Protein AF-0000000084496328 (afdb_homodimer)

Organism: NCBI:txid1637975

pLDDT: mean 93.25, std 5.57, range [57.59, 98.69]

Radius of gyration: 30.98 Å; Cα contacts (8 Å, |Δi|>4): 1393; chains: 2; bounding box: 79×91×70 Å

Sequence (896 aa):
MTENQITLHIIKTLKENKKKEFELILDELQPYDIAHIYENLPEKHQTRFLLFMNIDLIADLLEELNKDRQLEVLNKLGIEKTGKVLDLMDNDDLAVLLDDLSPEKIASLLSGMKKSESDIVQDIMKYPPETAGRLMTNRFVWIRDYYTVIEAVGKLKSFAEFAETINYLYVIDQDRKLVGVVSYRDLLIAEPDEPIRNVMYERVIAVTVTTDQEEVARLVEKYDFLAIPVVSDENVLMGIATVDDIIDVVIQEANEDIEKLSASGKSIDFETKAFVAAYRRLPWLILLLFIGIVSGSIISGYEDTLQKVVALAFFMPMISGMTGNTGTQSLAVVVRGLVSNDINKNVIFRLIMREFLVSLIIGIVCGVLISLIAFFWQGSAILGAVVGISLFLTLIIGTLAGTIIPIILYRLKIDPAVASGPLITTLNDIFSLVTYFGIATMFINHLMMTENQITLHIIKTLKENKKKEFELILDELQPYDIAHIYENLPEKHQTRFLLFMNIDLIADLLEELNKDRQLEVLNKLGIEKTGKVLDLMDNDDLAVLLDDLSPEKIASLLSGMKKSESDIVQDIMKYPPETAGRLMTNRFVWIRDYYTVIEAVGKLKSFAEFAETINYLYVIDQDRKLVGVVSYRDLLIAEPDEPIRNVMYERVIAVTVTTDQEEVARLVEKYDFLAIPVVSDENVLMGIATVDDIIDVVIQEANEDIEKLSASGKSIDFETKAFVAAYRRLPWLILLLFIGIVSGSIISGYEDTLQKVVALAFFMPMISGMTGNTGTQSLAVVVRGLVSNDINKNVIFRLIMREFLVSLIIGIVCGVLISLIAFFWQGSAILGAVVGISLFLTLIIGTLAGTIIPIILYRLKIDPAVASGPLITTLNDIFSLVTYFGIATMFINHLM

Solvent-accessible surface area (backbone atoms only — not comparable to full-atom values): 45336 Å² total; per-residue (Å²): 130,54,72,68,53,49,48,51,50,48,50,49,28,60,74,67,67,34,53,70,62,45,50,58,55,53,72,62,47,53,49,49,54,52,30,54,47,54,71,69,42,56,74,85,51,42,61,56,54,56,68,65,46,53,56,70,56,49,22,46,27,43,72,57,42,56,63,72,56,33,53,52,52,41,64,70,58,35,64,71,54,34,8,58,23,58,58,64,33,57,48,27,59,49,41,58,61,51,54,94,53,54,71,66,58,46,48,58,56,46,68,50,28,54,66,73,56,39,50,52,34,53,56,32,61,70,36,58,85,66,12,37,34,32,56,23,30,73,61,66,51,73,46,52,47,81,34,28,37,48,54,49,51,51,51,47,53,74,39,43,87,61,35,76,83,61,64,54,37,37,22,27,52,96,78,44,27,62,54,26,38,34,43,54,66,57,54,71,64,46,57,54,81,39,44,33,63,78,68,37,43,59,76,65,74,67,42,39,42,77,36,43,38,68,60,52,38,48,50,33,61,62,66,55,42,66,53,39,44,25,19,46,98,82,39,28,65,64,30,33,36,45,40,62,57,34,51,51,48,53,51,50,52,46,51,49,42,49,29,30,30,32,53,39,35,80,88,61,52,83,81,54,51,35,68,60,45,33,61,46,26,42,64,50,51,53,53,50,49,55,52,23,46,52,40,18,53,52,46,58,74,43,42,69,56,42,71,69,41,58,70,62,64,27,48,46,63,31,44,25,48,50,14,14,38,43,11,29,24,33,28,47,42,44,50,57,38,61,74,74,44,90,82,48,74,65,57,51,52,52,42,54,50,34,48,51,51,20,21,51,53,48,13,50,54,53,12,51,52,47,16,52,50,38,21,72,72,70,71,31,66,57,54,5,49,46,54,11,53,31,37,23,53,27,28,37,50,15,26,46,50,19,43,48,51,31,50,54,32,44,75,70,76,36,70,31,38,69,52,18,36,51,53,48,26,51,53,24,34,40,53,28,48,54,48,37,52,52,50,42,56,76,44,42,84,68,65,100,132,53,72,67,55,48,48,51,52,47,50,49,27,61,74,67,67,35,53,70,60,44,50,58,56,53,70,62,47,52,48,48,56,51,30,52,46,53,73,69,43,57,74,84,50,41,61,57,55,57,69,65,45,53,58,69,56,48,21,45,28,42,72,57,44,56,66,71,56,34,54,52,50,42,62,70,57,34,65,72,55,33,6,57,21,58,59,66,32,56,47,29,58,49,40,57,62,50,54,95,52,52,70,66,59,46,51,58,57,44,67,49,27,54,64,74,55,38,49,52,33,51,56,32,61,70,37,58,84,65,13,36,33,32,56,23,30,73,59,66,53,72,44,51,48,82,35,27,36,48,56,48,52,51,51,49,54,74,40,43,88,60,36,75,83,62,64,54,38,36,23,28,52,96,80,44,27,62,55,26,38,35,44,55,67,58,55,72,64,46,56,54,81,40,44,34,65,80,67,38,44,60,76,66,74,67,43,40,42,76,35,43,38,68,59,52,38,48,50,34,62,62,66,55,42,68,53,38,45,25,18,45,97,84,41,29,63,66,30,33,34,46,39,61,58,34,51,51,48,54,52,50,52,46,51,48,42,50,29,31,31,31,52,38,35,80,89,61,54,83,80,55,52,35,68,59,46,32,61,46,27,41,63,51,51,53,52,51,49,56,53,23,46,52,39,17,53,53,45,57,73,42,43,69,57,41,71,71,41,59,70,61,64,27,48,47,62,31,44,25,47,51,14,15,38,44,11,28,23,33,29,48,42,44,48,55,37,60,74,75,45,88,83,48,73,66,57,53,50,50,42,54,52,36,49,50,50,20,21,51,54,49,14,50,55,52,13,52,52,46,17,53,50,38,21,71,73,71,70,32,65,58,56,6,47,45,54,10,52,30,38,24,52,28,28,39,51,16,25,47,48,19,44,47,52,32,50,53,32,43,76,69,74,37,71,31,37,69,53,19,35,51,54,48,24,50,53,24,33,41,54,28,48,54,48,38,51,52,51,44,57,75,45,43,85,70,64,98

Nearest PDB structures (foldseek):
  2oux-assembly1_B  TM=9.592E-01  e=4.606E-19  Enterococcus faecalis V583
  8gpv-assembly1_A-2  TM=9.197E-01  e=4.821E-17  Clostridiales bacterium
  8gps-assembly1_A-2  TM=9.468E-01  e=2.272E-16  Chryseobacterium hispalense
  5x9g-assembly1_A  TM=9.059E-01  e=1.119E-16  Thermus thermophilus HB8
  6uof-assembly1_A  TM=8.636E-01  e=1.031E-06  Streptococcus pneumoniae R6

Foldseek 3Di:
DDLVVLLVVLVVCLVVVPLVVNVVSVVVDQLLSLLVSLVPDPPVSNLSNLVSDDLLSVLSNLLNDDLVVNVVSLVSCDQQSLQSNLLNHFLLSSLVSCPPDDPVVLCSSLVNHDPVSSVLSVQLNPADPQFCSSQFTAQAAEDEQQDFLLRSVVSCVVSCSRNPQDQKYFYAYPVQATQWIAGPVLSVVDDRRHGNNVRTHGPADAAERNHGLLVVLVVCVVVVDQKHFYAHPVRHTDGIHGVVSSVVVVVVVVVQLQCLQAQQFPDDDPPDDPVVSCVRNVVVVVVLVVLLVVLVVLVVVLVVLCVLPVVLVVCLCVLLVLLLVLLSVLLVVQLVDVSVDDDDPVVLVVSLVVLLVVLQVVLQVVLQVQLVVCCVVVVANLLSNLSSVLSSVLSNVSSNLSRVQLVVCVVVVHRSSNCHSSVSSSVSSNVSSCSSSVSSVVCSVRSD/DDLVVLLVVLVVCLVVVPLVVNVVSVVVDQLLSLLVSLVPDPPVSNLSNLVSDDLLSVLSNLLNDDLVVNVVSLVSCDQQSLQSNLLNHFLLSSLVSCPPDDPVVLCSSLVNHDPVSSVLSVQLNPADPQFCSSQFTAQAAEDEQQDFLQRSVVSCVVSCSRNPQDQKYFYAYPVQATQWIAGPVLSVVDDRRHGNNVRTHGPADAAERNHGLLVVLVVCVVVVDQKHFYAHPVRHTDGIHGVVSSVVVVVVVVVQLQCLQAQQFPDDDPPDDPVVSCVRNVVVVVVLVVLLVLLVVLVVVLVVLCVLPVVLVVCLCVLLVLLLVLLSVLLVVQLVDVSVDDDDPVVLVVSLVVLLVVLQVVLQVVLQVQLVVCCVVVVANLLSNLSSVLSSVLSNVSSNLSRVQLVVCVVVVHRSSNCHSSVSSSVSSNVSSCSSSVSSVVCSVRSD

Secondary structure (DSSP, 8-state):
--HHHHHHHHHHHHHTT-HHHHHHHHTTS-HHHHHHHHHHS-HHHHHHHHHHS-HHHHHHHHHHS-HHHHHHHHHHH-HHHHHHHHHHS-HHHHHHHHTT--HHHHHHHHHTS-HHHHHHHHHHHTSPTTBHHHH-BS---EEETT-BHHHHHHHHHHTTTT-TT-SEEEEE-TT-BEEEEEEHHHHHHS-TTSBGGGTSB-S---EETTSBHHHHHHHHHHHT-SEEEEE-TT-BEEEEEEHHHHHHHHHHHHHHHHHHHTT--SS--TTS-HHHHHHHHHHHHHHHHHHHHHHHHHHHHTHHHHHH-GGGGGGHHHHHHHHHHHHHHHHHHHHHHHHHS---HHHHHHHHHHHHHHHHHHHHHHHHHHHHHHHHHH--HHHHHHHHHHHHHHHHHHHHHHHHHHHHHHHTTS-GGGGTHHHHHHHHHHHHHHHHHHHHHHTHHHH-/--HHHHHHHHHHHHHTT-HHHHHHHHHTS-HHHHHHHHHHS-HHHHHHHHHHS-HHHHHHHHHHS-HHHHHHHHHHH-HHHHHHHHHHS-HHHHHHHHTT--HHHHHHHHHTS-HHHHHHHHHHHTSPTTBHHHH-BS---EEETT-BHHHHHHHHHHTTTT-TT-SEEEEE-TT-BEEEEEEHHHHHHS-TTSBGGGTSB-S---EETTSBHHHHHHHHHHHT-SEEEEE-TT-BEEEEEEHHHHHHHHHHHHHHHHHHHTT--SS--TTS-HHHHHHHHHHHHHHHHHHHHHHHHHHHHTHHHHHH-GGGGGGHHHHHHHHHHHHHHHHHHHHHHHHHS---HHHHHHHHHHHHHHHHHHHHHHHHHHHHHHHHHHS-HHHHHHHHHHHHHHHHHHHHHHHHHHHHHHHTTS-GGGGTHHHHHHHHHHHHHHHHHHHHHHTHHHH-

Structure (mmCIF, N/CA/C/O backbone):
data_AF-0000000084496328-model_v1
#
loop_
_entity.id
_entity.type
_entity.pdbx_description
1 polymer 'Magnesium transporter MgtE'
#
loop_
_atom_site.group_PDB
_atom_site.id
_atom_site.type_symbol
_atom_site.label_atom_id
_atom_site.label_alt_id
_atom_site.label_comp_id
_atom_site.label_asym_id
_atom_site.label_entity_id
_atom_site.label_seq_id
_atom_site.pdbx_PDB_ins_code
_atom_site.Cartn_x
_atom_site.Cartn_y
_atom_site.Cartn_z
_atom_site.occupancy
_atom_site.B_iso_or_equiv
_atom_site.auth_seq_id
_atom_site.auth_comp_id
_atom_site.auth_asym_id
_atom_site.auth_atom_id
_atom_site.pdbx_PDB_model_num
ATOM 1 N N . MET A 1 1 ? -22.578 9.016 22.297 1 68.12 1 MET A N 1
ATOM 2 C CA . MET A 1 1 ? -23.578 8.219 21.578 1 68.12 1 MET A CA 1
ATOM 3 C C . MET A 1 1 ? -22.922 7.359 20.5 1 68.12 1 MET A C 1
ATOM 5 O O . MET A 1 1 ? -22 7.805 19.828 1 68.12 1 MET A O 1
ATOM 9 N N . THR A 1 2 ? -23.328 6.09 20.359 1 78.5 2 THR A N 1
ATOM 10 C CA . THR A 1 2 ? -22.859 5.172 19.344 1 78.5 2 THR A CA 1
ATOM 11 C C . THR A 1 2 ? -23.391 5.578 17.969 1 78.5 2 THR A C 1
ATOM 13 O O . THR A 1 2 ? -24.297 6.395 17.859 1 78.5 2 THR A O 1
ATOM 16 N N . GLU A 1 3 ? -22.766 5.145 17.016 1 80.38 3 GLU A N 1
ATOM 17 C CA . GLU A 1 3 ? -23.172 5.434 15.641 1 80.38 3 GLU A CA 1
ATOM 18 C C . GLU A 1 3 ? -24.641 5.051 15.414 1 80.38 3 GLU A C 1
ATOM 20 O O . GLU A 1 3 ? -25.375 5.777 14.758 1 80.38 3 GLU A O 1
ATOM 25 N N . ASN A 1 4 ? -24.984 3.926 15.984 1 82.88 4 ASN A N 1
ATOM 26 C CA . ASN A 1 4 ? -26.359 3.457 15.828 1 82.88 4 ASN A CA 1
ATOM 27 C C . ASN A 1 4 ? -27.359 4.383 16.531 1 82.88 4 ASN A C 1
ATOM 29 O O . ASN A 1 4 ? -28.438 4.652 16 1 82.88 4 ASN A O 1
ATOM 33 N N . GLN A 1 5 ? -27 4.84 17.641 1 88.5 5 GLN A N 1
ATOM 34 C CA . GLN A 1 5 ? -27.859 5.758 18.391 1 88.5 5 GLN A CA 1
ATOM 35 C C . GLN A 1 5 ? -28.016 7.082 17.656 1 88.5 5 GLN A C 1
ATOM 37 O O . GLN A 1 5 ? -29.109 7.645 17.609 1 88.5 5 GLN A O 1
ATOM 42 N N . ILE A 1 6 ? -26.984 7.5 17.078 1 90.62 6 ILE A N 1
ATOM 43 C CA . ILE A 1 6 ? -27.016 8.75 16.328 1 90.62 6 ILE A CA 1
ATOM 44 C C . ILE A 1 6 ? -27.922 8.602 15.109 1 90.62 6 ILE A C 1
ATOM 46 O O . ILE A 1 6 ? -28.719 9.492 14.812 1 90.62 6 ILE A O 1
ATOM 50 N N . THR A 1 7 ? -27.781 7.492 14.484 1 91.25 7 THR A N 1
ATOM 51 C CA . THR A 1 7 ? -28.609 7.23 13.305 1 91.25 7 THR A CA 1
ATOM 52 C C . THR A 1 7 ? -30.094 7.223 13.664 1 91.25 7 THR A C 1
ATOM 54 O O . THR A 1 7 ? -30.922 7.789 12.945 1 91.25 7 THR A O 1
ATOM 57 N N . LEU A 1 8 ? -30.375 6.594 14.766 1 91.88 8 LEU A N 1
ATOM 58 C CA . LEU A 1 8 ? -31.766 6.535 15.227 1 91.88 8 LEU A CA 1
ATOM 59 C C . LEU A 1 8 ? -32.281 7.926 15.578 1 91.88 8 LEU A C 1
ATOM 61 O O . LEU A 1 8 ? -33.438 8.25 15.297 1 91.88 8 LEU A O 1
ATOM 65 N N . HIS A 1 9 ? -31.438 8.656 16.219 1 93.88 9 HIS A N 1
ATOM 66 C CA . HIS A 1 9 ? -31.812 10.023 16.562 1 93.88 9 HIS A CA 1
ATOM 67 C C . HIS A 1 9 ? -32.031 10.859 15.312 1 93.88 9 HIS A C 1
ATOM 69 O O . HIS A 1 9 ? -32.969 11.672 15.266 1 93.88 9 HIS A O 1
ATOM 75 N N . ILE A 1 10 ? -31.25 10.641 14.344 1 94.94 10 ILE A N 1
ATOM 76 C CA . ILE A 1 10 ? -31.391 11.359 13.078 1 94.94 10 ILE A CA 1
ATOM 77 C C . ILE A 1 10 ? -32.719 10.984 12.414 1 94.94 10 ILE A C 1
ATOM 79 O O . ILE A 1 10 ? -33.438 11.859 11.945 1 94.94 10 ILE A O 1
ATOM 83 N N . ILE A 1 11 ? -33.031 9.734 12.414 1 94.56 11 ILE A N 1
ATOM 84 C CA . ILE A 1 11 ? -34.281 9.266 11.82 1 94.56 11 ILE A CA 1
ATOM 85 C C . ILE A 1 11 ? -35.469 9.906 12.531 1 94.56 11 ILE A C 1
ATOM 87 O O . ILE A 1 11 ? -36.438 10.32 11.891 1 94.56 11 ILE A O 1
ATOM 91 N N . LYS A 1 12 ? -35.312 9.953 13.789 1 95.19 12 LYS A N 1
ATOM 92 C CA . LYS A 1 12 ? -36.375 10.57 14.594 1 95.19 12 LYS A CA 1
ATOM 93 C C . LYS A 1 12 ? -36.562 12.039 14.227 1 95.19 12 LYS A C 1
ATOM 95 O O . LYS A 1 12 ? -37.688 12.508 14.062 1 95.19 12 LYS A O 1
ATOM 100 N N . THR A 1 13 ? -35.469 12.797 14.148 1 96.12 13 THR A N 1
ATOM 101 C CA . THR A 1 13 ? -35.562 14.219 13.82 1 96.12 13 THR A CA 1
ATOM 102 C C . THR A 1 13 ? -36.125 14.414 12.422 1 96.12 13 THR A C 1
ATOM 104 O O . THR A 1 13 ? -36.844 15.391 12.18 1 96.12 13 THR A O 1
ATOM 107 N N . LEU A 1 14 ? -35.875 13.5 11.484 1 95.56 14 LEU A N 1
ATOM 108 C CA . LEU A 1 14 ? -36.406 13.57 10.125 1 95.56 14 LEU A CA 1
ATOM 109 C C . LEU A 1 14 ? -37.906 13.312 10.117 1 95.56 14 LEU A C 1
ATOM 111 O O . LEU A 1 14 ? -38.656 14.039 9.461 1 95.56 14 LEU A O 1
ATOM 115 N N . LYS A 1 15 ? -38.312 12.336 10.867 1 94.81 15 LYS A N 1
ATOM 116 C CA . LYS A 1 15 ? -39.719 11.969 10.922 1 94.81 15 LYS A CA 1
ATOM 117 C C . LYS A 1 15 ? -40.531 13.078 11.562 1 94.81 15 LYS A C 1
ATOM 119 O O . LYS A 1 15 ? -41.688 13.336 11.141 1 94.81 15 LYS A O 1
ATOM 124 N N . GLU A 1 16 ? -39.969 13.68 12.453 1 96.06 16 GLU A N 1
ATOM 125 C CA . GLU A 1 16 ? -40.688 14.703 13.203 1 96.06 16 GLU A CA 1
ATOM 126 C C . GLU A 1 16 ? -40.469 16.094 12.617 1 96.06 16 GLU A C 1
ATOM 128 O O . GLU A 1 16 ? -40.906 17.094 13.164 1 96.06 16 GLU A O 1
ATOM 133 N N . ASN A 1 17 ? -39.719 16.234 11.562 1 94.44 17 ASN A N 1
ATOM 134 C CA . ASN A 1 17 ? -39.438 17.469 10.844 1 94.44 17 ASN A CA 1
ATOM 135 C C . ASN A 1 17 ? -38.781 18.5 11.758 1 94.44 17 ASN A C 1
ATOM 137 O O . ASN A 1 17 ? -39.156 19.672 11.742 1 94.44 17 ASN A O 1
ATOM 141 N N . LYS A 1 18 ? -37.906 18.031 12.578 1 95.75 18 LYS A N 1
ATOM 142 C CA . LYS A 1 18 ? -37.156 18.891 13.477 1 95.75 18 LYS A CA 1
ATOM 143 C C . LYS A 1 18 ? -35.812 19.297 12.867 1 95.75 18 LYS A C 1
ATOM 145 O O . LYS A 1 18 ? -34.75 18.812 13.297 1 95.75 18 LYS A O 1
ATOM 150 N N . LYS A 1 19 ? -35.75 20.219 12.094 1 94.88 19 LYS A N 1
ATOM 151 C CA . LYS A 1 19 ? -34.594 20.625 11.312 1 94.88 19 LYS A CA 1
ATOM 152 C C . LYS A 1 19 ? -33.5 21.188 12.211 1 94.88 19 LYS A C 1
ATOM 154 O O . LYS A 1 19 ? -32.312 20.891 12 1 94.88 19 LYS A O 1
ATOM 159 N N . LYS A 1 20 ? -33.875 21.969 13.203 1 95.06 20 LYS A N 1
ATOM 160 C CA . LYS A 1 20 ? -32.906 22.578 14.078 1 95.06 20 LYS A CA 1
ATOM 161 C C . LYS A 1 20 ? -32.125 21.516 14.875 1 95.06 20 LYS A C 1
ATOM 163 O O . LYS A 1 20 ? -30.906 21.609 15.023 1 95.06 20 LYS A O 1
ATOM 168 N N . GLU A 1 21 ? -32.906 20.609 15.32 1 94.88 21 GLU A N 1
ATOM 169 C CA . GLU A 1 21 ? -32.281 19.516 16.062 1 94.88 21 GLU A CA 1
ATOM 170 C C . GLU A 1 21 ? -31.359 18.688 15.164 1 94.88 21 GLU A C 1
ATOM 172 O O . GLU A 1 21 ? -30.281 18.266 15.578 1 94.88 21 GLU A O 1
ATOM 177 N N . PHE A 1 22 ? -31.875 18.469 13.961 1 95.44 22 PHE A N 1
ATOM 178 C CA . PHE A 1 22 ? -31.109 17.75 12.945 1 95.44 22 PHE A CA 1
ATOM 179 C C . PHE A 1 22 ? -29.766 18.438 12.711 1 95.44 22 PHE A C 1
ATOM 181 O O . PHE A 1 22 ? -28.719 17.781 12.727 1 95.44 22 PHE A O 1
ATOM 188 N N . GLU A 1 23 ? -29.703 19.656 12.633 1 93.56 23 GLU A N 1
ATOM 189 C CA . GLU A 1 23 ? -28.5 20.438 12.359 1 93.56 23 GLU A CA 1
ATOM 190 C C . GLU A 1 23 ? -27.547 20.406 13.539 1 93.56 23 GLU A C 1
ATOM 192 O O . GLU A 1 23 ? -26.328 20.359 13.359 1 93.56 23 GLU A O 1
ATOM 197 N N . LEU A 1 24 ? -28.094 20.422 14.688 1 91.19 24 LEU A N 1
ATOM 198 C CA . LEU A 1 24 ? -27.266 20.375 15.891 1 91.19 24 LEU A CA 1
ATOM 199 C C . LEU A 1 24 ? -26.516 19.047 15.992 1 91.19 24 LEU A C 1
ATOM 201 O O . LEU A 1 24 ? -25.359 19.031 16.422 1 91.19 24 LEU A O 1
ATOM 205 N N . ILE A 1 25 ? -27.172 18 15.586 1 91.81 25 ILE A N 1
ATOM 206 C CA . ILE A 1 25 ? -26.531 16.672 15.602 1 91.81 25 ILE A CA 1
ATOM 207 C C . ILE A 1 25 ? -25.406 16.641 14.578 1 91.81 25 ILE A C 1
ATOM 209 O O . ILE A 1 25 ? -24.297 16.172 14.875 1 91.81 25 ILE A O 1
ATOM 213 N N . LEU A 1 26 ? -25.641 17.125 13.406 1 93.25 26 LEU A N 1
ATOM 214 C CA . LEU A 1 26 ? -24.672 17.062 12.312 1 93.25 26 LEU A CA 1
ATOM 215 C C . LEU A 1 26 ? -23.453 17.922 12.625 1 93.25 26 LEU A C 1
ATOM 217 O O . LEU A 1 26 ? -22.344 17.609 12.188 1 93.25 26 LEU A O 1
ATOM 221 N N . ASP A 1 27 ? -23.656 18.969 13.406 1 88.12 27 ASP A N 1
ATOM 222 C CA . ASP A 1 27 ? -22.562 19.891 13.758 1 88.12 27 ASP A CA 1
ATOM 223 C C . ASP A 1 27 ? -21.5 19.188 14.586 1 88.12 27 ASP A C 1
ATOM 225 O O . ASP A 1 27 ? -20.344 19.609 14.602 1 88.12 27 ASP A O 1
ATOM 229 N N . GLU A 1 28 ? -21.891 18.125 15.125 1 87.62 28 GLU A N 1
ATOM 230 C CA . GLU A 1 28 ? -20.969 17.391 15.992 1 87.62 28 GLU A CA 1
ATOM 231 C C . GLU A 1 28 ? -20.297 16.25 15.242 1 87.62 28 GLU A C 1
ATOM 233 O O . GLU A 1 28 ? -19.391 15.609 15.766 1 87.62 28 GLU A O 1
ATOM 238 N N . LEU A 1 29 ? -20.703 16.031 14.016 1 91.5 29 LEU A N 1
ATOM 239 C CA . LEU A 1 29 ? -20.219 14.875 13.281 1 91.5 29 LEU A CA 1
ATOM 240 C C . LEU A 1 29 ? -19.203 15.289 12.227 1 91.5 29 LEU A C 1
ATOM 242 O O . LEU A 1 29 ? -19.234 16.422 11.734 1 91.5 29 LEU A O 1
ATOM 246 N N . GLN A 1 30 ? -18.234 14.398 12.031 1 91.38 30 GLN A N 1
ATOM 247 C CA . GLN A 1 30 ? -17.312 14.578 10.914 1 91.38 30 GLN A CA 1
ATOM 248 C C . GLN A 1 30 ? -17.969 14.234 9.586 1 91.38 30 GLN A C 1
ATOM 250 O O . GLN A 1 30 ? -18.922 13.445 9.539 1 91.38 30 GLN A O 1
ATOM 255 N N . PRO A 1 31 ? -17.469 14.828 8.531 1 92.44 31 PRO A N 1
ATOM 256 C CA . PRO A 1 31 ? -18.031 14.555 7.211 1 92.44 31 PRO A CA 1
ATOM 257 C C . PRO A 1 31 ? -18.141 13.062 6.906 1 92.44 31 PRO A C 1
ATOM 259 O O . PRO A 1 31 ? -19.125 12.609 6.328 1 92.44 31 PRO A O 1
ATOM 262 N N . TYR A 1 32 ? -17.203 12.328 7.289 1 93 32 TYR A N 1
ATOM 263 C CA . TYR A 1 32 ? -17.219 10.883 7.07 1 93 32 TYR A CA 1
ATOM 264 C C . TYR A 1 32 ? -18.422 10.242 7.75 1 93 32 TYR A C 1
ATOM 266 O O . TYR A 1 32 ? -19.078 9.383 7.168 1 93 32 TYR A O 1
ATOM 274 N N . ASP A 1 33 ? -18.672 10.641 8.977 1 93.38 33 ASP A N 1
ATOM 275 C CA . ASP A 1 33 ? -19.797 10.086 9.734 1 93.38 33 ASP A CA 1
ATOM 276 C C . ASP A 1 33 ? -21.125 10.414 9.07 1 93.38 33 ASP A C 1
ATOM 278 O O . ASP A 1 33 ? -22.031 9.57 9.016 1 93.38 33 ASP A O 1
ATOM 282 N N . ILE A 1 34 ? -21.203 11.617 8.641 1 94.94 34 ILE A N 1
ATOM 283 C CA . ILE A 1 34 ? -22.422 12.078 7.992 1 94.94 34 ILE A CA 1
ATOM 284 C C . ILE A 1 34 ? -22.688 11.234 6.746 1 94.94 34 ILE A C 1
ATOM 286 O O . ILE A 1 34 ? -23.812 10.781 6.527 1 94.94 34 ILE A O 1
ATOM 290 N N . ALA A 1 35 ? -21.672 11.055 5.949 1 94.94 35 ALA A N 1
ATOM 291 C CA . ALA A 1 35 ? -21.797 10.258 4.734 1 94.94 35 ALA A CA 1
ATOM 292 C C . ALA A 1 35 ? -22.203 8.82 5.066 1 94.94 35 ALA A C 1
ATOM 294 O O . ALA A 1 35 ? -23.031 8.227 4.379 1 94.94 35 ALA A O 1
ATOM 295 N N . HIS A 1 36 ? -21.594 8.297 6.09 1 91.56 36 HIS A N 1
ATOM 296 C CA . HIS A 1 36 ? -21.875 6.926 6.504 1 91.56 36 HIS A CA 1
ATOM 297 C C . HIS A 1 36 ? -23.328 6.781 6.965 1 91.56 36 HIS A C 1
ATOM 299 O O . HIS A 1 36 ? -23.984 5.785 6.664 1 91.56 36 HIS A O 1
ATOM 305 N N . ILE A 1 37 ? -23.781 7.738 7.699 1 93.56 37 ILE A N 1
ATOM 306 C CA . ILE A 1 37 ? -25.172 7.75 8.156 1 93.56 37 ILE A CA 1
ATOM 307 C C . ILE A 1 37 ? -26.109 7.82 6.949 1 93.56 37 ILE A C 1
ATOM 309 O O . ILE A 1 37 ? -27.062 7.043 6.848 1 93.56 37 ILE A O 1
ATOM 313 N N . TYR A 1 38 ? -25.875 8.711 6.02 1 95.31 38 TYR A N 1
ATOM 314 C CA . TYR A 1 38 ? -26.688 8.875 4.816 1 95.31 38 TYR A CA 1
ATOM 315 C C . TYR A 1 38 ? -26.797 7.566 4.047 1 95.31 38 TYR A C 1
ATOM 317 O O . TYR A 1 38 ? -27.891 7.172 3.633 1 95.31 38 TYR A O 1
ATOM 325 N N . GLU A 1 39 ? -25.641 6.887 3.912 1 90.94 39 GLU A N 1
ATOM 326 C CA . GLU A 1 39 ? -25.578 5.66 3.125 1 90.94 39 GLU A CA 1
ATOM 327 C C . GLU A 1 39 ? -26.391 4.547 3.783 1 90.94 39 GLU A C 1
ATOM 329 O O . GLU A 1 39 ? -26.906 3.654 3.1 1 90.94 39 GLU A O 1
ATOM 334 N N . ASN A 1 40 ? -26.531 4.648 5.074 1 88.5 40 ASN A N 1
ATOM 335 C CA . ASN A 1 40 ? -27.203 3.57 5.793 1 88.5 40 ASN A CA 1
ATOM 336 C C . ASN A 1 40 ? -28.656 3.912 6.078 1 88.5 40 ASN A C 1
ATOM 338 O O . ASN A 1 40 ? -29.391 3.107 6.66 1 88.5 40 ASN A O 1
ATOM 342 N N . LEU A 1 41 ? -29.094 5.016 5.645 1 92.94 41 LEU A N 1
ATOM 343 C CA . LEU A 1 41 ? -30.484 5.406 5.793 1 92.94 41 LEU A CA 1
ATOM 344 C C . LEU A 1 41 ? -31.359 4.727 4.742 1 92.94 41 LEU A C 1
ATOM 346 O O . LEU A 1 41 ? -30.938 4.562 3.596 1 92.94 41 LEU A O 1
ATOM 350 N N . PRO A 1 42 ? -32.562 4.328 5.16 1 90.5 42 PRO A N 1
ATOM 351 C CA . PRO A 1 42 ? -33.5 3.902 4.137 1 90.5 42 PRO A CA 1
ATOM 352 C C . PRO A 1 42 ? -33.75 4.977 3.078 1 90.5 42 PRO A C 1
ATOM 354 O O . PRO A 1 42 ? -33.719 6.168 3.387 1 90.5 42 PRO A O 1
ATOM 357 N N . GLU A 1 43 ? -34.062 4.539 1.898 1 89.69 43 GLU A N 1
ATOM 358 C CA . GLU A 1 43 ? -34.219 5.426 0.748 1 89.69 43 GLU A CA 1
ATOM 359 C C . GLU A 1 43 ? -35.25 6.52 1.023 1 89.69 43 GLU A C 1
ATOM 361 O O . GLU A 1 43 ? -35.062 7.664 0.597 1 89.69 43 GLU A O 1
ATOM 366 N N . LYS A 1 44 ? -36.219 6.141 1.756 1 90.12 44 LYS A N 1
ATOM 367 C CA . LYS A 1 44 ? -37.312 7.07 2.004 1 90.12 44 LYS A CA 1
ATOM 368 C C . LYS A 1 44 ? -36.844 8.266 2.826 1 90.12 44 LYS A C 1
ATOM 370 O O . LYS A 1 44 ? -37.438 9.352 2.742 1 90.12 44 LYS A O 1
ATOM 375 N N . HIS A 1 45 ? -35.812 8.102 3.582 1 94.19 45 HIS A N 1
ATOM 376 C CA . HIS A 1 45 ? -35.344 9.172 4.465 1 94.19 45 HIS A CA 1
ATOM 377 C C . HIS A 1 45 ? -34.188 9.938 3.84 1 94.19 45 HIS A C 1
ATOM 379 O O . HIS A 1 45 ? -33.844 11.016 4.312 1 94.19 45 HIS A O 1
ATOM 385 N N . GLN A 1 46 ? -33.594 9.453 2.771 1 95.19 46 GLN A N 1
ATOM 386 C CA . GLN A 1 46 ? -32.406 10.055 2.176 1 95.19 46 GLN A CA 1
ATOM 387 C C . GLN A 1 46 ? -32.719 11.422 1.571 1 95.19 46 GLN A C 1
ATOM 389 O O . GLN A 1 46 ? -31.938 12.367 1.701 1 95.19 46 GLN A O 1
ATOM 394 N N . THR A 1 47 ? -33.844 11.477 0.928 1 93.38 47 THR A N 1
ATOM 395 C CA . THR A 1 47 ? -34.219 12.734 0.304 1 93.38 47 THR A CA 1
ATOM 396 C C . THR A 1 47 ? -34.438 13.82 1.358 1 93.38 47 THR A C 1
ATOM 398 O O . THR A 1 47 ? -33.938 14.938 1.215 1 93.38 47 THR A O 1
ATOM 401 N N . ARG A 1 48 ? -35.156 13.469 2.391 1 93.88 48 ARG A N 1
ATOM 402 C CA . ARG A 1 48 ? -35.406 14.406 3.479 1 93.88 48 ARG A CA 1
ATOM 403 C C . ARG A 1 48 ? -34.094 14.797 4.176 1 93.88 48 ARG A C 1
ATOM 405 O O . ARG A 1 48 ? -33.938 15.945 4.598 1 93.88 48 ARG A O 1
ATOM 412 N N . PHE A 1 49 ? -33.312 13.82 4.324 1 96.94 49 PHE A N 1
ATOM 413 C CA . PHE A 1 49 ? -31.984 14.039 4.898 1 96.94 49 PHE A CA 1
ATOM 414 C C . PHE A 1 49 ? -31.234 15.141 4.148 1 96.94 49 PHE A C 1
ATOM 416 O O . PHE A 1 49 ? -30.703 16.062 4.762 1 96.94 49 PHE A O 1
ATOM 423 N N . LEU A 1 50 ? -31.281 15.125 2.85 1 96.06 50 LEU A N 1
ATOM 424 C CA . LEU A 1 50 ? -30.594 16.094 1.994 1 96.06 50 LEU A CA 1
ATOM 425 C C . LEU A 1 50 ? -31.297 17.453 2.059 1 96.06 50 LEU A C 1
ATOM 427 O O . LEU A 1 50 ? -30.641 18.484 2.016 1 96.06 50 LEU A O 1
ATOM 431 N N . LEU A 1 51 ? -32.531 17.438 2.244 1 93.5 51 LEU A N 1
ATOM 432 C CA . LEU A 1 51 ? -33.312 18.656 2.277 1 93.5 51 LEU A CA 1
ATOM 433 C C . LEU A 1 51 ? -33.031 19.453 3.543 1 93.5 51 LEU A C 1
ATOM 435 O O . LEU A 1 51 ? -33.062 20.688 3.529 1 93.5 51 LEU A O 1
ATOM 439 N N . PHE A 1 52 ? -32.688 18.734 4.586 1 95.56 52 PHE A N 1
ATOM 440 C CA . PHE A 1 52 ? -32.438 19.391 5.863 1 95.56 52 PHE A CA 1
ATOM 441 C C . PHE A 1 52 ? -31.016 19.969 5.898 1 95.56 52 PHE A C 1
ATOM 443 O O . PHE A 1 52 ? -30.719 20.828 6.734 1 95.56 52 PHE A O 1
ATOM 450 N N . MET A 1 53 ? -30.188 19.562 4.984 1 95.44 53 MET A N 1
ATOM 451 C CA . MET A 1 53 ? -28.781 19.969 5.012 1 95.44 53 MET A CA 1
ATOM 452 C C . MET A 1 53 ? -28.578 21.266 4.242 1 95.44 53 MET A C 1
ATOM 454 O O . MET A 1 53 ? -29.281 21.531 3.262 1 95.44 53 MET A O 1
ATOM 458 N N . ASN A 1 54 ? -27.688 22.078 4.742 1 93.56 54 ASN A N 1
ATOM 459 C CA . ASN A 1 54 ? -27.281 23.219 3.945 1 93.56 54 ASN A CA 1
ATOM 460 C C . ASN A 1 54 ? -26.297 22.828 2.852 1 93.56 54 ASN A C 1
ATOM 462 O O . ASN A 1 54 ? -25.812 21.688 2.822 1 93.56 54 ASN A O 1
ATOM 466 N N . ILE A 1 55 ? -26 23.672 1.993 1 94.25 55 ILE A N 1
ATOM 467 C CA . ILE A 1 55 ? -25.234 23.391 0.785 1 94.25 55 ILE A CA 1
ATOM 468 C C . ILE A 1 55 ? -23.812 23.031 1.158 1 94.25 55 ILE A C 1
ATOM 470 O O . ILE A 1 55 ? -23.188 22.172 0.523 1 94.25 55 ILE A O 1
ATOM 474 N N . ASP A 1 56 ? -23.25 23.688 2.146 1 92.5 56 ASP A N 1
ATOM 475 C CA . ASP A 1 56 ? -21.891 23.406 2.58 1 92.5 56 ASP A CA 1
ATOM 476 C C . ASP A 1 56 ? -21.75 21.969 3.08 1 92.5 56 ASP A C 1
ATOM 478 O O . ASP A 1 56 ? -20.781 21.281 2.76 1 92.5 56 ASP A O 1
ATOM 482 N N . LEU A 1 57 ? -22.734 21.562 3.787 1 93.88 57 LEU A N 1
ATOM 483 C CA . LEU A 1 57 ? -22.719 20.219 4.348 1 93.88 57 LEU A CA 1
ATOM 484 C C . LEU A 1 57 ? -22.891 19.172 3.252 1 93.88 57 LEU A C 1
ATOM 486 O O . LEU A 1 57 ? -22.297 18.094 3.322 1 93.88 57 LEU A O 1
ATOM 490 N N . ILE A 1 58 ? -23.703 19.5 2.318 1 95.94 58 ILE A N 1
ATOM 491 C CA . ILE A 1 58 ? -23.906 18.562 1.212 1 95.94 58 ILE A CA 1
ATOM 492 C C . ILE A 1 58 ? -22.609 18.406 0.425 1 95.94 58 ILE A C 1
ATOM 494 O O . ILE A 1 58 ? -22.266 17.297 -0.005 1 95.94 58 ILE A O 1
ATOM 498 N N . ALA A 1 59 ? -21.891 19.453 0.202 1 94.69 59 ALA A N 1
ATOM 499 C CA . ALA A 1 59 ? -20.609 19.391 -0.483 1 94.69 59 ALA A CA 1
ATOM 500 C C . ALA A 1 59 ? -19.641 18.484 0.26 1 94.69 59 ALA A C 1
ATOM 502 O O . ALA A 1 59 ? -18.969 17.641 -0.354 1 94.69 59 ALA A O 1
ATOM 503 N N . ASP A 1 60 ? -19.594 18.625 1.563 1 93 60 ASP A N 1
ATOM 504 C CA . ASP A 1 60 ? -18.734 17.781 2.391 1 93 60 ASP A CA 1
ATOM 505 C C . ASP A 1 60 ? -19.156 16.328 2.311 1 93 60 ASP A C 1
ATOM 507 O O . ASP A 1 60 ? -18.297 15.43 2.26 1 93 60 ASP A O 1
ATOM 511 N N . LEU A 1 61 ? -20.484 16.172 2.316 1 95.31 61 LEU A N 1
ATOM 512 C CA . LEU A 1 61 ? -21.031 14.828 2.221 1 95.31 61 LEU A CA 1
ATOM 513 C C . LEU A 1 61 ? -20.625 14.164 0.91 1 95.31 61 LEU A C 1
ATOM 515 O O . LEU A 1 61 ? -20.188 13.008 0.903 1 95.31 61 LEU A O 1
ATOM 519 N N . LEU A 1 62 ? -20.719 14.844 -0.161 1 95.5 62 LEU A N 1
ATOM 520 C CA . LEU A 1 62 ? -20.406 14.32 -1.487 1 95.5 62 LEU A CA 1
ATOM 521 C C . LEU A 1 62 ? -18.953 13.867 -1.569 1 95.5 62 LEU A C 1
ATOM 523 O O . LEU A 1 62 ? -18.641 12.844 -2.18 1 95.5 62 LEU A O 1
ATOM 527 N N . GLU A 1 63 ? -18.109 14.602 -0.931 1 92.88 63 GLU A N 1
ATOM 528 C CA . GLU A 1 63 ? -16.672 14.328 -1.005 1 92.88 63 GLU A CA 1
ATOM 529 C C . GLU A 1 63 ? -16.328 13.008 -0.316 1 92.88 63 GLU A C 1
ATOM 531 O O . GLU A 1 63 ? -15.266 12.438 -0.555 1 92.88 63 GLU A O 1
ATOM 536 N N . GLU A 1 64 ? -17.25 12.523 0.5 1 93.06 64 GLU A N 1
ATOM 537 C CA . GLU A 1 64 ? -17 11.289 1.246 1 93.06 64 GLU A CA 1
ATOM 538 C C . GLU A 1 64 ? -17.703 10.102 0.595 1 93.06 64 GLU A C 1
ATOM 540 O O . GLU A 1 64 ? -17.516 8.961 1.015 1 93.06 64 GLU A O 1
ATOM 545 N N . LEU A 1 65 ? -18.484 10.32 -0.462 1 93.5 65 LEU A N 1
ATOM 546 C CA . LEU A 1 65 ? -19.234 9.266 -1.129 1 93.5 65 LEU A CA 1
ATOM 547 C C . LEU A 1 65 ? -18.484 8.75 -2.35 1 93.5 65 LEU A C 1
ATOM 549 O O . LEU A 1 65 ? -17.609 9.438 -2.881 1 93.5 65 LEU A O 1
ATOM 553 N N . ASN A 1 66 ? -18.781 7.5 -2.658 1 88.31 66 ASN A N 1
ATOM 554 C CA . ASN A 1 66 ? -18.234 7.012 -3.922 1 88.31 66 ASN A CA 1
ATOM 555 C C . ASN A 1 66 ? -18.953 7.637 -5.117 1 88.31 66 ASN A C 1
ATOM 557 O O . ASN A 1 66 ? -19.984 8.273 -4.961 1 88.31 66 ASN A O 1
ATOM 561 N N . LYS A 1 67 ? -18.516 7.473 -6.254 1 89.69 67 LYS A N 1
ATOM 562 C CA . LYS A 1 67 ? -18.969 8.172 -7.453 1 89.69 67 LYS A CA 1
ATOM 563 C C . LYS A 1 67 ? -20.438 7.898 -7.73 1 89.69 67 LYS A C 1
ATOM 565 O O . LYS A 1 67 ? -21.203 8.82 -8.023 1 89.69 67 LYS A O 1
ATOM 570 N N . ASP A 1 68 ? -20.781 6.637 -7.641 1 89.81 68 ASP A N 1
ATOM 571 C CA . ASP A 1 68 ? -22.156 6.266 -7.934 1 89.81 68 ASP A CA 1
ATOM 572 C C . ASP A 1 68 ? -23.125 6.965 -6.984 1 89.81 68 ASP A C 1
ATOM 574 O O . ASP A 1 68 ? -24.172 7.477 -7.414 1 89.81 68 ASP A O 1
ATOM 578 N N . ARG A 1 69 ? -22.719 7.027 -5.766 1 93.19 69 ARG A N 1
ATOM 579 C CA . ARG A 1 69 ? -23.562 7.668 -4.766 1 93.19 69 ARG A CA 1
ATOM 580 C C . ARG A 1 69 ? -23.562 9.188 -4.938 1 93.19 69 ARG A C 1
ATOM 582 O O . ARG A 1 69 ? -24.562 9.852 -4.645 1 93.19 69 ARG A O 1
ATOM 589 N N . GLN A 1 70 ? -22.438 9.711 -5.301 1 96 70 GLN A N 1
ATOM 590 C CA . GLN A 1 70 ? -22.359 11.141 -5.586 1 96 70 GLN A CA 1
ATOM 591 C C . GLN A 1 70 ? -23.375 11.539 -6.664 1 96 70 GLN A C 1
ATOM 593 O O . GLN A 1 70 ? -24.109 12.508 -6.492 1 96 70 GLN A O 1
ATOM 598 N N . LEU A 1 71 ? -23.391 10.766 -7.727 1 94.69 71 LEU A N 1
ATOM 599 C CA . LEU A 1 71 ? -24.281 11.07 -8.852 1 94.69 71 LEU A CA 1
ATOM 600 C C . LEU A 1 71 ? -25.734 10.914 -8.453 1 94.69 71 LEU A C 1
ATOM 602 O O . LEU A 1 71 ? -26.594 11.68 -8.898 1 94.69 71 LEU A O 1
ATOM 606 N N . GLU A 1 72 ? -25.984 9.953 -7.621 1 94.88 72 GLU A N 1
ATOM 607 C CA . GLU A 1 72 ? -27.344 9.773 -7.117 1 94.88 72 GLU A CA 1
ATOM 608 C C . GLU A 1 72 ? -27.797 10.984 -6.312 1 94.88 72 GLU A C 1
ATOM 610 O O . GLU A 1 72 ? -28.938 11.453 -6.477 1 94.88 72 GLU A O 1
ATOM 615 N N . VAL A 1 73 ? -26.953 11.477 -5.477 1 96.62 73 VAL A N 1
ATOM 616 C CA . VAL A 1 73 ? -27.266 12.625 -4.641 1 96.62 73 VAL A CA 1
ATOM 617 C C . VAL A 1 73 ? -27.5 13.859 -5.52 1 96.62 73 VAL A C 1
ATOM 619 O O . VAL A 1 73 ? -28.453 14.602 -5.32 1 96.62 73 VAL A O 1
ATOM 622 N N . LEU A 1 74 ? -26.672 14.039 -6.492 1 95.44 74 LEU A N 1
ATOM 623 C CA . LEU A 1 74 ? -26.781 15.195 -7.375 1 95.44 74 LEU A CA 1
ATOM 624 C C . LEU A 1 74 ? -28.078 15.156 -8.172 1 95.44 74 LEU A C 1
ATOM 626 O O . LEU A 1 74 ? -28.703 16.188 -8.398 1 95.44 74 LEU A O 1
ATOM 630 N N . ASN A 1 75 ? -28.453 14 -8.516 1 93.31 75 ASN A N 1
ATOM 631 C CA . ASN A 1 75 ? -29.719 13.836 -9.227 1 93.31 75 ASN A CA 1
ATOM 632 C C . ASN A 1 75 ? -30.906 14.18 -8.336 1 93.31 75 ASN A C 1
ATOM 634 O O . ASN A 1 75 ? -31.891 14.75 -8.805 1 93.31 75 ASN A O 1
ATOM 638 N N . LYS A 1 76 ? -30.781 13.867 -7.102 1 93.81 76 LYS A N 1
ATOM 639 C CA . LYS A 1 76 ? -31.844 14.141 -6.152 1 93.81 76 LYS A CA 1
ATOM 640 C C . LYS A 1 76 ? -31.969 15.633 -5.863 1 93.81 76 LYS A C 1
ATOM 642 O O . LYS A 1 76 ? -33.062 16.141 -5.57 1 93.81 76 LYS A O 1
ATOM 647 N N . LEU A 1 77 ? -30.953 16.391 -5.891 1 93.44 77 LEU A N 1
ATOM 648 C CA . LEU A 1 77 ? -30.906 17.797 -5.527 1 93.44 77 LEU A CA 1
ATOM 649 C C . LEU A 1 77 ? -31.5 18.656 -6.633 1 93.44 77 LEU A C 1
ATOM 651 O O . LEU A 1 77 ? -32.031 19.75 -6.367 1 93.44 77 LEU A O 1
ATOM 655 N N . GLY A 1 78 ? -31.453 18.203 -7.848 1 88.44 78 GLY A N 1
ATOM 656 C CA . GLY A 1 78 ? -31.844 19.031 -8.969 1 88.44 78 GLY A CA 1
ATOM 657 C C . GLY A 1 78 ? -30.734 19.906 -9.508 1 88.44 78 GLY A C 1
ATOM 658 O O . GLY A 1 78 ? -29.672 20.016 -8.875 1 88.44 78 GLY A O 1
ATOM 659 N N . ILE A 1 79 ? -30.984 20.594 -10.516 1 85.12 79 ILE A N 1
ATOM 660 C CA . ILE A 1 79 ? -29.953 21.266 -11.305 1 85.12 79 ILE A CA 1
ATOM 661 C C . ILE A 1 79 ? -29.453 22.5 -10.555 1 85.12 79 ILE A C 1
ATOM 663 O O . ILE A 1 79 ? -28.25 22.703 -10.422 1 85.12 79 ILE A O 1
ATOM 667 N N . GLU A 1 80 ? -30.328 23.281 -10.008 1 88 80 GLU A N 1
ATOM 668 C CA . GLU A 1 80 ? -29.953 24.547 -9.367 1 88 80 GLU A CA 1
ATOM 669 C C . GLU A 1 80 ? -29.125 24.297 -8.117 1 88 80 GLU A C 1
ATOM 671 O O . GLU A 1 80 ? -28.047 24.875 -7.957 1 88 80 GLU A O 1
ATOM 676 N N . LYS A 1 81 ? -29.578 23.422 -7.305 1 93 81 LYS A N 1
ATOM 677 C CA . LYS A 1 81 ? -28.859 23.125 -6.07 1 93 81 LYS A CA 1
ATOM 678 C C . LYS A 1 81 ? -27.547 22.406 -6.355 1 93 81 LYS A C 1
ATOM 680 O O . LYS A 1 81 ? -26.562 22.594 -5.641 1 93 81 LYS A O 1
ATOM 685 N N . THR A 1 82 ? -27.547 21.656 -7.387 1 95.31 82 THR A N 1
ATOM 686 C CA . THR A 1 82 ? -26.344 20.922 -7.789 1 95.31 82 THR A CA 1
ATOM 687 C C . THR A 1 82 ? -25.203 21.891 -8.109 1 95.31 82 THR A C 1
ATOM 689 O O . THR A 1 82 ? -24.094 21.703 -7.633 1 95.31 82 THR A O 1
ATOM 692 N N . GLY A 1 83 ? -25.5 22.875 -8.836 1 95.06 83 GLY A N 1
ATOM 693 C CA . GLY A 1 83 ? -24.484 23.844 -9.188 1 95.06 83 GLY A CA 1
ATOM 694 C C . GLY A 1 83 ? -23.859 24.516 -7.977 1 95.06 83 GLY A C 1
ATOM 695 O O . GLY A 1 83 ? -22.641 24.688 -7.922 1 95.06 83 GLY A O 1
ATOM 696 N N . LYS A 1 84 ? -24.672 24.844 -7.02 1 95.38 84 LYS A N 1
ATOM 697 C CA . LYS A 1 84 ? -24.203 25.516 -5.809 1 95.38 84 LYS A CA 1
ATOM 698 C C . LYS A 1 84 ? -23.328 24.578 -4.973 1 95.38 84 LYS A C 1
ATOM 700 O O . LYS A 1 84 ? -22.328 25.016 -4.398 1 95.38 84 LYS A O 1
ATOM 705 N N . VAL A 1 85 ? -23.719 23.375 -4.961 1 96.31 85 VAL A N 1
ATOM 706 C CA . VAL A 1 85 ? -22.969 22.375 -4.191 1 96.31 85 VAL A CA 1
ATOM 707 C C . VAL A 1 85 ? -21.609 22.141 -4.836 1 96.31 85 VAL A C 1
ATOM 709 O O . VAL A 1 85 ? -20.578 22.094 -4.145 1 96.31 85 VAL A O 1
ATOM 712 N N . LEU A 1 86 ? -21.594 22.031 -6.121 1 96.12 86 LEU A N 1
ATOM 713 C CA . LEU A 1 86 ? -20.359 21.781 -6.848 1 96.12 86 LEU A CA 1
ATOM 714 C C . LEU A 1 86 ? -19.391 22.953 -6.707 1 96.12 86 LEU A C 1
ATOM 716 O O . LEU A 1 86 ? -18.188 22.766 -6.668 1 96.12 86 LEU A O 1
ATOM 720 N N . ASP A 1 87 ? -19.969 24.141 -6.539 1 93.88 87 ASP A N 1
ATOM 721 C CA . ASP A 1 87 ? -19.156 25.328 -6.348 1 93.88 87 ASP A CA 1
ATOM 722 C C . ASP A 1 87 ? -18.359 25.266 -5.039 1 93.88 87 ASP A C 1
ATOM 724 O O . ASP A 1 87 ? -17.281 25.844 -4.922 1 93.88 87 ASP A O 1
ATOM 728 N N . LEU A 1 88 ? -18.922 24.484 -4.121 1 91.38 88 LEU A N 1
ATOM 729 C CA . LEU A 1 88 ? -18.344 24.484 -2.779 1 91.38 88 LEU A CA 1
ATOM 730 C C . LEU A 1 88 ? -17.453 23.25 -2.58 1 91.38 88 LEU A C 1
ATOM 732 O O . LEU A 1 88 ? -16.672 23.203 -1.631 1 91.38 88 LEU A O 1
ATOM 736 N N . MET A 1 89 ? -17.547 22.297 -3.479 1 91.69 89 MET A N 1
ATOM 737 C CA . MET A 1 89 ? -16.672 21.125 -3.398 1 91.69 89 MET A CA 1
ATOM 738 C C . MET A 1 89 ? -15.227 21.5 -3.713 1 91.69 89 MET A C 1
ATOM 740 O O . MET A 1 89 ? -14.977 22.422 -4.488 1 91.69 89 MET A O 1
ATOM 744 N N . ASP A 1 90 ? -14.312 20.766 -3.068 1 89 90 ASP A N 1
ATOM 745 C CA . ASP A 1 90 ? -12.922 20.922 -3.484 1 89 90 ASP A CA 1
ATOM 746 C C . ASP A 1 90 ? -12.75 20.547 -4.957 1 89 90 ASP A C 1
ATOM 748 O O . ASP A 1 90 ? -13.266 19.531 -5.414 1 89 90 ASP A O 1
ATOM 752 N N . ASN A 1 91 ? -12.016 21.359 -5.609 1 89.19 91 ASN A N 1
ATOM 753 C CA . ASN A 1 91 ? -11.883 21.219 -7.055 1 89.19 91 ASN A CA 1
ATOM 754 C C . ASN A 1 91 ? -11.242 19.875 -7.43 1 89.19 91 ASN A C 1
ATOM 756 O O . ASN A 1 91 ? -11.57 19.297 -8.461 1 89.19 91 ASN A O 1
ATOM 760 N N . ASP A 1 92 ? -10.328 19.406 -6.645 1 89.88 92 ASP A N 1
ATOM 761 C CA . ASP A 1 92 ? -9.695 18.125 -6.926 1 89.88 92 ASP A CA 1
ATOM 762 C C . ASP A 1 92 ? -10.695 16.984 -6.785 1 89.88 92 ASP A C 1
ATOM 764 O O . ASP A 1 92 ? -10.711 16.062 -7.598 1 89.88 92 ASP A O 1
ATOM 768 N N . ASP A 1 93 ? -11.516 17.047 -5.832 1 91.38 93 ASP A N 1
ATOM 769 C CA . ASP A 1 93 ? -12.547 16.031 -5.645 1 91.38 93 ASP A CA 1
ATOM 770 C C . ASP A 1 93 ? -13.57 16.078 -6.773 1 91.38 93 ASP A C 1
ATOM 772 O O . ASP A 1 93 ? -14.062 15.031 -7.219 1 91.38 93 ASP A O 1
ATOM 776 N N . LEU A 1 94 ? -13.875 17.297 -7.113 1 93.31 94 LEU A N 1
ATOM 777 C CA . LEU A 1 94 ? -14.812 17.453 -8.219 1 93.31 94 LEU A CA 1
ATOM 778 C C . LEU A 1 94 ? -14.234 16.875 -9.508 1 93.31 94 LEU A C 1
ATOM 780 O O . LEU A 1 94 ? -14.953 16.234 -10.281 1 93.31 94 LEU A O 1
ATOM 784 N N . ALA A 1 95 ? -12.992 17.094 -9.75 1 92.31 95 ALA A N 1
ATOM 785 C CA . ALA A 1 95 ? -12.336 16.531 -10.922 1 92.31 95 ALA A CA 1
ATOM 786 C C . ALA A 1 95 ? -12.414 15.008 -10.914 1 92.31 95 ALA A C 1
ATOM 788 O O . ALA A 1 95 ? -12.617 14.383 -11.961 1 92.31 95 ALA A O 1
ATOM 789 N N . VAL A 1 96 ? -12.273 14.438 -9.797 1 90.69 96 VAL A N 1
ATOM 790 C CA . VAL A 1 96 ? -12.359 12.984 -9.656 1 90.69 96 VAL A CA 1
ATOM 791 C C . VAL A 1 96 ? -13.773 12.516 -9.992 1 90.69 96 VAL A C 1
ATOM 793 O O . VAL A 1 96 ? -13.953 11.5 -10.68 1 90.69 96 VAL A O 1
ATOM 796 N N . LEU A 1 97 ? -14.711 13.234 -9.484 1 93.38 97 LEU A N 1
ATOM 797 C CA . LEU A 1 97 ? -16.109 12.914 -9.773 1 93.38 97 LEU A CA 1
ATOM 798 C C . LEU A 1 97 ? -16.375 12.93 -11.273 1 93.38 97 LEU A C 1
ATOM 800 O O . LEU A 1 97 ? -17.094 12.07 -11.789 1 93.38 97 LEU A O 1
ATOM 804 N N . LEU A 1 98 ? -15.82 13.812 -11.961 1 94 98 LEU A N 1
ATOM 805 C CA . LEU A 1 98 ? -16.094 14.023 -13.375 1 94 98 LEU A CA 1
ATOM 806 C C . LEU A 1 98 ? -15.344 13.008 -14.234 1 94 98 LEU A C 1
ATOM 808 O O . LEU A 1 98 ? -15.664 12.82 -15.406 1 94 98 LEU A O 1
ATOM 812 N N . ASP A 1 99 ? -14.398 12.328 -13.594 1 89.75 99 ASP A N 1
ATOM 813 C CA . ASP A 1 99 ? -13.586 11.367 -14.336 1 89.75 99 ASP A CA 1
ATOM 814 C C . ASP A 1 99 ? -14.445 10.25 -14.914 1 89.75 99 ASP A C 1
ATOM 816 O O . ASP A 1 99 ? -15.328 9.727 -14.234 1 89.75 99 ASP A O 1
ATOM 820 N N . ASP A 1 100 ? -14.219 9.906 -16.219 1 84.06 100 ASP A N 1
ATOM 821 C CA . ASP A 1 100 ? -14.82 8.773 -16.922 1 84.06 100 ASP A CA 1
ATOM 822 C C . ASP A 1 100 ? -16.312 9.016 -17.172 1 84.06 100 ASP A C 1
ATOM 824 O O . ASP A 1 100 ? -17.062 8.078 -17.469 1 84.06 100 ASP A O 1
ATOM 828 N N . LEU A 1 101 ? -16.828 10.25 -16.891 1 92.44 101 LEU A N 1
ATOM 829 C CA . LEU A 1 101 ? -18.188 10.602 -17.297 1 92.44 101 LEU A CA 1
ATOM 830 C C . LEU A 1 101 ? -18.219 11.023 -18.766 1 92.44 101 LEU A C 1
ATOM 832 O O . LEU A 1 101 ? -17.203 11.438 -19.312 1 92.44 101 LEU A O 1
ATOM 836 N N . SER A 1 102 ? -19.344 10.883 -19.344 1 94 102 SER A N 1
ATOM 837 C CA . SER A 1 102 ? -19.516 11.344 -20.719 1 94 102 SER A CA 1
ATOM 838 C C . SER A 1 102 ? -19.391 12.867 -20.812 1 94 102 SER A C 1
ATOM 840 O O . SER A 1 102 ? -19.703 13.578 -19.859 1 94 102 SER A O 1
ATOM 842 N N . PRO A 1 103 ? -18.953 13.328 -21.906 1 93.62 103 PRO A N 1
ATOM 843 C CA . PRO A 1 103 ? -18.844 14.773 -22.094 1 93.62 103 PRO A CA 1
ATOM 844 C C . PRO A 1 103 ? -20.156 15.5 -21.859 1 93.62 103 PRO A C 1
ATOM 846 O O . PRO A 1 103 ? -20.172 16.625 -21.344 1 93.62 103 PRO A O 1
ATOM 849 N N . GLU A 1 104 ? -21.188 14.867 -22.234 1 95.19 104 GLU A N 1
ATOM 850 C CA . GLU A 1 104 ? -22.5 15.477 -22.047 1 95.19 104 GLU A CA 1
ATOM 851 C C . GLU A 1 104 ? -22.844 15.633 -20.578 1 95.19 104 GLU A C 1
ATOM 853 O O . GLU A 1 104 ? -23.328 16.688 -20.156 1 95.19 104 GLU A O 1
ATOM 858 N N . LYS A 1 105 ? -22.609 14.625 -19.875 1 94.12 105 LYS A N 1
ATOM 859 C CA . LYS A 1 105 ? -22.875 14.664 -18.438 1 94.12 105 LYS A CA 1
ATOM 860 C C . LYS A 1 105 ? -22 15.695 -17.75 1 94.12 105 LYS A C 1
ATOM 862 O O . LYS A 1 105 ? -22.453 16.406 -16.844 1 94.12 105 LYS A O 1
ATOM 867 N N . ILE A 1 106 ? -20.75 15.781 -18.125 1 94.75 106 ILE A N 1
ATOM 868 C CA . ILE A 1 106 ? -19.812 16.75 -17.562 1 94.75 106 ILE A CA 1
ATOM 869 C C . ILE A 1 106 ? -20.312 18.156 -17.828 1 94.75 106 ILE A C 1
ATOM 871 O O . ILE A 1 106 ? -20.375 18.984 -16.906 1 94.75 106 ILE A O 1
ATOM 875 N N . ALA A 1 107 ? -20.703 18.406 -19.031 1 93.31 107 ALA A N 1
ATOM 876 C CA . ALA A 1 107 ? -21.203 19.734 -19.422 1 93.31 107 ALA A CA 1
ATOM 877 C C . ALA A 1 107 ? -22.453 20.094 -18.625 1 93.31 107 ALA A C 1
ATOM 879 O O . ALA A 1 107 ? -22.594 21.25 -18.203 1 93.31 107 ALA A O 1
ATOM 880 N N . SER A 1 108 ? -23.25 19.172 -18.453 1 93.56 108 SER A N 1
ATOM 881 C CA . SER A 1 108 ? -24.484 19.391 -17.703 1 93.56 108 SER A CA 1
ATOM 882 C C . SER A 1 108 ? -24.203 19.766 -16.266 1 93.56 108 SER A C 1
ATOM 884 O O . SER A 1 108 ? -24.797 20.703 -15.727 1 93.56 108 SER A O 1
ATOM 886 N N . LEU A 1 109 ? -23.312 19.109 -15.648 1 94 109 LEU A N 1
ATOM 887 C CA . LEU A 1 109 ? -22.969 19.359 -14.25 1 94 109 LEU A CA 1
ATOM 888 C C . LEU A 1 109 ? -22.281 20.703 -14.102 1 94 109 LEU A C 1
ATOM 890 O O . LEU A 1 109 ? -22.562 21.438 -13.148 1 94 109 LEU A O 1
ATOM 894 N N . LEU A 1 110 ? -21.453 21.047 -15.039 1 93.56 110 LEU A N 1
ATOM 895 C CA . LEU A 1 110 ? -20.641 22.266 -14.938 1 93.56 110 LEU A CA 1
ATOM 896 C C . LEU A 1 110 ? -21.453 23.5 -15.305 1 93.56 110 LEU A C 1
ATOM 898 O O . LEU A 1 110 ? -21.109 24.609 -14.914 1 93.56 110 LEU A O 1
ATOM 902 N N . SER A 1 111 ? -22.516 23.344 -16.109 1 91.94 111 SER A N 1
ATOM 903 C CA . SER A 1 111 ? -23.297 24.469 -16.609 1 91.94 111 SER A CA 1
ATOM 904 C C . SER A 1 111 ? -23.969 25.234 -15.477 1 91.94 111 SER A C 1
ATOM 906 O O . SER A 1 111 ? -24.188 26.438 -15.586 1 91.94 111 SER A O 1
ATOM 908 N N . GLY A 1 112 ? -24.234 24.516 -14.375 1 91.12 112 GLY A N 1
ATOM 909 C CA . GLY A 1 112 ? -24.906 25.156 -13.258 1 91.12 112 GLY A CA 1
ATOM 910 C C . GLY A 1 112 ? -23.938 25.844 -12.305 1 91.12 112 GLY A C 1
ATOM 911 O O . GLY A 1 112 ? -24.359 26.562 -11.398 1 91.12 112 GLY A O 1
ATOM 912 N N . MET A 1 113 ? -22.703 25.766 -12.477 1 94.62 113 MET A N 1
ATOM 913 C CA . MET A 1 113 ? -21.672 26.312 -11.586 1 94.62 113 MET A CA 1
ATOM 914 C C . MET A 1 113 ? -21.344 27.75 -11.961 1 94.62 113 MET A C 1
ATOM 916 O O . MET A 1 113 ? -21.625 28.188 -13.078 1 94.62 113 MET A O 1
ATOM 920 N N . LYS A 1 114 ? -20.766 28.438 -10.945 1 94.56 114 LYS A N 1
ATOM 921 C CA . LYS A 1 114 ? -20.141 29.703 -11.258 1 94.56 114 LYS A CA 1
ATOM 922 C C . LYS A 1 114 ? -19 29.531 -12.266 1 94.56 114 LYS A C 1
ATOM 924 O O . LYS A 1 114 ? -18.234 28.578 -12.18 1 94.56 114 LYS A O 1
ATOM 929 N N . LYS A 1 115 ? -18.891 30.406 -13.203 1 94.44 115 LYS A N 1
ATOM 930 C CA . LYS A 1 115 ? -17.922 30.297 -14.289 1 94.44 115 LYS A CA 1
ATOM 931 C C . LYS A 1 115 ? -16.5 30.203 -13.742 1 94.44 115 LYS A C 1
ATOM 933 O O . LYS A 1 115 ? -15.695 29.406 -14.227 1 94.44 115 LYS A O 1
ATOM 938 N N . SER A 1 116 ? -16.172 31.031 -12.797 1 92.31 116 SER A N 1
ATOM 939 C CA . SER A 1 116 ? -14.828 31.031 -12.227 1 92.31 116 SER A CA 1
ATOM 940 C C . SER A 1 116 ? -14.469 29.672 -11.664 1 92.31 116 SER A C 1
ATOM 942 O O . SER A 1 116 ? -13.352 29.188 -11.859 1 92.31 116 SER A O 1
ATOM 944 N N . GLU A 1 117 ? -15.422 29.062 -10.992 1 91.75 117 GLU A N 1
ATOM 945 C CA . GLU A 1 117 ? -15.203 27.75 -10.391 1 91.75 117 GLU A CA 1
ATOM 946 C C . GLU A 1 117 ? -15.133 26.656 -11.461 1 91.75 117 GLU A C 1
ATOM 948 O O . GLU A 1 117 ? -14.281 25.766 -11.391 1 91.75 117 GLU A O 1
ATOM 953 N N . SER A 1 118 ? -16.047 26.75 -12.391 1 93.81 118 SER A N 1
ATOM 954 C CA . SER A 1 118 ? -16.078 25.766 -13.461 1 93.81 118 SER A CA 1
ATOM 955 C C . SER A 1 118 ? -14.797 25.812 -14.289 1 93.81 118 SER A C 1
ATOM 957 O O . SER A 1 118 ? -14.289 24.766 -14.711 1 93.81 118 SER A O 1
ATOM 959 N N . ASP A 1 119 ? -14.242 26.984 -14.5 1 94.19 119 ASP A N 1
ATOM 960 C CA . ASP A 1 119 ? -13.008 27.141 -15.258 1 94.19 119 ASP A CA 1
ATOM 961 C C . ASP A 1 119 ? -11.836 26.453 -14.539 1 94.19 119 ASP A C 1
ATOM 963 O O . ASP A 1 119 ? -10.992 25.828 -15.172 1 94.19 119 ASP A O 1
ATOM 967 N N . ILE A 1 120 ? -11.82 26.594 -13.273 1 92.5 120 ILE A N 1
ATOM 968 C CA . ILE A 1 120 ? -10.742 26 -12.477 1 92.5 120 ILE A CA 1
ATOM 969 C C . ILE A 1 120 ? -10.781 24.484 -12.609 1 92.5 120 ILE A C 1
ATOM 971 O O . ILE A 1 120 ? -9.75 23.844 -12.82 1 92.5 120 ILE A O 1
ATOM 975 N N . VAL A 1 121 ? -11.945 23.938 -12.484 1 94.19 121 VAL A N 1
ATOM 976 C CA . VAL A 1 121 ? -12.102 22.484 -12.555 1 94.19 121 VAL A CA 1
ATOM 977 C C . VAL A 1 121 ? -11.742 22 -13.961 1 94.19 121 VAL A C 1
ATOM 979 O O . VAL A 1 121 ? -11.086 20.969 -14.109 1 94.19 121 VAL A O 1
ATOM 982 N N . GLN A 1 122 ? -12.156 22.75 -14.914 1 93.94 122 GLN A N 1
ATOM 983 C CA . GLN A 1 122 ? -11.844 22.391 -16.297 1 93.94 122 GLN A CA 1
ATOM 984 C C . GLN A 1 122 ? -10.336 22.406 -16.531 1 93.94 122 GLN A C 1
ATOM 986 O O . GLN A 1 122 ? -9.805 21.562 -17.25 1 93.94 122 GLN A O 1
ATOM 991 N N . ASP A 1 123 ? -9.68 23.359 -15.977 1 93.88 123 ASP A N 1
ATOM 992 C CA . ASP A 1 123 ? -8.234 23.453 -16.094 1 93.88 123 ASP A CA 1
ATOM 993 C C . ASP A 1 123 ? -7.555 22.234 -15.453 1 93.88 123 ASP A C 1
ATOM 995 O O . ASP A 1 123 ? -6.594 21.688 -16 1 93.88 123 ASP A O 1
ATOM 999 N N . ILE A 1 124 ? -8.055 21.844 -14.312 1 94.5 124 ILE A N 1
ATOM 1000 C CA . ILE A 1 124 ? -7.527 20.672 -13.617 1 94.5 124 ILE A CA 1
ATOM 1001 C C . ILE A 1 124 ? -7.73 19.422 -14.469 1 94.5 124 ILE A C 1
ATOM 1003 O O . ILE A 1 124 ? -6.84 18.578 -14.555 1 94.5 124 ILE A O 1
ATOM 1007 N N . MET A 1 125 ? -8.844 19.375 -15.156 1 94.06 125 MET A N 1
ATOM 1008 C CA . MET A 1 125 ? -9.219 18.203 -15.961 1 94.06 125 MET A CA 1
ATOM 1009 C C . MET A 1 125 ? -8.336 18.094 -17.188 1 94.06 125 MET A C 1
ATOM 1011 O O . MET A 1 125 ? -8.266 17.031 -17.812 1 94.06 125 MET A O 1
ATOM 1015 N N . LYS A 1 126 ? -7.613 19.141 -17.516 1 94.06 126 LYS A N 1
ATOM 1016 C CA . LYS A 1 126 ? -6.711 19.125 -18.656 1 94.06 126 LYS A CA 1
ATOM 1017 C C . LYS A 1 126 ? -5.461 18.297 -18.359 1 94.06 126 LYS A C 1
ATOM 1019 O O . LYS A 1 126 ? -4.812 17.781 -19.281 1 94.06 126 LYS A O 1
ATOM 1024 N N . TYR A 1 127 ? -5.121 18.203 -17.094 1 95.44 127 TYR A N 1
ATOM 1025 C CA . TYR A 1 127 ? -3.953 17.406 -16.719 1 95.44 127 TYR A CA 1
ATOM 1026 C C . TYR A 1 127 ? -4.277 15.922 -16.734 1 95.44 127 TYR A C 1
ATOM 1028 O O . TYR A 1 127 ? -5.391 15.523 -16.391 1 95.44 127 TYR A O 1
ATOM 1036 N N . PRO A 1 128 ? -3.299 15.094 -17.109 1 94.19 128 PRO A N 1
ATOM 1037 C CA . PRO A 1 128 ? -3.537 13.648 -17.094 1 94.19 128 PRO A CA 1
ATOM 1038 C C . PRO A 1 128 ? -3.875 13.109 -15.711 1 94.19 128 PRO A C 1
ATOM 1040 O O . PRO A 1 128 ? -3.391 13.633 -14.703 1 94.19 128 PRO A O 1
ATOM 1043 N N . PRO A 1 129 ? -4.664 12.086 -15.75 1 91.75 129 PRO A N 1
ATOM 1044 C CA . PRO A 1 129 ? -4.918 11.445 -14.461 1 91.75 129 PRO A CA 1
ATOM 1045 C C . PRO A 1 129 ? -3.635 11 -13.758 1 91.75 129 PRO A C 1
ATOM 1047 O O . PRO A 1 129 ? -2.637 10.703 -14.422 1 91.75 129 PRO A O 1
ATOM 1050 N N . GLU A 1 130 ? -3.625 11.016 -12.445 1 93.5 130 GLU A N 1
ATOM 1051 C CA . GLU A 1 130 ? -2.549 10.523 -11.586 1 93.5 130 GLU A CA 1
ATOM 1052 C C . GLU A 1 130 ? -1.317 11.422 -11.68 1 93.5 130 GLU A C 1
ATOM 1054 O O . GLU A 1 130 ? -0.187 10.93 -11.703 1 93.5 130 GLU A O 1
ATOM 1059 N N . THR A 1 131 ? -1.515 12.656 -11.938 1 96.62 131 THR A N 1
ATOM 1060 C CA . THR A 1 131 ? -0.467 13.672 -11.891 1 96.62 131 THR A CA 1
ATOM 1061 C C . THR A 1 131 ? -0.734 14.672 -10.766 1 96.62 131 THR A C 1
ATOM 1063 O O . THR A 1 131 ? -1.847 14.734 -10.242 1 96.62 131 THR A O 1
ATOM 1066 N N . ALA A 1 132 ? 0.325 15.398 -10.422 1 97.44 132 ALA A N 1
ATOM 1067 C CA . ALA A 1 132 ? 0.188 16.438 -9.406 1 97.44 132 ALA A CA 1
ATOM 1068 C C . ALA A 1 132 ? -0.856 17.469 -9.812 1 97.44 132 ALA A C 1
ATOM 1070 O O . ALA A 1 132 ? -1.605 17.969 -8.977 1 97.44 132 ALA A O 1
ATOM 1071 N N . GLY A 1 133 ? -0.867 17.766 -11.109 1 96.75 133 GLY A N 1
ATOM 1072 C CA . GLY A 1 133 ? -1.848 18.719 -11.609 1 96.75 133 GLY A CA 1
ATOM 1073 C C . GLY A 1 133 ? -3.279 18.266 -11.391 1 96.75 133 GLY A C 1
ATOM 1074 O O . GLY A 1 133 ? -4.156 19.078 -11.094 1 96.75 133 GLY A O 1
ATOM 1075 N N . ARG A 1 134 ? -3.537 17.016 -11.539 1 95.56 134 ARG A N 1
ATOM 1076 C CA . ARG A 1 134 ? -4.875 16.469 -11.344 1 95.56 134 ARG A CA 1
ATOM 1077 C C . ARG A 1 134 ? -5.215 16.344 -9.867 1 95.56 134 ARG A C 1
ATOM 1079 O O . ARG A 1 134 ? -6.379 16.453 -9.477 1 95.56 134 ARG A O 1
ATOM 1086 N N . LEU A 1 135 ? -4.191 16.25 -9.055 1 94.56 135 LEU A N 1
ATOM 1087 C CA . LEU A 1 135 ? -4.34 15.992 -7.621 1 94.56 135 LEU A CA 1
ATOM 1088 C C . LEU A 1 135 ? -4.445 17.297 -6.848 1 94.56 135 LEU A C 1
ATOM 1090 O O . LEU A 1 135 ? -4.914 17.312 -5.707 1 94.56 135 LEU A O 1
ATOM 1094 N N . MET A 1 136 ? -4.066 18.391 -7.426 1 94.5 136 MET A N 1
ATOM 1095 C CA . MET A 1 136 ? -3.863 19.625 -6.68 1 94.5 136 MET A CA 1
ATOM 1096 C C . MET A 1 136 ? -5.188 20.344 -6.449 1 94.5 136 MET A C 1
ATOM 1098 O O . MET A 1 136 ? -6.172 20.094 -7.148 1 94.5 136 MET A O 1
ATOM 1102 N N . THR A 1 137 ? -5.223 21.094 -5.441 1 91.25 137 THR A N 1
ATOM 1103 C CA . THR A 1 137 ? -6.316 22.016 -5.148 1 91.25 137 THR A CA 1
ATOM 1104 C C . THR A 1 137 ? -5.828 23.453 -5.195 1 91.25 137 THR A C 1
ATOM 1106 O O . THR A 1 137 ? -4.641 23.734 -5.008 1 91.25 137 THR A O 1
ATOM 1109 N N . ASN A 1 138 ? -6.738 24.297 -5.523 1 87.88 138 ASN A N 1
ATOM 1110 C CA . ASN A 1 138 ? -6.41 25.719 -5.555 1 87.88 138 ASN A CA 1
ATOM 1111 C C . ASN A 1 138 ? -6.867 26.422 -4.277 1 87.88 138 ASN A C 1
ATOM 1113 O O . ASN A 1 138 ? -6.883 27.656 -4.219 1 87.88 138 ASN A O 1
ATOM 1117 N N . ARG A 1 139 ? -7.246 25.641 -3.32 1 86.56 139 ARG A N 1
ATOM 1118 C CA . ARG A 1 139 ? -7.715 26.188 -2.059 1 86.56 139 ARG A CA 1
ATOM 1119 C C . ARG A 1 139 ? -6.566 26.344 -1.065 1 86.56 139 ARG A C 1
ATOM 1121 O O . ARG A 1 139 ? -6.504 25.625 -0.067 1 86.56 139 ARG A O 1
ATOM 1128 N N . PHE A 1 140 ? -5.766 27.281 -1.324 1 88.81 140 PHE A N 1
ATOM 1129 C CA . PHE A 1 140 ? -4.633 27.641 -0.478 1 88.81 140 PHE A CA 1
ATOM 1130 C C . PHE A 1 140 ? -4.496 29.156 -0.358 1 88.81 140 PHE A C 1
ATOM 1132 O O . PHE A 1 140 ? -5.125 29.891 -1.113 1 88.81 140 PHE A O 1
ATOM 1139 N N . VAL A 1 141 ? -3.754 29.578 0.633 1 91.25 141 VAL A N 1
ATOM 1140 C CA . VAL A 1 141 ? -3.539 31 0.851 1 91.25 141 VAL A CA 1
ATOM 1141 C C . VAL A 1 141 ? -2.092 31.359 0.525 1 91.25 141 VAL A C 1
ATOM 1143 O O . VAL A 1 141 ? -1.16 30.719 1.008 1 91.25 141 VAL A O 1
ATOM 1146 N N . TRP A 1 142 ? -1.975 32.281 -0.402 1 93.19 142 TRP A N 1
ATOM 1147 C CA . TRP A 1 142 ? -0.645 32.812 -0.701 1 93.19 142 TRP A CA 1
ATOM 1148 C C . TRP A 1 142 ? -0.467 34.188 -0.125 1 93.19 142 TRP A C 1
ATOM 1150 O O . TRP A 1 142 ? -1.443 34.938 0.051 1 93.19 142 TRP A O 1
ATOM 1160 N N . ILE A 1 143 ? 0.787 34.594 0.264 1 95.94 143 ILE A N 1
ATOM 1161 C CA . ILE A 1 143 ? 1.138 35.906 0.791 1 95.94 143 ILE A CA 1
ATOM 1162 C C . ILE A 1 143 ? 2.418 36.406 0.124 1 95.94 143 ILE A C 1
ATOM 1164 O O . ILE A 1 143 ? 3.098 35.625 -0.574 1 95.94 143 ILE A O 1
ATOM 1168 N N . ARG A 1 144 ? 2.621 37.656 0.377 1 96.31 144 ARG A N 1
ATOM 1169 C CA . ARG A 1 144 ? 3.852 38.25 -0.137 1 96.31 144 ARG A CA 1
ATOM 1170 C C . ARG A 1 144 ? 4.957 38.219 0.911 1 96.31 144 ARG A C 1
ATOM 1172 O O . ARG A 1 144 ? 4.684 38.188 2.111 1 96.31 144 ARG A O 1
ATOM 1179 N N . ASP A 1 145 ? 6.203 38.219 0.381 1 94.06 145 ASP A N 1
ATOM 1180 C CA . ASP A 1 145 ? 7.344 38.062 1.282 1 94.06 145 ASP A CA 1
ATOM 1181 C C . ASP A 1 145 ? 7.523 39.312 2.154 1 94.06 145 ASP A C 1
ATOM 1183 O O . ASP A 1 145 ? 8.133 39.25 3.223 1 94.06 145 ASP A O 1
ATOM 1187 N N . TYR A 1 146 ? 6.953 40.469 1.758 1 94.62 146 TYR A N 1
ATOM 1188 C CA . TYR A 1 146 ? 7.168 41.719 2.496 1 94.62 146 TYR A CA 1
ATOM 1189 C C . TYR A 1 146 ? 6.086 41.906 3.549 1 94.62 146 TYR A C 1
ATOM 1191 O O . TYR A 1 146 ? 6.148 42.844 4.336 1 94.62 146 TYR A O 1
ATOM 1199 N N . TYR A 1 147 ? 5.043 41.031 3.611 1 96.12 147 TYR A N 1
ATOM 1200 C CA . TYR A 1 147 ? 4.023 41.125 4.652 1 96.12 147 TYR A CA 1
ATOM 1201 C C . TYR A 1 147 ? 4.637 40.906 6.031 1 96.12 147 TYR A C 1
ATOM 1203 O O . TYR A 1 147 ? 5.66 40.219 6.164 1 96.12 147 TYR A O 1
ATOM 1211 N N . THR A 1 148 ? 4.059 41.5 7.023 1 97.12 148 THR A N 1
ATOM 1212 C CA . THR A 1 148 ? 4.348 41.125 8.406 1 97.12 148 THR A CA 1
ATOM 1213 C C . THR A 1 148 ? 3.492 39.938 8.836 1 97.12 148 THR A C 1
ATOM 1215 O O . THR A 1 148 ? 2.541 39.562 8.148 1 97.12 148 THR A O 1
ATOM 1218 N N . VAL A 1 149 ? 3.871 39.375 9.938 1 95.56 149 VAL A N 1
ATOM 1219 C CA . VAL A 1 149 ? 3.137 38.25 10.469 1 95.56 149 VAL A CA 1
ATOM 1220 C C . VAL A 1 149 ? 1.68 38.625 10.711 1 95.56 149 VAL A C 1
ATOM 1222 O O . VAL A 1 149 ? 0.765 37.875 10.375 1 95.56 149 VAL A O 1
ATOM 1225 N N . ILE A 1 150 ? 1.46 39.781 11.227 1 94.56 150 ILE A N 1
ATOM 1226 C CA . ILE A 1 150 ? 0.109 40.25 11.539 1 94.56 150 ILE A CA 1
ATOM 1227 C C . ILE A 1 150 ? -0.686 40.438 10.25 1 94.56 150 ILE A C 1
ATOM 1229 O O . ILE A 1 150 ? -1.879 40.125 10.195 1 94.56 150 ILE A O 1
ATOM 1233 N N . GLU A 1 151 ? -0.083 40.906 9.266 1 95.38 151 GLU A N 1
ATOM 1234 C CA . GLU A 1 151 ? -0.735 41.062 7.969 1 95.38 151 GLU A CA 1
ATOM 1235 C C . GLU A 1 151 ? -1.073 39.719 7.352 1 95.38 151 GLU A C 1
ATOM 1237 O O . GLU A 1 151 ? -2.145 39.562 6.766 1 95.38 151 GLU A O 1
ATOM 1242 N N . ALA A 1 152 ? -0.16 38.844 7.453 1 93.88 152 ALA A N 1
ATOM 1243 C CA . ALA A 1 152 ? -0.378 37.5 6.93 1 93.88 152 ALA A CA 1
ATOM 1244 C C . ALA A 1 152 ? -1.556 36.844 7.625 1 93.88 152 ALA A C 1
ATOM 1246 O O . ALA A 1 152 ? -2.402 36.219 6.973 1 93.88 152 ALA A O 1
ATOM 1247 N N . VAL A 1 153 ? -1.618 36.938 8.914 1 90.81 153 VAL A N 1
ATOM 1248 C CA . VAL A 1 153 ? -2.701 36.344 9.695 1 90.81 153 VAL A CA 1
ATOM 1249 C C . VAL A 1 153 ? -4.023 37.031 9.336 1 90.81 153 VAL A C 1
ATOM 1251 O O . VAL A 1 153 ? -5.066 36.375 9.281 1 90.81 153 VAL A O 1
ATOM 1254 N N . GLY A 1 154 ? -3.98 38.312 9.164 1 91.06 154 GLY A N 1
ATOM 1255 C CA . GLY A 1 154 ? -5.164 39.031 8.711 1 91.06 154 GLY A CA 1
ATOM 1256 C C . GLY A 1 154 ? -5.711 38.5 7.398 1 91.06 154 GLY A C 1
ATOM 1257 O O . GLY A 1 154 ? -6.922 38.344 7.25 1 91.06 154 GLY A O 1
ATOM 1258 N N . LYS A 1 155 ? -4.848 38.281 6.539 1 90.75 155 LYS A N 1
ATOM 1259 C CA . LYS A 1 155 ? -5.262 37.719 5.254 1 90.75 155 LYS A CA 1
ATOM 1260 C C . LYS A 1 155 ? -5.836 36.312 5.414 1 90.75 155 LYS A C 1
ATOM 1262 O O . LYS A 1 155 ? -6.812 35.969 4.758 1 90.75 155 LYS A O 1
ATOM 1267 N N . LEU A 1 156 ? -5.195 35.531 6.188 1 88.25 156 LEU A N 1
ATOM 1268 C CA . LEU A 1 156 ? -5.68 34.188 6.465 1 88.25 156 LEU A CA 1
ATOM 1269 C C . LEU A 1 156 ? -7.113 34.219 6.984 1 88.25 156 LEU A C 1
ATOM 1271 O O . LEU A 1 156 ? -7.945 33.406 6.578 1 88.25 156 LEU A O 1
ATOM 1275 N N . LYS A 1 157 ? -7.414 35.156 7.848 1 86.44 157 LYS A N 1
ATOM 1276 C CA . LYS A 1 157 ? -8.742 35.281 8.438 1 86.44 157 LYS A CA 1
ATOM 1277 C C . LYS A 1 157 ? -9.781 35.625 7.371 1 86.44 157 LYS A C 1
ATOM 1279 O O . LYS A 1 157 ? -10.922 35.156 7.434 1 86.44 157 LYS A O 1
ATOM 1284 N N . SER A 1 158 ? -9.32 36.344 6.449 1 84.88 158 SER A N 1
ATOM 1285 C CA . SER A 1 158 ? -10.242 36.781 5.398 1 84.88 158 SER A CA 1
ATOM 1286 C C . SER A 1 158 ? -10.57 35.625 4.453 1 84.88 158 SER A C 1
ATOM 1288 O O . SER A 1 158 ? -11.617 35.625 3.795 1 84.88 158 SER A O 1
ATOM 1290 N N . PHE A 1 159 ? -9.734 34.625 4.453 1 80.12 159 PHE A N 1
ATOM 1291 C CA . PHE A 1 159 ? -9.93 33.5 3.531 1 80.12 159 PHE A CA 1
ATOM 1292 C C . PHE A 1 159 ? -10.273 32.25 4.289 1 80.12 159 PHE A C 1
ATOM 1294 O O . PHE A 1 159 ? -10.227 31.141 3.729 1 80.12 159 PHE A O 1
ATOM 1301 N N . ALA A 1 160 ? -10.609 32.375 5.438 1 71.19 160 ALA A N 1
ATOM 1302 C CA . ALA A 1 160 ? -10.789 31.234 6.348 1 71.19 160 ALA A CA 1
ATOM 1303 C C . ALA A 1 160 ? -11.844 30.266 5.82 1 71.19 160 ALA A C 1
ATOM 1305 O O . ALA A 1 160 ? -11.727 29.047 6.008 1 71.19 160 ALA A O 1
ATOM 1306 N N . GLU A 1 161 ? -12.703 30.719 5.211 1 66.06 161 GLU A N 1
ATOM 1307 C CA . GLU A 1 161 ? -13.789 29.859 4.738 1 66.06 161 GLU A CA 1
ATOM 1308 C C . GLU A 1 161 ? -13.336 29.016 3.549 1 66.06 161 GLU A C 1
ATOM 1310 O O . GLU A 1 161 ? -13.875 27.922 3.312 1 66.06 161 GLU A O 1
ATOM 1315 N N . PHE A 1 162 ? -12.359 29.516 2.973 1 62.09 162 PHE A N 1
ATOM 1316 C CA . PHE A 1 162 ? -11.969 28.891 1.717 1 62.09 162 PHE A CA 1
ATOM 1317 C C . PHE A 1 162 ? -10.789 27.938 1.927 1 62.09 162 PHE A C 1
ATOM 1319 O O . PHE A 1 162 ? -10.586 27.016 1.144 1 62.09 162 PHE A O 1
ATOM 1326 N N . ALA A 1 163 ? -9.992 28.203 2.947 1 59.78 163 ALA A N 1
ATOM 1327 C CA . ALA A 1 163 ? -8.75 27.438 3.1 1 59.78 163 ALA A CA 1
ATOM 1328 C C . ALA A 1 163 ? -8.789 26.594 4.359 1 59.78 163 ALA A C 1
ATOM 1330 O O . ALA A 1 163 ? -8.039 26.828 5.309 1 59.78 163 ALA A O 1
ATOM 1331 N N . GLU A 1 164 ? -9.711 25.672 4.438 1 57.97 164 GLU A N 1
ATOM 1332 C CA . GLU A 1 164 ? -9.953 24.984 5.695 1 57.97 164 GLU A CA 1
ATOM 1333 C C . GLU A 1 164 ? -8.789 24.047 6.047 1 57.97 164 GLU A C 1
ATOM 1335 O O . GLU A 1 164 ? -8.523 23.797 7.223 1 57.97 164 GLU A O 1
ATOM 1340 N N . THR A 1 165 ? -8.07 23.594 5.09 1 58.78 165 THR A N 1
ATOM 1341 C CA . THR A 1 165 ? -7.297 22.406 5.465 1 58.78 165 THR A CA 1
ATOM 1342 C C . THR A 1 165 ? -5.801 22.688 5.379 1 58.78 165 THR A C 1
ATOM 1344 O O . THR A 1 165 ? -4.98 21.781 5.504 1 58.78 165 THR A O 1
ATOM 1347 N N . ILE A 1 166 ? -5.449 23.984 5.559 1 63.5 166 ILE A N 1
ATOM 1348 C CA . ILE A 1 166 ? -4.059 24.109 5.145 1 63.5 166 ILE A CA 1
ATOM 1349 C C . ILE A 1 166 ? -3.205 24.547 6.332 1 63.5 166 ILE A C 1
ATOM 1351 O O . ILE A 1 166 ? -3.613 25.406 7.113 1 63.5 166 ILE A O 1
ATOM 1355 N N . ASN A 1 167 ? -2.113 23.891 6.488 1 80.56 167 ASN A N 1
ATOM 1356 C CA . ASN A 1 167 ? -1.198 24.141 7.598 1 80.56 167 ASN A CA 1
ATOM 1357 C C . ASN A 1 167 ? -0.063 25.078 7.191 1 80.56 167 ASN A C 1
ATOM 1359 O O . ASN A 1 167 ? 0.79 25.422 8.016 1 80.56 167 ASN A O 1
ATOM 1363 N N . TYR A 1 168 ? -0.138 25.547 5.98 1 89.62 168 TYR A N 1
ATOM 1364 C CA . TYR A 1 168 ? 0.927 26.391 5.449 1 89.62 168 TYR A CA 1
ATOM 1365 C C . TYR A 1 168 ? 0.354 27.609 4.734 1 89.62 168 TYR A C 1
ATOM 1367 O O . TYR A 1 168 ? -0.787 27.578 4.266 1 89.62 168 TYR A O 1
ATOM 1375 N N . LEU A 1 169 ? 1.145 28.656 4.75 1 93.19 169 LEU A N 1
ATOM 1376 C CA . LEU A 1 169 ? 0.999 29.75 3.787 1 93.19 169 LEU A CA 1
ATOM 1377 C C . LEU A 1 169 ? 2.141 29.734 2.777 1 93.19 169 LEU A C 1
ATOM 1379 O O . LEU A 1 169 ? 3.281 29.422 3.129 1 93.19 169 LEU A O 1
ATOM 1383 N N . TYR A 1 170 ? 1.764 30.062 1.579 1 95.62 170 TYR A N 1
ATOM 1384 C CA . TYR A 1 170 ? 2.766 30.016 0.52 1 95.62 170 TYR A CA 1
ATOM 1385 C C . TYR A 1 170 ? 3.156 31.438 0.092 1 95.62 170 TYR A C 1
ATOM 1387 O O . TYR A 1 170 ? 2.289 32.281 -0.136 1 95.62 170 TYR A O 1
ATOM 1395 N N . VAL A 1 171 ? 4.441 31.656 0.036 1 97.81 171 VAL A N 1
ATOM 1396 C CA . VAL A 1 171 ? 4.957 33 -0.256 1 97.81 171 VAL A CA 1
ATOM 1397 C C . VAL A 1 171 ? 5.305 33.094 -1.739 1 97.81 171 VAL A C 1
ATOM 1399 O O . VAL A 1 171 ? 6.078 32.281 -2.262 1 97.81 171 VAL A O 1
ATOM 1402 N N . ILE A 1 172 ? 4.734 34.031 -2.391 1 97.38 172 ILE A N 1
ATOM 1403 C CA . ILE A 1 172 ? 5.004 34.219 -3.812 1 97.38 172 ILE A CA 1
ATOM 1404 C C . ILE A 1 172 ? 5.578 35.625 -4.051 1 97.38 172 ILE A C 1
ATOM 1406 O O . ILE A 1 172 ? 5.375 36.531 -3.238 1 97.38 172 ILE A O 1
ATOM 1410 N N . ASP A 1 173 ? 6.332 35.812 -5.109 1 96.38 173 ASP A N 1
ATOM 1411 C CA . ASP A 1 173 ? 6.879 37.125 -5.465 1 96.38 173 ASP A CA 1
ATOM 1412 C C . ASP A 1 173 ? 5.961 37.844 -6.445 1 96.38 173 ASP A C 1
ATOM 1414 O O . ASP A 1 173 ? 4.789 37.5 -6.59 1 96.38 173 ASP A O 1
ATOM 1418 N N . GLN A 1 174 ? 6.426 38.906 -7.043 1 94.69 174 GLN A N 1
ATOM 1419 C CA . GLN A 1 174 ? 5.633 39.75 -7.918 1 94.69 174 GLN A CA 1
ATOM 1420 C C . GLN A 1 174 ? 5.219 39.031 -9.188 1 94.69 174 GLN A C 1
ATOM 1422 O O . GLN A 1 174 ? 4.184 39.312 -9.781 1 94.69 174 GLN A O 1
ATOM 1427 N N . ASP A 1 175 ? 6.008 38.062 -9.5 1 95.5 175 ASP A N 1
ATOM 1428 C CA . ASP A 1 175 ? 5.723 37.281 -10.703 1 95.5 175 ASP A CA 1
ATOM 1429 C C . ASP A 1 175 ? 4.945 36 -10.375 1 95.5 175 ASP A C 1
ATOM 1431 O O . ASP A 1 175 ? 4.898 35.062 -11.18 1 95.5 175 ASP A O 1
ATOM 1435 N N . ARG A 1 176 ? 4.461 35.844 -9.195 1 95.19 176 ARG A N 1
ATOM 1436 C CA . ARG A 1 176 ? 3.664 34.719 -8.695 1 95.19 176 ARG A CA 1
ATOM 1437 C C . ARG A 1 176 ? 4.508 33.469 -8.578 1 95.19 176 ARG A C 1
ATOM 1439 O O . ARG A 1 176 ? 3.973 32.344 -8.594 1 95.19 176 ARG A O 1
ATOM 1446 N N . LYS A 1 177 ? 5.758 33.688 -8.5 1 97.38 177 LYS A N 1
ATOM 1447 C CA . LYS A 1 177 ? 6.66 32.562 -8.305 1 97.38 177 LYS A CA 1
ATOM 1448 C C . LYS A 1 177 ? 6.77 32.188 -6.832 1 97.38 177 LYS A C 1
ATOM 1450 O O . LYS A 1 177 ? 6.781 33.062 -5.965 1 97.38 177 LYS A O 1
ATOM 1455 N N . LEU A 1 178 ? 6.785 30.891 -6.621 1 97.94 178 LEU A N 1
ATOM 1456 C CA . LEU A 1 178 ? 6.902 30.391 -5.262 1 97.94 178 LEU A CA 1
ATOM 1457 C C . LEU A 1 178 ? 8.289 30.656 -4.699 1 97.94 178 LEU A C 1
ATOM 1459 O O . LEU A 1 178 ? 9.289 30.188 -5.246 1 97.94 178 LEU A O 1
ATOM 1463 N N . VAL A 1 179 ? 8.383 31.422 -3.561 1 96.88 179 VAL A N 1
ATOM 1464 C CA . VAL A 1 179 ? 9.695 31.812 -3.062 1 96.88 179 VAL A CA 1
ATOM 1465 C C . VAL A 1 179 ? 9.859 31.344 -1.618 1 96.88 179 VAL A C 1
ATOM 1467 O O . VAL A 1 179 ? 10.961 31.406 -1.06 1 96.88 179 VAL A O 1
ATOM 1470 N N . GLY A 1 180 ? 8.789 30.859 -1.022 1 96.44 180 GLY A N 1
ATOM 1471 C CA . GLY A 1 180 ? 8.906 30.406 0.353 1 96.44 180 GLY A CA 1
ATOM 1472 C C . GLY A 1 180 ? 7.633 29.766 0.882 1 96.44 180 GLY A C 1
ATOM 1473 O O . GLY A 1 180 ? 6.617 29.734 0.186 1 96.44 180 GLY A O 1
ATOM 1474 N N . VAL A 1 181 ? 7.73 29.188 2.047 1 95.31 181 VAL A N 1
ATOM 1475 C CA . VAL A 1 181 ? 6.609 28.578 2.764 1 95.31 181 VAL A CA 1
ATOM 1476 C C . VAL A 1 181 ? 6.707 28.922 4.25 1 95.31 181 VAL A C 1
ATOM 1478 O O . VAL A 1 181 ? 7.805 28.984 4.809 1 95.31 181 VAL A O 1
ATOM 1481 N N . VAL A 1 182 ? 5.562 29.219 4.867 1 93.56 182 VAL A N 1
ATOM 1482 C CA . VAL A 1 182 ? 5.527 29.484 6.301 1 93.56 182 VAL A CA 1
ATOM 1483 C C . VAL A 1 182 ? 4.43 28.656 6.957 1 93.56 182 VAL A C 1
ATOM 1485 O O . VAL A 1 182 ? 3.32 28.547 6.426 1 93.56 182 VAL A O 1
ATOM 1488 N N . SER A 1 183 ? 4.738 28 8.047 1 89.75 183 SER A N 1
ATOM 1489 C CA . SER A 1 183 ? 3.746 27.188 8.742 1 89.75 183 SER A CA 1
ATOM 1490 C C . SER A 1 183 ? 2.896 28.031 9.68 1 89.75 183 SER A C 1
ATOM 1492 O O . SER A 1 183 ? 3.318 29.109 10.109 1 89.75 183 SER A O 1
ATOM 1494 N N . TYR A 1 184 ? 1.65 27.578 10.023 1 88.38 184 TYR A N 1
ATOM 1495 C CA . TYR A 1 184 ? 0.81 28.219 11.016 1 88.38 184 TYR A CA 1
ATOM 1496 C C . TYR A 1 184 ? 1.514 28.297 12.367 1 88.38 184 TYR A C 1
ATOM 1498 O O . TYR A 1 184 ? 1.386 29.281 13.094 1 88.38 184 TYR A O 1
ATOM 1506 N N . ARG A 1 185 ? 2.25 27.266 12.641 1 86.44 185 ARG A N 1
ATOM 1507 C CA . ARG A 1 185 ? 3.014 27.234 13.883 1 86.44 185 ARG A CA 1
ATOM 1508 C C . ARG A 1 185 ? 4.012 28.391 13.938 1 86.44 185 ARG A C 1
ATOM 1510 O O . ARG A 1 185 ? 4.121 29.078 14.953 1 86.44 185 ARG A O 1
ATOM 1517 N N . ASP A 1 186 ? 4.742 28.562 12.859 1 87.69 186 ASP A N 1
ATOM 1518 C CA . ASP A 1 186 ? 5.727 29.625 12.797 1 87.69 186 ASP A CA 1
ATOM 1519 C C . ASP A 1 186 ? 5.066 31 12.961 1 87.69 186 ASP A C 1
ATOM 1521 O O . ASP A 1 186 ? 5.648 31.906 13.57 1 87.69 186 ASP A O 1
ATOM 1525 N N . LEU A 1 187 ? 3.883 31.109 12.484 1 88.75 187 LEU A N 1
ATOM 1526 C CA . LEU A 1 187 ? 3.16 32.375 12.609 1 88.75 187 LEU A CA 1
ATOM 1527 C C . LEU A 1 187 ? 2.736 32.625 14.055 1 88.75 187 LEU A C 1
ATOM 1529 O O . LEU A 1 187 ? 2.752 33.75 14.531 1 88.75 187 LEU A O 1
ATOM 1533 N N . LEU A 1 188 ? 2.324 31.562 14.695 1 86 188 LEU A N 1
ATOM 1534 C CA . LEU A 1 188 ? 1.85 31.672 16.062 1 86 188 LEU A CA 1
ATOM 1535 C C . LEU A 1 188 ? 2.984 32.062 17 1 86 188 LEU A C 1
ATOM 1537 O O . LEU A 1 188 ? 2.76 32.781 18 1 86 188 LEU A O 1
ATOM 1541 N N . ILE A 1 189 ? 4.215 31.625 16.703 1 86.5 189 ILE A N 1
ATOM 1542 C CA . ILE A 1 189 ? 5.312 31.828 17.641 1 86.5 189 ILE A CA 1
ATOM 1543 C C . ILE A 1 189 ? 6.066 33.094 17.281 1 86.5 189 ILE A C 1
ATOM 1545 O O . ILE A 1 189 ? 6.797 33.656 18.109 1 86.5 189 ILE A O 1
ATOM 1549 N N . ALA A 1 190 ? 5.977 33.562 16.078 1 89.81 190 ALA A N 1
ATOM 1550 C CA . ALA A 1 190 ? 6.688 34.75 15.602 1 89.81 190 ALA A CA 1
ATOM 1551 C C . ALA A 1 190 ? 6.086 36 16.188 1 89.81 190 ALA A C 1
ATOM 1553 O O . ALA A 1 190 ? 4.953 36 16.688 1 89.81 190 ALA A O 1
ATOM 1554 N N . GLU A 1 191 ? 6.91 37.094 16.109 1 92.25 191 GLU A N 1
ATOM 1555 C CA . GLU A 1 191 ? 6.41 38.406 16.531 1 92.25 191 GLU A CA 1
ATOM 1556 C C . GLU A 1 191 ? 5.492 39 15.469 1 92.25 191 GLU A C 1
ATOM 1558 O O . GLU A 1 191 ? 5.75 38.844 14.266 1 92.25 191 GLU A O 1
ATOM 1563 N N . PRO A 1 192 ? 4.477 39.625 15.898 1 91.88 192 PRO A N 1
ATOM 1564 C CA . PRO A 1 192 ? 3.477 40.125 14.969 1 91.88 192 PRO A CA 1
ATOM 1565 C C . PRO A 1 192 ? 4.078 41.094 13.93 1 91.88 192 PRO A C 1
ATOM 1567 O O . PRO A 1 192 ? 3.629 41.125 12.781 1 91.88 192 PRO A O 1
ATOM 1570 N N . ASP A 1 193 ? 5.133 41.844 14.297 1 95.38 193 ASP A N 1
ATOM 1571 C CA . ASP A 1 193 ? 5.68 42.875 13.398 1 95.38 193 ASP A CA 1
ATOM 1572 C C . ASP A 1 193 ? 6.84 42.312 12.586 1 95.38 193 ASP A C 1
ATOM 1574 O O . ASP A 1 193 ? 7.375 43 11.711 1 95.38 193 ASP A O 1
ATOM 1578 N N . GLU A 1 194 ? 7.137 41.031 12.781 1 95.94 194 GLU A N 1
ATOM 1579 C CA . GLU A 1 194 ? 8.242 40.438 12.055 1 95.94 194 GLU A CA 1
ATOM 1580 C C . GLU A 1 194 ? 7.883 40.188 10.586 1 95.94 194 GLU A C 1
ATOM 1582 O O . GLU A 1 194 ? 6.785 39.719 10.281 1 95.94 194 GLU A O 1
ATOM 1587 N N . PRO A 1 195 ? 8.789 40.562 9.719 1 96.69 195 PRO A N 1
ATOM 1588 C CA . PRO A 1 195 ? 8.523 40.281 8.305 1 96.69 195 PRO A CA 1
ATOM 1589 C C . PRO A 1 195 ? 8.531 38.812 7.984 1 96.69 195 PRO A C 1
ATOM 1591 O O . PRO A 1 195 ? 9.352 38.062 8.523 1 96.69 195 PRO A O 1
ATOM 1594 N N . ILE A 1 196 ? 7.695 38.406 7.039 1 96.81 196 ILE A N 1
ATOM 1595 C CA . ILE A 1 196 ? 7.551 37 6.641 1 96.81 196 ILE A CA 1
ATOM 1596 C C . ILE A 1 196 ? 8.867 36.5 6.062 1 96.81 196 ILE A C 1
ATOM 1598 O O . ILE A 1 196 ? 9.234 35.344 6.266 1 96.81 196 ILE A O 1
ATOM 1602 N N . ARG A 1 197 ? 9.586 37.312 5.422 1 94.75 197 ARG A N 1
ATOM 1603 C CA . ARG A 1 197 ? 10.859 36.938 4.812 1 94.75 197 ARG A CA 1
ATOM 1604 C C . ARG A 1 197 ? 11.82 36.375 5.848 1 94.75 197 ARG A C 1
ATOM 1606 O O . ARG A 1 197 ? 12.664 35.531 5.52 1 94.75 197 ARG A O 1
ATOM 1613 N N . ASN A 1 198 ? 11.625 36.781 7.094 1 93.44 198 ASN A N 1
ATOM 1614 C CA . ASN A 1 198 ? 12.516 36.344 8.164 1 93.44 198 ASN A CA 1
ATOM 1615 C C . ASN A 1 198 ? 12.023 35.062 8.797 1 93.44 198 ASN A C 1
ATOM 1617 O O . ASN A 1 198 ? 12.766 34.406 9.531 1 93.44 198 ASN A O 1
ATOM 1621 N N . VAL A 1 199 ? 10.852 34.656 8.469 1 92.31 199 VAL A N 1
ATOM 1622 C CA . VAL A 1 199 ? 10.234 33.531 9.156 1 92.31 199 VAL A CA 1
ATOM 1623 C C . VAL A 1 199 ? 10.031 32.375 8.172 1 92.31 199 VAL A C 1
ATOM 1625 O O . VAL A 1 199 ? 9.992 31.219 8.578 1 92.31 199 VAL A O 1
ATOM 1628 N N . MET A 1 200 ? 10.055 32.688 6.906 1 93.69 200 MET A N 1
ATOM 1629 C CA . MET A 1 200 ? 9.695 31.703 5.895 1 93.69 200 MET A CA 1
ATOM 1630 C C . MET A 1 200 ? 10.859 30.766 5.602 1 93.69 200 MET A C 1
ATOM 1632 O O . MET A 1 200 ? 12.016 31.094 5.879 1 93.69 200 MET A O 1
ATOM 1636 N N . TYR A 1 201 ? 10.508 29.562 5.223 1 92.06 201 TYR A N 1
ATOM 1637 C CA . TYR A 1 201 ? 11.492 28.656 4.648 1 92.06 201 TYR A CA 1
ATOM 1638 C C . TYR A 1 201 ? 11.688 28.922 3.162 1 92.06 201 TYR A C 1
ATOM 1640 O O . TYR A 1 201 ? 10.734 28.891 2.385 1 92.06 201 TYR A O 1
ATOM 1648 N N . GLU A 1 202 ? 12.938 29.094 2.734 1 91.06 202 GLU A N 1
ATOM 1649 C CA . GLU A 1 202 ? 13.203 29.547 1.375 1 91.06 202 GLU A CA 1
ATOM 1650 C C . GLU A 1 202 ? 13.469 28.391 0.434 1 91.06 202 GLU A C 1
ATOM 1652 O O . GLU A 1 202 ? 13.227 28.484 -0.772 1 91.06 202 GLU A O 1
ATOM 1657 N N . ARG A 1 203 ? 14.086 27.297 0.921 1 90.69 203 ARG A N 1
ATOM 1658 C CA . ARG A 1 203 ? 14.32 26.125 0.073 1 90.69 203 ARG A CA 1
ATOM 1659 C C . ARG A 1 203 ? 13.07 25.25 -0.005 1 90.69 203 ARG A C 1
ATOM 1661 O O . ARG A 1 203 ? 13.008 24.203 0.625 1 90.69 203 ARG A O 1
ATOM 1668 N N . VAL A 1 204 ? 12.203 25.672 -0.887 1 94.12 204 VAL A N 1
ATOM 1669 C CA . VAL A 1 204 ? 10.891 25.031 -0.962 1 94.12 204 VAL A CA 1
ATOM 1670 C C . VAL A 1 204 ? 10.961 23.812 -1.871 1 94.12 204 VAL A C 1
ATOM 1672 O O . VAL A 1 204 ? 11.469 23.891 -2.992 1 94.12 204 VAL A O 1
ATOM 1675 N N . ILE A 1 205 ? 10.547 22.719 -1.383 1 95 205 ILE A N 1
ATOM 1676 C CA . ILE A 1 205 ? 10.391 21.516 -2.191 1 95 205 ILE A CA 1
ATOM 1677 C C . ILE A 1 205 ? 9.023 21.516 -2.861 1 95 205 ILE A C 1
ATOM 1679 O O . ILE A 1 205 ? 7.992 21.578 -2.186 1 95 205 ILE A O 1
ATOM 1683 N N . ALA A 1 206 ? 9.008 21.531 -4.156 1 97.38 206 ALA A N 1
ATOM 1684 C CA . ALA A 1 206 ? 7.777 21.578 -4.945 1 97.38 206 ALA A CA 1
ATOM 1685 C C . ALA A 1 206 ? 7.789 20.516 -6.043 1 97.38 206 ALA A C 1
ATOM 1687 O O . ALA A 1 206 ? 8.812 19.891 -6.297 1 97.38 206 ALA A O 1
ATOM 1688 N N . VAL A 1 207 ? 6.598 20.266 -6.547 1 98 207 VAL A N 1
ATOM 1689 C CA . VAL A 1 207 ? 6.465 19.359 -7.676 1 98 207 VAL A CA 1
ATOM 1690 C C . VAL A 1 207 ? 5.828 20.094 -8.859 1 98 207 VAL A C 1
ATOM 1692 O O . VAL A 1 207 ? 5.164 21.109 -8.672 1 98 207 VAL A O 1
ATOM 1695 N N . THR A 1 208 ? 6.051 19.594 -10.008 1 98.19 208 THR A N 1
ATOM 1696 C CA . THR A 1 208 ? 5.449 20.203 -11.188 1 98.19 208 THR A CA 1
ATOM 1697 C C . THR A 1 208 ? 4.082 19.594 -11.469 1 98.19 208 THR A C 1
ATOM 1699 O O . THR A 1 208 ? 3.752 18.516 -10.953 1 98.19 208 THR A O 1
ATOM 1702 N N . VAL A 1 209 ? 3.33 20.219 -12.32 1 97.56 209 VAL A N 1
ATOM 1703 C CA . VAL A 1 209 ? 1.972 19.797 -12.648 1 97.56 209 VAL A CA 1
ATOM 1704 C C . VAL A 1 209 ? 2 18.438 -13.328 1 97.56 209 VAL A C 1
ATOM 1706 O O . VAL A 1 209 ? 1.021 17.688 -13.273 1 97.56 209 VAL A O 1
ATOM 1709 N N . THR A 1 210 ? 3.084 18 -13.867 1 97.19 210 THR A N 1
ATOM 1710 C CA . THR A 1 210 ? 3.16 16.766 -14.633 1 97.19 210 THR A CA 1
ATOM 1711 C C . THR A 1 210 ? 3.777 15.648 -13.789 1 97.19 210 THR A C 1
ATOM 1713 O O . THR A 1 210 ? 3.859 14.5 -14.234 1 97.19 210 THR A O 1
ATOM 1716 N N . THR A 1 211 ? 4.184 16 -12.57 1 97.25 211 THR A N 1
ATOM 1717 C CA . THR A 1 211 ? 4.785 14.992 -11.703 1 97.25 211 THR A CA 1
ATOM 1718 C C . THR A 1 211 ? 3.795 13.867 -11.414 1 97.25 211 THR A C 1
ATOM 1720 O O . THR A 1 211 ? 2.629 14.125 -11.109 1 97.25 211 THR A O 1
ATOM 1723 N N . ASP A 1 212 ? 4.258 12.648 -11.516 1 95.69 212 ASP A N 1
ATOM 1724 C CA . ASP A 1 212 ? 3.42 11.484 -11.219 1 95.69 212 ASP A CA 1
ATOM 1725 C C . ASP A 1 212 ? 2.998 11.477 -9.75 1 95.69 212 ASP A C 1
ATOM 1727 O O . ASP A 1 212 ? 3.797 11.797 -8.867 1 95.69 212 ASP A O 1
ATOM 1731 N N . GLN A 1 213 ? 1.752 11.086 -9.508 1 96.38 213 GLN A N 1
ATOM 1732 C CA . GLN A 1 213 ? 1.21 11.141 -8.156 1 96.38 213 GLN A CA 1
ATOM 1733 C C . GLN A 1 213 ? 2.01 10.25 -7.207 1 96.38 213 GLN A C 1
ATOM 1735 O O . GLN A 1 213 ? 2.123 10.547 -6.016 1 96.38 213 GLN A O 1
ATOM 1740 N N . GLU A 1 214 ? 2.533 9.156 -7.707 1 93.25 214 GLU A N 1
ATOM 1741 C CA . GLU A 1 214 ? 3.365 8.297 -6.871 1 93.25 214 GLU A CA 1
ATOM 1742 C C . GLU A 1 214 ? 4.609 9.031 -6.383 1 93.25 214 GLU A C 1
ATOM 1744 O O . GLU A 1 214 ? 5.027 8.859 -5.238 1 93.25 214 GLU A O 1
ATOM 1749 N N . GLU A 1 215 ? 5.23 9.742 -7.297 1 93.88 215 GLU A N 1
ATOM 1750 C CA . GLU A 1 215 ? 6.395 10.547 -6.926 1 93.88 215 GLU A CA 1
ATOM 1751 C C . GLU A 1 215 ? 6.016 11.633 -5.922 1 93.88 215 GLU A C 1
ATOM 1753 O O . GLU A 1 215 ? 6.777 11.922 -5 1 93.88 215 GLU A O 1
ATOM 1758 N N . VAL A 1 216 ? 4.855 12.258 -6.105 1 97 216 VAL A N 1
ATOM 1759 C CA . VAL A 1 216 ? 4.355 13.242 -5.156 1 97 216 VAL A CA 1
ATOM 1760 C C . VAL A 1 216 ? 4.23 12.609 -3.771 1 97 216 VAL A C 1
ATOM 1762 O O . VAL A 1 216 ? 4.676 13.188 -2.775 1 97 216 VAL A O 1
ATOM 1765 N N . ALA A 1 217 ? 3.639 11.43 -3.764 1 95.5 217 ALA A N 1
ATOM 1766 C CA . ALA A 1 217 ? 3.455 10.719 -2.502 1 95.5 217 ALA A CA 1
ATOM 1767 C C . ALA A 1 217 ? 4.801 10.398 -1.851 1 95.5 217 ALA A C 1
ATOM 1769 O O . ALA A 1 217 ? 4.949 10.531 -0.633 1 95.5 217 ALA A O 1
ATOM 1770 N N . ARG A 1 218 ? 5.781 10.031 -2.62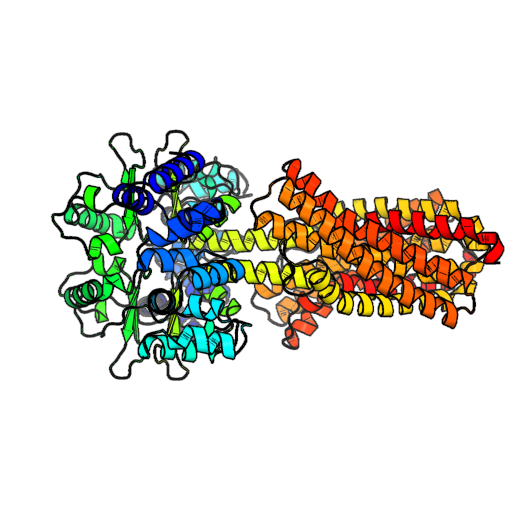1 1 93.25 218 ARG A N 1
ATOM 1771 C CA . ARG A 1 218 ? 7.113 9.703 -2.119 1 93.25 218 ARG A CA 1
ATOM 1772 C C . ARG A 1 218 ? 7.766 10.922 -1.472 1 93.25 218 ARG A C 1
ATOM 1774 O O . ARG A 1 218 ? 8.375 10.812 -0.405 1 93.25 218 ARG A O 1
ATOM 1781 N N . LEU A 1 219 ? 7.641 12 -2.096 1 94.94 219 LEU A N 1
ATOM 1782 C CA . LEU A 1 219 ? 8.242 13.227 -1.577 1 94.94 219 LEU A CA 1
ATOM 1783 C C . LEU A 1 219 ? 7.574 13.648 -0.272 1 94.94 219 LEU A C 1
ATOM 1785 O O . LEU A 1 219 ? 8.258 14.039 0.679 1 94.94 219 LEU A O 1
ATOM 1789 N N . VAL A 1 220 ? 6.273 13.555 -0.274 1 95.06 220 VAL A N 1
ATOM 1790 C CA . VAL A 1 220 ? 5.543 13.93 0.935 1 95.06 220 VAL A CA 1
ATOM 1791 C C . VAL A 1 220 ? 5.941 13 2.082 1 95.06 220 VAL A C 1
ATOM 1793 O O . VAL A 1 220 ? 6.113 13.445 3.219 1 95.06 220 VAL A O 1
ATOM 1796 N N . GLU A 1 221 ? 6.066 11.766 1.777 1 93.31 221 GLU A N 1
ATOM 1797 C CA . GLU A 1 221 ? 6.484 10.781 2.77 1 93.31 221 GLU A CA 1
ATOM 1798 C C . GLU A 1 221 ? 7.91 11.055 3.246 1 93.31 221 GLU A C 1
ATOM 1800 O O . GLU A 1 221 ? 8.18 11.039 4.449 1 93.31 221 GLU A O 1
ATOM 1805 N N . LYS A 1 222 ? 8.797 11.336 2.334 1 91.25 222 LYS A N 1
ATOM 1806 C CA . LYS A 1 222 ? 10.211 11.523 2.641 1 91.25 222 LYS A CA 1
ATOM 1807 C C . LYS A 1 222 ? 10.43 12.781 3.48 1 91.25 222 LYS A C 1
ATOM 1809 O O . LYS A 1 222 ? 11.234 12.773 4.414 1 91.25 222 LYS A O 1
ATOM 1814 N N . TYR A 1 223 ? 9.711 13.797 3.17 1 93.12 223 TYR A N 1
ATOM 1815 C CA . TYR A 1 223 ? 9.961 15.086 3.807 1 93.12 223 TYR A CA 1
ATOM 1816 C C . TYR A 1 223 ? 8.969 15.344 4.93 1 93.12 223 TYR A C 1
ATOM 1818 O O . TYR A 1 223 ? 9 16.391 5.57 1 93.12 223 TYR A O 1
ATOM 1826 N N . ASP A 1 224 ? 8.023 14.414 5.121 1 91.06 224 ASP A N 1
ATOM 1827 C CA . ASP A 1 224 ? 7.027 14.531 6.18 1 91.06 224 ASP A CA 1
ATOM 1828 C C . ASP A 1 224 ? 6.199 15.805 6.016 1 91.06 224 ASP A C 1
ATOM 1830 O O . ASP A 1 224 ? 6.008 16.547 6.973 1 91.06 224 ASP A O 1
ATOM 1834 N N . PHE A 1 225 ? 5.789 16.047 4.785 1 92.12 225 PHE A N 1
ATOM 1835 C CA . PHE A 1 225 ? 5.051 17.281 4.5 1 92.12 225 PHE A CA 1
ATOM 1836 C C . PHE A 1 225 ? 3.557 17.062 4.73 1 92.12 225 PHE A C 1
ATOM 1838 O O . PHE A 1 225 ? 3.043 15.961 4.562 1 92.12 225 PHE A O 1
ATOM 1845 N N . LEU A 1 226 ? 2.898 18.141 5.094 1 92.62 226 LEU A N 1
ATOM 1846 C CA . LEU A 1 226 ? 1.444 18.125 5.215 1 92.62 226 LEU A CA 1
ATOM 1847 C C . LEU A 1 226 ? 0.788 18.578 3.914 1 92.62 226 LEU A C 1
ATOM 1849 O O . LEU A 1 226 ? -0.414 18.375 3.719 1 92.62 226 LEU A O 1
ATOM 1853 N N . ALA A 1 227 ? 1.553 19.172 3.121 1 93.44 227 ALA A N 1
ATOM 1854 C CA . ALA A 1 227 ? 1.171 19.578 1.771 1 93.44 227 ALA A CA 1
ATOM 1855 C C . ALA A 1 227 ? 2.4 19.891 0.926 1 93.44 227 ALA A C 1
ATOM 1857 O O . ALA A 1 227 ? 3.473 20.188 1.462 1 93.44 227 ALA A O 1
ATOM 1858 N N . ILE A 1 228 ? 2.283 19.734 -0.282 1 96.06 228 ILE A N 1
ATOM 1859 C CA . ILE A 1 228 ? 3.381 20.062 -1.184 1 96.06 228 ILE A CA 1
ATOM 1860 C C . ILE A 1 228 ? 2.871 20.953 -2.314 1 96.06 228 ILE A C 1
ATOM 1862 O O . ILE A 1 228 ? 1.827 20.688 -2.908 1 96.06 228 ILE A O 1
ATOM 1866 N N . PRO A 1 229 ? 3.551 22.109 -2.555 1 97 229 PRO A N 1
ATOM 1867 C CA . PRO A 1 229 ? 3.107 23 -3.623 1 97 229 PRO A CA 1
ATOM 1868 C C . PRO A 1 229 ? 3.342 22.422 -5.016 1 97 229 PRO A C 1
ATOM 1870 O O . PRO A 1 229 ? 4.328 21.719 -5.238 1 97 229 PRO A O 1
ATOM 1873 N N . VAL A 1 230 ? 2.441 22.656 -5.84 1 97.69 230 VAL A N 1
ATOM 1874 C CA . VAL A 1 230 ? 2.514 22.297 -7.25 1 97.69 230 VAL A CA 1
ATOM 1875 C C . VAL A 1 230 ? 2.775 23.531 -8.094 1 97.69 230 VAL A C 1
ATOM 1877 O O . VAL A 1 230 ? 2.045 24.531 -7.988 1 97.69 230 VAL A O 1
ATOM 1880 N N . VAL A 1 231 ? 3.82 23.516 -8.906 1 98.25 231 VAL A N 1
ATOM 1881 C CA . VAL A 1 231 ? 4.223 24.703 -9.641 1 98.25 231 VAL A CA 1
ATOM 1882 C C . VAL A 1 231 ? 4.285 24.391 -11.141 1 98.25 231 VAL A C 1
ATOM 1884 O O . VAL A 1 231 ? 4.34 23.219 -11.531 1 98.25 231 VAL A O 1
ATOM 1887 N N . SER A 1 232 ? 4.188 25.422 -11.922 1 97.19 232 SER A N 1
ATOM 1888 C CA . SER A 1 232 ? 4.418 25.297 -13.359 1 97.19 232 SER A CA 1
ATOM 1889 C C . SER A 1 232 ? 5.902 25.141 -13.672 1 97.19 232 SER A C 1
ATOM 1891 O O . SER A 1 232 ? 6.738 25.156 -12.766 1 97.19 232 SER A O 1
ATOM 1893 N N . ASP A 1 233 ? 6.207 24.953 -14.945 1 95.56 233 ASP A N 1
ATOM 1894 C CA . ASP A 1 233 ? 7.598 24.844 -15.375 1 95.56 233 ASP A CA 1
ATOM 1895 C C . ASP A 1 233 ? 8.367 26.141 -15.062 1 95.56 233 ASP A C 1
ATOM 1897 O O . ASP A 1 233 ? 9.578 26.109 -14.875 1 95.56 233 ASP A O 1
ATOM 1901 N N . GLU A 1 234 ? 7.688 27.266 -14.953 1 96.06 234 GLU A N 1
ATOM 1902 C CA . GLU A 1 234 ? 8.297 28.562 -14.664 1 96.06 234 GLU A CA 1
ATOM 1903 C C . GLU A 1 234 ? 8.273 28.859 -13.164 1 96.06 234 GLU A C 1
ATOM 1905 O O . GLU A 1 234 ? 8.492 30 -12.75 1 96.06 234 GLU A O 1
ATOM 1910 N N . ASN A 1 235 ? 7.898 27.891 -12.359 1 96.69 235 ASN A N 1
ATOM 1911 C CA . ASN A 1 235 ? 7.895 27.953 -10.898 1 96.69 235 ASN A CA 1
ATOM 1912 C C . ASN A 1 235 ? 6.762 28.828 -10.375 1 96.69 235 ASN A C 1
ATOM 1914 O O . ASN A 1 235 ? 6.84 29.359 -9.266 1 96.69 235 ASN A O 1
ATOM 1918 N N . VAL A 1 236 ? 5.75 29 -11.227 1 97.75 236 VAL A N 1
ATOM 1919 C CA . VAL A 1 236 ? 4.547 29.688 -10.789 1 97.75 236 VAL A CA 1
ATOM 1920 C C . VAL A 1 236 ? 3.693 28.75 -9.93 1 97.75 236 VAL A C 1
ATOM 1922 O O . VAL A 1 236 ? 3.449 27.609 -10.312 1 97.75 236 VAL A O 1
ATOM 1925 N N . LEU A 1 237 ? 3.213 29.25 -8.789 1 97.06 237 LEU A N 1
ATOM 1926 C CA . LEU A 1 237 ? 2.393 28.438 -7.895 1 97.06 237 LEU A CA 1
ATOM 1927 C C . LEU A 1 237 ? 1.026 28.172 -8.508 1 97.06 237 LEU A C 1
ATOM 1929 O O . LEU A 1 237 ? 0.263 29.094 -8.781 1 97.06 237 LEU A O 1
ATOM 1933 N N . MET A 1 238 ? 0.748 26.875 -8.727 1 95.88 238 MET A N 1
ATOM 1934 C CA . MET A 1 238 ? -0.494 26.484 -9.383 1 95.88 238 MET A CA 1
ATOM 1935 C C . MET A 1 238 ? -1.491 25.922 -8.383 1 95.88 238 MET A C 1
ATOM 1937 O O . MET A 1 238 ? -2.703 26.016 -8.578 1 95.88 238 MET A O 1
ATOM 1941 N N . GLY A 1 239 ? -1.025 25.312 -7.391 1 94.38 239 GLY A N 1
ATOM 1942 C CA . GLY A 1 239 ? -1.851 24.672 -6.379 1 94.38 239 GLY A CA 1
ATOM 1943 C C . GLY A 1 239 ? -1.042 23.938 -5.336 1 94.38 239 GLY A C 1
ATOM 1944 O O . GLY A 1 239 ? 0.15 24.188 -5.16 1 94.38 239 GLY A O 1
ATOM 1945 N N . ILE A 1 240 ? -1.744 23.125 -4.516 1 95.06 240 ILE A N 1
ATOM 1946 C CA . ILE A 1 240 ? -1.07 22.297 -3.516 1 95.06 240 ILE A CA 1
ATOM 1947 C C . ILE A 1 240 ? -1.713 20.922 -3.467 1 95.06 240 ILE A C 1
ATOM 1949 O O . ILE A 1 240 ? -2.883 20.75 -3.82 1 95.06 240 ILE A O 1
ATOM 1953 N N . ALA A 1 241 ? -0.938 19.922 -3.164 1 94.88 241 ALA A N 1
ATOM 1954 C CA . ALA A 1 241 ? -1.436 18.594 -2.836 1 94.88 241 ALA A CA 1
ATOM 1955 C C . ALA A 1 241 ? -1.356 18.328 -1.335 1 94.88 241 ALA A C 1
ATOM 1957 O O . ALA A 1 241 ? -0.297 18.5 -0.725 1 94.88 241 ALA A O 1
ATOM 1958 N N . THR A 1 242 ? -2.445 17.938 -0.748 1 93.12 242 THR A N 1
ATOM 1959 C CA . THR A 1 242 ? -2.521 17.828 0.704 1 93.12 242 THR A CA 1
ATOM 1960 C C . THR A 1 242 ? -2.273 16.375 1.142 1 93.12 242 THR A C 1
ATOM 1962 O O . THR A 1 242 ? -2.48 15.445 0.365 1 93.12 242 THR A O 1
ATOM 1965 N N . VAL A 1 243 ? -1.864 16.219 2.363 1 93.25 243 VAL A N 1
ATOM 1966 C CA . VAL A 1 243 ? -1.433 14.922 2.871 1 93.25 243 VAL A CA 1
ATOM 1967 C C . VAL A 1 243 ? -2.623 13.969 2.934 1 93.25 243 VAL A C 1
ATOM 1969 O O . VAL A 1 243 ? -2.475 12.766 2.709 1 93.25 243 VAL A O 1
ATOM 1972 N N . ASP A 1 244 ? -3.797 14.492 3.191 1 90.69 244 ASP A N 1
ATOM 1973 C CA . ASP A 1 244 ? -4.965 13.617 3.252 1 90.69 244 ASP A CA 1
ATOM 1974 C C . ASP A 1 244 ? -5.238 12.969 1.897 1 90.69 244 ASP A C 1
ATOM 1976 O O . ASP A 1 244 ? -5.648 11.812 1.831 1 90.69 244 ASP A O 1
ATOM 1980 N N . ASP A 1 245 ? -5.004 13.688 0.844 1 92.19 245 ASP A N 1
ATOM 1981 C CA . ASP A 1 245 ? -5.156 13.125 -0.495 1 92.19 245 ASP A CA 1
ATOM 1982 C C . ASP A 1 245 ? -4.004 12.18 -0.829 1 92.19 245 ASP A C 1
ATOM 1984 O O . ASP A 1 245 ? -4.191 11.195 -1.542 1 92.19 245 ASP A O 1
ATOM 1988 N N . ILE A 1 246 ? -2.869 12.539 -0.306 1 94.31 246 ILE A N 1
ATOM 1989 C CA . ILE A 1 246 ? -1.686 11.734 -0.589 1 94.31 246 ILE A CA 1
ATOM 1990 C C . ILE A 1 246 ? -1.836 10.352 0.043 1 94.31 246 ILE A C 1
ATOM 1992 O O . ILE A 1 246 ? -1.398 9.352 -0.527 1 94.31 246 ILE A O 1
ATOM 1996 N N . ILE A 1 247 ? -2.445 10.266 1.218 1 94.31 247 ILE A N 1
ATOM 1997 C CA . ILE A 1 247 ? -2.691 8.969 1.85 1 94.31 247 ILE A CA 1
ATOM 1998 C C . ILE A 1 247 ? -3.557 8.109 0.936 1 94.31 247 ILE A C 1
ATOM 2000 O O . ILE A 1 247 ? -3.301 6.91 0.779 1 94.31 247 ILE A O 1
ATOM 2004 N N . ASP A 1 248 ? -4.508 8.742 0.317 1 92.62 248 ASP A N 1
ATOM 2005 C CA . ASP A 1 248 ? -5.355 8.016 -0.622 1 92.62 248 ASP A CA 1
ATOM 2006 C C . ASP A 1 248 ? -4.547 7.508 -1.812 1 92.62 248 ASP A C 1
ATOM 2008 O O . ASP A 1 248 ? -4.785 6.402 -2.301 1 92.62 248 ASP A O 1
ATOM 2012 N N . VAL A 1 249 ? -3.684 8.352 -2.229 1 94.69 249 VAL A N 1
ATOM 2013 C CA . VAL A 1 249 ? -2.834 7.988 -3.357 1 94.69 249 VAL A CA 1
ATOM 2014 C C . VAL A 1 249 ? -1.972 6.785 -2.986 1 94.69 249 VAL A C 1
ATOM 2016 O O . VAL A 1 249 ? -1.821 5.852 -3.779 1 94.69 249 VAL A O 1
ATOM 2019 N N . VAL A 1 250 ? -1.41 6.773 -1.787 1 93.81 250 VAL A N 1
ATOM 2020 C CA . VAL A 1 250 ? -0.569 5.668 -1.334 1 93.81 250 VAL A CA 1
ATOM 2021 C C . VAL A 1 250 ? -1.375 4.371 -1.326 1 93.81 250 VAL A C 1
ATOM 2023 O O . VAL A 1 250 ? -0.9 3.336 -1.796 1 93.81 250 VAL A O 1
ATOM 2026 N N . ILE A 1 251 ? -2.549 4.465 -0.858 1 92.38 251 ILE A N 1
ATOM 2027 C CA . ILE A 1 251 ? -3.416 3.295 -0.777 1 92.38 251 ILE A CA 1
ATOM 2028 C C . ILE A 1 251 ? -3.797 2.836 -2.184 1 92.38 251 ILE A C 1
ATOM 2030 O O . ILE A 1 251 ? -3.76 1.641 -2.484 1 92.38 251 ILE A O 1
ATOM 2034 N N . GLN A 1 252 ? -4.145 3.773 -2.965 1 91.44 252 GLN A N 1
ATOM 2035 C CA . GLN A 1 252 ? -4.516 3.471 -4.344 1 91.44 252 GLN A CA 1
ATOM 2036 C C . GLN A 1 252 ? -3.373 2.781 -5.082 1 91.44 252 GLN A C 1
ATOM 2038 O O . GLN A 1 252 ? -3.59 1.805 -5.801 1 91.44 252 GLN A O 1
ATOM 2043 N N . GLU A 1 253 ? -2.213 3.303 -4.961 1 91.88 253 GLU A N 1
ATOM 2044 C CA . GLU A 1 253 ? -1.048 2.736 -5.637 1 91.88 253 GLU A CA 1
ATOM 2045 C C . GLU A 1 253 ? -0.736 1.335 -5.113 1 91.88 253 GLU A C 1
ATOM 2047 O O . GLU A 1 253 ? -0.326 0.46 -5.879 1 91.88 253 GLU A O 1
ATOM 2052 N N . ALA A 1 254 ? -0.859 1.155 -3.811 1 90.12 254 ALA A N 1
ATOM 2053 C CA . ALA A 1 254 ? -0.665 -0.172 -3.232 1 90.12 254 ALA A CA 1
ATOM 2054 C C . ALA A 1 254 ? -1.667 -1.171 -3.805 1 90.12 254 ALA A C 1
ATOM 2056 O O . ALA A 1 254 ? -1.309 -2.311 -4.113 1 90.12 254 ALA A O 1
ATOM 2057 N N . ASN A 1 255 ? -2.912 -0.763 -3.93 1 91 255 ASN A N 1
ATOM 2058 C CA . ASN A 1 255 ? -3.951 -1.611 -4.504 1 91 255 ASN A CA 1
ATOM 2059 C C . ASN A 1 255 ? -3.662 -1.939 -5.965 1 91 255 ASN A C 1
ATOM 2061 O O . ASN A 1 255 ? -3.869 -3.072 -6.406 1 91 255 ASN A O 1
ATOM 2065 N N . GLU A 1 256 ? -3.252 -0.974 -6.645 1 92 256 GLU A N 1
ATOM 2066 C CA . GLU A 1 256 ? -2.92 -1.174 -8.055 1 92 256 GLU A CA 1
ATOM 2067 C C . GLU A 1 256 ? -1.776 -2.17 -8.211 1 92 256 GLU A C 1
ATOM 2069 O O . GLU A 1 256 ? -1.781 -2.984 -9.141 1 92 256 GLU A O 1
ATOM 2074 N N . ASP A 1 257 ? -0.798 -2.115 -7.395 1 92.5 257 ASP A N 1
ATOM 2075 C CA . ASP A 1 257 ? 0.319 -3.053 -7.449 1 92.5 257 ASP A CA 1
ATOM 2076 C C . ASP A 1 257 ? -0.155 -4.484 -7.223 1 92.5 257 ASP A C 1
ATOM 2078 O O . ASP A 1 257 ? 0.298 -5.41 -7.898 1 92.5 257 ASP A O 1
ATOM 2082 N N . ILE A 1 258 ? -0.995 -4.656 -6.273 1 93 258 ILE A N 1
ATOM 2083 C CA . ILE A 1 258 ? -1.513 -5.988 -5.984 1 93 258 ILE A CA 1
ATOM 2084 C C . ILE A 1 258 ? -2.307 -6.504 -7.184 1 93 258 ILE A C 1
ATOM 2086 O O . ILE A 1 258 ? -2.182 -7.668 -7.566 1 93 258 ILE A O 1
ATOM 2090 N N . GLU A 1 259 ? -3.092 -5.609 -7.777 1 93.75 259 GLU A N 1
ATOM 2091 C CA . GLU A 1 259 ? -3.865 -5.969 -8.961 1 93.75 259 GLU A CA 1
ATOM 2092 C C . GLU A 1 259 ? -2.949 -6.387 -10.109 1 93.75 259 GLU A C 1
ATOM 2094 O O . GLU A 1 259 ? -3.193 -7.402 -10.766 1 93.75 259 GLU A O 1
ATOM 2099 N N . LYS A 1 260 ? -1.926 -5.648 -10.297 1 94.31 260 LYS A N 1
ATOM 2100 C CA . LYS A 1 260 ? -0.987 -5.941 -11.375 1 94.31 260 LYS A CA 1
ATOM 2101 C C . LYS A 1 260 ? -0.208 -7.223 -11.094 1 94.31 260 LYS A C 1
ATOM 2103 O O . LYS A 1 260 ? -0.064 -8.078 -11.969 1 94.31 260 LYS A O 1
ATOM 2108 N N . LEU A 1 261 ? 0.219 -7.352 -9.859 1 94.06 261 LEU A N 1
ATOM 2109 C CA . LEU A 1 261 ? 0.998 -8.523 -9.469 1 94.06 261 LEU A CA 1
ATOM 2110 C C . LEU A 1 261 ? 0.168 -9.797 -9.602 1 94.06 261 LEU A C 1
ATOM 2112 O O . LEU A 1 261 ? 0.717 -10.883 -9.773 1 94.06 261 LEU A O 1
ATOM 2116 N N . SER A 1 262 ? -1.152 -9.648 -9.555 1 94.69 262 SER A N 1
ATOM 2117 C CA . SER A 1 262 ? -2.037 -10.805 -9.648 1 94.69 262 SER A CA 1
ATOM 2118 C C . SER A 1 262 ? -2.621 -10.945 -11.047 1 94.69 262 SER A C 1
ATOM 2120 O O . SER A 1 262 ? -3.412 -11.852 -11.312 1 94.69 262 SER A O 1
ATOM 2122 N N . ALA A 1 263 ? -2.35 -10 -11.906 1 93.88 263 ALA A N 1
ATOM 2123 C CA . ALA A 1 263 ? -2.871 -9.992 -13.273 1 93.88 263 ALA A CA 1
ATOM 2124 C C . ALA A 1 263 ? -4.395 -10.023 -13.273 1 93.88 263 ALA A C 1
ATOM 2126 O O . ALA A 1 263 ? -5.004 -10.766 -14.055 1 93.88 263 ALA A O 1
ATOM 2127 N N . SER A 1 264 ? -5.082 -9.383 -12.367 1 90 264 SER A N 1
ATOM 2128 C CA . SER A 1 264 ? -6.527 -9.469 -12.195 1 90 264 SER A CA 1
ATOM 2129 C C . SER A 1 264 ? -7.246 -8.406 -13.016 1 90 264 SER A C 1
ATOM 2131 O O . SER A 1 264 ? -8.477 -8.289 -12.953 1 90 264 SER A O 1
ATOM 2133 N N . GLY A 1 265 ? -6.637 -7.711 -13.805 1 82.69 265 GLY A N 1
ATOM 2134 C CA . GLY A 1 265 ? -7.289 -6.621 -14.508 1 82.69 265 GLY A CA 1
ATOM 2135 C C . GLY A 1 265 ? -7.348 -5.336 -13.703 1 82.69 265 GLY A C 1
ATOM 2136 O O . GLY A 1 265 ? -7.059 -5.336 -12.508 1 82.69 265 GLY A O 1
ATOM 2137 N N . LYS A 1 266 ? -7.84 -4.324 -14.281 1 82.5 266 LYS A N 1
ATOM 2138 C CA . LYS A 1 266 ? -7.785 -3.016 -13.633 1 82.5 266 LYS A CA 1
ATOM 2139 C C . LYS A 1 266 ? -9.078 -2.727 -12.867 1 82.5 266 LYS A C 1
ATOM 2141 O O . LYS A 1 266 ? -10.172 -2.965 -13.383 1 82.5 266 LYS A O 1
ATOM 2146 N N . SER A 1 267 ? -9.055 -2.273 -11.734 1 86 267 SER A N 1
ATOM 2147 C CA . SER A 1 267 ? -10.094 -1.609 -10.953 1 86 267 SER A CA 1
ATOM 2148 C C . SER A 1 267 ? -11.266 -2.551 -10.68 1 86 267 SER A C 1
ATOM 2150 O O . SER A 1 267 ? -12.422 -2.186 -10.883 1 86 267 SER A O 1
ATOM 2152 N N . ILE A 1 268 ? -11.008 -3.773 -10.273 1 92.38 268 ILE A N 1
ATOM 2153 C CA . ILE A 1 268 ? -12.055 -4.695 -9.852 1 92.38 268 ILE A CA 1
ATOM 2154 C C . ILE A 1 268 ? -12.188 -4.66 -8.328 1 92.38 268 ILE A C 1
ATOM 2156 O O . ILE A 1 268 ? -11.219 -4.898 -7.609 1 92.38 268 ILE A O 1
ATOM 2160 N N . ASP A 1 269 ? -13.383 -4.293 -7.883 1 89.88 269 ASP A N 1
ATOM 2161 C CA . ASP A 1 269 ? -13.633 -4.238 -6.445 1 89.88 269 ASP A CA 1
ATOM 2162 C C . ASP A 1 269 ? -14.898 -5.008 -6.082 1 89.88 269 ASP A C 1
ATOM 2164 O O . ASP A 1 269 ? -15.414 -5.781 -6.887 1 89.88 269 ASP A O 1
ATOM 2168 N N . PHE A 1 270 ? -15.344 -4.852 -4.812 1 90.81 270 PHE A N 1
ATOM 2169 C CA . PHE A 1 270 ? -16.469 -5.625 -4.297 1 90.81 270 PHE A CA 1
ATOM 2170 C C . PHE A 1 270 ? -17.766 -5.211 -4.977 1 90.81 270 PHE A C 1
ATOM 2172 O O . PHE A 1 270 ? -18.75 -5.961 -4.969 1 90.81 270 PHE A O 1
ATOM 2179 N N . GLU A 1 271 ? -17.766 -4.066 -5.605 1 86.69 271 GLU A N 1
ATOM 2180 C CA . GLU A 1 271 ? -19 -3.533 -6.184 1 86.69 271 GLU A CA 1
ATOM 2181 C C . GLU A 1 271 ? -19.031 -3.752 -7.695 1 86.69 271 GLU A C 1
ATOM 2183 O O . GLU A 1 271 ? -20.078 -3.551 -8.328 1 86.69 271 GLU A O 1
ATOM 2188 N N . THR A 1 272 ? -17.984 -4.207 -8.242 1 92.44 272 THR A N 1
ATOM 2189 C CA . THR A 1 272 ? -17.922 -4.434 -9.68 1 92.44 272 THR A CA 1
ATOM 2190 C C . THR A 1 272 ? -18.844 -5.57 -10.094 1 92.44 272 THR A C 1
ATOM 2192 O O . THR A 1 272 ? -18.859 -6.629 -9.453 1 92.44 272 THR A O 1
ATOM 2195 N N . LYS A 1 273 ? -19.625 -5.359 -11.203 1 93.62 273 LYS A N 1
ATOM 2196 C CA . LYS A 1 273 ? -20.547 -6.371 -11.711 1 93.62 273 LYS A CA 1
ATOM 2197 C C . LYS A 1 273 ? -19.797 -7.543 -12.336 1 93.62 273 LYS A C 1
ATOM 2199 O O . LYS A 1 273 ? -18.672 -7.379 -12.805 1 93.62 273 LYS A O 1
ATOM 2204 N N . ALA A 1 274 ? -20.391 -8.68 -12.281 1 97.31 274 ALA A N 1
ATOM 2205 C CA . ALA A 1 274 ? -19.75 -9.93 -12.703 1 97.31 274 ALA A CA 1
ATOM 2206 C C . ALA A 1 274 ? -19.281 -9.844 -14.148 1 97.31 274 ALA A C 1
ATOM 2208 O O . ALA A 1 274 ? -18.141 -10.242 -14.461 1 97.31 274 ALA A O 1
ATOM 2209 N N . PHE A 1 275 ? -20.062 -9.336 -14.977 1 97.38 275 PHE A N 1
ATOM 2210 C CA . PHE A 1 275 ? -19.734 -9.273 -16.391 1 97.38 275 PHE A CA 1
ATOM 2211 C C . PHE A 1 275 ? -18.516 -8.367 -16.641 1 97.38 275 PHE A C 1
ATOM 2213 O O . PHE A 1 275 ? -17.641 -8.703 -17.422 1 97.38 275 PHE A O 1
ATOM 2220 N N . VAL A 1 276 ? -18.484 -7.262 -15.953 1 95.94 276 VAL A N 1
ATOM 2221 C CA . VAL A 1 276 ? -17.375 -6.316 -16.094 1 95.94 276 VAL A CA 1
ATOM 2222 C C . VAL A 1 276 ? -16.094 -6.934 -15.555 1 95.94 276 VAL A C 1
ATOM 2224 O O . VAL A 1 276 ? -15.031 -6.824 -16.172 1 95.94 276 VAL A O 1
ATOM 2227 N N . ALA A 1 277 ? -16.219 -7.559 -14.438 1 97 277 ALA A N 1
ATOM 2228 C CA . ALA A 1 277 ? -15.07 -8.219 -13.844 1 97 277 ALA A CA 1
ATOM 2229 C C . ALA A 1 277 ? -14.516 -9.297 -14.773 1 97 277 ALA A C 1
ATOM 2231 O O . ALA A 1 277 ? -13.305 -9.406 -14.961 1 97 277 ALA A O 1
ATOM 2232 N N . ALA A 1 278 ? -15.406 -10.109 -15.352 1 97.81 278 ALA A N 1
ATOM 2233 C CA . ALA A 1 278 ? -14.992 -11.18 -16.266 1 97.81 278 ALA A CA 1
ATOM 2234 C C . ALA A 1 278 ? -14.297 -10.602 -17.5 1 97.81 278 ALA A C 1
ATOM 2236 O O . ALA A 1 278 ? -13.242 -11.094 -17.906 1 97.81 278 ALA A O 1
ATOM 2237 N N . TYR A 1 279 ? -14.836 -9.594 -17.984 1 96.88 279 TYR A N 1
ATOM 2238 C CA . TYR A 1 279 ? -14.305 -8.984 -19.203 1 96.88 279 TYR A CA 1
ATOM 2239 C C . TYR A 1 279 ? -12.93 -8.383 -18.953 1 96.88 279 TYR A C 1
ATOM 2241 O O . TYR A 1 279 ? -12.078 -8.359 -19.844 1 96.88 279 TYR A O 1
ATOM 2249 N N . ARG A 1 280 ? -12.695 -7.914 -17.797 1 96 280 ARG A N 1
ATOM 2250 C CA . ARG A 1 280 ? -11.422 -7.297 -17.453 1 96 280 ARG A CA 1
ATOM 2251 C C . ARG A 1 280 ? -10.352 -8.352 -17.203 1 96 280 ARG A C 1
ATOM 2253 O O . ARG A 1 280 ? -9.164 -8.109 -17.422 1 96 280 ARG A O 1
ATOM 2260 N N . ARG A 1 281 ? -10.742 -9.492 -16.828 1 97.19 281 ARG A N 1
ATOM 2261 C CA . ARG A 1 281 ? -9.805 -10.57 -16.531 1 97.19 281 ARG A CA 1
ATOM 2262 C C . ARG A 1 281 ? -9.477 -11.375 -17.797 1 97.19 281 ARG A C 1
ATOM 2264 O O . ARG A 1 281 ? -8.367 -11.898 -17.922 1 97.19 281 ARG A O 1
ATOM 2271 N N . LEU A 1 282 ? -10.359 -11.453 -18.703 1 97.56 282 LEU A N 1
ATOM 2272 C CA . LEU A 1 282 ? -10.32 -12.383 -19.828 1 97.56 282 LEU A CA 1
ATOM 2273 C C . LEU A 1 282 ? -9.086 -12.125 -20.688 1 97.56 282 LEU A C 1
ATOM 2275 O O . LEU A 1 282 ? -8.422 -13.07 -21.125 1 97.56 282 LEU A O 1
ATOM 2279 N N . PRO A 1 283 ? -8.695 -10.898 -20.953 1 96.69 283 PRO A N 1
ATOM 2280 C CA . PRO A 1 283 ? -7.512 -10.703 -21.797 1 96.69 283 PRO A CA 1
ATOM 2281 C C . PRO A 1 283 ? -6.258 -11.336 -21.203 1 96.69 283 PRO A C 1
ATOM 2283 O O . PRO A 1 283 ? -5.484 -11.977 -21.922 1 96.69 283 PRO A O 1
ATOM 2286 N N . TRP A 1 284 ? -6.07 -11.18 -19.969 1 96.5 284 TRP A N 1
ATOM 2287 C CA . TRP A 1 284 ? -4.922 -11.789 -19.312 1 96.5 284 TRP A CA 1
ATOM 2288 C C . TRP A 1 284 ? -5.031 -13.305 -19.312 1 96.5 284 TRP A C 1
ATOM 2290 O O . TRP A 1 284 ? -4.047 -14.008 -19.562 1 96.5 284 TRP A O 1
ATOM 2300 N N . LEU A 1 285 ? -6.18 -13.789 -19.016 1 97.19 285 LEU A N 1
ATOM 2301 C CA . LEU A 1 285 ? -6.359 -15.234 -18.906 1 97.19 285 LEU A CA 1
ATOM 2302 C C . LEU A 1 285 ? -6.207 -15.906 -20.266 1 97.19 285 LEU A C 1
ATOM 2304 O O . LEU A 1 285 ? -5.668 -17.016 -20.359 1 97.19 285 LEU A O 1
ATOM 2308 N N . ILE A 1 286 ? -6.715 -15.234 -21.281 1 97.62 286 ILE A N 1
ATOM 2309 C CA . ILE A 1 286 ? -6.555 -15.773 -22.641 1 97.62 286 ILE A CA 1
ATOM 2310 C C . ILE A 1 286 ? -5.078 -15.781 -23.016 1 97.62 286 ILE A C 1
ATOM 2312 O O . ILE A 1 286 ? -4.578 -16.75 -23.578 1 97.62 286 ILE A O 1
ATOM 2316 N N . LEU A 1 287 ? -4.391 -14.719 -22.703 1 97 287 LEU A N 1
ATOM 2317 C CA . LEU A 1 287 ? -2.953 -14.664 -22.953 1 97 287 LEU A CA 1
ATOM 2318 C C . LEU A 1 287 ? -2.232 -15.789 -22.219 1 97 287 LEU A C 1
ATOM 2320 O O . LEU A 1 287 ? -1.406 -16.484 -22.797 1 97 287 LEU A O 1
ATOM 2324 N N . LEU A 1 288 ? -2.535 -15.969 -20.969 1 96.69 288 LEU A N 1
ATOM 2325 C CA . LEU A 1 288 ? -1.893 -16.984 -20.156 1 96.69 288 LEU A CA 1
ATOM 2326 C C . LEU A 1 288 ? -2.24 -18.391 -20.672 1 96.69 288 LEU A C 1
ATOM 2328 O O . LEU A 1 288 ? -1.416 -19.297 -20.594 1 96.69 288 LEU A O 1
ATOM 2332 N N . LEU A 1 289 ? -3.465 -18.547 -21.125 1 97.38 289 LEU A N 1
ATOM 2333 C CA . LEU A 1 289 ? -3.889 -19.812 -21.719 1 97.38 289 LEU A CA 1
ATOM 2334 C C . LEU A 1 289 ? -3.029 -20.156 -22.938 1 97.38 289 LEU A C 1
ATOM 2336 O O . LEU A 1 289 ? -2.57 -21.297 -23.062 1 97.38 289 LEU A O 1
ATOM 2340 N N . PHE A 1 290 ? -2.766 -19.219 -23.719 1 97.12 290 PHE A N 1
ATOM 2341 C CA . PHE A 1 290 ? -1.962 -19.438 -24.922 1 97.12 290 PHE A CA 1
ATOM 2342 C C . PHE A 1 290 ? -0.52 -19.766 -24.547 1 97.12 290 PHE A C 1
ATOM 2344 O O . PHE A 1 290 ? 0.103 -20.641 -25.172 1 97.12 290 PHE A O 1
ATOM 2351 N N . ILE A 1 291 ? -0.018 -19.109 -23.594 1 95.75 291 ILE A N 1
ATOM 2352 C CA . ILE A 1 291 ? 1.326 -19.438 -23.125 1 95.75 291 ILE A CA 1
ATOM 2353 C C . ILE A 1 291 ? 1.339 -20.844 -22.516 1 95.75 291 ILE A C 1
ATOM 2355 O O . ILE A 1 291 ? 2.305 -21.578 -22.688 1 95.75 291 ILE A O 1
ATOM 2359 N N . GLY A 1 292 ? 0.284 -21.141 -21.875 1 94.56 292 GLY A N 1
ATOM 2360 C CA . GLY A 1 292 ? 0.145 -22.484 -21.312 1 94.56 292 GLY A CA 1
ATOM 2361 C C . GLY A 1 292 ? 0.148 -23.578 -22.375 1 94.56 292 GLY A C 1
ATOM 2362 O O . GLY A 1 292 ? 0.634 -24.672 -22.125 1 94.56 292 GLY A O 1
ATOM 2363 N N . ILE A 1 293 ? -0.34 -23.219 -23.484 1 95 293 ILE A N 1
ATOM 2364 C CA . ILE A 1 293 ? -0.373 -24.188 -24.578 1 95 293 ILE A CA 1
ATOM 2365 C C . ILE A 1 293 ? 1.049 -24.469 -25.062 1 95 293 ILE A C 1
ATOM 2367 O O . ILE A 1 293 ? 1.365 -25.594 -25.453 1 95 293 ILE A O 1
ATOM 2371 N N . VAL A 1 294 ? 1.883 -23.531 -24.984 1 95.88 294 VAL A N 1
ATOM 2372 C CA . VAL A 1 294 ? 3.283 -23.75 -25.344 1 95.88 294 VAL A CA 1
ATOM 2373 C C . VAL A 1 294 ? 3.895 -24.812 -24.453 1 95.88 294 VAL A C 1
ATOM 2375 O O . VAL A 1 294 ? 4.672 -25.656 -24.906 1 95.88 294 VAL A O 1
ATOM 2378 N N . SER A 1 295 ? 3.557 -24.828 -23.188 1 93.62 295 SER A N 1
ATOM 2379 C CA . SER A 1 295 ? 4.004 -25.875 -22.266 1 93.62 295 SER A CA 1
ATOM 2380 C C . SER A 1 295 ? 3.539 -27.25 -22.719 1 93.62 295 SER A C 1
ATOM 2382 O O . SER A 1 295 ? 4.293 -28.219 -22.641 1 93.62 295 SER A O 1
ATOM 2384 N N . GLY A 1 296 ? 2.289 -27.266 -23.156 1 93.38 296 GLY A N 1
ATOM 2385 C CA . GLY A 1 296 ? 1.765 -28.516 -23.688 1 93.38 296 GLY A CA 1
ATOM 2386 C C . GLY A 1 296 ? 2.52 -29.016 -24.906 1 93.38 296 GLY A C 1
ATOM 2387 O O . GLY A 1 296 ? 2.771 -30.203 -25.031 1 93.38 296 GLY A O 1
ATOM 2388 N N . SER A 1 297 ? 2.877 -28.094 -25.719 1 95.12 297 SER A N 1
ATOM 2389 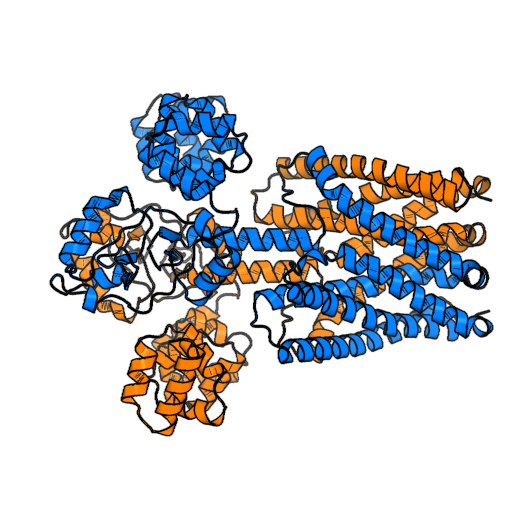C CA . SER A 1 297 ? 3.621 -28.438 -26.938 1 95.12 297 SER A CA 1
ATOM 2390 C C . SER A 1 297 ? 5.008 -28.984 -26.594 1 95.12 297 SER A C 1
ATOM 2392 O O . SER A 1 297 ? 5.531 -29.844 -27.297 1 95.12 297 SER A O 1
ATOM 2394 N N . ILE A 1 298 ? 5.57 -28.5 -25.609 1 95.44 298 ILE A N 1
ATOM 2395 C CA . ILE A 1 298 ? 6.879 -28.969 -25.156 1 95.44 298 ILE A CA 1
ATOM 2396 C C . ILE A 1 298 ? 6.77 -30.406 -24.672 1 95.44 298 ILE A C 1
ATOM 2398 O O . ILE A 1 298 ? 7.582 -31.25 -25.047 1 95.44 298 ILE A O 1
ATOM 2402 N N . ILE A 1 299 ? 5.801 -30.672 -23.875 1 95.44 299 ILE A N 1
ATOM 2403 C CA . ILE A 1 299 ? 5.598 -32.031 -23.375 1 95.44 299 ILE A CA 1
ATOM 2404 C C . ILE A 1 299 ? 5.367 -32.969 -24.562 1 95.44 299 ILE A C 1
ATOM 2406 O O . ILE A 1 299 ? 5.883 -34.094 -24.562 1 95.44 299 ILE A O 1
ATOM 2410 N N . SER A 1 300 ? 4.562 -32.469 -25.531 1 94.81 300 SER A N 1
ATOM 2411 C CA . SER A 1 300 ? 4.289 -33.281 -26.719 1 94.81 300 SER A CA 1
ATOM 2412 C C . SER A 1 300 ? 5.578 -33.656 -27.453 1 94.81 300 SER A C 1
ATOM 2414 O O . SER A 1 300 ? 5.695 -34.75 -28.016 1 94.81 300 SER A O 1
ATOM 2416 N N . GLY A 1 301 ? 6.598 -32.875 -27.422 1 95.25 301 GLY A N 1
ATOM 2417 C CA . GLY A 1 301 ? 7.895 -33.125 -28.031 1 95.25 301 GLY A CA 1
ATOM 2418 C C . GLY A 1 301 ? 8.688 -34.188 -27.328 1 95.25 301 GLY A C 1
ATOM 2419 O O . GLY A 1 301 ? 9.586 -34.812 -27.922 1 95.25 301 GLY A O 1
ATOM 2420 N N . TYR A 1 302 ? 8.336 -34.438 -26.078 1 95.12 302 TYR A N 1
ATOM 2421 C CA . TYR A 1 302 ? 9.016 -35.469 -25.297 1 95.12 302 TYR A CA 1
ATOM 2422 C C . TYR A 1 302 ? 8.109 -36.656 -25.031 1 95.12 302 TYR A C 1
ATOM 2424 O O . TYR A 1 302 ? 8.227 -37.312 -24.016 1 95.12 302 TYR A O 1
ATOM 2432 N N . GLU A 1 303 ? 7.148 -36.812 -25.891 1 93.94 303 GLU A N 1
ATOM 2433 C CA . GLU A 1 303 ? 6.152 -37.875 -25.75 1 93.94 303 GLU A CA 1
ATOM 2434 C C . GLU A 1 303 ? 6.816 -39.25 -25.641 1 93.94 303 GLU A C 1
ATOM 2436 O O . GLU A 1 303 ? 6.375 -40.094 -24.859 1 93.94 303 GLU A O 1
ATOM 2441 N N . ASP A 1 304 ? 7.855 -39.5 -26.344 1 93.81 304 ASP A N 1
ATOM 2442 C CA . ASP A 1 304 ? 8.562 -40.781 -26.328 1 93.81 304 ASP A CA 1
ATOM 2443 C C . ASP A 1 304 ? 9.164 -41.062 -24.953 1 93.81 304 ASP A C 1
ATOM 2445 O O . ASP A 1 304 ? 9.078 -42.188 -24.453 1 93.81 304 ASP A O 1
ATOM 2449 N N . THR A 1 305 ? 9.727 -40.031 -24.422 1 93.69 305 THR A N 1
ATOM 2450 C CA . THR A 1 305 ? 10.312 -40.156 -23.094 1 93.69 305 THR A CA 1
ATOM 2451 C C . THR A 1 305 ? 9.242 -40.469 -22.047 1 93.69 305 THR A C 1
ATOM 2453 O O . THR A 1 305 ? 9.438 -41.344 -21.188 1 93.69 305 THR A O 1
ATOM 2456 N N . LEU A 1 306 ? 8.117 -39.875 -22.172 1 93.31 306 LEU A N 1
ATOM 2457 C CA . LEU A 1 306 ? 7.012 -40.062 -21.234 1 93.31 306 LEU A CA 1
ATOM 2458 C C . LEU A 1 306 ? 6.406 -41.438 -21.359 1 93.31 306 LEU A C 1
ATOM 2460 O O . LEU A 1 306 ? 5.969 -42.031 -20.375 1 93.31 306 LEU A O 1
ATOM 2464 N N . GLN A 1 307 ? 6.348 -41.875 -22.562 1 92.38 307 GLN A N 1
ATOM 2465 C CA . GLN A 1 307 ? 5.809 -43.219 -22.797 1 92.38 307 GLN A CA 1
ATOM 2466 C C . GLN A 1 307 ? 6.699 -44.281 -22.172 1 92.38 307 GLN A C 1
ATOM 2468 O O . GLN A 1 307 ? 6.203 -45.312 -21.688 1 92.38 307 GLN A O 1
ATOM 2473 N N . LYS A 1 308 ? 7.977 -44.031 -22.172 1 93 308 LYS A N 1
ATOM 2474 C CA . LYS A 1 308 ? 8.93 -45 -21.625 1 93 308 LYS A CA 1
ATOM 2475 C C . LYS A 1 308 ? 8.93 -45 -20.109 1 93 308 LYS A C 1
ATOM 2477 O O . LYS A 1 308 ? 9.078 -46.031 -19.469 1 93 308 LYS A O 1
ATOM 2482 N N . VAL A 1 309 ? 8.789 -43.781 -19.516 1 93.69 309 VAL A N 1
ATOM 2483 C CA . VAL A 1 309 ? 8.805 -43.656 -18.062 1 93.69 309 VAL A CA 1
ATOM 2484 C C . VAL A 1 309 ? 7.648 -42.75 -17.625 1 93.69 309 VAL A C 1
ATOM 2486 O O . VAL A 1 309 ? 7.84 -41.562 -17.375 1 93.69 309 VAL A O 1
ATOM 2489 N N . VAL A 1 310 ? 6.539 -43.25 -17.312 1 93.12 310 VAL A N 1
ATOM 2490 C CA . VAL A 1 310 ? 5.309 -42.562 -16.969 1 93.12 310 VAL A CA 1
ATOM 2491 C C . VAL A 1 310 ? 5.469 -41.844 -15.633 1 93.12 310 VAL A C 1
ATOM 2493 O O . VAL A 1 310 ? 4.879 -40.781 -15.406 1 93.12 310 VAL A O 1
ATOM 2496 N N . ALA A 1 311 ? 6.398 -42.344 -14.805 1 93.31 311 ALA A N 1
ATOM 2497 C CA . ALA A 1 311 ? 6.609 -41.812 -13.461 1 93.31 311 ALA A CA 1
ATOM 2498 C C . ALA A 1 311 ? 7.105 -40.375 -13.523 1 93.31 311 ALA A C 1
ATOM 2500 O O . ALA A 1 311 ? 6.945 -39.625 -12.562 1 93.31 311 ALA A O 1
ATOM 2501 N N . LEU A 1 312 ? 7.684 -39.969 -14.641 1 95.25 312 LEU A N 1
ATOM 2502 C CA . LEU A 1 312 ? 8.141 -38.594 -14.812 1 95.25 312 LEU A CA 1
ATOM 2503 C C . LEU A 1 312 ? 6.98 -37.625 -14.672 1 95.25 312 LEU A C 1
ATOM 2505 O O . LEU A 1 312 ? 7.164 -36.5 -14.211 1 95.25 312 LEU A O 1
ATOM 2509 N N . ALA A 1 313 ? 5.785 -38.031 -15.023 1 95.25 313 ALA A N 1
ATOM 2510 C CA . ALA A 1 313 ? 4.613 -37.156 -15 1 95.25 313 ALA A CA 1
ATOM 2511 C C . ALA A 1 313 ? 4.215 -36.812 -13.562 1 95.25 313 ALA A C 1
ATOM 2513 O O . ALA A 1 313 ? 3.617 -35.781 -13.312 1 95.25 313 ALA A O 1
ATOM 2514 N N . PHE A 1 314 ? 4.633 -37.688 -12.633 1 95.38 314 PHE A N 1
ATOM 2515 C CA . PHE A 1 314 ? 4.223 -37.5 -11.242 1 95.38 314 PHE A CA 1
ATOM 2516 C C . PHE A 1 314 ? 4.836 -36.25 -10.648 1 95.38 314 PHE A C 1
ATOM 2518 O O . PHE A 1 314 ? 4.293 -35.688 -9.703 1 95.38 314 PHE A O 1
ATOM 2525 N N . PHE A 1 315 ? 5.926 -35.75 -11.156 1 95.5 315 PHE A N 1
ATOM 2526 C CA . PHE A 1 315 ? 6.688 -34.719 -10.508 1 95.5 315 PHE A CA 1
ATOM 2527 C C . PHE A 1 315 ? 6.562 -33.406 -11.273 1 95.5 315 PHE A C 1
ATOM 2529 O O . PHE A 1 315 ? 7.035 -32.344 -10.82 1 95.5 315 PHE A O 1
ATOM 2536 N N . MET A 1 316 ? 5.867 -33.438 -12.375 1 94.69 316 MET A N 1
ATOM 2537 C CA . MET A 1 316 ? 5.773 -32.281 -13.25 1 94.69 316 MET A CA 1
ATOM 2538 C C . MET A 1 316 ? 5.109 -31.109 -12.523 1 94.69 316 MET A C 1
ATOM 2540 O O . MET A 1 316 ? 5.645 -30 -12.5 1 94.69 316 MET A O 1
ATOM 2544 N N . PRO A 1 317 ? 3.986 -31.312 -11.883 1 93.06 317 PRO A N 1
ATOM 2545 C CA . PRO A 1 317 ? 3.322 -30.172 -11.234 1 93.06 317 PRO A CA 1
ATOM 2546 C C . PRO A 1 317 ? 4.137 -29.578 -10.094 1 93.06 317 PRO A C 1
ATOM 2548 O O . PRO A 1 317 ? 4.145 -28.359 -9.891 1 93.06 317 PRO A O 1
ATOM 2551 N N . MET A 1 318 ? 4.75 -30.469 -9.414 1 94.44 318 MET A N 1
ATOM 2552 C CA . MET A 1 318 ? 5.555 -30.016 -8.289 1 94.44 318 MET A CA 1
ATOM 2553 C C . MET A 1 318 ? 6.742 -29.188 -8.766 1 94.44 318 MET A C 1
ATOM 2555 O O . MET A 1 318 ? 6.996 -28.094 -8.234 1 94.44 318 MET A O 1
ATOM 2559 N N . ILE A 1 319 ? 7.434 -29.641 -9.773 1 96.31 319 ILE A N 1
ATOM 2560 C CA . ILE A 1 319 ? 8.609 -28.938 -10.281 1 96.31 319 ILE A CA 1
ATOM 2561 C C . ILE A 1 319 ? 8.188 -27.594 -10.867 1 96.31 319 ILE A C 1
ATOM 2563 O O . ILE A 1 319 ? 8.797 -26.562 -10.562 1 96.31 319 ILE A O 1
ATOM 2567 N N . SER A 1 320 ? 7.188 -27.625 -11.664 1 94.81 320 SER A N 1
ATOM 2568 C CA . SER A 1 320 ? 6.699 -26.391 -12.266 1 94.81 320 SER A CA 1
ATOM 2569 C C . SER A 1 320 ? 6.195 -25.422 -11.203 1 94.81 320 SER A C 1
ATOM 2571 O O . SER A 1 320 ? 6.5 -24.219 -11.242 1 94.81 320 SER A O 1
ATOM 2573 N N . GLY A 1 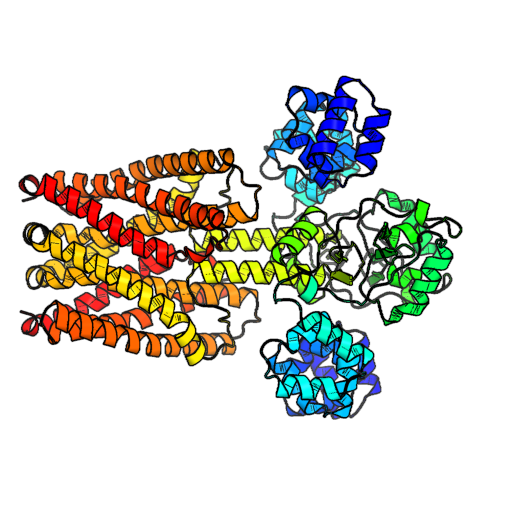321 ? 5.391 -25.922 -10.273 1 94.5 321 GLY A N 1
ATOM 2574 C CA . GLY A 1 321 ? 4.863 -25.109 -9.203 1 94.5 321 GLY A CA 1
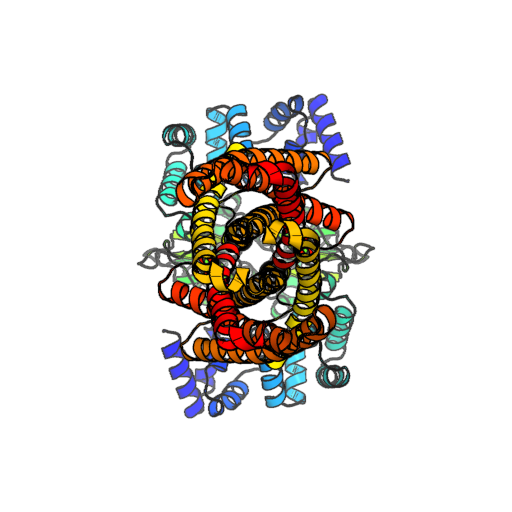ATOM 2575 C C . GLY A 1 321 ? 5.945 -24.453 -8.359 1 94.5 321 GLY A C 1
ATOM 2576 O O . GLY A 1 321 ? 5.871 -23.266 -8.062 1 94.5 321 GLY A O 1
ATOM 2577 N N . MET A 1 322 ? 6.91 -25.266 -7.973 1 96.62 322 MET A N 1
ATOM 2578 C CA . MET A 1 322 ? 8.008 -24.75 -7.152 1 96.62 322 MET A CA 1
ATOM 2579 C C . MET A 1 322 ? 8.781 -23.672 -7.891 1 96.62 322 MET A C 1
ATOM 2581 O O . MET A 1 322 ? 9.18 -22.672 -7.293 1 96.62 322 MET A O 1
ATOM 2585 N N . THR A 1 323 ? 9.008 -23.922 -9.125 1 96.88 323 THR A N 1
ATOM 2586 C CA . THR A 1 323 ? 9.719 -22.938 -9.938 1 96.88 323 THR A CA 1
ATOM 2587 C C . THR A 1 323 ? 8.938 -21.625 -10.016 1 96.88 323 THR A C 1
ATOM 2589 O O . THR A 1 323 ? 9.508 -20.547 -9.859 1 96.88 323 THR A O 1
ATOM 2592 N N . GLY A 1 324 ? 7.672 -21.734 -10.258 1 95.69 324 GLY A N 1
ATOM 2593 C CA . GLY A 1 324 ? 6.824 -20.547 -10.297 1 95.69 324 GLY A CA 1
ATOM 2594 C C . GLY A 1 324 ? 6.762 -19.812 -8.969 1 95.69 324 GLY A C 1
ATOM 2595 O O . GLY A 1 324 ? 6.797 -18.578 -8.93 1 95.69 324 GLY A O 1
ATOM 2596 N N . ASN A 1 325 ? 6.637 -20.547 -7.887 1 96.12 325 ASN A N 1
ATOM 2597 C CA . ASN A 1 325 ? 6.535 -19.969 -6.551 1 96.12 325 ASN A CA 1
ATOM 2598 C C . ASN A 1 325 ? 7.785 -19.172 -6.191 1 96.12 325 ASN A C 1
ATOM 2600 O O . ASN A 1 325 ? 7.688 -18.047 -5.688 1 96.12 325 ASN A O 1
ATOM 2604 N N . THR A 1 326 ? 8.953 -19.766 -6.469 1 97 326 THR A N 1
ATOM 2605 C CA . THR A 1 326 ? 10.188 -19.047 -6.16 1 97 326 THR A CA 1
ATOM 2606 C C . THR A 1 326 ? 10.32 -17.797 -7.023 1 97 326 THR A C 1
ATOM 2608 O O . THR A 1 326 ? 10.812 -16.766 -6.559 1 97 326 THR A O 1
ATOM 2611 N N . GLY A 1 327 ? 9.914 -17.906 -8.25 1 96.75 327 GLY A N 1
ATOM 2612 C CA . GLY A 1 327 ? 9.906 -16.734 -9.117 1 96.75 327 GLY A CA 1
ATOM 2613 C C . GLY A 1 327 ? 9.023 -15.625 -8.602 1 96.75 327 GLY A C 1
ATOM 2614 O O . GLY A 1 327 ? 9.414 -14.453 -8.625 1 96.75 327 GLY A O 1
ATOM 2615 N N . THR A 1 328 ? 7.871 -15.984 -8.188 1 96 328 THR A N 1
ATOM 2616 C CA . THR A 1 328 ? 6.91 -15.016 -7.68 1 96 328 THR A CA 1
ATOM 2617 C C . THR A 1 328 ? 7.426 -14.367 -6.398 1 96 328 THR A C 1
ATOM 2619 O O . THR A 1 328 ? 7.227 -13.172 -6.18 1 96 328 THR A O 1
ATOM 2622 N N . GLN A 1 329 ? 8.086 -15.141 -5.57 1 96.88 329 GLN A N 1
ATOM 2623 C CA . GLN A 1 329 ? 8.672 -14.602 -4.348 1 96.88 329 GLN A CA 1
ATOM 2624 C C . GLN A 1 329 ? 9.711 -13.531 -4.664 1 96.88 329 GLN A C 1
ATOM 2626 O O . GLN A 1 329 ? 9.727 -12.461 -4.043 1 96.88 329 GLN A O 1
ATOM 2631 N N . SER A 1 330 ? 10.531 -13.875 -5.598 1 97.06 330 SER A N 1
ATOM 2632 C CA . SER A 1 330 ? 11.578 -12.93 -5.984 1 97.06 330 SER A CA 1
ATOM 2633 C C . SER A 1 330 ? 10.984 -11.695 -6.648 1 97.06 330 SER A C 1
ATOM 2635 O O . SER A 1 330 ? 11.461 -10.578 -6.422 1 97.06 330 SER A O 1
ATOM 2637 N N . LEU A 1 331 ? 10.008 -11.969 -7.48 1 96.69 331 LEU A N 1
ATOM 2638 C CA . LEU A 1 331 ? 9.32 -10.867 -8.141 1 96.69 331 LEU A CA 1
ATOM 2639 C C . LEU A 1 331 ? 8.773 -9.875 -7.117 1 96.69 331 LEU A C 1
ATOM 2641 O O . LEU A 1 331 ? 8.914 -8.664 -7.285 1 96.69 331 LEU A O 1
ATOM 2645 N N . ALA A 1 332 ? 8.172 -10.375 -6.086 1 94.94 332 ALA A N 1
ATOM 2646 C CA . ALA A 1 332 ? 7.59 -9.547 -5.035 1 94.94 332 ALA A CA 1
ATOM 2647 C C . ALA A 1 332 ? 8.656 -8.672 -4.371 1 94.94 332 ALA A C 1
ATOM 2649 O O . ALA A 1 332 ? 8.438 -7.48 -4.148 1 94.94 332 ALA A O 1
ATOM 2650 N N . VAL A 1 333 ? 9.797 -9.219 -4.066 1 94.88 333 VAL A N 1
ATOM 2651 C CA . VAL A 1 333 ? 10.891 -8.5 -3.422 1 94.88 333 VAL A CA 1
ATOM 2652 C C . VAL A 1 333 ? 11.391 -7.383 -4.336 1 94.88 333 VAL A C 1
ATOM 2654 O O . VAL A 1 333 ? 11.641 -6.266 -3.883 1 94.88 333 VAL A O 1
ATOM 2657 N N . VAL A 1 334 ? 11.461 -7.688 -5.562 1 95.19 334 VAL A N 1
ATOM 2658 C CA . VAL A 1 334 ? 12.023 -6.734 -6.516 1 95.19 334 VAL A CA 1
ATOM 2659 C C . VAL A 1 334 ? 11.031 -5.594 -6.746 1 95.19 334 VAL A C 1
ATOM 2661 O O . VAL A 1 334 ? 11.414 -4.422 -6.738 1 95.19 334 VAL A O 1
ATOM 2664 N N . VAL A 1 335 ? 9.781 -5.953 -6.93 1 92.75 335 VAL A N 1
ATOM 2665 C CA . VAL A 1 335 ? 8.773 -4.941 -7.223 1 92.75 335 VAL A CA 1
ATOM 2666 C C . VAL A 1 335 ? 8.656 -3.967 -6.051 1 92.75 335 VAL A C 1
ATOM 2668 O O . VAL A 1 335 ? 8.617 -2.752 -6.25 1 92.75 335 VAL A O 1
ATOM 2671 N N . ARG A 1 336 ? 8.633 -4.43 -4.879 1 90.12 336 ARG A N 1
ATOM 2672 C CA . ARG A 1 336 ? 8.547 -3.559 -3.711 1 90.12 336 ARG A CA 1
ATOM 2673 C C . ARG A 1 336 ? 9.844 -2.783 -3.508 1 90.12 336 ARG A C 1
ATOM 2675 O O . ARG A 1 336 ? 9.82 -1.614 -3.115 1 90.12 336 ARG A O 1
ATOM 2682 N N . GLY A 1 337 ? 10.977 -3.438 -3.744 1 89.12 337 GLY A N 1
ATOM 2683 C CA . GLY A 1 337 ? 12.273 -2.812 -3.561 1 89.12 337 GLY A CA 1
ATOM 2684 C C . GLY A 1 337 ? 12.523 -1.664 -4.52 1 89.12 337 GLY A C 1
ATOM 2685 O O . GLY A 1 337 ? 13.18 -0.684 -4.16 1 89.12 337 GLY A O 1
ATOM 2686 N N . LEU A 1 338 ? 11.984 -1.797 -5.684 1 87.69 338 LEU A N 1
ATOM 2687 C CA . LEU A 1 338 ? 12.195 -0.782 -6.707 1 87.69 338 LEU A CA 1
ATOM 2688 C C . LEU A 1 338 ? 11.43 0.495 -6.375 1 87.69 338 LEU A C 1
ATOM 2690 O O . LEU A 1 338 ? 11.82 1.585 -6.801 1 87.69 338 LEU A O 1
ATOM 2694 N N . VAL A 1 339 ? 10.383 0.391 -5.609 1 77.38 339 VAL A N 1
ATOM 2695 C CA . VAL A 1 339 ? 9.586 1.547 -5.227 1 77.38 339 VAL A CA 1
ATOM 2696 C C . VAL A 1 339 ? 10.211 2.238 -4.02 1 77.38 339 VAL A C 1
ATOM 2698 O O . VAL A 1 339 ? 10.148 3.465 -3.893 1 77.38 339 VAL A O 1
ATOM 2701 N N . SER A 1 340 ? 10.906 1.513 -3.256 1 74.81 340 SER A N 1
ATOM 2702 C CA . SER A 1 340 ? 11.328 2.023 -1.954 1 74.81 340 SER A CA 1
ATOM 2703 C C . SER A 1 340 ? 12.789 2.443 -1.971 1 74.81 340 SER A C 1
ATOM 2705 O O . SER A 1 340 ? 13.266 3.088 -1.034 1 74.81 340 SER A O 1
ATOM 2707 N N . ASN A 1 341 ? 13.555 2.109 -3.066 1 75.62 341 ASN A N 1
ATOM 2708 C CA . ASN A 1 341 ? 14.992 2.346 -3.039 1 75.62 341 ASN A CA 1
ATOM 2709 C C . ASN A 1 341 ? 15.453 3.129 -4.266 1 75.62 341 ASN A C 1
ATOM 2711 O O . ASN A 1 341 ? 14.805 3.094 -5.312 1 75.62 341 ASN A O 1
ATOM 2715 N N . ASP A 1 342 ? 16.531 3.854 -3.949 1 76.12 342 ASP A N 1
ATOM 2716 C CA . ASP A 1 342 ? 17.234 4.445 -5.086 1 76.12 342 ASP A CA 1
ATOM 2717 C C . ASP A 1 342 ? 18.047 3.396 -5.832 1 76.12 342 ASP A C 1
ATOM 2719 O O . ASP A 1 342 ? 18.828 2.656 -5.223 1 76.12 342 ASP A O 1
ATOM 2723 N N . ILE A 1 343 ? 17.844 3.299 -7.109 1 81.5 343 ILE A N 1
ATOM 2724 C CA . ILE A 1 343 ? 18.406 2.201 -7.879 1 81.5 343 ILE A CA 1
ATOM 2725 C C . ILE A 1 343 ? 19.609 2.703 -8.68 1 81.5 343 ILE A C 1
ATOM 2727 O O . ILE A 1 343 ? 19.547 3.76 -9.312 1 81.5 343 ILE A O 1
ATOM 2731 N N . ASN A 1 344 ? 20.719 2.09 -8.461 1 85.5 344 ASN A N 1
ATOM 2732 C CA . ASN A 1 344 ? 21.891 2.23 -9.312 1 85.5 344 ASN A CA 1
ATOM 2733 C C . ASN A 1 344 ? 22.391 0.874 -9.805 1 85.5 344 ASN A C 1
ATOM 2735 O O . ASN A 1 344 ? 21.828 -0.165 -9.445 1 85.5 344 ASN A O 1
ATOM 2739 N N . LYS A 1 345 ? 23.344 0.822 -10.727 1 88.56 345 LYS A N 1
ATOM 2740 C CA . LYS A 1 345 ? 23.828 -0.404 -11.352 1 88.56 345 LYS A CA 1
ATOM 2741 C C . LYS A 1 345 ? 24.406 -1.354 -10.312 1 88.56 345 LYS A C 1
ATOM 2743 O O . LYS A 1 345 ? 24.219 -2.568 -10.398 1 88.56 345 LYS A O 1
ATOM 2748 N N . ASN A 1 346 ? 24.969 -0.805 -9.336 1 90.06 346 ASN A N 1
ATOM 2749 C CA . ASN A 1 346 ? 25.594 -1.616 -8.305 1 90.06 346 ASN A CA 1
ATOM 2750 C C . ASN A 1 346 ? 24.562 -2.307 -7.418 1 90.06 346 ASN A C 1
ATOM 2752 O O . ASN A 1 346 ? 24.734 -3.465 -7.039 1 90.06 346 ASN A O 1
ATOM 2756 N N . VAL A 1 347 ? 23.562 -1.616 -7.133 1 90.5 347 VAL A N 1
ATOM 2757 C CA . VAL A 1 347 ? 22.5 -2.164 -6.301 1 90.5 347 VAL A CA 1
ATOM 2758 C C . VAL A 1 347 ? 21.797 -3.301 -7.043 1 90.5 347 VAL A C 1
ATOM 2760 O O . VAL A 1 347 ? 21.484 -4.34 -6.449 1 90.5 347 VAL A O 1
ATOM 2763 N N . ILE A 1 348 ? 21.594 -3.119 -8.289 1 93.81 348 ILE A N 1
ATOM 2764 C CA . ILE A 1 348 ? 20.938 -4.121 -9.125 1 93.81 348 ILE A CA 1
ATOM 2765 C C . ILE A 1 348 ? 21.797 -5.383 -9.188 1 93.81 348 ILE A C 1
ATOM 2767 O O . ILE A 1 348 ? 21.281 -6.496 -9.023 1 93.81 348 ILE A O 1
ATOM 2771 N N . PHE A 1 349 ? 23.062 -5.188 -9.43 1 95.19 349 PHE A N 1
ATOM 2772 C CA . PHE A 1 349 ? 23.969 -6.328 -9.531 1 95.19 349 PHE A CA 1
ATOM 2773 C C . PHE A 1 349 ? 24.047 -7.082 -8.211 1 95.19 349 PHE A C 1
ATOM 2775 O O . PHE A 1 349 ? 24 -8.312 -8.188 1 95.19 349 PHE A O 1
ATOM 2782 N N . ARG A 1 350 ? 24.141 -6.352 -7.172 1 93.88 350 ARG A N 1
ATOM 2783 C CA . ARG A 1 350 ? 24.172 -6.969 -5.852 1 93.88 350 ARG A CA 1
ATOM 2784 C C . ARG A 1 350 ? 22.891 -7.754 -5.574 1 93.88 350 ARG A C 1
ATOM 2786 O O . ARG A 1 350 ? 22.938 -8.828 -4.965 1 93.88 350 ARG A O 1
ATOM 2793 N N . LEU A 1 351 ? 21.797 -7.199 -6.023 1 96.44 351 LEU A N 1
ATOM 2794 C CA . LEU A 1 351 ? 20.516 -7.859 -5.82 1 96.44 351 LEU A CA 1
ATOM 2795 C C . LEU A 1 351 ? 20.438 -9.156 -6.621 1 96.44 351 LEU A C 1
ATOM 2797 O O . LEU A 1 351 ? 20 -10.188 -6.102 1 96.44 351 LEU A O 1
ATOM 2801 N N . ILE A 1 352 ? 20.859 -9.141 -7.859 1 97.69 352 ILE A N 1
ATOM 2802 C CA . ILE A 1 352 ? 20.828 -10.312 -8.727 1 97.69 352 ILE A CA 1
ATOM 2803 C C . ILE A 1 352 ? 21.734 -11.406 -8.164 1 97.69 352 ILE A C 1
ATOM 2805 O O . ILE A 1 352 ? 21.328 -12.57 -8.094 1 97.69 352 ILE A O 1
ATOM 2809 N N . MET A 1 353 ? 22.891 -10.969 -7.707 1 97.94 353 MET A N 1
ATOM 2810 C CA . MET A 1 353 ? 23.828 -11.93 -7.121 1 97.94 353 MET A CA 1
ATOM 2811 C C . MET A 1 353 ? 23.266 -12.508 -5.828 1 97.94 353 MET A C 1
ATOM 2813 O O . MET A 1 353 ? 23.406 -13.703 -5.566 1 97.94 353 MET A O 1
ATOM 2817 N N . ARG A 1 354 ? 22.734 -11.672 -5.078 1 97.56 354 ARG A N 1
ATOM 2818 C CA . ARG A 1 354 ? 22.141 -12.125 -3.824 1 97.56 354 ARG A CA 1
ATOM 2819 C C . ARG A 1 354 ? 21.031 -13.133 -4.078 1 97.56 354 ARG A C 1
ATOM 2821 O O . ARG A 1 354 ? 20.969 -14.172 -3.424 1 97.56 354 ARG A O 1
ATOM 2828 N N . GLU A 1 355 ? 20.172 -12.891 -5.043 1 98.19 355 GLU A N 1
ATOM 2829 C CA . GLU A 1 355 ? 19.078 -13.805 -5.363 1 98.19 355 GLU A CA 1
ATOM 2830 C C . GLU A 1 355 ? 19.609 -15.102 -5.98 1 98.19 355 GLU A C 1
ATOM 2832 O O . GLU A 1 355 ? 19.031 -16.172 -5.773 1 98.19 355 GLU A O 1
ATOM 2837 N N . PHE A 1 356 ? 20.672 -15 -6.695 1 98.5 356 PHE A N 1
ATOM 2838 C CA . PHE A 1 356 ? 21.312 -16.188 -7.238 1 98.5 356 PHE A CA 1
ATOM 2839 C C . PHE A 1 356 ? 21.812 -17.094 -6.113 1 98.5 356 PHE A C 1
ATOM 2841 O O . PHE A 1 356 ? 21.578 -18.312 -6.137 1 98.5 356 PHE A O 1
ATOM 2848 N N . LEU A 1 357 ? 22.375 -16.484 -5.145 1 98.62 357 LEU A N 1
ATOM 2849 C CA . LEU A 1 357 ? 22.875 -17.25 -3.998 1 98.62 357 LEU A CA 1
ATOM 2850 C C . LEU A 1 357 ? 21.719 -17.844 -3.203 1 98.62 357 LEU A C 1
ATOM 2852 O O . LEU A 1 357 ? 21.812 -18.969 -2.707 1 98.62 357 LEU A O 1
ATOM 2856 N N . VAL A 1 358 ? 20.688 -17.062 -3.049 1 98.38 358 VAL A N 1
ATOM 2857 C CA . VAL A 1 358 ? 19.5 -17.547 -2.383 1 98.38 358 VAL A CA 1
ATOM 2858 C C . VAL A 1 358 ? 18.984 -18.797 -3.1 1 98.38 358 VAL A C 1
ATOM 2860 O O . VAL A 1 358 ? 18.656 -19.797 -2.459 1 98.38 358 VAL A O 1
ATOM 2863 N N . SER A 1 359 ? 18.938 -18.766 -4.441 1 98.38 359 SER A N 1
ATOM 2864 C CA . SER A 1 359 ? 18.391 -19.875 -5.223 1 98.38 359 SER A CA 1
ATOM 2865 C C . SER A 1 359 ? 19.297 -21.094 -5.152 1 98.38 359 SER A C 1
ATOM 2867 O O . SER A 1 359 ? 18.828 -22.234 -5.219 1 98.38 359 SER A O 1
ATOM 2869 N N . LEU A 1 360 ? 20.594 -20.875 -4.988 1 98.69 360 LEU A N 1
ATOM 2870 C CA . LEU A 1 360 ? 21.5 -22 -4.805 1 98.69 360 LEU A CA 1
ATOM 2871 C C . LEU A 1 360 ? 21.203 -22.75 -3.51 1 98.69 360 LEU A C 1
ATOM 2873 O O . LEU A 1 360 ? 21.141 -23.969 -3.496 1 98.69 360 LEU A O 1
ATOM 2877 N N . ILE A 1 361 ? 21 -21.984 -2.482 1 98.69 361 ILE A N 1
ATOM 2878 C CA . ILE A 1 361 ? 20.734 -22.578 -1.176 1 98.69 361 ILE A CA 1
ATOM 2879 C C . ILE A 1 361 ? 19.391 -23.297 -1.206 1 98.69 361 ILE A C 1
ATOM 2881 O O . ILE A 1 361 ? 19.312 -24.469 -0.814 1 98.69 361 ILE A O 1
ATOM 2885 N N . ILE A 1 362 ? 18.422 -22.641 -1.675 1 98.44 362 ILE A N 1
ATOM 2886 C CA . ILE A 1 362 ? 17.078 -23.219 -1.729 1 98.44 362 ILE A CA 1
ATOM 2887 C C . ILE A 1 362 ? 17.062 -24.406 -2.672 1 98.44 362 ILE A C 1
ATOM 2889 O O . ILE A 1 362 ? 16.422 -25.422 -2.383 1 98.44 362 ILE A O 1
ATOM 2893 N N . GLY A 1 363 ? 17.766 -24.25 -3.803 1 98.5 363 GLY A N 1
ATOM 2894 C CA . GLY A 1 363 ? 17.844 -25.328 -4.766 1 98.5 363 GLY A CA 1
ATOM 2895 C C . GLY A 1 363 ? 18.5 -26.578 -4.203 1 98.5 363 GLY A C 1
ATOM 2896 O O . GLY A 1 363 ? 18.031 -27.703 -4.461 1 98.5 363 GLY A O 1
ATOM 2897 N N . ILE A 1 364 ? 19.5 -26.406 -3.469 1 98.62 364 ILE A N 1
ATOM 2898 C CA . ILE A 1 364 ? 20.203 -27.531 -2.879 1 98.62 364 ILE A CA 1
ATOM 2899 C C . ILE A 1 364 ? 19.312 -28.219 -1.842 1 98.62 364 ILE A C 1
ATOM 2901 O O . ILE A 1 364 ? 19.141 -29.438 -1.865 1 98.62 364 ILE A O 1
ATOM 2905 N N . VAL A 1 365 ? 18.703 -27.453 -0.961 1 98.62 365 VAL A N 1
ATOM 2906 C CA . VAL A 1 365 ? 17.891 -28 0.112 1 98.62 365 VAL A CA 1
ATOM 2907 C C . VAL A 1 365 ? 16.688 -28.734 -0.479 1 98.62 365 VAL A C 1
ATOM 2909 O O . VAL A 1 365 ? 16.453 -29.906 -0.182 1 98.62 365 VAL A O 1
ATOM 2912 N N . CYS A 1 366 ? 15.961 -28.094 -1.335 1 98.5 366 CYS A N 1
ATOM 2913 C CA . CYS A 1 366 ? 14.75 -28.672 -1.905 1 98.5 366 CYS A CA 1
ATOM 2914 C C . CYS A 1 366 ? 15.086 -29.781 -2.9 1 98.5 366 CYS A C 1
ATOM 2916 O O . CYS A 1 366 ? 14.367 -30.766 -3.004 1 98.5 366 CYS A O 1
ATOM 2918 N N . GLY A 1 367 ? 16.188 -29.531 -3.676 1 98.38 367 GLY A N 1
ATOM 2919 C CA . GLY A 1 367 ? 16.625 -30.562 -4.609 1 98.38 367 GLY A CA 1
ATOM 2920 C C . GLY A 1 367 ? 17 -31.875 -3.928 1 98.38 367 GLY A C 1
ATOM 2921 O O . GLY A 1 367 ? 16.609 -32.938 -4.383 1 98.38 367 GLY A O 1
ATOM 2922 N N . VAL A 1 368 ? 17.719 -31.766 -2.871 1 98.44 368 VAL A N 1
ATOM 2923 C CA . VAL A 1 368 ? 18.109 -32.938 -2.115 1 98.44 368 VAL A CA 1
ATOM 2924 C C . VAL A 1 368 ? 16.891 -33.594 -1.479 1 98.44 368 VAL A C 1
ATOM 2926 O O . VAL A 1 368 ? 16.719 -34.812 -1.532 1 98.44 368 VAL A O 1
ATOM 2929 N N . LEU A 1 369 ? 16.047 -32.812 -0.918 1 98.25 369 LEU A N 1
ATOM 2930 C CA . LEU A 1 369 ? 14.852 -33.312 -0.262 1 98.25 369 LEU A CA 1
ATOM 2931 C C . LEU A 1 369 ? 13.984 -34.094 -1.241 1 98.25 369 LEU A C 1
ATOM 2933 O O . LEU A 1 369 ? 13.539 -35.188 -0.938 1 98.25 369 LEU A O 1
ATOM 2937 N N . ILE A 1 370 ? 13.781 -33.562 -2.416 1 98.12 370 ILE A N 1
ATOM 2938 C CA . ILE A 1 370 ? 12.883 -34.188 -3.365 1 98.12 370 ILE A CA 1
ATOM 2939 C C . ILE A 1 370 ? 13.562 -35.438 -3.961 1 98.12 370 ILE A C 1
ATOM 2941 O O . ILE A 1 370 ? 12.891 -36.406 -4.285 1 98.12 370 ILE A O 1
ATOM 2945 N N . SER A 1 371 ? 14.906 -35.312 -4.113 1 98.19 371 SER A N 1
ATOM 2946 C CA . SER A 1 371 ? 15.648 -36.469 -4.59 1 98.19 371 SER A CA 1
ATOM 2947 C C . SER A 1 371 ? 15.461 -37.656 -3.664 1 98.19 371 SER A C 1
ATOM 2949 O O . SER A 1 371 ? 15.219 -38.781 -4.125 1 98.19 371 SER A O 1
ATOM 2951 N N . LEU A 1 372 ? 15.516 -37.438 -2.412 1 97.94 372 LEU A N 1
ATOM 2952 C CA . LEU A 1 372 ? 15.344 -38.5 -1.415 1 97.94 372 LEU A CA 1
ATOM 2953 C C . LEU A 1 372 ? 13.906 -39 -1.425 1 97.94 372 LEU A C 1
ATOM 2955 O O . LEU A 1 372 ? 13.688 -40.219 -1.396 1 97.94 372 LEU A O 1
ATOM 2959 N N . ILE A 1 373 ? 12.977 -38.188 -1.524 1 96.88 373 ILE A N 1
ATOM 2960 C CA . ILE A 1 373 ? 11.57 -38.562 -1.518 1 96.88 373 ILE A CA 1
ATOM 2961 C C . ILE A 1 373 ? 11.258 -39.406 -2.758 1 96.88 373 ILE A C 1
ATOM 2963 O O . ILE A 1 373 ? 10.594 -40.438 -2.668 1 96.88 373 ILE A O 1
ATOM 2967 N N . ALA A 1 374 ? 11.734 -38.875 -3.91 1 96.5 374 ALA A N 1
ATOM 2968 C CA . ALA A 1 374 ? 11.516 -39.625 -5.16 1 96.5 374 ALA A CA 1
ATOM 2969 C C . ALA A 1 374 ? 12.164 -41 -5.117 1 96.5 374 ALA A C 1
ATOM 2971 O O . ALA A 1 374 ? 11.602 -41.969 -5.625 1 96.5 374 ALA A O 1
ATOM 2972 N N . PHE A 1 375 ? 13.352 -41.094 -4.547 1 95.94 375 PHE A N 1
ATOM 2973 C CA . PHE A 1 375 ? 14.07 -42.344 -4.422 1 95.94 375 PHE A CA 1
ATOM 2974 C C . PHE A 1 375 ? 13.273 -43.344 -3.582 1 95.94 375 PHE A C 1
ATOM 2976 O O . PHE A 1 375 ? 13.094 -44.5 -3.977 1 95.94 375 PHE A O 1
ATOM 2983 N N . PHE A 1 376 ? 12.734 -42.906 -2.504 1 96 376 PHE A N 1
ATOM 2984 C CA . PHE A 1 376 ? 12.031 -43.812 -1.594 1 96 376 PHE A CA 1
ATOM 2985 C C . PHE A 1 376 ? 10.633 -44.125 -2.109 1 96 376 PHE A C 1
ATOM 2987 O O . PHE A 1 376 ? 10.117 -45.219 -1.893 1 96 376 PHE A O 1
ATOM 2994 N N . TRP A 1 377 ? 10.047 -43.219 -2.783 1 94.62 377 TRP A N 1
ATOM 2995 C CA . TRP A 1 377 ? 8.68 -43.375 -3.27 1 94.62 377 TRP A CA 1
ATOM 2996 C C . TRP A 1 377 ? 8.641 -44.25 -4.516 1 94.62 377 TRP A C 1
ATOM 2998 O O . TRP A 1 377 ? 7.73 -45.062 -4.68 1 94.62 377 TRP A O 1
ATOM 3008 N N . GLN A 1 378 ? 9.594 -44.094 -5.387 1 91.94 378 GLN A N 1
ATOM 3009 C CA . GLN A 1 378 ? 9.539 -44.781 -6.668 1 91.94 378 GLN A CA 1
ATOM 3010 C C . GLN A 1 378 ? 10.602 -45.875 -6.75 1 91.94 378 GLN A C 1
ATOM 3012 O O . GLN A 1 378 ? 10.586 -46.719 -7.672 1 91.94 378 GLN A O 1
ATOM 3017 N N . GLY A 1 379 ? 11.609 -45.938 -5.883 1 92.75 379 GLY A N 1
ATOM 3018 C CA . GLY A 1 379 ? 12.602 -47 -5.789 1 92.75 379 GLY A CA 1
ATOM 3019 C C . GLY A 1 379 ? 13.695 -46.875 -6.828 1 92.75 379 GLY A C 1
ATOM 3020 O O . GLY A 1 379 ? 14.352 -47.875 -7.164 1 92.75 379 GLY A O 1
ATOM 3021 N N . SER A 1 380 ? 13.844 -45.75 -7.418 1 94.19 380 SER A N 1
ATOM 3022 C CA . SER A 1 380 ? 14.867 -45.531 -8.438 1 94.19 380 SER A CA 1
ATOM 3023 C C . SER A 1 380 ? 15.766 -44.375 -8.07 1 94.19 380 SER A C 1
ATOM 3025 O O . SER A 1 380 ? 15.305 -43.219 -7.977 1 94.19 380 SER A O 1
ATOM 3027 N N . ALA A 1 381 ? 17.031 -44.656 -7.863 1 95.5 381 ALA A N 1
ATOM 3028 C CA . ALA A 1 381 ? 18.016 -43.625 -7.523 1 95.5 381 ALA A CA 1
ATOM 3029 C C . ALA A 1 381 ? 18.219 -42.656 -8.68 1 95.5 381 ALA A C 1
ATOM 3031 O O . ALA A 1 381 ? 18.438 -41.438 -8.469 1 95.5 381 ALA A O 1
ATOM 3032 N N . ILE A 1 382 ? 18.109 -43.188 -9.844 1 96.75 382 ILE A N 1
ATOM 3033 C CA . ILE A 1 382 ? 18.328 -42.375 -11.031 1 96.75 382 ILE A CA 1
ATOM 3034 C C . ILE A 1 382 ? 17.172 -41.375 -11.18 1 96.75 382 ILE A C 1
ATOM 3036 O O . ILE A 1 382 ? 17.375 -40.219 -11.492 1 96.75 382 ILE A O 1
ATOM 3040 N N . LEU A 1 383 ? 15.93 -41.875 -10.977 1 96.38 383 LEU A N 1
ATOM 3041 C CA . LEU A 1 383 ? 14.781 -41 -11.031 1 96.38 383 LEU A CA 1
ATOM 3042 C C . LEU A 1 383 ? 14.898 -39.906 -9.977 1 96.38 383 LEU A C 1
ATOM 3044 O O . LEU A 1 383 ? 14.609 -38.719 -10.25 1 96.38 383 LEU A O 1
ATOM 3048 N N . GLY A 1 384 ? 15.336 -40.281 -8.805 1 97.56 384 GLY A N 1
ATOM 3049 C CA . GLY A 1 384 ? 15.555 -39.281 -7.754 1 97.56 384 GLY A CA 1
ATOM 3050 C C . GLY A 1 384 ? 16.562 -38.219 -8.133 1 97.56 384 GLY A C 1
ATOM 3051 O O . GLY A 1 384 ? 16.359 -37.031 -7.848 1 97.56 384 GLY A O 1
ATOM 3052 N N . ALA A 1 385 ? 17.594 -38.594 -8.734 1 97.56 385 ALA A N 1
ATOM 3053 C CA . ALA A 1 385 ? 18.625 -37.656 -9.156 1 97.56 385 ALA A CA 1
ATOM 3054 C C . ALA A 1 385 ? 18.109 -36.719 -10.25 1 97.56 385 ALA A C 1
ATOM 3056 O O . ALA A 1 385 ? 18.391 -35.531 -10.227 1 97.56 385 ALA A O 1
ATOM 3057 N N . VAL A 1 386 ? 17.344 -37.312 -11.18 1 97.81 386 VAL A N 1
ATOM 3058 C CA . VAL A 1 386 ? 16.797 -36.531 -12.281 1 97.81 386 VAL A CA 1
ATOM 3059 C C . VAL A 1 386 ? 15.852 -35.469 -11.734 1 97.81 386 VAL A C 1
ATOM 3061 O O . VAL A 1 386 ? 15.953 -34.312 -12.102 1 97.81 386 VAL A O 1
ATOM 3064 N N . VAL A 1 387 ? 15 -35.875 -10.836 1 97.94 387 VAL A N 1
ATOM 3065 C CA . VAL A 1 387 ? 14.008 -34.969 -10.258 1 97.94 387 VAL A CA 1
ATOM 3066 C C . VAL A 1 387 ? 14.711 -33.906 -9.406 1 97.94 387 VAL A C 1
ATOM 3068 O O . VAL A 1 387 ? 14.414 -32.719 -9.516 1 97.94 387 VAL A O 1
ATOM 3071 N N . GLY A 1 388 ? 15.656 -34.281 -8.641 1 98.38 388 GLY A N 1
ATOM 3072 C CA . GLY A 1 388 ? 16.359 -33.375 -7.754 1 98.38 388 GLY A CA 1
ATOM 3073 C C . GLY A 1 388 ? 17.203 -32.344 -8.5 1 98.38 388 GLY A C 1
ATOM 3074 O O . GLY A 1 388 ? 17.172 -31.156 -8.18 1 98.38 388 GLY A O 1
ATOM 3075 N N . ILE A 1 389 ? 17.953 -32.781 -9.484 1 98.38 389 ILE A N 1
ATOM 3076 C CA . ILE A 1 389 ? 18.812 -31.906 -10.266 1 98.38 389 ILE A CA 1
ATOM 3077 C C . ILE A 1 389 ? 17.953 -30.922 -11.07 1 98.38 389 ILE A C 1
ATOM 3079 O O . ILE A 1 389 ? 18.281 -29.75 -11.188 1 98.38 389 ILE A O 1
ATOM 3083 N N . SER A 1 390 ? 16.875 -31.5 -11.609 1 98.38 390 SER A N 1
ATOM 3084 C CA . SER A 1 390 ? 15.961 -30.641 -12.359 1 98.38 390 SER A CA 1
ATOM 3085 C C . SER A 1 390 ? 15.398 -29.531 -11.477 1 98.38 390 SER A C 1
ATOM 3087 O O . SER A 1 390 ? 15.352 -28.359 -11.875 1 98.38 390 SER A O 1
ATOM 3089 N N . LEU A 1 391 ? 14.992 -29.922 -10.289 1 98.5 391 LEU A N 1
ATOM 3090 C CA . LEU A 1 391 ? 14.414 -28.938 -9.383 1 98.5 391 LEU A CA 1
ATOM 3091 C C . LEU A 1 391 ? 15.453 -27.891 -9 1 98.5 391 LEU A C 1
ATOM 3093 O O . LEU A 1 391 ? 15.141 -26.688 -8.938 1 98.5 391 LEU A O 1
ATOM 3097 N N . PHE A 1 392 ? 16.656 -28.328 -8.742 1 98.56 392 PHE A N 1
ATOM 3098 C CA . PHE A 1 392 ? 17.75 -27.438 -8.398 1 98.56 392 PHE A CA 1
ATOM 3099 C C . PHE A 1 392 ? 17.953 -26.391 -9.492 1 98.56 392 PHE A C 1
ATOM 3101 O O . PHE A 1 392 ? 17.953 -25.188 -9.211 1 98.56 392 PHE A O 1
ATOM 3108 N N . LEU A 1 393 ? 17.984 -26.797 -10.688 1 98.62 393 LEU A N 1
ATOM 3109 C CA . LEU A 1 393 ? 18.25 -25.891 -11.805 1 98.62 393 LEU A CA 1
ATOM 3110 C C . LEU A 1 393 ? 17.062 -24.984 -12.07 1 98.62 393 LEU A C 1
ATOM 3112 O O . LEU A 1 393 ? 17.219 -23.797 -12.344 1 98.62 393 LEU A O 1
ATOM 3116 N N . THR A 1 394 ? 15.922 -25.578 -12.008 1 98.31 394 THR A N 1
ATOM 3117 C CA . THR A 1 394 ? 14.727 -24.797 -12.32 1 98.31 394 THR A CA 1
ATOM 3118 C C . THR A 1 394 ? 14.477 -23.75 -11.242 1 98.31 394 THR A C 1
ATOM 3120 O O . THR A 1 394 ? 13.961 -22.672 -11.539 1 98.31 394 THR A O 1
ATOM 3123 N N . LEU A 1 395 ? 14.805 -24 -9.992 1 98.5 395 LEU A N 1
ATOM 3124 C CA . LEU A 1 395 ? 14.664 -23 -8.93 1 98.5 395 LEU A CA 1
ATOM 3125 C C . LEU A 1 395 ? 15.586 -21.812 -9.18 1 98.5 395 LEU A C 1
ATOM 3127 O O . LEU A 1 395 ? 15.219 -20.672 -8.914 1 98.5 395 LEU A O 1
ATOM 3131 N N . ILE A 1 396 ? 16.719 -22.109 -9.703 1 98.44 396 ILE A N 1
ATOM 3132 C CA . ILE A 1 396 ? 17.656 -21.047 -10.047 1 98.44 396 ILE A CA 1
ATOM 3133 C C . ILE A 1 396 ? 17.078 -20.203 -11.18 1 98.44 396 ILE A C 1
ATOM 3135 O O . ILE A 1 396 ? 17.031 -18.969 -11.094 1 98.44 396 ILE A O 1
ATOM 3139 N N . ILE A 1 397 ? 16.547 -20.844 -12.172 1 97.81 397 ILE A N 1
ATOM 3140 C CA . ILE A 1 397 ? 16 -20.172 -13.336 1 97.81 397 ILE A CA 1
ATOM 3141 C C . ILE A 1 397 ? 14.781 -19.344 -12.93 1 97.81 397 ILE A C 1
ATOM 3143 O O . ILE A 1 397 ? 14.656 -18.172 -13.312 1 97.81 397 ILE A O 1
ATOM 3147 N N . GLY A 1 398 ? 13.922 -19.969 -12.18 1 97.38 398 GLY A N 1
ATOM 3148 C CA . GLY A 1 398 ? 12.719 -19.281 -11.742 1 97.38 398 GLY A CA 1
ATOM 3149 C C . GLY A 1 398 ? 13.008 -18.062 -10.898 1 97.38 398 GLY A C 1
ATOM 3150 O O . GLY A 1 398 ? 12.398 -17.016 -11.086 1 97.38 398 GLY A O 1
ATOM 3151 N N . THR A 1 399 ? 13.93 -18.188 -9.977 1 97.94 399 THR A N 1
ATOM 3152 C CA . THR A 1 399 ? 14.312 -17.078 -9.109 1 97.94 399 THR A CA 1
ATOM 3153 C C . THR A 1 399 ? 14.898 -15.93 -9.922 1 97.94 399 THR A C 1
ATOM 3155 O O . THR A 1 399 ? 14.547 -14.766 -9.711 1 97.94 399 THR A O 1
ATOM 3158 N N . LEU A 1 400 ? 15.703 -16.297 -10.828 1 97.94 400 LEU A N 1
ATOM 3159 C CA . LEU A 1 400 ? 16.344 -15.266 -11.641 1 97.94 400 LEU A CA 1
ATOM 3160 C C . LEU A 1 400 ? 15.352 -14.609 -12.586 1 97.94 400 LEU A C 1
ATOM 3162 O O . LEU A 1 400 ? 15.438 -13.406 -12.844 1 97.94 400 LEU A O 1
ATOM 3166 N N . ALA A 1 401 ? 14.453 -15.383 -13.125 1 97.44 401 ALA A N 1
ATOM 3167 C CA . ALA A 1 401 ? 13.398 -14.797 -13.953 1 97.44 401 ALA A CA 1
ATOM 3168 C C . ALA A 1 401 ? 12.57 -13.789 -13.156 1 97.44 401 ALA A C 1
ATOM 3170 O O . ALA A 1 401 ? 12.266 -12.703 -13.656 1 97.44 401 ALA A O 1
ATOM 3171 N N . GLY A 1 402 ? 12.266 -14.156 -11.93 1 97.06 402 GLY A N 1
ATOM 3172 C CA . GLY A 1 402 ? 11.492 -13.273 -11.062 1 97.06 402 GLY A CA 1
ATOM 3173 C C . GLY A 1 402 ? 12.258 -12.031 -10.641 1 97.06 402 GLY A C 1
ATOM 3174 O O . GLY A 1 402 ? 11.664 -11.047 -10.203 1 97.06 402 GLY A O 1
ATOM 3175 N N . THR A 1 403 ? 13.555 -12.031 -10.805 1 97.62 403 THR A N 1
ATOM 3176 C CA . THR A 1 403 ? 14.398 -10.914 -10.406 1 97.62 403 THR A CA 1
ATOM 3177 C C . THR A 1 403 ? 14.742 -10.039 -11.609 1 97.62 403 THR A C 1
ATOM 3179 O O . THR A 1 403 ? 14.555 -8.82 -11.57 1 97.62 403 THR A O 1
ATOM 3182 N N . ILE A 1 404 ? 15.023 -10.656 -12.703 1 97.75 404 ILE A N 1
ATOM 3183 C CA . ILE A 1 404 ? 15.602 -9.938 -13.836 1 97.75 404 ILE A CA 1
ATOM 3184 C C . ILE A 1 404 ? 14.492 -9.305 -14.672 1 97.75 404 ILE A C 1
ATOM 3186 O O . ILE A 1 404 ? 14.625 -8.172 -15.133 1 97.75 404 ILE A O 1
ATOM 3190 N N . ILE A 1 405 ? 13.406 -9.977 -14.859 1 97 405 ILE A N 1
ATOM 3191 C CA . ILE A 1 405 ? 12.352 -9.508 -15.758 1 97 405 ILE A CA 1
ATOM 3192 C C . ILE A 1 405 ? 11.805 -8.18 -15.25 1 97 405 ILE A C 1
ATOM 3194 O O . ILE A 1 405 ? 11.719 -7.203 -16 1 97 405 ILE A O 1
ATOM 3198 N N . PRO A 1 406 ? 11.438 -8.094 -14 1 96.31 406 PRO A N 1
ATOM 3199 C CA . PRO A 1 406 ? 10.922 -6.801 -13.531 1 96.31 406 PRO A CA 1
ATOM 3200 C C . PRO A 1 406 ? 11.977 -5.695 -13.586 1 96.31 406 PRO A C 1
ATOM 3202 O O . PRO A 1 406 ? 11.641 -4.527 -13.797 1 96.31 406 PRO A O 1
ATOM 3205 N N . ILE A 1 407 ? 13.234 -5.988 -13.414 1 96.44 407 ILE A N 1
ATOM 3206 C CA . ILE A 1 407 ? 14.312 -5.008 -13.5 1 96.44 407 ILE A CA 1
ATOM 3207 C C . ILE A 1 407 ? 14.414 -4.477 -14.93 1 96.44 407 ILE A C 1
ATOM 3209 O O . ILE A 1 407 ? 14.586 -3.275 -15.141 1 96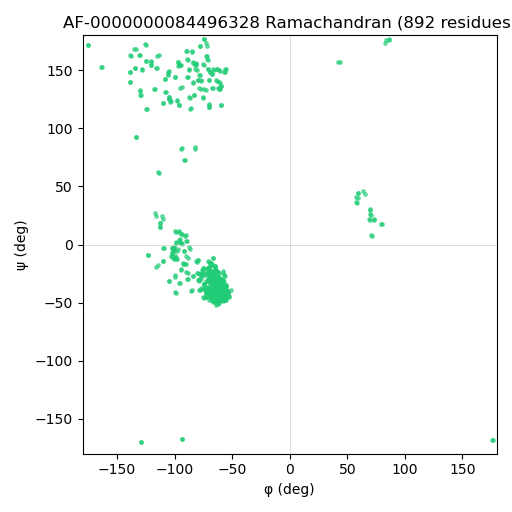.44 407 ILE A O 1
ATOM 3213 N N . ILE A 1 408 ? 14.289 -5.395 -15.883 1 96.5 408 ILE A N 1
ATOM 3214 C CA . ILE A 1 408 ? 14.328 -5.008 -17.297 1 96.5 408 ILE A CA 1
ATOM 3215 C C . ILE A 1 408 ? 13.156 -4.074 -17.594 1 96.5 408 ILE A C 1
ATOM 3217 O O . ILE A 1 408 ? 13.336 -3.053 -18.266 1 96.5 408 ILE A O 1
ATOM 3221 N N . LEU A 1 409 ? 12.023 -4.418 -17.109 1 95.5 409 LEU A N 1
ATOM 3222 C CA . LEU A 1 409 ? 10.859 -3.572 -17.312 1 95.5 409 LEU A CA 1
ATOM 3223 C C . LEU A 1 409 ? 11.07 -2.195 -16.688 1 95.5 409 LEU A C 1
ATOM 3225 O O . LEU A 1 409 ? 10.719 -1.177 -17.281 1 95.5 409 LEU A O 1
ATOM 3229 N N . TYR A 1 410 ? 11.562 -2.164 -15.508 1 93.44 410 TYR A N 1
ATOM 3230 C CA . TYR A 1 410 ? 11.859 -0.917 -14.812 1 93.44 410 TYR A CA 1
ATOM 3231 C C . TYR A 1 410 ? 12.797 -0.042 -15.633 1 93.44 410 TYR A C 1
ATOM 3233 O O . TYR A 1 410 ? 12.586 1.167 -15.75 1 93.44 410 TYR A O 1
ATOM 3241 N N . ARG A 1 411 ? 13.812 -0.607 -16.203 1 92.12 411 ARG A N 1
ATOM 3242 C CA . ARG A 1 411 ? 14.797 0.114 -17 1 92.12 411 ARG A CA 1
ATOM 3243 C C . ARG A 1 411 ? 14.164 0.659 -18.281 1 92.12 411 ARG A C 1
ATOM 3245 O O . ARG A 1 411 ? 14.57 1.706 -18.781 1 92.12 411 ARG A O 1
ATOM 3252 N N . LEU A 1 412 ? 13.172 0.011 -18.719 1 94.5 412 LEU A N 1
ATOM 3253 C CA . LEU A 1 412 ? 12.461 0.437 -19.922 1 94.5 412 LEU A CA 1
ATOM 3254 C C . LEU A 1 412 ? 11.336 1.406 -19.578 1 94.5 412 LEU A C 1
ATOM 3256 O O . LEU A 1 412 ? 10.5 1.716 -20.422 1 94.5 412 LEU A O 1
ATOM 3260 N N . LYS A 1 413 ? 11.195 1.778 -18.312 1 89.62 413 LYS A N 1
ATOM 3261 C CA . LYS A 1 413 ? 10.219 2.732 -17.797 1 89.62 413 LYS A CA 1
ATOM 3262 C C . LYS A 1 413 ? 8.805 2.158 -17.875 1 89.62 413 LYS A C 1
ATOM 3264 O O . LYS A 1 413 ? 7.848 2.883 -18.156 1 89.62 413 LYS A O 1
ATOM 3269 N N . ILE A 1 414 ? 8.805 0.893 -17.844 1 92.81 414 ILE A N 1
ATOM 3270 C CA . ILE A 1 414 ? 7.535 0.184 -17.719 1 92.81 414 ILE A CA 1
ATOM 3271 C C . ILE A 1 414 ? 7.336 -0.238 -16.266 1 92.81 414 ILE A C 1
ATOM 3273 O O . ILE A 1 414 ? 8.297 -0.556 -15.562 1 92.81 414 ILE A O 1
ATOM 3277 N N . ASP A 1 415 ? 6.148 -0.201 -15.844 1 91 415 ASP A N 1
ATOM 3278 C CA . ASP A 1 415 ? 5.848 -0.583 -14.469 1 91 415 ASP A CA 1
ATOM 3279 C C . ASP A 1 415 ? 6.262 -2.029 -14.195 1 91 415 ASP A C 1
ATOM 3281 O O . ASP A 1 415 ? 5.734 -2.957 -14.812 1 91 415 ASP A O 1
ATOM 3285 N N . PRO A 1 416 ? 7.113 -2.229 -13.297 1 93.19 416 PRO A N 1
ATOM 3286 C CA . PRO A 1 416 ? 7.605 -3.582 -13.031 1 93.19 416 PRO A CA 1
ATOM 3287 C C . PRO A 1 416 ? 6.5 -4.539 -12.586 1 93.19 416 PRO A C 1
ATOM 3289 O O . PRO A 1 416 ? 6.602 -5.746 -12.812 1 93.19 416 PRO A O 1
ATOM 3292 N N . ALA A 1 417 ? 5.473 -4.125 -11.984 1 92.5 417 ALA A N 1
ATOM 3293 C CA . ALA A 1 417 ? 4.395 -4.965 -11.477 1 92.5 417 ALA A CA 1
ATOM 3294 C C . ALA A 1 417 ? 3.625 -5.621 -12.617 1 92.5 417 ALA A C 1
ATOM 3296 O O . ALA A 1 417 ? 2.887 -6.586 -12.398 1 92.5 417 ALA A O 1
ATOM 3297 N N . VAL A 1 418 ? 3.844 -5.188 -13.852 1 91.31 418 VAL A N 1
ATOM 3298 C CA . VAL A 1 418 ? 3.195 -5.734 -15.039 1 91.31 418 VAL A CA 1
ATOM 3299 C C . VAL A 1 418 ? 3.729 -7.141 -15.32 1 91.31 418 VAL A C 1
ATOM 3301 O O . VAL A 1 418 ? 3.047 -7.957 -15.938 1 91.31 418 VAL A O 1
ATOM 3304 N N . ALA A 1 419 ? 4.977 -7.438 -14.898 1 91.06 419 ALA A N 1
ATOM 3305 C CA . ALA A 1 419 ? 5.504 -8.789 -15.031 1 91.06 419 ALA A CA 1
ATOM 3306 C C . ALA A 1 419 ? 4.617 -9.805 -14.312 1 91.06 419 ALA A C 1
ATOM 3308 O O . ALA A 1 419 ? 4.555 -10.969 -14.703 1 91.06 419 ALA A O 1
ATOM 3309 N N . SER A 1 420 ? 3.855 -9.5 -13.383 1 92.12 420 SER A N 1
ATOM 3310 C CA . SER A 1 420 ? 2.838 -10.148 -12.562 1 92.12 420 SER A CA 1
ATOM 3311 C C . SER A 1 420 ? 3.275 -11.555 -12.141 1 92.12 420 SER A C 1
ATOM 3313 O O . SER A 1 420 ? 4.133 -12.156 -12.789 1 92.12 420 SER A O 1
ATOM 3315 N N . GLY A 1 421 ? 2.775 -12.07 -11.125 1 94.62 421 GLY A N 1
ATOM 3316 C CA . GLY A 1 421 ? 3.002 -13.422 -10.656 1 94.62 421 GLY A CA 1
ATOM 3317 C C . GLY A 1 421 ? 2.52 -14.484 -11.625 1 94.62 421 GLY A C 1
ATOM 3318 O O . GLY A 1 421 ? 3.295 -15.344 -12.047 1 94.62 421 GLY A O 1
ATOM 3319 N N . PRO A 1 422 ? 1.332 -14.391 -12.094 1 95.62 422 PRO A N 1
ATOM 3320 C CA . PRO A 1 422 ? 0.781 -15.352 -13.055 1 95.62 422 PRO A CA 1
ATOM 3321 C C . PRO A 1 422 ? 1.602 -15.438 -14.344 1 95.62 422 PRO A C 1
ATOM 3323 O O . PRO A 1 422 ? 1.815 -16.531 -14.867 1 95.62 422 PRO A O 1
ATOM 3326 N N . LEU A 1 423 ? 2.062 -14.359 -14.805 1 95.56 423 LEU A N 1
ATOM 3327 C CA . LEU A 1 423 ? 2.877 -14.375 -16.016 1 95.56 423 LEU A CA 1
ATOM 3328 C C . LEU A 1 423 ? 4.207 -15.078 -15.766 1 95.56 423 LEU A C 1
ATOM 3330 O O . LEU A 1 423 ? 4.625 -15.922 -16.562 1 95.56 423 LEU A O 1
ATOM 3334 N N . ILE A 1 424 ? 4.844 -14.727 -14.703 1 95 424 ILE A N 1
ATOM 3335 C CA . ILE A 1 424 ? 6.133 -15.32 -14.359 1 95 424 ILE A CA 1
ATOM 3336 C C . ILE A 1 424 ? 5.969 -16.812 -14.125 1 95 424 ILE A C 1
ATOM 3338 O O . ILE A 1 424 ? 6.797 -17.609 -14.578 1 95 424 ILE A O 1
ATOM 3342 N N . THR A 1 425 ? 4.926 -17.172 -13.453 1 94.44 425 THR A N 1
ATOM 3343 C CA . THR A 1 425 ? 4.688 -18.594 -13.172 1 94.44 425 THR A CA 1
ATOM 3344 C C . THR A 1 425 ? 4.43 -19.359 -14.461 1 94.44 425 THR A C 1
ATOM 3346 O O . THR A 1 425 ? 4.938 -20.469 -14.633 1 94.44 425 THR A O 1
ATOM 3349 N N . THR A 1 426 ? 3.664 -18.797 -15.344 1 94.25 426 THR A N 1
ATOM 3350 C CA . THR A 1 426 ? 3.354 -19.469 -16.594 1 94.25 426 THR A CA 1
ATOM 3351 C C . THR A 1 426 ? 4.598 -19.594 -17.469 1 94.25 426 THR A C 1
ATOM 3353 O O . THR A 1 426 ? 4.828 -20.625 -18.109 1 94.25 426 THR A O 1
ATOM 3356 N N . LEU A 1 427 ? 5.402 -18.609 -17.484 1 94.75 427 LEU A N 1
ATOM 3357 C CA . LEU A 1 427 ? 6.652 -18.672 -18.234 1 94.75 427 LEU A CA 1
ATOM 3358 C C . LEU A 1 427 ? 7.609 -19.688 -17.625 1 94.75 427 LEU A C 1
ATOM 3360 O O . LEU A 1 427 ? 8.281 -20.422 -18.359 1 94.75 427 LEU A O 1
ATOM 3364 N N . ASN A 1 428 ? 7.641 -19.703 -16.391 1 93.5 428 ASN A N 1
ATOM 3365 C CA . ASN A 1 428 ? 8.531 -20.609 -15.68 1 93.5 428 ASN A CA 1
ATOM 3366 C C . ASN A 1 428 ? 8.109 -22.062 -15.883 1 93.5 428 ASN A C 1
ATOM 3368 O O . ASN A 1 428 ? 8.938 -22.969 -15.797 1 93.5 428 ASN A O 1
ATOM 3372 N N . ASP A 1 429 ? 6.805 -22.312 -16.141 1 94.69 429 ASP A N 1
ATOM 3373 C CA . ASP A 1 429 ? 6.367 -23.656 -16.531 1 94.69 429 ASP A CA 1
ATOM 3374 C C . ASP A 1 429 ? 7.133 -24.156 -17.75 1 94.69 429 ASP A C 1
ATOM 3376 O O . ASP A 1 429 ? 7.543 -25.312 -17.797 1 94.69 429 ASP A O 1
ATOM 3380 N N . ILE A 1 430 ? 7.332 -23.25 -18.625 1 95.12 430 ILE A N 1
ATOM 3381 C CA . ILE A 1 430 ? 8.023 -23.578 -19.859 1 95.12 430 ILE A CA 1
ATOM 3382 C C . ILE A 1 430 ? 9.477 -23.938 -19.562 1 95.12 430 ILE A C 1
ATOM 3384 O O . ILE A 1 430 ? 9.953 -25 -19.969 1 95.12 430 ILE A O 1
ATOM 3388 N N . PHE A 1 431 ? 10.117 -23.141 -18.75 1 95 431 PHE A N 1
ATOM 3389 C CA . PHE A 1 431 ? 11.523 -23.359 -18.422 1 95 431 PHE A CA 1
ATOM 3390 C C . PHE A 1 431 ? 11.695 -24.641 -17.625 1 95 431 PHE A C 1
ATOM 3392 O O . PHE A 1 431 ? 12.648 -25.391 -17.844 1 95 431 PHE A O 1
ATOM 3399 N N . SER A 1 432 ? 10.828 -24.844 -16.781 1 96.19 432 SER A N 1
ATOM 3400 C CA . SER A 1 432 ? 10.93 -26.016 -15.906 1 96.19 432 SER A CA 1
ATOM 3401 C C . SER A 1 432 ? 10.75 -27.297 -16.688 1 96.19 432 SER A C 1
ATOM 3403 O O . SER A 1 432 ? 11.477 -28.281 -16.484 1 96.19 432 SER A O 1
ATOM 3405 N N . LEU A 1 433 ? 9.828 -27.297 -17.641 1 96.19 433 LEU A N 1
ATOM 3406 C CA . LEU A 1 433 ? 9.547 -28.5 -18.406 1 96.19 433 LEU A CA 1
ATOM 3407 C C . LEU A 1 433 ? 10.672 -28.812 -19.375 1 96.19 433 LEU A C 1
ATOM 3409 O O . LEU A 1 433 ? 11.062 -29.969 -19.547 1 96.19 433 LEU A O 1
ATOM 3413 N N . VAL A 1 434 ? 11.172 -27.75 -19.984 1 97.25 434 VAL A N 1
ATOM 3414 C CA . VAL A 1 434 ? 12.297 -27.922 -20.906 1 97.25 434 VAL A CA 1
ATOM 3415 C C . VAL A 1 434 ? 13.492 -28.5 -20.141 1 97.25 434 VAL A C 1
ATOM 3417 O O . VAL A 1 434 ? 14.141 -29.438 -20.609 1 97.25 434 VAL A O 1
ATOM 3420 N N . THR A 1 435 ? 13.758 -28.031 -19 1 97.94 435 THR A N 1
ATOM 3421 C CA . THR A 1 435 ? 14.883 -28.469 -18.188 1 97.94 435 THR A CA 1
ATOM 3422 C C . THR A 1 435 ? 14.656 -29.891 -17.672 1 97.94 435 THR A C 1
ATOM 3424 O O . THR A 1 435 ? 15.539 -30.734 -17.766 1 97.94 435 THR A O 1
ATOM 3427 N N . TYR A 1 436 ? 13.516 -30.188 -17.141 1 97.5 436 TYR A N 1
ATOM 3428 C CA . TYR A 1 436 ? 13.172 -31.469 -16.531 1 97.5 436 TYR A CA 1
ATOM 3429 C C . TYR A 1 436 ? 13.227 -32.594 -17.547 1 97.5 436 TYR A C 1
ATOM 3431 O O . TYR A 1 436 ? 13.922 -33.594 -17.344 1 97.5 436 TYR A O 1
ATOM 3439 N N . PHE A 1 437 ? 12.578 -32.375 -18.688 1 96.88 437 PHE A N 1
ATOM 3440 C CA . PHE A 1 437 ? 12.516 -33.438 -19.703 1 96.88 437 PHE A CA 1
ATOM 3441 C C . PHE A 1 437 ? 13.828 -33.5 -20.469 1 96.88 437 PHE A C 1
ATOM 3443 O O . PHE A 1 437 ? 14.219 -34.594 -20.922 1 96.88 437 PHE A O 1
ATOM 3450 N N . GLY A 1 438 ? 14.484 -32.344 -20.578 1 97.06 438 GLY A N 1
ATOM 3451 C CA . GLY A 1 438 ? 15.828 -32.406 -21.125 1 97.06 438 GLY A CA 1
ATOM 3452 C C . GLY A 1 438 ? 16.766 -33.281 -20.328 1 97.06 438 GLY A C 1
ATOM 3453 O O . GLY A 1 438 ? 17.453 -34.125 -20.906 1 97.06 438 GLY A O 1
ATOM 3454 N N . ILE A 1 439 ? 16.734 -33.188 -19.078 1 97.44 439 ILE A N 1
ATOM 3455 C CA . ILE A 1 439 ? 17.578 -34 -18.188 1 97.44 439 ILE A CA 1
ATOM 3456 C C . ILE A 1 439 ? 17.094 -35.438 -18.188 1 97.44 439 ILE A C 1
ATOM 3458 O O . ILE A 1 439 ? 17.891 -36.375 -18.25 1 97.44 439 ILE A O 1
ATOM 3462 N N . ALA A 1 440 ? 15.797 -35.656 -18.125 1 96.88 440 ALA A N 1
ATOM 3463 C CA . ALA A 1 440 ? 15.234 -37 -18.125 1 96.88 440 ALA A CA 1
ATOM 3464 C C . ALA A 1 440 ? 15.633 -37.75 -19.391 1 96.88 440 ALA A C 1
ATOM 3466 O O . ALA A 1 440 ? 15.961 -38.938 -19.328 1 96.88 440 ALA A O 1
ATOM 3467 N N . THR A 1 441 ? 15.602 -37.031 -20.469 1 95.88 441 THR A N 1
ATOM 3468 C CA . THR A 1 441 ? 15.953 -37.656 -21.75 1 95.88 441 THR A CA 1
ATOM 3469 C C . THR A 1 441 ? 17.422 -38.031 -21.781 1 95.88 441 THR A C 1
ATOM 3471 O O . THR A 1 441 ? 17.797 -39.062 -22.344 1 95.88 441 THR A O 1
ATOM 3474 N N . MET A 1 442 ? 18.266 -37.281 -21.156 1 95.31 442 MET A N 1
ATOM 3475 C CA . MET A 1 442 ? 19.688 -37.562 -21.094 1 95.31 442 MET A CA 1
ATOM 3476 C C . MET A 1 442 ? 19.953 -38.844 -20.312 1 95.31 442 MET A C 1
ATOM 3478 O O . MET A 1 442 ? 20.906 -39.562 -20.609 1 95.31 442 MET A O 1
ATOM 3482 N N . PHE A 1 443 ? 19.094 -39.188 -19.422 1 95.06 443 PHE A N 1
ATOM 3483 C CA . PHE A 1 443 ? 19.297 -40.344 -18.562 1 95.06 443 PHE A CA 1
ATOM 3484 C C . PHE A 1 443 ? 18.297 -41.438 -18.875 1 95.06 443 PHE A C 1
ATOM 3486 O O . PHE A 1 443 ? 18.062 -42.312 -18.047 1 95.06 443 PHE A O 1
ATOM 3493 N N . ILE A 1 444 ? 17.688 -41.406 -20.016 1 93.69 444 ILE A N 1
ATOM 3494 C CA . ILE A 1 444 ? 16.531 -42.25 -20.344 1 93.69 444 ILE A CA 1
ATOM 3495 C C . ILE A 1 444 ? 16.938 -43.719 -20.281 1 93.69 444 ILE A C 1
ATOM 3497 O O . ILE A 1 444 ? 16.156 -44.562 -19.828 1 93.69 444 ILE A O 1
ATOM 3501 N N . ASN A 1 445 ? 18.156 -44.125 -20.641 1 93 445 ASN A N 1
ATOM 3502 C CA . ASN A 1 445 ? 18.625 -45.5 -20.688 1 93 445 ASN A CA 1
ATOM 3503 C C . ASN A 1 445 ? 18.797 -46.062 -19.281 1 93 445 ASN A C 1
ATOM 3505 O O . ASN A 1 445 ? 18.75 -47.281 -19.109 1 93 445 ASN A O 1
ATOM 3509 N N . HIS A 1 446 ? 18.922 -45.219 -18.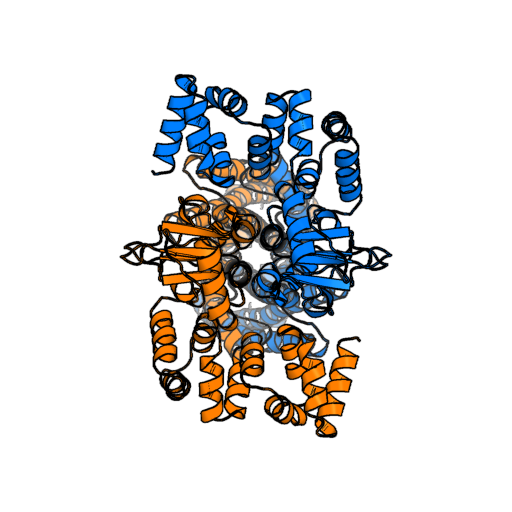344 1 91.94 446 HIS A N 1
ATOM 3510 C CA . HIS A 1 446 ? 19.109 -45.656 -16.969 1 91.94 446 HIS A CA 1
ATOM 3511 C C . HIS A 1 446 ? 17.797 -45.594 -16.188 1 91.94 446 HIS A C 1
ATOM 3513 O O . HIS A 1 446 ? 17.734 -46.062 -15.055 1 91.94 446 HIS A O 1
ATOM 3519 N N . LEU A 1 447 ? 16.797 -45 -16.766 1 88.88 447 LEU A N 1
ATOM 3520 C CA . LEU A 1 447 ? 15.508 -44.844 -16.109 1 88.88 447 LEU A CA 1
ATOM 3521 C C . LEU A 1 447 ? 14.609 -46.031 -16.422 1 88.88 447 LEU A C 1
ATOM 3523 O O . LEU A 1 447 ? 13.68 -46.344 -15.664 1 88.88 447 LEU A O 1
ATOM 3527 N N . MET A 1 448 ? 14.883 -46.688 -17.516 1 82.19 448 MET A N 1
ATOM 3528 C CA . MET A 1 448 ? 14.086 -47.812 -17.938 1 82.19 448 MET A CA 1
ATOM 3529 C C . MET A 1 448 ? 14.453 -49.062 -17.109 1 82.19 448 MET A C 1
ATOM 3531 O O . MET A 1 448 ? 15.609 -49.219 -16.703 1 82.19 448 MET A O 1
ATOM 3535 N N . MET B 1 1 ? 20.828 25.172 -5.781 1 68.25 1 MET B N 1
ATOM 3536 C CA . MET B 1 1 ? 21.938 24.219 -5.918 1 68.25 1 MET B CA 1
ATOM 3537 C C . MET B 1 1 ? 21.406 22.797 -5.965 1 68.25 1 MET B C 1
ATOM 3539 O O . MET B 1 1 ? 20.453 22.453 -5.25 1 68.25 1 MET B O 1
ATOM 3543 N N . THR B 1 2 ? 21.938 21.938 -6.836 1 78.31 2 THR B N 1
ATOM 3544 C CA . THR B 1 2 ? 21.594 20.516 -6.949 1 78.31 2 THR B CA 1
ATOM 3545 C C . THR B 1 2 ? 22.141 19.734 -5.762 1 78.31 2 THR B C 1
ATOM 3547 O O . THR B 1 2 ? 22.969 20.234 -5.008 1 78.31 2 THR B O 1
ATOM 3550 N N . GLU B 1 3 ? 21.594 18.641 -5.551 1 80.19 3 GLU B N 1
ATOM 3551 C CA . GLU B 1 3 ? 22.031 17.781 -4.461 1 80.19 3 GLU B CA 1
ATOM 3552 C C . GLU B 1 3 ? 23.531 17.516 -4.551 1 80.19 3 GLU B C 1
ATOM 3554 O O . GLU B 1 3 ? 24.234 17.5 -3.537 1 80.19 3 GLU B O 1
ATOM 3559 N N . ASN B 1 4 ? 23.984 17.297 -5.766 1 82.31 4 ASN B N 1
ATOM 3560 C CA . ASN B 1 4 ? 25.391 17.016 -5.965 1 82.31 4 ASN B CA 1
ATOM 3561 C C . ASN B 1 4 ? 26.266 18.219 -5.625 1 82.31 4 ASN B C 1
ATOM 3563 O O . ASN B 1 4 ? 27.328 18.078 -5.035 1 82.31 4 ASN B O 1
ATOM 3567 N N . GLN B 1 5 ? 25.828 19.344 -5.965 1 88.31 5 GLN B N 1
ATOM 3568 C CA . GLN B 1 5 ? 26.562 20.578 -5.668 1 88.31 5 GLN B CA 1
ATOM 3569 C C . GLN B 1 5 ? 26.625 20.812 -4.16 1 88.31 5 GLN B C 1
ATOM 3571 O O . GLN B 1 5 ? 27.672 21.234 -3.641 1 88.31 5 GLN B O 1
ATOM 3576 N N . ILE B 1 6 ? 25.578 20.531 -3.531 1 90.5 6 ILE B N 1
ATOM 3577 C CA . ILE B 1 6 ? 25.516 20.703 -2.084 1 90.5 6 ILE B CA 1
ATOM 3578 C C . ILE B 1 6 ? 26.5 19.75 -1.408 1 90.5 6 ILE B C 1
ATOM 3580 O O . ILE B 1 6 ? 27.219 20.125 -0.491 1 90.5 6 ILE B O 1
ATOM 3584 N N . THR B 1 7 ? 26.5 18.547 -1.89 1 91.12 7 THR B N 1
ATOM 3585 C CA . THR B 1 7 ? 27.391 17.547 -1.329 1 91.12 7 THR B CA 1
ATOM 3586 C C . THR B 1 7 ? 28.844 17.969 -1.493 1 91.12 7 THR B C 1
ATOM 3588 O O . THR B 1 7 ? 29.656 17.828 -0.565 1 91.12 7 THR B O 1
ATOM 3591 N N . LEU B 1 8 ? 29.156 18.484 -2.656 1 91.69 8 LEU B N 1
ATOM 3592 C CA . LEU B 1 8 ? 30.516 18.938 -2.92 1 91.69 8 LEU B CA 1
ATOM 3593 C C . LEU B 1 8 ? 30.875 20.109 -2.023 1 91.69 8 LEU B C 1
ATOM 3595 O O . LEU B 1 8 ? 32 20.203 -1.54 1 91.69 8 LEU B O 1
ATOM 3599 N N . HIS B 1 9 ? 29.953 20.984 -1.88 1 93.75 9 HIS B N 1
ATOM 3600 C CA . HIS B 1 9 ? 30.172 22.125 -1.001 1 93.75 9 HIS B CA 1
ATOM 3601 C C . HIS B 1 9 ? 30.391 21.688 0.441 1 93.75 9 HIS B C 1
ATOM 3603 O O . HIS B 1 9 ? 31.234 22.234 1.148 1 93.75 9 HIS B O 1
ATOM 3609 N N . ILE B 1 10 ? 29.656 20.719 0.828 1 94.88 10 ILE B N 1
ATOM 3610 C CA . ILE B 1 10 ? 29.781 20.172 2.178 1 94.88 10 ILE B CA 1
ATOM 3611 C C . ILE B 1 10 ? 31.172 19.547 2.355 1 94.88 10 ILE B C 1
ATOM 3613 O O . ILE B 1 10 ? 31.844 19.797 3.361 1 94.88 10 ILE B O 1
ATOM 3617 N N . ILE B 1 11 ? 31.609 18.812 1.382 1 94.44 11 ILE B N 1
ATOM 3618 C CA . ILE B 1 11 ? 32.938 18.188 1.441 1 94.44 11 ILE B CA 1
ATOM 3619 C C . ILE B 1 11 ? 34 19.25 1.558 1 94.44 11 ILE B C 1
ATOM 3621 O O . ILE B 1 11 ? 34.969 19.094 2.328 1 94.44 11 ILE B O 1
ATOM 3625 N N . LYS B 1 12 ? 33.781 20.234 0.81 1 95.12 12 LYS B N 1
ATOM 3626 C CA . LYS B 1 12 ? 34.75 21.344 0.839 1 95.12 12 LYS B CA 1
ATOM 3627 C C . LYS B 1 12 ? 34.812 21.984 2.225 1 95.12 12 LYS B C 1
ATOM 3629 O O . LYS B 1 12 ? 35.906 22.25 2.742 1 95.12 12 LYS B O 1
ATOM 3634 N N . THR B 1 13 ? 33.656 22.281 2.814 1 96.12 13 THR B N 1
ATOM 3635 C CA . THR B 1 13 ? 33.625 22.906 4.133 1 96.12 13 THR B CA 1
ATOM 3636 C C . THR B 1 13 ? 34.25 22 5.18 1 96.12 13 THR B C 1
ATOM 3638 O O . THR B 1 13 ? 34.906 22.469 6.121 1 96.12 13 THR B O 1
ATOM 3641 N N . LEU B 1 14 ? 34.094 20.672 5.039 1 95.5 14 LEU B N 1
ATOM 3642 C CA . LEU B 1 14 ? 34.688 19.703 5.965 1 95.5 14 LEU B CA 1
ATOM 3643 C C . LEU B 1 14 ? 36.219 19.688 5.832 1 95.5 14 LEU B C 1
ATOM 3645 O O . LEU B 1 14 ? 36.938 19.688 6.84 1 95.5 14 LEU B O 1
ATOM 3649 N N . LYS B 1 15 ? 36.688 19.703 4.613 1 94.75 15 LYS B N 1
ATOM 3650 C CA . LYS B 1 15 ? 38.125 19.656 4.352 1 94.75 15 LYS B CA 1
ATOM 3651 C C . LYS B 1 15 ? 38.812 20.922 4.863 1 94.75 15 LYS B C 1
ATOM 3653 O O . LYS B 1 15 ? 39.938 20.859 5.371 1 94.75 15 LYS B O 1
ATOM 3658 N N . GLU B 1 16 ? 38.125 21.938 4.762 1 96.06 16 GLU B N 1
ATOM 3659 C CA . GLU B 1 16 ? 38.719 23.219 5.133 1 96.06 16 GLU B CA 1
ATOM 3660 C C . GLU B 1 16 ? 38.375 23.578 6.574 1 96.06 16 GLU B C 1
ATOM 3662 O O . GLU B 1 16 ? 38.719 24.672 7.039 1 96.06 16 GLU B O 1
ATOM 3667 N N . ASN B 1 17 ? 37.688 22.781 7.293 1 94.5 17 ASN B N 1
ATOM 3668 C CA . ASN B 1 17 ? 37.312 22.938 8.695 1 94.5 17 ASN B CA 1
ATOM 3669 C C . ASN B 1 17 ? 36.531 24.219 8.914 1 94.5 17 ASN B C 1
ATOM 3671 O O . ASN B 1 17 ? 36.781 24.969 9.859 1 94.5 17 ASN B O 1
ATOM 3675 N N . LYS B 1 18 ? 35.656 24.5 8 1 95.69 18 LYS B N 1
ATOM 3676 C CA . LYS B 1 18 ? 34.781 25.656 8.086 1 95.69 18 LYS B CA 1
ATOM 3677 C C . LYS B 1 18 ? 33.438 25.297 8.711 1 95.69 18 LYS B C 1
ATOM 3679 O O . LYS B 1 18 ? 32.406 25.219 8.023 1 95.69 18 LYS B O 1
ATOM 3684 N N . LYS B 1 19 ? 33.375 25.25 9.93 1 94.88 19 LYS B N 1
ATOM 3685 C CA . LYS B 1 19 ? 32.219 24.781 10.688 1 94.88 19 LYS B CA 1
ATOM 3686 C C . LYS B 1 19 ? 31.016 25.719 10.508 1 94.88 19 LYS B C 1
ATOM 3688 O O . LYS B 1 19 ? 29.875 25.266 10.359 1 94.88 19 LYS B O 1
ATOM 3693 N N . LYS B 1 20 ? 31.266 27.016 10.508 1 95 20 LYS B N 1
ATOM 3694 C CA . LYS B 1 20 ? 30.172 27.984 10.406 1 95 20 LYS B CA 1
ATOM 3695 C C . LYS B 1 20 ? 29.484 27.891 9.047 1 95 20 LYS B C 1
ATOM 3697 O O . LYS B 1 20 ? 28.25 27.938 8.969 1 95 20 LYS B O 1
ATOM 3702 N N . GLU B 1 21 ? 30.297 27.766 8.102 1 94.88 21 GLU B N 1
ATOM 3703 C CA . GLU B 1 21 ? 29.75 27.609 6.762 1 94.88 21 GLU B CA 1
ATOM 3704 C C . GLU B 1 21 ? 28.953 26.312 6.629 1 94.88 21 GLU B C 1
ATOM 3706 O O . GLU B 1 21 ? 27.906 26.266 5.988 1 94.88 21 GLU B O 1
ATOM 3711 N N . PHE B 1 22 ? 29.562 25.281 7.23 1 95.44 22 PHE B N 1
ATOM 3712 C CA . PHE B 1 22 ? 28.906 23.984 7.262 1 95.44 22 PHE B CA 1
ATOM 3713 C C . PHE B 1 22 ? 27.516 24.078 7.879 1 95.44 22 PHE B C 1
ATOM 3715 O O . PHE B 1 22 ? 26.547 23.594 7.309 1 95.44 22 PHE B O 1
ATOM 3722 N N . GLU B 1 23 ? 27.359 24.766 8.891 1 93.56 23 GLU B N 1
ATOM 3723 C CA . GLU B 1 23 ? 26.094 24.906 9.609 1 93.56 23 GLU B CA 1
ATOM 3724 C C . GLU B 1 23 ? 25.094 25.719 8.805 1 93.56 23 GLU B C 1
ATOM 3726 O O . GLU B 1 23 ? 23.891 25.438 8.828 1 93.56 23 GLU B O 1
ATOM 3731 N N . LEU B 1 24 ? 25.578 26.688 8.125 1 91.12 24 LEU B N 1
ATOM 3732 C CA . LEU B 1 24 ? 24.703 27.531 7.316 1 91.12 24 LEU B CA 1
ATOM 3733 C C . LEU B 1 24 ? 24.078 26.719 6.184 1 91.12 24 LEU B C 1
ATOM 3735 O O . LEU B 1 24 ? 22.906 26.922 5.848 1 91.12 24 LEU B O 1
ATOM 3739 N N . ILE B 1 25 ? 24.844 25.812 5.633 1 91.88 25 ILE B N 1
ATOM 3740 C CA . ILE B 1 25 ? 24.344 24.969 4.559 1 91.88 25 ILE B CA 1
ATOM 3741 C C . ILE B 1 25 ? 23.266 24.016 5.109 1 91.88 25 ILE B C 1
ATOM 3743 O O . ILE B 1 25 ? 22.203 23.875 4.512 1 91.88 25 ILE B O 1
ATOM 3747 N N . LEU B 1 26 ? 23.5 23.422 6.227 1 93.31 26 LEU B N 1
ATOM 3748 C CA . LEU B 1 26 ? 22.594 22.438 6.812 1 93.31 26 LEU B CA 1
ATOM 3749 C C . LEU B 1 26 ? 21.281 23.094 7.238 1 93.31 26 LEU B C 1
ATOM 3751 O O . LEU B 1 26 ? 20.234 22.453 7.207 1 93.31 26 LEU B O 1
ATOM 3755 N N . ASP B 1 27 ? 21.344 24.375 7.59 1 88.12 27 ASP B N 1
ATOM 3756 C CA . ASP B 1 27 ? 20.172 25.094 8.039 1 88.12 27 ASP B CA 1
ATOM 3757 C C . ASP B 1 27 ? 19.125 25.219 6.926 1 88.12 27 ASP B C 1
ATOM 3759 O O . ASP B 1 27 ? 17.938 25.375 7.195 1 88.12 27 ASP B O 1
ATOM 3763 N N . GLU B 1 28 ? 19.609 25.047 5.777 1 87.62 28 GLU B N 1
ATOM 3764 C CA . GLU B 1 28 ? 18.719 25.188 4.629 1 87.62 28 GLU B CA 1
ATOM 3765 C C . GLU B 1 28 ? 18.203 23.828 4.156 1 87.62 28 GLU B C 1
ATOM 3767 O O . GLU B 1 28 ? 17.328 23.766 3.281 1 87.62 28 GLU B O 1
ATOM 3772 N N . LEU B 1 29 ? 18.672 22.781 4.773 1 91.56 29 LEU B N 1
ATOM 3773 C CA . LEU B 1 29 ? 18.328 21.438 4.293 1 91.56 29 LEU B CA 1
ATOM 3774 C C . LEU B 1 29 ? 17.328 20.781 5.219 1 91.56 29 LEU B C 1
ATOM 3776 O O . LEU B 1 29 ? 17.281 21.078 6.414 1 91.56 29 LEU B O 1
ATOM 3780 N N . GLN B 1 30 ? 16.469 19.984 4.59 1 91.56 30 GLN B N 1
ATOM 3781 C CA . GLN B 1 30 ? 15.57 19.141 5.375 1 91.56 30 GLN B CA 1
ATOM 3782 C C . GLN B 1 30 ? 16.328 17.953 5.961 1 91.56 30 GLN B C 1
ATOM 3784 O O . GLN B 1 30 ? 17.344 17.516 5.41 1 91.56 30 GLN B O 1
ATOM 3789 N N . PRO B 1 31 ? 15.805 17.422 7.039 1 92.62 31 PRO B N 1
ATOM 3790 C CA . PRO B 1 31 ? 16.453 16.281 7.668 1 92.62 31 PRO B CA 1
ATOM 3791 C C . PRO B 1 31 ? 16.703 15.133 6.688 1 92.62 31 PRO B C 1
ATOM 3793 O O . PRO B 1 31 ? 17.766 14.508 6.727 1 92.62 31 PRO B O 1
ATOM 3796 N N . TYR B 1 32 ? 15.82 14.875 5.859 1 92.69 32 TYR B N 1
ATOM 3797 C CA . TYR B 1 32 ? 15.977 13.812 4.871 1 92.69 32 TYR B CA 1
ATOM 3798 C C . TYR B 1 32 ? 17.203 14.062 4 1 92.69 32 TYR B C 1
ATOM 3800 O O . TYR B 1 32 ? 17.969 13.141 3.725 1 92.69 32 TYR B O 1
ATOM 3808 N N . ASP B 1 33 ? 17.391 15.32 3.543 1 93.56 33 ASP B N 1
ATOM 3809 C CA . ASP B 1 33 ? 18.516 15.672 2.691 1 93.56 33 ASP B CA 1
ATOM 3810 C C . ASP B 1 33 ? 19.844 15.484 3.426 1 93.56 33 ASP B C 1
ATOM 3812 O O . ASP B 1 33 ? 20.812 15.016 2.842 1 93.56 33 ASP B O 1
ATOM 3816 N N . ILE B 1 34 ? 19.812 15.891 4.633 1 95 34 ILE B N 1
ATOM 3817 C CA . ILE B 1 34 ? 21.016 15.781 5.453 1 95 34 ILE B CA 1
ATOM 3818 C C . ILE B 1 34 ? 21.422 14.312 5.582 1 95 34 ILE B C 1
ATOM 3820 O O . ILE B 1 34 ? 22.594 13.969 5.418 1 95 34 ILE B O 1
ATOM 3824 N N . ALA B 1 35 ? 20.469 13.477 5.891 1 94.88 35 ALA B N 1
ATOM 3825 C CA . ALA B 1 35 ? 20.719 12.047 6.023 1 94.88 35 ALA B CA 1
ATOM 3826 C C . ALA B 1 35 ? 21.25 11.461 4.715 1 94.88 35 ALA B C 1
ATOM 3828 O O . ALA B 1 35 ? 22.172 10.641 4.715 1 94.88 35 ALA B O 1
ATOM 3829 N N . HIS B 1 36 ? 20.656 11.883 3.641 1 91.44 36 HIS B N 1
ATOM 3830 C CA . HIS B 1 36 ? 21.047 11.391 2.326 1 91.44 36 HIS B CA 1
ATOM 3831 C C . HIS B 1 36 ? 22.484 11.805 1.996 1 91.44 36 HIS B C 1
ATOM 3833 O O . HIS B 1 36 ? 23.234 11.016 1.431 1 91.44 36 HIS B O 1
ATOM 3839 N N . ILE B 1 37 ? 22.812 13.016 2.32 1 93.38 37 ILE B N 1
ATOM 3840 C CA . ILE B 1 37 ? 24.172 13.508 2.115 1 93.38 37 ILE B CA 1
ATOM 3841 C C . ILE B 1 37 ? 25.141 12.695 2.963 1 93.38 37 ILE B C 1
ATOM 3843 O O . ILE B 1 37 ? 26.172 12.234 2.461 1 93.38 37 ILE B O 1
ATOM 3847 N N . TYR B 1 38 ? 24.859 12.5 4.219 1 95.19 38 TYR B N 1
ATOM 3848 C CA . TYR B 1 38 ? 25.719 11.742 5.133 1 95.19 38 TYR B CA 1
ATOM 3849 C C . TYR B 1 38 ? 25.984 10.344 4.59 1 95.19 38 TYR B C 1
ATOM 3851 O O . TYR B 1 38 ? 27.125 9.883 4.59 1 95.19 38 TYR B O 1
ATOM 3859 N N . GLU B 1 39 ? 24.906 9.695 4.094 1 90.75 39 GLU B N 1
ATOM 3860 C CA . GLU B 1 39 ? 25 8.32 3.617 1 90.75 39 GLU B CA 1
ATOM 3861 C C . GLU B 1 39 ? 25.875 8.227 2.375 1 90.75 39 GLU B C 1
ATOM 3863 O O . GLU B 1 39 ? 26.5 7.188 2.123 1 90.75 39 GLU B O 1
ATOM 3868 N N . ASN B 1 40 ? 25.953 9.312 1.663 1 88.38 40 ASN B N 1
ATOM 3869 C CA . ASN B 1 40 ? 26.688 9.281 0.405 1 88.38 40 ASN B CA 1
ATOM 3870 C C . ASN B 1 40 ? 28.094 9.844 0.563 1 88.38 40 ASN B C 1
ATOM 3872 O O . ASN B 1 40 ? 28.859 9.875 -0.396 1 88.38 40 ASN B O 1
ATOM 3876 N N . LEU B 1 41 ? 28.438 10.227 1.714 1 92.88 41 LEU B N 1
ATOM 3877 C CA . LEU B 1 41 ? 29.781 10.719 1.988 1 92.88 41 LEU B CA 1
ATOM 3878 C C . LEU B 1 41 ? 30.75 9.562 2.145 1 92.88 41 LEU B C 1
ATOM 3880 O O . LEU B 1 41 ? 30.406 8.523 2.709 1 92.88 41 LEU B O 1
ATOM 3884 N N . PRO B 1 42 ? 31.969 9.75 1.615 1 90.31 42 PRO B N 1
ATOM 3885 C CA . PRO B 1 42 ? 33 8.773 1.959 1 90.31 42 PRO B CA 1
ATOM 3886 C C . PRO B 1 42 ? 33.188 8.625 3.467 1 90.31 42 PRO B C 1
ATOM 3888 O O . PRO B 1 42 ? 33.062 9.594 4.211 1 90.31 42 PRO B O 1
ATOM 3891 N N . GLU B 1 43 ? 33.594 7.469 3.875 1 89.69 43 GLU B N 1
ATOM 3892 C CA . GLU B 1 43 ? 33.719 7.125 5.289 1 89.69 43 GLU B CA 1
ATOM 3893 C C . GLU B 1 43 ? 34.625 8.109 6.02 1 89.69 43 GLU B C 1
ATOM 3895 O O . GLU B 1 43 ? 34.375 8.461 7.172 1 89.69 43 GLU B O 1
ATOM 3900 N N . LYS B 1 44 ? 35.594 8.539 5.312 1 90 44 LYS B N 1
ATOM 3901 C CA . LYS B 1 44 ? 36.594 9.406 5.934 1 90 44 LYS B CA 1
ATOM 3902 C C . LYS B 1 44 ? 35.969 10.742 6.344 1 90 44 LYS B C 1
ATOM 3904 O O . LYS B 1 44 ? 36.469 11.398 7.273 1 90 44 LYS B O 1
ATOM 3909 N N . HIS B 1 45 ? 34.938 11.141 5.703 1 94.12 45 HIS B N 1
ATOM 3910 C CA . HIS B 1 45 ? 34.344 12.445 5.977 1 94.12 45 HIS B CA 1
ATOM 3911 C C . HIS B 1 45 ? 33.125 12.32 6.91 1 94.12 45 HIS B C 1
ATOM 3913 O O . HIS B 1 45 ? 32.656 13.32 7.445 1 94.12 45 HIS B O 1
ATOM 3919 N N . GLN B 1 46 ? 32.625 11.125 7.172 1 95.12 46 GLN B N 1
ATOM 3920 C CA . GLN B 1 46 ? 31.422 10.922 7.961 1 95.12 46 GLN B CA 1
ATOM 3921 C C . GLN B 1 46 ? 31.641 11.32 9.422 1 95.12 46 GLN B C 1
ATOM 3923 O O . GLN B 1 46 ? 30.766 11.922 10.039 1 95.12 46 GLN B O 1
ATOM 3928 N N . THR B 1 47 ? 32.781 10.961 9.906 1 93.38 47 THR B N 1
ATOM 3929 C CA . THR B 1 47 ? 33.062 11.281 11.305 1 93.38 47 THR B CA 1
ATOM 3930 C C . THR B 1 47 ? 33.125 12.797 11.508 1 93.38 47 THR B C 1
ATOM 3932 O O . THR B 1 47 ? 32.531 13.32 12.453 1 93.38 47 THR B O 1
ATOM 3935 N N . ARG B 1 48 ? 33.812 13.453 10.625 1 93.81 48 ARG B N 1
ATOM 3936 C CA . ARG B 1 48 ? 33.906 14.906 10.703 1 93.81 48 ARG B CA 1
ATOM 3937 C C . ARG B 1 48 ? 32.562 15.57 10.516 1 93.81 48 ARG B C 1
ATOM 3939 O O . ARG B 1 48 ? 32.281 16.594 11.141 1 93.81 48 ARG B O 1
ATOM 3946 N N . PHE B 1 49 ? 31.859 15.008 9.617 1 96.88 49 PHE B N 1
ATOM 3947 C CA . PHE B 1 49 ? 30.5 15.469 9.375 1 96.88 49 PHE B CA 1
ATOM 3948 C C . PHE B 1 49 ? 29.688 15.492 10.672 1 96.88 49 PHE B C 1
ATOM 3950 O O . PHE B 1 49 ? 29.047 16.484 10.992 1 96.88 49 PHE B O 1
ATOM 3957 N N . LEU B 1 50 ? 29.781 14.453 11.453 1 96 50 LEU B N 1
ATOM 3958 C CA . LEU B 1 50 ? 29.062 14.312 12.711 1 96 50 LEU B CA 1
ATOM 3959 C C . LEU B 1 50 ? 29.609 15.266 13.766 1 96 50 LEU B C 1
ATOM 3961 O O . LEU B 1 50 ? 28.859 15.805 14.578 1 96 50 LEU B O 1
ATOM 3965 N N . LEU B 1 51 ? 30.844 15.523 13.695 1 93.5 51 LEU B N 1
ATOM 3966 C CA . LEU B 1 51 ? 31.5 16.375 14.68 1 93.5 51 LEU B CA 1
ATOM 3967 C C . LEU B 1 51 ? 31.078 17.828 14.508 1 93.5 51 LEU B C 1
ATOM 3969 O O . LEU B 1 51 ? 31 18.578 15.477 1 93.5 51 LEU B O 1
ATOM 3973 N N . PHE B 1 52 ? 30.766 18.172 13.266 1 95.56 52 PHE B N 1
ATOM 3974 C CA . PHE B 1 52 ? 30.391 19.547 12.977 1 95.56 52 PHE B CA 1
ATOM 3975 C C . PHE B 1 52 ? 28.938 19.797 13.344 1 95.56 52 PHE B C 1
ATOM 3977 O O . PHE B 1 52 ? 28.516 20.953 13.492 1 95.56 52 PHE B O 1
ATOM 3984 N N . MET B 1 53 ? 28.188 18.75 13.547 1 95.5 53 MET B N 1
ATOM 3985 C CA . MET B 1 53 ? 26.75 18.891 13.781 1 95.5 53 MET B CA 1
ATOM 3986 C C . MET B 1 53 ? 26.453 19.078 15.266 1 95.5 53 MET B C 1
ATOM 3988 O O . MET B 1 53 ? 27.172 18.547 16.109 1 95.5 53 MET B O 1
ATOM 3992 N N . ASN B 1 54 ? 25.469 19.875 15.531 1 93.62 54 ASN B N 1
ATOM 3993 C CA . ASN B 1 54 ? 24.984 19.938 16.906 1 93.62 54 ASN B CA 1
ATOM 3994 C C . ASN B 1 54 ? 24.094 18.734 17.234 1 93.62 54 ASN B C 1
ATOM 3996 O O . ASN B 1 54 ? 23.734 17.969 16.344 1 93.62 54 ASN B O 1
ATOM 4000 N N . ILE B 1 55 ? 23.766 18.578 18.422 1 94.31 55 ILE B N 1
ATOM 4001 C CA . ILE B 1 55 ? 23.094 17.391 18.922 1 94.31 55 ILE B CA 1
ATOM 4002 C C . ILE B 1 55 ? 21.688 17.312 18.328 1 94.31 55 ILE B C 1
ATOM 4004 O O . ILE B 1 55 ? 21.188 16.219 18.031 1 94.31 55 ILE B O 1
ATOM 4008 N N . ASP B 1 56 ? 21.031 18.438 18.219 1 92.5 56 ASP B N 1
ATOM 4009 C CA . ASP B 1 56 ? 19.672 18.469 17.672 1 92.5 56 ASP B CA 1
ATOM 4010 C C . ASP B 1 56 ? 19.656 17.969 16.219 1 92.5 56 ASP B C 1
ATOM 4012 O O . ASP B 1 56 ? 18.766 17.203 15.844 1 92.5 56 ASP B O 1
ATOM 4016 N N . LEU B 1 57 ? 20.641 18.359 15.5 1 93.88 57 LEU B N 1
ATOM 4017 C CA . LEU B 1 57 ? 20.719 17.969 14.102 1 93.88 57 LEU B CA 1
ATOM 4018 C C . LEU B 1 57 ? 21.047 16.484 13.969 1 93.88 57 LEU B C 1
ATOM 4020 O O . LEU B 1 57 ? 20.562 15.812 13.055 1 93.88 57 LEU B O 1
ATOM 4024 N N . ILE B 1 58 ? 21.859 16.016 14.852 1 95.94 58 ILE B N 1
ATOM 4025 C CA . ILE B 1 58 ? 22.203 14.602 14.828 1 95.94 58 ILE B CA 1
ATOM 4026 C C . ILE B 1 58 ? 20.953 13.766 15.125 1 95.94 58 ILE B C 1
ATOM 4028 O O . ILE B 1 58 ? 20.734 12.719 14.508 1 95.94 58 ILE B O 1
ATOM 4032 N N . ALA B 1 59 ? 20.156 14.18 16.047 1 94.75 59 ALA B N 1
ATOM 4033 C CA . ALA B 1 59 ? 18.922 13.484 16.375 1 94.75 59 ALA B CA 1
ATOM 4034 C C . ALA B 1 59 ? 18.016 13.406 15.148 1 94.75 59 ALA B C 1
ATOM 4036 O O . ALA B 1 59 ? 17.453 12.344 14.844 1 94.75 59 ALA B O 1
ATOM 4037 N N . ASP B 1 60 ? 17.891 14.516 14.453 1 93.12 60 ASP B N 1
ATOM 4038 C CA . ASP B 1 60 ? 17.078 14.562 13.25 1 93.12 60 ASP B CA 1
ATOM 4039 C C . ASP B 1 60 ? 17.641 13.641 12.172 1 93.12 60 ASP B C 1
ATOM 4041 O O . ASP B 1 60 ? 16.875 12.969 11.469 1 93.12 60 ASP B O 1
ATOM 4045 N N . LEU B 1 61 ? 18.969 13.672 12.109 1 95.38 61 LEU B N 1
ATOM 4046 C CA . LEU B 1 61 ? 19.656 12.82 11.148 1 95.38 61 LEU B CA 1
ATOM 4047 C C . LEU B 1 61 ? 19.375 11.344 11.422 1 95.38 61 LEU B C 1
ATOM 4049 O O . LEU B 1 61 ? 19.047 10.586 10.508 1 95.38 61 LEU B O 1
ATOM 4053 N N . LEU B 1 62 ? 19.438 10.93 12.617 1 95.56 62 LEU B N 1
ATOM 4054 C CA . LEU B 1 62 ? 19.234 9.547 13.016 1 95.56 62 LEU B CA 1
ATOM 4055 C C . LEU B 1 62 ? 17.844 9.07 12.656 1 95.56 62 LEU B C 1
ATOM 4057 O O . LEU B 1 62 ? 17.656 7.93 12.219 1 95.56 62 LEU B O 1
ATOM 4061 N N . GLU B 1 63 ? 16.906 9.938 12.789 1 93.06 63 GLU B N 1
ATOM 4062 C CA . GLU B 1 63 ? 15.516 9.578 12.555 1 93.06 63 GLU B CA 1
ATOM 4063 C C . GLU B 1 63 ? 15.266 9.273 11.078 1 93.06 63 GLU B C 1
ATOM 4065 O O . GLU B 1 63 ? 14.273 8.633 10.734 1 93.06 63 GLU B O 1
ATOM 4070 N N . GLU B 1 64 ? 16.188 9.711 10.234 1 93.06 64 GLU B N 1
ATOM 4071 C CA . GLU B 1 64 ? 16.031 9.516 8.797 1 93.06 64 GLU B CA 1
ATOM 4072 C C . GLU B 1 64 ? 16.859 8.336 8.305 1 93.06 64 GLU B C 1
ATOM 4074 O O . GLU B 1 64 ? 16.766 7.941 7.141 1 93.06 64 GLU B O 1
ATOM 4079 N N . LEU B 1 65 ? 17.672 7.719 9.164 1 93.56 65 LEU B N 1
ATOM 4080 C CA . LEU B 1 65 ? 18.547 6.613 8.789 1 93.56 65 LEU B CA 1
ATOM 4081 C C . LEU B 1 65 ? 17.906 5.273 9.102 1 93.56 65 LEU B C 1
ATOM 4083 O O . LEU B 1 65 ? 16.984 5.199 9.938 1 93.56 65 LEU B O 1
ATOM 4087 N N . ASN B 1 66 ? 18.328 4.277 8.367 1 88.19 66 ASN B N 1
ATOM 4088 C CA . ASN B 1 66 ? 17.891 2.938 8.742 1 88.19 66 ASN B CA 1
ATOM 4089 C C . ASN B 1 66 ? 18.594 2.459 10.008 1 88.19 66 ASN B C 1
ATOM 4091 O O . ASN B 1 66 ? 19.578 3.068 10.453 1 88.19 66 ASN B O 1
ATOM 4095 N N . LYS B 1 67 ? 18.172 1.363 10.469 1 89.31 67 LYS B N 1
ATOM 4096 C CA . LYS B 1 67 ? 18.594 0.896 11.781 1 89.31 67 LYS B CA 1
ATOM 4097 C C . LYS B 1 67 ? 20.109 0.634 11.805 1 89.31 67 LYS B C 1
ATOM 4099 O O . LYS B 1 67 ? 20.797 1.047 12.734 1 89.31 67 LYS B O 1
ATOM 4104 N N . ASP B 1 68 ? 20.594 0.021 10.844 1 89.25 68 ASP B N 1
ATOM 4105 C CA . ASP B 1 68 ? 22.016 -0.31 10.797 1 89.25 68 ASP B CA 1
ATOM 4106 C C . ASP B 1 68 ? 22.875 0.953 10.797 1 89.25 68 ASP B C 1
ATOM 4108 O O . ASP B 1 68 ? 23.875 1.026 11.516 1 89.25 68 ASP B O 1
ATOM 4112 N N . ARG B 1 69 ? 22.438 1.915 10.086 1 93.06 69 ARG B N 1
ATOM 4113 C CA . ARG B 1 69 ? 23.172 3.174 10.008 1 93.06 69 ARG B CA 1
ATOM 4114 C C . ARG B 1 69 ? 23.031 3.969 11.297 1 93.06 69 ARG B C 1
ATOM 4116 O O . ARG B 1 69 ? 23.953 4.695 11.688 1 93.06 69 ARG B O 1
ATOM 4123 N N . GLN B 1 70 ? 21.875 3.906 11.867 1 95.94 70 GLN B N 1
ATOM 4124 C CA . GLN B 1 70 ? 21.672 4.555 13.164 1 95.94 70 GLN B CA 1
ATOM 4125 C C . GLN B 1 70 ? 22.688 4.051 14.188 1 95.94 70 GLN B C 1
ATOM 4127 O O . GLN B 1 70 ? 23.328 4.848 14.875 1 95.94 70 GLN B O 1
ATOM 4132 N N . LEU B 1 71 ? 22.828 2.75 14.25 1 94.62 71 LEU B N 1
ATOM 4133 C CA . LEU B 1 71 ? 23.734 2.141 15.219 1 94.62 71 LEU B CA 1
ATOM 4134 C C . LEU B 1 71 ? 25.188 2.492 14.922 1 94.62 71 LEU B C 1
ATOM 4136 O O . LEU B 1 71 ? 25.984 2.697 15.836 1 94.62 71 LEU B O 1
ATOM 4140 N N . GLU B 1 72 ? 25.484 2.576 13.68 1 94.81 72 GLU B N 1
ATOM 4141 C CA . GLU B 1 72 ? 26.828 2.982 13.281 1 94.81 72 GLU B CA 1
ATOM 4142 C C . GLU B 1 72 ? 27.141 4.402 13.75 1 94.81 72 GLU B C 1
ATOM 4144 O O . GLU B 1 72 ? 28.219 4.664 14.273 1 94.81 72 GLU B O 1
ATOM 4149 N N . VAL B 1 73 ? 26.203 5.281 13.57 1 96.56 73 VAL B N 1
ATOM 4150 C CA . VAL B 1 73 ? 26.375 6.676 13.969 1 96.56 73 VAL B CA 1
ATOM 4151 C C . VAL B 1 73 ? 26.516 6.766 15.484 1 96.56 73 VAL B C 1
ATOM 4153 O O . VAL B 1 73 ? 27.391 7.473 15.984 1 96.56 73 VAL B O 1
ATOM 4156 N N . LEU B 1 74 ? 25.719 6.051 16.188 1 95.44 74 LEU B N 1
ATOM 4157 C CA . LEU B 1 74 ? 25.75 6.078 17.641 1 95.44 74 LEU B CA 1
ATOM 4158 C C . LEU B 1 74 ? 27.078 5.551 18.172 1 95.44 74 LEU B C 1
ATOM 4160 O O . LEU B 1 74 ? 27.625 6.066 19.156 1 95.44 74 LEU B O 1
ATOM 4164 N N . ASN B 1 75 ? 27.594 4.602 17.5 1 93.25 75 ASN B N 1
ATOM 4165 C CA . ASN B 1 75 ? 28.891 4.062 17.875 1 93.25 75 ASN B CA 1
ATOM 4166 C C . ASN B 1 75 ? 30 5.082 17.656 1 93.25 75 ASN B C 1
ATOM 4168 O O . ASN B 1 75 ? 30.953 5.16 18.438 1 93.25 75 ASN B O 1
ATOM 4172 N N . LYS B 1 76 ? 29.844 5.836 16.625 1 93.75 76 LYS B N 1
ATOM 4173 C CA . LYS B 1 76 ? 30.844 6.848 16.312 1 93.75 76 LYS B CA 1
ATOM 4174 C C . LYS B 1 76 ? 30.797 8 17.297 1 93.75 76 LYS B C 1
ATOM 4176 O O . LYS B 1 76 ? 31.828 8.641 17.562 1 93.75 76 LYS B O 1
ATOM 4181 N N . LEU B 1 77 ? 29.719 8.352 17.844 1 93.38 77 LEU B N 1
ATOM 4182 C CA . LEU B 1 77 ? 29.531 9.5 18.719 1 93.38 77 LEU B CA 1
ATOM 4183 C C . LEU B 1 77 ? 30.094 9.227 20.109 1 93.38 77 LEU B C 1
ATOM 4185 O O . LEU B 1 77 ? 30.484 10.148 20.828 1 93.38 77 LEU B O 1
ATOM 4189 N N . GLY B 1 78 ? 30.141 7.996 20.516 1 88.38 78 GLY B N 1
ATOM 4190 C CA . GLY B 1 78 ? 30.5 7.664 21.875 1 88.38 78 GLY B CA 1
ATOM 4191 C C . GLY B 1 78 ? 29.328 7.684 22.844 1 88.38 78 GLY B C 1
ATOM 4192 O O . GLY B 1 78 ? 28.25 8.164 22.484 1 88.38 78 GLY B O 1
ATOM 4193 N N . ILE B 1 79 ? 29.547 7.336 24.016 1 85 79 ILE B N 1
ATOM 4194 C CA . ILE B 1 79 ? 28.484 7.047 24.984 1 85 79 ILE B CA 1
ATOM 4195 C C . ILE B 1 79 ? 27.844 8.352 25.453 1 85 79 ILE B C 1
ATOM 4197 O O . ILE B 1 79 ? 26.625 8.469 25.469 1 85 79 ILE B O 1
ATOM 4201 N N . GLU B 1 80 ? 28.625 9.328 25.781 1 87.81 80 GLU B N 1
ATOM 4202 C CA . GLU B 1 80 ? 28.109 10.57 26.344 1 87.81 80 GLU B CA 1
ATOM 4203 C C . GLU B 1 80 ? 27.25 11.32 25.328 1 87.81 80 GLU B C 1
ATOM 4205 O O . GLU B 1 80 ? 26.125 11.711 25.625 1 87.81 80 GLU B O 1
ATOM 4210 N N . LYS B 1 81 ? 27.75 11.469 24.172 1 92.94 81 LYS B N 1
ATOM 4211 C CA . LYS B 1 81 ? 27.016 12.195 23.141 1 92.94 81 LYS B CA 1
ATOM 4212 C C . LYS B 1 81 ? 25.781 11.406 22.688 1 92.94 81 LYS B C 1
ATOM 4214 O O . LYS B 1 81 ? 24.766 11.992 22.344 1 92.94 81 LYS B O 1
ATOM 4219 N N . THR B 1 82 ? 25.906 10.125 22.75 1 95.31 82 THR B N 1
ATOM 4220 C CA . THR B 1 82 ? 24.797 9.258 22.375 1 95.31 82 THR B CA 1
ATOM 4221 C C . THR B 1 82 ? 23.594 9.492 23.266 1 95.31 82 THR B C 1
ATOM 4223 O O . THR B 1 82 ? 22.469 9.656 22.781 1 95.31 82 THR B O 1
ATOM 4226 N N . GLY B 1 83 ? 23.828 9.562 24.5 1 95.12 83 GLY B N 1
ATOM 4227 C CA . GLY B 1 83 ? 22.734 9.805 25.438 1 95.12 83 GLY B CA 1
ATOM 4228 C C . GLY B 1 83 ? 22 11.102 25.172 1 95.12 83 GLY B C 1
ATOM 4229 O O . GLY B 1 83 ? 20.766 11.141 25.203 1 95.12 83 GLY B O 1
ATOM 4230 N N . LYS B 1 84 ? 22.734 12.133 24.875 1 95.31 84 LYS B N 1
ATOM 4231 C CA . LYS B 1 84 ? 22.156 13.445 24.625 1 95.31 84 LYS B CA 1
ATOM 4232 C C . LYS B 1 84 ? 21.328 13.438 23.328 1 95.31 84 LYS B C 1
ATOM 4234 O O . LYS B 1 84 ? 20.266 14.062 23.266 1 95.31 84 LYS B O 1
ATOM 4239 N N . VAL B 1 85 ? 21.844 12.742 22.391 1 96.31 85 VAL B N 1
ATOM 4240 C CA . VAL B 1 85 ? 21.156 12.664 21.109 1 96.31 85 VAL B CA 1
ATOM 4241 C C . VAL B 1 85 ? 19.844 11.891 21.266 1 96.31 85 VAL B C 1
ATOM 4243 O O . VAL B 1 85 ? 18.812 12.305 20.75 1 96.31 85 VAL B O 1
ATOM 4246 N N . LEU B 1 86 ? 19.906 10.82 21.984 1 96.19 86 LEU B N 1
ATOM 4247 C CA . LEU B 1 86 ? 18.719 9.984 22.188 1 96.19 86 LEU B CA 1
ATOM 4248 C C . LEU B 1 86 ? 17.656 10.727 22.969 1 96.19 86 LEU B C 1
ATOM 4250 O O . LEU B 1 86 ? 16.453 10.531 22.734 1 96.19 86 LEU B O 1
ATOM 4254 N N . ASP B 1 87 ? 18.109 11.633 23.812 1 93.94 87 ASP B N 1
ATOM 4255 C CA . ASP B 1 87 ? 17.172 12.453 24.594 1 93.94 87 ASP B CA 1
ATOM 4256 C C . ASP B 1 87 ? 16.344 13.352 23.688 1 93.94 87 ASP B C 1
ATOM 4258 O O . ASP B 1 87 ? 15.211 13.703 24.016 1 93.94 87 ASP B O 1
ATOM 4262 N N . LEU B 1 88 ? 16.922 13.648 22.531 1 91.44 88 LEU B N 1
ATOM 4263 C CA . LEU B 1 88 ? 16.281 14.641 21.672 1 91.44 88 LEU B CA 1
ATOM 4264 C C . LEU B 1 88 ? 15.508 13.961 20.547 1 91.44 88 LEU B C 1
ATOM 4266 O O . LEU B 1 88 ? 14.703 14.594 19.859 1 91.44 88 LEU B O 1
ATOM 4270 N N . MET B 1 89 ? 15.719 12.664 20.359 1 91.75 89 MET B N 1
ATOM 4271 C CA . MET B 1 89 ? 14.961 11.922 19.359 1 91.75 89 MET B CA 1
ATOM 4272 C C . MET B 1 89 ? 13.5 11.773 19.766 1 91.75 89 MET B C 1
ATOM 4274 O O . MET B 1 89 ? 13.195 11.719 20.969 1 91.75 89 MET B O 1
ATOM 4278 N N . ASP B 1 90 ? 12.633 11.742 18.75 1 89.06 90 ASP B N 1
ATOM 4279 C CA . ASP B 1 90 ? 11.25 11.383 19.062 1 89.06 90 ASP B CA 1
ATOM 4280 C C . ASP B 1 90 ? 11.172 9.992 19.688 1 89.06 90 ASP B C 1
ATOM 4282 O O . ASP B 1 90 ? 11.812 9.055 19.219 1 89.06 90 ASP B O 1
ATOM 4286 N N . ASN B 1 91 ? 10.391 9.914 20.688 1 89.31 91 ASN B N 1
ATOM 4287 C CA . ASN B 1 91 ? 10.328 8.688 21.469 1 89.31 91 ASN B CA 1
ATOM 4288 C C . ASN B 1 91 ? 9.852 7.508 20.625 1 89.31 91 ASN B C 1
ATOM 4290 O O . ASN B 1 91 ? 10.289 6.371 20.828 1 89.31 91 ASN B O 1
ATOM 4294 N N . ASP B 1 92 ? 8.945 7.738 19.734 1 90 92 ASP B N 1
ATOM 4295 C CA . ASP B 1 92 ? 8.461 6.664 18.875 1 90 92 ASP B CA 1
ATOM 4296 C C . ASP B 1 92 ? 9.562 6.164 17.953 1 90 92 ASP B C 1
ATOM 4298 O O . ASP B 1 92 ? 9.703 4.957 17.734 1 90 92 ASP B O 1
ATOM 4302 N N . ASP B 1 93 ? 10.328 7.031 17.438 1 91.44 93 ASP B N 1
ATOM 4303 C CA . ASP B 1 93 ? 11.445 6.652 16.578 1 91.44 93 ASP B CA 1
ATOM 4304 C C . ASP B 1 93 ? 12.516 5.898 17.359 1 91.44 93 ASP B C 1
ATOM 4306 O O . ASP B 1 93 ? 13.117 4.953 16.844 1 91.44 93 ASP B O 1
ATOM 4310 N N . LEU B 1 94 ? 12.711 6.406 18.531 1 93.25 94 LEU B N 1
ATOM 4311 C CA . LEU B 1 94 ? 13.68 5.727 19.391 1 93.25 94 LEU B CA 1
ATOM 4312 C C . LEU B 1 94 ? 13.219 4.309 19.719 1 93.25 94 LEU B C 1
ATOM 4314 O O . LEU B 1 94 ? 14.023 3.377 19.734 1 93.25 94 LEU B O 1
ATOM 4318 N N . ALA B 1 95 ? 11.969 4.145 19.984 1 92.25 95 ALA B N 1
ATOM 4319 C CA . ALA B 1 95 ? 11.422 2.814 20.25 1 92.25 95 ALA B CA 1
ATOM 4320 C C . ALA B 1 95 ? 11.648 1.888 19.062 1 92.25 95 ALA B C 1
ATOM 4322 O O . ALA B 1 95 ? 11.945 0.705 19.234 1 92.25 95 ALA B O 1
ATOM 4323 N N . VAL B 1 96 ? 11.516 2.395 17.906 1 90.75 96 VAL B N 1
ATOM 4324 C CA . VAL B 1 96 ? 11.727 1.616 16.688 1 90.75 96 VAL B CA 1
ATOM 4325 C C . VAL B 1 96 ? 13.195 1.197 16.594 1 90.75 96 VAL B C 1
ATOM 4327 O O . VAL B 1 96 ? 13.5 0.057 16.234 1 90.75 96 VAL B O 1
ATOM 4330 N N . LEU B 1 97 ? 14.039 2.137 16.891 1 93.44 97 LEU B N 1
ATOM 4331 C CA . LEU B 1 97 ? 15.469 1.851 16.875 1 93.44 97 LEU B CA 1
ATOM 4332 C C . LEU B 1 97 ? 15.805 0.716 17.828 1 93.44 97 LEU B C 1
ATOM 4334 O O . LEU B 1 97 ? 16.609 -0.156 17.516 1 93.44 97 LEU B O 1
ATOM 4338 N N . LEU B 1 98 ? 15.195 0.662 18.922 1 93.94 98 LEU B N 1
ATOM 4339 C CA . LEU B 1 98 ? 15.508 -0.289 19.984 1 93.94 98 LEU B CA 1
ATOM 4340 C C . LEU B 1 98 ? 14.898 -1.655 19.688 1 93.94 98 LEU B C 1
ATOM 4342 O O . LEU B 1 98 ? 15.289 -2.658 20.281 1 93.94 98 LEU B O 1
ATOM 4346 N N . ASP B 1 99 ? 13.992 -1.667 18.719 1 89.88 99 ASP B N 1
ATOM 4347 C CA . ASP B 1 99 ? 13.297 -2.914 18.406 1 89.88 99 ASP B CA 1
ATOM 4348 C C . ASP B 1 99 ? 14.281 -3.98 17.938 1 89.88 99 ASP B C 1
ATOM 4350 O O . ASP B 1 99 ? 15.18 -3.695 17.125 1 89.88 99 ASP B O 1
ATOM 4354 N N . ASP B 1 100 ? 14.148 -5.223 18.469 1 84.06 100 ASP B N 1
ATOM 4355 C CA . ASP B 1 100 ? 14.883 -6.418 18.047 1 84.06 100 ASP B CA 1
ATOM 4356 C C . ASP B 1 100 ? 16.344 -6.332 18.469 1 84.06 100 ASP B C 1
ATOM 4358 O O . ASP B 1 100 ? 17.188 -7.082 17.953 1 84.06 100 ASP B O 1
ATOM 4362 N N . LEU B 1 101 ? 16.734 -5.297 19.281 1 92.38 101 LEU B N 1
ATOM 4363 C CA . LEU B 1 101 ? 18.078 -5.277 19.859 1 92.38 101 LEU B CA 1
ATOM 4364 C C . LEU B 1 101 ? 18.125 -6.156 21.109 1 92.38 101 LEU B C 1
ATOM 4366 O O . LEU B 1 101 ? 17.109 -6.43 21.734 1 92.38 101 LEU B O 1
ATOM 4370 N N . SER B 1 102 ? 19.297 -6.594 21.406 1 94 102 SER B N 1
ATOM 4371 C CA . SER B 1 102 ? 19.469 -7.367 22.625 1 94 102 SER B CA 1
ATOM 4372 C C . SER B 1 102 ? 19.219 -6.512 23.859 1 94 102 SER B C 1
ATOM 4374 O O . SER B 1 102 ? 19.422 -5.297 23.844 1 94 102 SER B O 1
ATOM 4376 N N . PRO B 1 103 ? 18.781 -7.121 24.891 1 93.62 103 PRO B N 1
ATOM 4377 C CA . PRO B 1 103 ? 18.547 -6.379 26.141 1 93.62 103 PRO B CA 1
ATOM 4378 C C . PRO B 1 103 ? 19.781 -5.629 26.625 1 93.62 103 PRO B C 1
ATOM 4380 O O . PRO B 1 103 ? 19.672 -4.523 27.156 1 93.62 103 PRO B O 1
ATOM 4383 N N . GLU B 1 104 ? 20.891 -6.211 26.406 1 95.19 104 GLU B N 1
ATOM 4384 C CA . GLU B 1 104 ? 22.141 -5.574 26.828 1 95.19 104 GLU B CA 1
ATOM 4385 C C . GLU B 1 104 ? 22.391 -4.289 26.031 1 95.19 104 GLU B C 1
ATOM 4387 O O . GLU B 1 104 ? 22.766 -3.271 26.609 1 95.19 104 GLU B O 1
ATOM 4392 N N . LYS B 1 105 ? 22.219 -4.398 24.797 1 94.06 105 LYS B N 1
ATOM 4393 C CA . LYS B 1 105 ? 22.422 -3.23 23.953 1 94.06 105 LYS B CA 1
ATOM 4394 C C . LYS B 1 105 ? 21.422 -2.129 24.281 1 94.06 105 LYS B C 1
ATOM 4396 O O . LYS B 1 105 ? 21.766 -0.947 24.281 1 94.06 105 LYS B O 1
ATOM 4401 N N . ILE B 1 106 ? 20.188 -2.498 24.547 1 94.69 106 ILE B N 1
ATOM 4402 C CA . ILE B 1 106 ? 19.141 -1.546 24.891 1 94.69 106 ILE B CA 1
ATOM 4403 C C . ILE B 1 106 ? 19.516 -0.822 26.188 1 94.69 106 ILE B C 1
ATOM 4405 O O . ILE B 1 106 ? 19.469 0.408 26.25 1 94.69 106 ILE B O 1
ATOM 4409 N N . ALA B 1 107 ? 19.938 -1.581 27.156 1 93.19 107 ALA B N 1
ATOM 4410 C CA . ALA B 1 107 ? 20.328 -1.015 28.438 1 93.19 107 ALA B CA 1
ATOM 4411 C C . ALA B 1 107 ? 21.5 -0.053 28.297 1 93.19 107 ALA B C 1
ATOM 4413 O O . ALA B 1 107 ? 21.531 1.005 28.922 1 93.19 107 ALA B O 1
ATOM 4414 N N . SER B 1 108 ? 22.391 -0.431 27.484 1 93.5 108 SER B N 1
ATOM 4415 C CA . SER B 1 108 ? 23.562 0.4 27.25 1 93.5 108 SER B CA 1
ATOM 4416 C C . SER B 1 108 ? 23.172 1.738 26.625 1 93.5 108 SER B C 1
ATOM 4418 O O . SER B 1 108 ? 23.672 2.787 27.047 1 93.5 108 SER B O 1
ATOM 4420 N N . LEU B 1 109 ? 22.328 1.729 25.688 1 94 109 LEU B N 1
ATOM 4421 C CA . LEU B 1 109 ? 21.906 2.941 25 1 94 109 LEU B CA 1
ATOM 4422 C C . LEU B 1 109 ? 21.094 3.838 25.922 1 94 109 LEU B C 1
ATOM 4424 O O . LEU B 1 109 ? 21.25 5.062 25.906 1 94 109 LEU B O 1
ATOM 4428 N N . LEU B 1 110 ? 20.281 3.24 26.75 1 93.44 110 LEU B N 1
ATOM 4429 C CA . LEU B 1 110 ? 19.359 3.998 27.578 1 93.44 110 LEU B CA 1
ATOM 4430 C C . LEU B 1 110 ? 20.078 4.547 28.812 1 93.44 110 LEU B C 1
ATOM 4432 O O . LEU B 1 110 ? 19.609 5.508 29.438 1 93.44 110 LEU B O 1
ATOM 4436 N N . SER B 1 111 ? 21.156 3.936 29.234 1 91.75 111 SER B N 1
ATOM 4437 C CA . SER B 1 111 ? 21.859 4.297 30.469 1 91.75 111 SER B CA 1
ATOM 4438 C C . SER B 1 111 ? 22.406 5.723 30.391 1 91.75 111 SER B C 1
ATOM 4440 O O . SER B 1 111 ? 22.516 6.402 31.406 1 91.75 111 SER B O 1
ATOM 4442 N N . GLY B 1 112 ? 22.688 6.172 29.156 1 90.88 112 GLY B N 1
ATOM 4443 C CA . GLY B 1 112 ? 23.234 7.512 29 1 90.88 112 GLY B CA 1
ATOM 4444 C C . GLY B 1 112 ? 22.172 8.586 28.891 1 90.88 112 GLY B C 1
ATOM 4445 O O . GLY B 1 112 ? 22.484 9.773 28.922 1 90.88 112 GLY B O 1
ATOM 4446 N N . MET B 1 113 ? 20.953 8.281 28.891 1 94.56 113 MET B N 1
ATOM 4447 C CA . MET B 1 113 ? 19.844 9.211 28.719 1 94.56 113 MET B CA 1
ATOM 4448 C C . MET B 1 113 ? 19.391 9.773 30.078 1 94.56 113 MET B C 1
ATOM 4450 O O . MET B 1 113 ? 19.688 9.188 31.125 1 94.56 113 MET B O 1
ATOM 4454 N N . LYS B 1 114 ? 18.703 10.922 29.938 1 94.56 114 LYS B N 1
ATOM 4455 C CA . LYS B 1 114 ? 17.984 11.398 31.109 1 94.56 114 LYS B CA 1
ATOM 4456 C C . LYS B 1 114 ? 16.922 10.391 31.547 1 94.56 114 LYS B C 1
ATOM 4458 O O . LYS B 1 114 ? 16.234 9.797 30.719 1 94.56 114 LYS B O 1
ATOM 4463 N N . LYS B 1 115 ? 16.766 10.188 32.812 1 94.5 115 LYS B N 1
ATOM 4464 C CA . LYS B 1 115 ? 15.859 9.188 33.344 1 94.5 115 LYS B CA 1
ATOM 4465 C C . LYS B 1 115 ? 14.43 9.414 32.875 1 94.5 115 LYS B C 1
ATOM 4467 O O . LYS B 1 115 ? 13.727 8.469 32.531 1 94.5 115 LYS B O 1
ATOM 4472 N N . SER B 1 116 ? 13.984 10.641 32.938 1 92.38 116 SER B N 1
ATOM 4473 C CA . SER B 1 116 ? 12.625 10.969 32.531 1 92.38 116 SER B CA 1
ATOM 4474 C C . SER B 1 116 ? 12.367 10.531 31.078 1 92.38 116 SER B C 1
ATOM 4476 O O . SER B 1 116 ? 11.312 9.969 30.781 1 92.38 116 SER B O 1
ATOM 4478 N N . GLU B 1 117 ? 13.328 10.773 30.234 1 91.88 117 GLU B N 1
ATOM 4479 C CA . GLU B 1 117 ? 13.203 10.414 28.828 1 91.88 117 GLU B CA 1
ATOM 4480 C C . GLU B 1 117 ? 13.289 8.906 28.625 1 91.88 117 GLU B C 1
ATOM 4482 O O . GLU B 1 117 ? 12.523 8.328 27.859 1 91.88 117 GLU B O 1
ATOM 4487 N N . SER B 1 118 ? 14.242 8.32 29.312 1 93.75 118 SER B N 1
ATOM 4488 C CA . SER B 1 118 ? 14.414 6.875 29.203 1 93.75 118 SER B CA 1
ATOM 4489 C C . SER B 1 118 ? 13.18 6.129 29.703 1 93.75 118 SER B C 1
ATOM 4491 O O . SER B 1 118 ? 12.789 5.113 29.125 1 93.75 118 SER B O 1
ATOM 4493 N N . ASP B 1 119 ? 12.531 6.637 30.719 1 94.25 119 ASP B N 1
ATOM 4494 C CA . ASP B 1 119 ? 11.312 6.023 31.25 1 94.25 119 ASP B CA 1
ATOM 4495 C C . ASP B 1 119 ? 10.188 6.062 30.234 1 94.25 119 ASP B C 1
ATOM 4497 O O . ASP B 1 119 ? 9.43 5.098 30.094 1 94.25 119 ASP B O 1
ATOM 4501 N N . ILE B 1 120 ? 10.094 7.141 29.562 1 92.5 120 ILE B N 1
ATOM 4502 C CA . ILE B 1 120 ? 9.039 7.297 28.562 1 92.5 120 ILE B CA 1
ATOM 4503 C C . ILE B 1 120 ? 9.227 6.266 27.453 1 92.5 120 ILE B C 1
ATOM 4505 O O . ILE B 1 120 ? 8.266 5.609 27.047 1 92.5 120 ILE B O 1
ATOM 4509 N N . VAL B 1 121 ? 10.422 6.129 27 1 94.19 121 VAL B N 1
ATOM 4510 C CA . VAL B 1 121 ? 10.711 5.195 25.906 1 94.19 121 VAL B CA 1
ATOM 4511 C C . VAL B 1 121 ? 10.469 3.764 26.375 1 94.19 121 VAL B C 1
ATOM 4513 O O . VAL B 1 121 ? 9.914 2.945 25.641 1 94.19 121 VAL B O 1
ATOM 4516 N N . GLN B 1 122 ? 10.859 3.518 27.578 1 93.94 122 GLN B N 1
ATOM 4517 C CA . GLN B 1 122 ? 10.648 2.186 28.141 1 93.94 122 GLN B CA 1
ATOM 4518 C C . GLN B 1 122 ? 9.156 1.869 28.25 1 93.94 122 GLN B C 1
ATOM 4520 O O . GLN B 1 122 ? 8.734 0.736 28.016 1 93.94 122 GLN B O 1
ATOM 4525 N N . ASP B 1 123 ? 8.398 2.828 28.609 1 93.94 123 ASP B N 1
ATOM 4526 C CA . ASP B 1 123 ? 6.949 2.654 28.688 1 93.94 123 ASP B CA 1
ATOM 4527 C C . ASP B 1 123 ? 6.355 2.354 27.312 1 93.94 123 ASP B C 1
ATOM 4529 O O . ASP B 1 123 ? 5.477 1.497 27.188 1 93.94 123 ASP B O 1
ATOM 4533 N N . ILE B 1 124 ? 6.836 3.041 26.328 1 94.5 124 ILE B N 1
ATOM 4534 C CA . ILE B 1 124 ? 6.387 2.822 24.953 1 94.5 124 ILE B CA 1
ATOM 4535 C C . ILE B 1 124 ? 6.742 1.403 24.516 1 94.5 124 ILE B C 1
ATOM 4537 O O . ILE B 1 124 ? 5.938 0.73 23.875 1 94.5 124 ILE B O 1
ATOM 4541 N N . MET B 1 125 ? 7.891 0.939 24.953 1 94.06 125 MET B N 1
ATOM 4542 C CA . MET B 1 125 ? 8.406 -0.368 24.562 1 94.06 125 MET B CA 1
ATOM 4543 C C . MET B 1 125 ? 7.59 -1.49 25.188 1 94.06 125 MET B C 1
ATOM 4545 O O . MET B 1 125 ? 7.652 -2.637 24.734 1 94.06 125 MET B O 1
ATOM 4549 N N . LYS B 1 126 ? 6.789 -1.152 26.188 1 94 126 LYS B N 1
ATOM 4550 C CA . LYS B 1 126 ? 5.945 -2.15 26.828 1 94 126 LYS B CA 1
ATOM 4551 C C . LYS B 1 126 ? 4.766 -2.539 25.953 1 94 126 LYS B C 1
ATOM 4553 O O . LYS B 1 126 ? 4.207 -3.629 26.094 1 94 126 LYS B O 1
ATOM 4558 N N . TYR B 1 127 ? 4.375 -1.65 25.078 1 95.38 127 TYR B N 1
ATOM 4559 C CA . TYR B 1 127 ? 3.271 -1.953 24.188 1 95.38 127 TYR B CA 1
ATOM 4560 C C . TYR B 1 127 ? 3.73 -2.85 23.031 1 95.38 127 TYR B C 1
ATOM 4562 O O . TYR B 1 127 ? 4.859 -2.723 22.562 1 95.38 127 TYR B O 1
ATOM 4570 N N . PRO B 1 128 ? 2.855 -3.734 22.578 1 94.19 128 PRO B N 1
ATOM 4571 C CA . PRO B 1 128 ? 3.227 -4.598 21.453 1 94.19 128 PRO B CA 1
ATOM 4572 C C . PRO B 1 128 ? 3.549 -3.814 20.188 1 94.19 128 PRO B C 1
ATOM 4574 O O . PRO B 1 128 ? 2.971 -2.75 19.953 1 94.19 128 PRO B O 1
ATOM 4577 N N . PRO B 1 129 ? 4.426 -4.41 19.438 1 91.75 129 PRO B N 1
ATOM 4578 C CA . PRO B 1 129 ? 4.68 -3.766 18.156 1 91.75 129 PRO B CA 1
ATOM 4579 C C . PRO B 1 129 ? 3.416 -3.609 17.312 1 91.75 129 PRO B C 1
ATOM 4581 O O . PRO B 1 129 ? 2.479 -4.402 17.453 1 91.75 129 PRO B O 1
ATOM 4584 N N . GLU B 1 130 ? 3.344 -2.586 16.516 1 93.5 130 GLU B N 1
ATOM 4585 C CA . GLU B 1 130 ? 2.279 -2.316 15.547 1 93.5 130 GLU B CA 1
ATOM 4586 C C . GLU B 1 130 ? 0.975 -1.96 16.25 1 93.5 130 GLU B C 1
ATOM 4588 O O . GLU B 1 130 ? -0.1 -2.406 15.852 1 93.5 130 GLU B O 1
ATOM 4593 N N . THR B 1 131 ? 1.068 -1.373 17.375 1 96.69 131 THR B N 1
ATOM 4594 C CA . THR B 1 131 ? -0.069 -0.807 18.094 1 96.69 131 THR B CA 1
ATOM 4595 C C . THR B 1 131 ? 0.056 0.71 18.203 1 96.69 131 THR B C 1
ATOM 4597 O O . THR B 1 131 ? 1.132 1.267 17.969 1 96.69 131 THR B O 1
ATOM 4600 N N . ALA B 1 132 ? -1.082 1.336 18.5 1 97.5 132 ALA B N 1
ATOM 4601 C CA . ALA B 1 132 ? -1.086 2.783 18.688 1 97.5 132 ALA B CA 1
ATOM 4602 C C . ALA B 1 132 ? -0.123 3.193 19.797 1 97.5 132 ALA B C 1
ATOM 4604 O O . ALA B 1 132 ? 0.541 4.227 19.703 1 97.5 132 ALA B O 1
ATOM 4605 N N . GLY B 1 133 ? -0.086 2.363 20.844 1 96.81 133 GLY B N 1
ATOM 4606 C CA . GLY B 1 133 ? 0.825 2.652 21.938 1 96.81 133 GLY B CA 1
ATOM 4607 C C . GLY B 1 133 ? 2.281 2.676 21.516 1 96.81 133 GLY B C 1
ATOM 4608 O O . GLY B 1 133 ? 3.064 3.49 22 1 96.81 133 GLY B O 1
ATOM 4609 N N . ARG B 1 134 ? 2.654 1.814 20.641 1 95.62 134 ARG B N 1
ATOM 4610 C CA . ARG B 1 134 ? 4.027 1.748 20.141 1 95.62 134 ARG B CA 1
ATOM 4611 C C . ARG B 1 134 ? 4.305 2.861 19.141 1 95.62 134 ARG B C 1
ATOM 4613 O O . ARG B 1 134 ? 5.438 3.336 19.031 1 95.62 134 ARG B O 1
ATOM 4620 N N . LEU B 1 135 ? 3.264 3.34 18.5 1 94.62 135 LEU B N 1
ATOM 4621 C CA . LEU B 1 135 ? 3.365 4.312 17.422 1 94.62 135 LEU B CA 1
ATOM 4622 C C . LEU B 1 135 ? 3.312 5.738 17.969 1 94.62 135 LEU B C 1
ATOM 4624 O O . LEU B 1 135 ? 3.719 6.68 17.281 1 94.62 135 LEU B O 1
ATOM 4628 N N . MET B 1 136 ? 2.873 5.922 19.156 1 94.56 136 MET B N 1
ATOM 4629 C CA . MET B 1 136 ? 2.527 7.254 19.656 1 94.56 136 MET B CA 1
ATOM 4630 C C . MET B 1 136 ? 3.771 7.996 20.125 1 94.56 136 MET B C 1
ATOM 4632 O O . MET B 1 136 ? 4.805 7.383 20.391 1 94.56 136 MET B O 1
ATOM 4636 N N . THR B 1 137 ? 3.693 9.242 20.094 1 91.25 137 THR B N 1
ATOM 4637 C CA . THR B 1 137 ? 4.68 10.133 20.688 1 91.25 137 THR B CA 1
ATOM 4638 C C . THR B 1 137 ? 4.066 10.945 21.828 1 91.25 137 THR B C 1
ATOM 4640 O O . THR B 1 137 ? 2.852 11.148 21.859 1 91.25 137 THR B O 1
ATOM 4643 N N . ASN B 1 138 ? 4.898 11.297 22.719 1 87.69 138 ASN B N 1
ATOM 4644 C CA . ASN B 1 138 ? 4.438 12.117 23.828 1 87.69 138 ASN B CA 1
ATOM 4645 C C . ASN B 1 138 ? 4.773 13.594 23.609 1 87.69 138 ASN B C 1
ATOM 4647 O O . ASN B 1 138 ? 4.684 14.398 24.531 1 87.69 138 ASN B O 1
ATOM 4651 N N . ARG B 1 139 ? 5.18 13.891 22.422 1 86.38 139 ARG B N 1
ATOM 4652 C CA . ARG B 1 139 ? 5.539 15.266 22.094 1 86.38 139 ARG B CA 1
ATOM 4653 C C . ARG B 1 139 ? 4.344 16.031 21.531 1 86.38 139 ARG B C 1
ATOM 4655 O O . ARG B 1 139 ? 4.309 16.359 20.359 1 86.38 139 ARG B O 1
ATOM 4662 N N . PHE B 1 140 ? 3.467 16.328 22.406 1 88.75 140 PHE B N 1
ATOM 4663 C CA . PHE B 1 140 ? 2.27 17.109 22.109 1 88.75 140 PHE B CA 1
ATOM 4664 C C . PHE B 1 140 ? 1.995 18.125 23.203 1 88.75 140 PHE B C 1
ATOM 4666 O O . PHE B 1 140 ? 2.588 18.047 24.281 1 88.75 140 PHE B O 1
ATOM 4673 N N . VAL B 1 141 ? 1.179 19.094 22.875 1 91.06 141 VAL B N 1
ATOM 4674 C CA . VAL B 1 141 ? 0.826 20.125 23.844 1 91.06 141 VAL B CA 1
ATOM 4675 C C . VAL B 1 141 ? -0.631 19.969 24.266 1 91.06 141 VAL B C 1
ATOM 4677 O O . VAL B 1 141 ? -1.521 19.844 23.422 1 91.06 141 VAL B O 1
ATOM 4680 N N . TRP B 1 142 ? -0.8 19.797 25.562 1 93.19 142 TRP B N 1
ATOM 4681 C CA . TRP B 1 142 ? -2.158 19.75 26.094 1 93.19 142 TRP B CA 1
ATOM 4682 C C . TRP B 1 142 ? -2.488 21.047 26.828 1 93.19 142 TRP B C 1
ATOM 4684 O O . TRP B 1 142 ? -1.592 21.734 27.328 1 93.19 142 TRP B O 1
ATOM 4694 N N . ILE B 1 143 ? -3.781 21.484 26.812 1 95.94 143 ILE B N 1
ATOM 4695 C CA . ILE B 1 143 ? -4.277 22.672 27.5 1 95.94 143 ILE B CA 1
ATOM 4696 C C . ILE B 1 143 ? -5.566 22.344 28.25 1 95.94 143 ILE B C 1
ATOM 4698 O O . ILE B 1 143 ? -6.137 21.266 28.062 1 95.94 143 ILE B O 1
ATOM 4702 N N . ARG B 1 144 ? -5.914 23.297 29.062 1 96.38 144 ARG B N 1
ATOM 4703 C CA . ARG B 1 144 ? -7.172 23.141 29.781 1 96.38 144 ARG B CA 1
ATOM 4704 C C . ARG B 1 144 ? -8.312 23.844 29.047 1 96.38 144 ARG B C 1
ATOM 4706 O O . ARG B 1 144 ? -8.086 24.781 28.281 1 96.38 144 ARG B O 1
ATOM 4713 N N . ASP B 1 145 ? -9.531 23.312 29.328 1 94.38 145 ASP B N 1
ATOM 4714 C CA . ASP B 1 145 ? -10.688 23.828 28.594 1 94.38 145 ASP B CA 1
ATOM 4715 C C . ASP B 1 145 ? -11.016 25.25 29.016 1 94.38 145 ASP B C 1
ATOM 4717 O O . ASP B 1 145 ? -11.664 26 28.266 1 94.38 145 ASP B O 1
ATOM 4721 N N . TYR B 1 146 ? -10.539 25.719 30.203 1 94.81 146 TYR B N 1
ATOM 4722 C CA . TYR B 1 146 ? -10.898 27.031 30.703 1 94.81 146 TYR B CA 1
ATOM 4723 C C . TYR B 1 146 ? -9.891 28.078 30.25 1 94.81 146 TYR B C 1
ATOM 4725 O O . TYR B 1 146 ? -10.07 29.281 30.5 1 94.81 146 TYR B O 1
ATOM 4733 N N . TYR B 1 147 ? -8.773 27.688 29.578 1 96.19 147 TYR B N 1
ATOM 4734 C CA . TYR B 1 147 ? -7.812 28.656 29.047 1 96.19 147 TYR B CA 1
ATOM 4735 C C . TYR B 1 147 ? -8.461 29.531 27.984 1 96.19 147 TYR B C 1
ATOM 4737 O O . TYR B 1 147 ? -9.414 29.125 27.328 1 96.19 147 TYR B O 1
ATOM 4745 N N . THR B 1 148 ? -7.984 30.734 27.859 1 97.19 148 THR B N 1
ATOM 4746 C CA . THR B 1 148 ? -8.297 31.562 26.703 1 97.19 148 THR B CA 1
ATOM 4747 C C . THR B 1 148 ? -7.359 31.25 25.547 1 97.19 148 THR B C 1
ATOM 4749 O O . THR B 1 148 ? -6.352 30.562 25.719 1 97.19 148 THR B O 1
ATOM 4752 N N . VAL B 1 149 ? -7.734 31.719 24.406 1 95.62 149 VAL B N 1
ATOM 4753 C CA . VAL B 1 149 ? -6.922 31.5 23.219 1 95.62 149 VAL B CA 1
ATOM 4754 C C . VAL B 1 149 ? -5.52 32.062 23.438 1 95.62 149 VAL B C 1
ATOM 4756 O O . VAL B 1 149 ? -4.523 31.422 23.094 1 95.62 149 VAL B O 1
ATOM 4759 N N . ILE B 1 150 ? -5.434 33.219 24.031 1 94.5 150 ILE B N 1
ATOM 4760 C CA . ILE B 1 150 ? -4.148 33.844 24.266 1 94.5 150 ILE B CA 1
ATOM 4761 C C . ILE B 1 150 ? -3.316 33.031 25.234 1 94.5 150 ILE B C 1
ATOM 4763 O O . ILE B 1 150 ? -2.1 32.906 25.078 1 94.5 150 ILE B O 1
ATOM 4767 N N . GLU B 1 151 ? -3.916 32.5 26.219 1 95.31 151 GLU B N 1
ATOM 4768 C CA . GLU B 1 151 ? -3.225 31.656 27.172 1 95.31 151 GLU B CA 1
ATOM 4769 C C . GLU B 1 151 ? -2.736 30.359 26.516 1 95.31 151 GLU B C 1
ATOM 4771 O O . GLU B 1 151 ? -1.627 29.906 26.797 1 95.31 151 GLU B O 1
ATOM 4776 N N . ALA B 1 152 ? -3.572 29.828 25.75 1 93.81 152 ALA B N 1
ATOM 4777 C CA . ALA B 1 152 ? -3.207 28.609 25.031 1 93.81 152 ALA B CA 1
ATOM 4778 C C . ALA B 1 152 ? -2.004 28.844 24.125 1 93.81 152 ALA B C 1
ATOM 4780 O O . ALA B 1 152 ? -1.075 28.031 24.078 1 93.81 152 ALA B O 1
ATOM 4781 N N . VAL B 1 153 ? -2.01 29.938 23.391 1 90.69 153 VAL B N 1
ATOM 4782 C CA . VAL B 1 153 ? -0.913 30.281 22.5 1 90.69 153 VAL B CA 1
ATOM 4783 C C . VAL B 1 153 ? 0.357 30.531 23.312 1 90.69 153 VAL B C 1
ATOM 4785 O O . VAL B 1 153 ? 1.457 30.188 22.875 1 90.69 153 VAL B O 1
ATOM 4788 N N . GLY B 1 154 ? 0.202 31.188 24.422 1 90.94 154 GLY B N 1
ATOM 4789 C CA . GLY B 1 154 ? 1.334 31.391 25.312 1 90.94 154 GLY B CA 1
ATOM 4790 C C . GLY B 1 154 ? 1.986 30.094 25.75 1 90.94 154 GLY B C 1
ATOM 4791 O O . GLY B 1 154 ? 3.215 29.984 25.75 1 90.94 154 GLY B O 1
ATOM 4792 N N . LYS B 1 155 ? 1.183 29.188 26.047 1 90.62 155 LYS B N 1
ATOM 4793 C CA . LYS B 1 155 ? 1.703 27.875 26.438 1 90.62 155 LYS B CA 1
ATOM 4794 C C . LYS B 1 155 ? 2.396 27.188 25.266 1 90.62 155 LYS B C 1
ATOM 4796 O O . LYS B 1 155 ? 3.434 26.547 25.438 1 90.62 155 LYS B O 1
ATOM 4801 N N . LEU B 1 156 ? 1.796 27.25 24.156 1 88.12 156 LEU B N 1
ATOM 4802 C CA . LEU B 1 156 ? 2.391 26.688 22.938 1 88.12 156 LEU B CA 1
ATOM 4803 C C . LEU B 1 156 ? 3.789 27.25 22.719 1 88.12 156 LEU B C 1
ATOM 4805 O O . LEU B 1 156 ? 4.711 26.5 22.359 1 88.12 156 LEU B O 1
ATOM 4809 N N . LYS B 1 157 ? 3.963 28.531 22.922 1 86.19 157 LYS B N 1
ATOM 4810 C CA . LYS B 1 157 ? 5.246 29.188 22.719 1 86.19 157 LYS B CA 1
ATOM 4811 C C . LYS B 1 157 ? 6.301 28.672 23.688 1 86.19 157 LYS B C 1
ATOM 4813 O O . LYS B 1 157 ? 7.469 28.531 23.328 1 86.19 157 LYS B O 1
ATOM 4818 N N . SER B 1 158 ? 5.812 28.328 24.797 1 84.56 158 SER B N 1
ATOM 4819 C CA . SER B 1 158 ? 6.738 27.859 25.828 1 84.56 158 SER B CA 1
ATOM 4820 C C . SER B 1 158 ? 7.223 26.453 25.531 1 84.56 158 SER B C 1
ATOM 4822 O O . SER B 1 158 ? 8.289 26.047 26 1 84.56 158 SER B O 1
ATOM 4824 N N . PHE B 1 159 ? 6.48 25.766 24.719 1 79.88 159 PHE B N 1
ATOM 4825 C CA . PHE B 1 159 ? 6.82 24.375 24.422 1 79.88 159 PHE B CA 1
ATOM 4826 C C . PHE B 1 159 ? 7.25 24.219 22.969 1 79.88 159 PHE B C 1
ATOM 4828 O O . PHE B 1 159 ? 7.332 23.094 22.453 1 79.88 159 PHE B O 1
ATOM 4835 N N . ALA B 1 160 ? 7.52 25.219 22.359 1 70.75 160 ALA B N 1
ATOM 4836 C CA . ALA B 1 160 ? 7.762 25.25 20.922 1 70.75 160 ALA B CA 1
ATOM 4837 C C . ALA B 1 160 ? 8.93 24.344 20.531 1 70.75 160 ALA B C 1
ATOM 4839 O O . ALA B 1 160 ? 8.914 23.719 19.469 1 70.75 160 ALA B O 1
ATOM 4840 N N . GLU B 1 161 ? 9.758 24.219 21.312 1 65.62 161 GLU B N 1
ATOM 4841 C CA . GLU B 1 161 ? 10.938 23.406 20.984 1 65.62 161 GLU B CA 1
ATOM 4842 C C . GLU B 1 161 ? 10.617 21.922 21.047 1 65.62 161 GLU B C 1
ATOM 4844 O O . GLU B 1 161 ? 11.266 21.109 20.375 1 65.62 161 GLU B O 1
ATOM 4849 N N . PHE B 1 162 ? 9.617 21.703 21.75 1 61.44 162 PHE B N 1
ATOM 4850 C CA . PHE B 1 162 ? 9.344 20.297 22.031 1 61.44 162 PHE B CA 1
ATOM 4851 C C . PHE B 1 162 ? 8.258 19.766 21.094 1 61.44 162 PHE B C 1
ATOM 4853 O O . PHE B 1 162 ? 8.18 18.562 20.844 1 61.44 162 PHE B O 1
ATOM 4860 N N . ALA B 1 163 ? 7.387 20.641 20.641 1 59.44 163 ALA B N 1
ATOM 4861 C CA . ALA B 1 163 ? 6.223 20.172 19.891 1 59.44 163 ALA B CA 1
ATOM 4862 C C . ALA B 1 163 ? 6.281 20.641 18.438 1 59.44 163 ALA B C 1
ATOM 4864 O O . ALA B 1 163 ? 5.484 21.484 18.031 1 59.44 163 ALA B O 1
ATOM 4865 N N . GLU B 1 164 ? 7.289 20.234 17.719 1 57.59 164 GLU B N 1
ATOM 4866 C CA . GLU B 1 164 ? 7.535 20.812 16.406 1 57.59 164 GLU B CA 1
ATOM 4867 C C . GLU B 1 164 ? 6.449 20.406 15.414 1 57.59 164 GLU B C 1
ATOM 4869 O O . GLU B 1 164 ? 6.152 21.141 14.469 1 57.59 164 GLU B O 1
ATOM 4874 N N . THR B 1 165 ? 5.809 19.297 15.617 1 58.28 165 THR B N 1
ATOM 4875 C CA . THR B 1 165 ? 5.141 18.797 14.422 1 58.28 165 THR B CA 1
ATOM 4876 C C . THR B 1 165 ? 3.627 18.781 14.617 1 58.28 165 THR B C 1
ATOM 4878 O O . THR B 1 165 ? 2.891 18.281 13.766 1 58.28 165 THR B O 1
ATOM 4881 N N . ILE B 1 166 ? 3.148 19.641 15.539 1 63.19 166 ILE B N 1
ATOM 4882 C CA . ILE B 1 166 ? 1.765 19.266 15.805 1 63.19 166 ILE B CA 1
ATOM 4883 C C . ILE B 1 166 ? 0.832 20.406 15.398 1 63.19 166 ILE B C 1
ATOM 4885 O O . ILE B 1 166 ? 1.123 21.578 15.656 1 63.19 166 ILE B O 1
ATOM 4889 N N . ASN B 1 167 ? -0.2 20.047 14.711 1 79.94 167 ASN B N 1
ATOM 4890 C CA . ASN B 1 167 ? -1.178 20.984 14.18 1 79.94 167 ASN B CA 1
ATOM 4891 C C . ASN B 1 167 ? -2.379 21.125 15.109 1 79.94 167 ASN B C 1
ATOM 4893 O O . ASN B 1 167 ? -3.303 21.891 14.828 1 79.94 167 ASN B O 1
ATOM 4897 N N . TYR B 1 168 ? -2.291 20.469 16.25 1 89.38 168 TYR B N 1
ATOM 4898 C CA . TYR B 1 168 ? -3.404 20.469 17.188 1 89.38 168 TYR B CA 1
ATOM 4899 C C . TYR B 1 168 ? -2.918 20.719 18.609 1 89.38 168 TYR B C 1
ATOM 4901 O O . TYR B 1 168 ? -1.759 20.438 18.938 1 89.38 168 TYR B O 1
ATOM 4909 N N . LEU B 1 169 ? -3.801 21.297 19.391 1 93.12 169 LEU B N 1
ATOM 4910 C CA . LEU B 1 169 ? -3.713 21.234 20.844 1 93.12 169 LEU B CA 1
ATOM 4911 C C . LEU B 1 169 ? -4.801 20.328 21.406 1 93.12 169 LEU B C 1
ATOM 4913 O O . LEU B 1 169 ? -5.926 20.312 20.906 1 93.12 169 LEU B O 1
ATOM 4917 N N . TYR B 1 170 ? -4.406 19.625 22.422 1 95.62 170 TYR B N 1
ATOM 4918 C CA . TYR B 1 170 ? -5.355 18.688 23.016 1 95.62 170 TYR B CA 1
ATOM 4919 C C . TYR B 1 170 ? -5.852 19.188 24.359 1 95.62 170 TYR B C 1
ATOM 4921 O O . TYR B 1 170 ? -5.059 19.609 25.203 1 95.62 170 TYR B O 1
ATOM 4929 N N . VAL B 1 171 ? -7.145 19.156 24.516 1 97.81 171 VAL B N 1
ATOM 4930 C CA . VAL B 1 171 ? -7.766 19.703 25.719 1 97.81 171 VAL B CA 1
ATOM 4931 C C . VAL B 1 171 ? -8.055 18.578 26.703 1 97.81 171 VAL B C 1
ATOM 4933 O O . VAL B 1 171 ? -8.727 17.594 26.359 1 97.81 171 VAL B O 1
ATOM 4936 N N . ILE B 1 172 ? -7.547 18.703 27.875 1 97.38 172 ILE B N 1
ATOM 4937 C CA . ILE B 1 172 ? -7.766 17.688 28.891 1 97.38 172 ILE B CA 1
ATOM 4938 C C . ILE B 1 172 ? -8.453 18.312 30.109 1 97.38 172 ILE B C 1
ATOM 4940 O O . ILE B 1 172 ? -8.383 19.516 30.312 1 97.38 172 ILE B O 1
ATOM 4944 N N . ASP B 1 173 ? -9.172 17.516 30.875 1 96.5 173 ASP B N 1
ATOM 4945 C CA . ASP B 1 173 ? -9.82 18 32.094 1 96.5 173 ASP B CA 1
ATOM 4946 C C . ASP B 1 173 ? -8.93 17.766 33.312 1 96.5 173 ASP B C 1
ATOM 4948 O O . ASP B 1 173 ? -7.727 17.531 33.188 1 96.5 173 ASP B O 1
ATOM 4952 N N . GLN B 1 174 ? -9.461 17.906 34.5 1 94.75 174 GLN B N 1
ATOM 4953 C CA . GLN B 1 174 ? -8.711 17.812 35.75 1 94.75 174 GLN B CA 1
ATOM 4954 C C . GLN B 1 174 ? -8.18 16.406 35.969 1 94.75 174 GLN B C 1
ATOM 4956 O O . GLN B 1 174 ? -7.148 16.219 36.625 1 94.75 174 GLN B O 1
ATOM 4961 N N . ASP B 1 175 ? -8.859 15.5 35.375 1 95.62 175 ASP B N 1
ATOM 4962 C CA . ASP B 1 175 ? -8.453 14.102 35.531 1 95.62 175 ASP B CA 1
ATOM 4963 C C . ASP B 1 175 ? -7.574 13.648 34.344 1 95.62 175 ASP B C 1
ATOM 4965 O O . ASP B 1 175 ? -7.402 12.453 34.125 1 95.62 175 ASP B O 1
ATOM 4969 N N . ARG B 1 176 ? -7.129 14.508 33.531 1 95.25 176 ARG B N 1
ATOM 4970 C CA . ARG B 1 176 ? -6.25 14.289 32.375 1 95.25 176 ARG B CA 1
ATOM 4971 C C . ARG B 1 176 ? -6.973 13.523 31.281 1 95.25 176 ARG B C 1
ATOM 4973 O O . ARG B 1 176 ? -6.336 12.883 30.438 1 95.25 176 ARG B O 1
ATOM 4980 N N . LYS B 1 177 ? -8.25 13.609 31.359 1 97.44 177 LYS B N 1
ATOM 4981 C CA . LYS B 1 177 ? -9.047 12.977 30.312 1 97.44 177 LYS B CA 1
ATOM 4982 C C . LYS B 1 177 ? -9.188 13.898 29.094 1 97.44 177 LYS B C 1
ATOM 4984 O O . LYS B 1 177 ? -9.328 15.109 29.234 1 97.44 177 LYS B O 1
ATOM 4989 N N . LEU B 1 178 ? -9.102 13.266 27.953 1 98 178 LEU B N 1
ATOM 4990 C CA . LEU B 1 178 ? -9.227 14 26.703 1 98 178 LEU B CA 1
ATOM 4991 C C . LEU B 1 178 ? -10.664 14.484 26.5 1 98 178 LEU B C 1
ATOM 4993 O O . LEU B 1 178 ? -11.594 13.672 26.438 1 98 178 LEU B O 1
ATOM 4997 N N . VAL B 1 179 ? -10.867 15.836 26.391 1 96.88 179 VAL B N 1
ATOM 4998 C CA . VAL B 1 179 ? -12.234 16.344 26.312 1 96.88 179 VAL B CA 1
ATOM 4999 C C . VAL B 1 179 ? -12.422 17.156 25.047 1 96.88 179 VAL B C 1
ATOM 5001 O O . VAL B 1 179 ? -13.547 17.547 24.703 1 96.88 179 VAL B O 1
ATOM 5004 N N . GLY B 1 180 ? -11.336 17.438 24.344 1 96.38 180 GLY B N 1
ATOM 5005 C CA . GLY B 1 180 ? -11.477 18.219 23.125 1 96.38 180 GLY B CA 1
ATOM 5006 C C . GLY B 1 180 ? -10.172 18.359 22.359 1 96.38 180 GLY B C 1
ATOM 5007 O O . GLY B 1 180 ? -9.125 17.875 22.797 1 96.38 180 GLY B O 1
ATOM 5008 N N . VAL B 1 181 ? -10.273 18.906 21.172 1 95.31 181 VAL B N 1
ATOM 5009 C CA . VAL B 1 181 ? -9.133 19.188 20.312 1 95.31 181 VAL B CA 1
ATOM 5010 C C . VAL B 1 181 ? -9.328 20.562 19.641 1 95.31 181 VAL B C 1
ATOM 5012 O O . VAL B 1 181 ? -10.453 20.922 19.297 1 95.31 181 VAL B O 1
ATOM 5015 N N . VAL B 1 182 ? -8.25 21.328 19.547 1 93.56 182 VAL B N 1
ATOM 5016 C CA . VAL B 1 182 ? -8.305 22.625 18.875 1 93.56 182 VAL B CA 1
ATOM 5017 C C . VAL B 1 182 ? -7.164 22.719 17.859 1 93.56 182 VAL B C 1
ATOM 5019 O O . VAL B 1 182 ? -6.031 22.328 18.156 1 93.56 182 VAL B O 1
ATOM 5022 N N . SER B 1 183 ? -7.469 23.141 16.656 1 89.75 183 SER B N 1
ATOM 5023 C CA . SER B 1 183 ? -6.441 23.281 15.641 1 89.75 183 SER B CA 1
ATOM 5024 C C . SER B 1 183 ? -5.715 24.609 15.758 1 89.75 183 SER B C 1
ATOM 5026 O O . SER B 1 183 ? -6.25 25.578 16.312 1 89.75 183 SER B O 1
ATOM 5028 N N . TYR B 1 184 ? -4.441 24.719 15.234 1 88.38 184 TYR B N 1
ATOM 5029 C CA . TYR B 1 184 ? -3.711 25.969 15.164 1 88.38 184 TYR B CA 1
ATOM 5030 C C . TYR B 1 184 ? -4.477 27 14.344 1 88.38 184 TYR B C 1
ATOM 5032 O O . TYR B 1 184 ? -4.473 28.188 14.672 1 88.38 184 TYR B O 1
ATOM 5040 N N . ARG B 1 185 ? -5.129 26.516 13.344 1 86.5 185 ARG B N 1
ATOM 5041 C CA . ARG B 1 185 ? -5.941 27.406 12.516 1 86.5 185 ARG B CA 1
ATOM 5042 C C . ARG B 1 185 ? -7.043 28.062 13.336 1 86.5 185 ARG B C 1
ATOM 5044 O O . ARG B 1 185 ? -7.262 29.266 13.234 1 86.5 185 ARG B O 1
ATOM 5051 N N . ASP B 1 186 ? -7.738 27.25 14.102 1 87.81 186 ASP B N 1
ATOM 5052 C CA . ASP B 1 186 ? -8.82 27.766 14.938 1 87.81 186 ASP B CA 1
ATOM 5053 C C . ASP B 1 186 ? -8.297 28.812 15.93 1 87.81 186 ASP B C 1
ATOM 5055 O O . ASP B 1 186 ? -8.984 29.781 16.234 1 87.81 186 ASP B O 1
ATOM 5059 N N . LEU B 1 187 ? -7.105 28.625 16.375 1 88.81 187 LEU B N 1
ATOM 5060 C CA . LEU B 1 187 ? -6.508 29.562 17.312 1 88.81 187 LEU B CA 1
ATOM 5061 C C . LEU B 1 187 ? -6.172 30.891 16.609 1 88.81 187 LEU B C 1
ATOM 5063 O O . LEU B 1 187 ? -6.32 31.953 17.203 1 88.81 187 LEU B O 1
ATOM 5067 N N . LEU B 1 188 ? -5.688 30.766 15.422 1 86.06 188 LEU B N 1
ATOM 5068 C CA . LEU B 1 188 ? -5.285 31.953 14.672 1 86.06 188 LEU B CA 1
ATOM 5069 C C . LEU B 1 188 ? -6.492 32.812 14.344 1 86.06 188 LEU B C 1
ATOM 5071 O O . LEU B 1 188 ? -6.379 34.062 14.281 1 86.06 188 LEU B O 1
ATOM 5075 N N . ILE B 1 189 ? -7.664 32.188 14.133 1 86.69 189 ILE B N 1
ATOM 5076 C CA . ILE B 1 189 ? -8.812 32.969 13.656 1 86.69 189 ILE B CA 1
ATOM 5077 C C . ILE B 1 189 ? -9.664 33.406 14.852 1 86.69 189 ILE B C 1
ATOM 5079 O O . ILE B 1 189 ? -10.477 34.312 14.734 1 86.69 189 ILE B O 1
ATOM 5083 N N . ALA B 1 190 ? -9.57 32.75 15.953 1 90.06 190 ALA B N 1
ATOM 5084 C CA . ALA B 1 190 ? -10.367 33.031 17.141 1 90.06 190 ALA B CA 1
ATOM 5085 C C . ALA B 1 190 ? -9.914 34.344 17.797 1 90.06 190 ALA B C 1
ATOM 5087 O O . ALA B 1 190 ? -8.805 34.812 17.547 1 90.06 190 ALA B O 1
ATOM 5088 N N . GLU B 1 191 ? -10.82 34.844 18.641 1 92.38 191 GLU B N 1
ATOM 5089 C CA . GLU B 1 191 ? -10.469 36.031 19.438 1 92.38 191 GLU B CA 1
ATOM 5090 C C . GLU B 1 191 ? -9.562 35.656 20.609 1 92.38 191 GLU B C 1
ATOM 5092 O O . GLU B 1 191 ? -9.75 34.625 21.234 1 92.38 191 GLU B O 1
ATOM 5097 N N . PRO B 1 192 ? -8.633 36.469 20.875 1 91.94 192 PRO B N 1
ATOM 5098 C CA . PRO B 1 192 ? -7.645 36.156 21.906 1 91.94 192 PRO B CA 1
ATOM 5099 C C . PRO B 1 192 ? -8.281 35.875 23.266 1 91.94 192 PRO B C 1
ATOM 5101 O O . PRO B 1 192 ? -7.785 35.031 24.016 1 91.94 192 PRO B O 1
ATOM 5104 N N . ASP B 1 193 ? -9.414 36.531 23.578 1 95.5 193 ASP B N 1
ATOM 5105 C CA . ASP B 1 193 ? -10.008 36.406 24.906 1 95.5 193 ASP B CA 1
ATOM 5106 C C . ASP B 1 193 ? -11.078 35.312 24.938 1 95.5 193 ASP B C 1
ATOM 5108 O O . ASP B 1 193 ? -11.633 35 25.984 1 95.5 193 ASP B O 1
ATOM 5112 N N . GLU B 1 194 ? -11.266 34.656 23.797 1 96 194 GLU B N 1
ATOM 5113 C CA . GLU B 1 194 ? -12.281 33.594 23.719 1 96 194 GLU B CA 1
ATOM 5114 C C . GLU B 1 194 ? -11.828 32.344 24.469 1 96 194 GLU B C 1
ATOM 5116 O O . GLU B 1 194 ? -10.68 31.922 24.344 1 96 194 GLU B O 1
ATOM 5121 N N . PRO B 1 195 ? -12.719 31.812 25.266 1 96.81 195 PRO B N 1
ATOM 5122 C CA . PRO B 1 195 ? -12.359 30.562 25.953 1 96.81 195 PRO B CA 1
ATOM 5123 C C . PRO B 1 195 ? -12.219 29.391 24.984 1 96.81 195 PRO B C 1
ATOM 5125 O O . PRO B 1 195 ? -12.992 29.281 24.031 1 96.81 195 PRO B O 1
ATOM 5128 N N . ILE B 1 196 ? -11.312 28.5 25.297 1 96.88 196 ILE B N 1
ATOM 5129 C CA . ILE B 1 196 ? -11.023 27.328 24.453 1 96.88 196 ILE B CA 1
ATOM 5130 C C . ILE B 1 196 ? -12.258 26.453 24.359 1 96.88 196 ILE B C 1
ATOM 5132 O O . ILE B 1 196 ? -12.523 25.859 23.312 1 96.88 196 ILE B O 1
ATOM 5136 N N . ARG B 1 197 ? -13.016 26.375 25.359 1 94.94 197 ARG B N 1
ATOM 5137 C CA . ARG B 1 197 ? -14.219 25.562 25.406 1 94.94 197 ARG B CA 1
ATOM 5138 C C . ARG B 1 197 ? -15.172 25.922 24.266 1 94.94 197 ARG B C 1
ATOM 5140 O O . ARG B 1 197 ? -15.93 25.078 23.781 1 94.94 197 ARG B O 1
ATOM 5147 N N . ASN B 1 198 ? -15.07 27.172 23.828 1 93.62 198 ASN B N 1
ATOM 5148 C CA . ASN B 1 198 ? -15.961 27.656 22.766 1 93.62 198 ASN B CA 1
ATOM 5149 C C . ASN B 1 198 ? -15.391 27.391 21.375 1 93.62 198 ASN B C 1
ATOM 5151 O O . ASN B 1 198 ? -16.094 27.484 20.375 1 93.62 198 ASN B O 1
ATOM 5155 N N . VAL B 1 199 ? -14.164 27.016 21.344 1 92.44 199 VAL B N 1
ATOM 5156 C CA . VAL B 1 199 ? -13.477 26.906 20.047 1 92.44 199 VAL B CA 1
ATOM 5157 C C . VAL B 1 199 ? -13.125 25.453 19.766 1 92.44 199 VAL B C 1
ATOM 5159 O O . VAL B 1 199 ? -13 25.047 18.609 1 92.44 199 VAL B O 1
ATOM 5162 N N . MET B 1 200 ? -13.133 24.641 20.781 1 93.69 200 MET B N 1
ATOM 5163 C CA . MET B 1 200 ? -12.633 23.266 20.656 1 93.69 200 MET B CA 1
ATOM 5164 C C . MET B 1 200 ? -13.695 22.359 20.062 1 93.69 200 MET B C 1
ATOM 5166 O O . MET B 1 200 ? -14.883 22.672 20.109 1 93.69 200 MET B O 1
ATOM 5170 N N . TYR B 1 201 ? -13.227 21.344 19.375 1 92 201 TYR B N 1
ATOM 5171 C CA . TYR B 1 201 ? -14.094 20.25 18.969 1 92 201 TYR B CA 1
ATOM 5172 C C . TYR B 1 201 ? -14.25 19.234 20.109 1 92 201 TYR B C 1
ATOM 5174 O O . TYR B 1 201 ? -13.258 18.703 20.609 1 92 201 TYR B O 1
ATOM 5182 N N . GLU B 1 202 ? -15.484 18.891 20.453 1 91.12 202 GLU B N 1
ATOM 5183 C CA . GLU B 1 202 ? -15.727 18.094 21.656 1 91.12 202 GLU B CA 1
ATOM 5184 C C . GLU B 1 202 ? -15.844 16.609 21.312 1 91.12 202 GLU B C 1
ATOM 5186 O O . GLU B 1 202 ? -15.578 15.75 22.156 1 91.12 202 GLU B O 1
ATOM 5191 N N . ARG B 1 203 ? -16.375 16.266 20.125 1 90.69 203 ARG B N 1
ATOM 5192 C CA . ARG B 1 203 ? -16.453 14.859 19.734 1 90.69 203 ARG B CA 1
ATOM 5193 C C . ARG B 1 203 ? -15.141 14.375 19.156 1 90.69 203 ARG B C 1
ATOM 5195 O O . ARG B 1 203 ? -15.008 14.227 17.938 1 90.69 203 ARG B O 1
ATOM 5202 N N . VAL B 1 204 ? -14.281 14.008 20.062 1 94.12 204 VAL B N 1
ATOM 5203 C CA . VAL B 1 204 ? -12.914 13.68 19.672 1 94.12 204 VAL B CA 1
ATOM 5204 C C . VAL B 1 204 ? -12.836 12.203 19.281 1 94.12 204 VAL B C 1
ATOM 5206 O O . VAL B 1 204 ? -13.297 11.336 20.016 1 94.12 204 VAL B O 1
ATOM 5209 N N . ILE B 1 205 ? -12.336 11.945 18.141 1 95 205 ILE B N 1
ATOM 5210 C CA . ILE B 1 205 ? -12.039 10.586 17.703 1 95 205 ILE B CA 1
ATOM 5211 C C . ILE B 1 205 ? -10.641 10.188 18.188 1 95 205 ILE B C 1
ATOM 5213 O O . ILE B 1 205 ? -9.656 10.852 17.844 1 95 205 ILE B O 1
ATOM 5217 N N . ALA B 1 206 ? -10.57 9.211 19.016 1 97.44 206 ALA B N 1
ATOM 5218 C CA . ALA B 1 206 ? -9.32 8.742 19.594 1 97.44 206 ALA B CA 1
ATOM 5219 C C . ALA B 1 206 ? -9.18 7.227 19.453 1 97.44 206 ALA B C 1
ATOM 5221 O O . ALA B 1 206 ? -10.133 6.543 19.062 1 97.44 206 ALA B O 1
ATOM 5222 N N . VAL B 1 207 ? -7.945 6.797 19.625 1 98 207 VAL B N 1
ATOM 5223 C CA . VAL B 1 207 ? -7.68 5.363 19.609 1 98 207 VAL B CA 1
ATOM 5224 C C . VAL B 1 207 ? -7.062 4.949 20.953 1 98 207 VAL B C 1
ATOM 5226 O O . VAL B 1 207 ? -6.512 5.781 21.672 1 98 207 VAL B O 1
ATOM 5229 N N . THR B 1 208 ? -7.18 3.725 21.266 1 98.19 208 THR B N 1
ATOM 5230 C CA . THR B 1 208 ? -6.586 3.229 22.5 1 98.19 208 THR B CA 1
ATOM 5231 C C . THR B 1 208 ? -5.156 2.754 22.25 1 98.19 208 THR B C 1
ATOM 5233 O O . THR B 1 208 ? -4.754 2.531 21.109 1 98.19 208 THR B O 1
ATOM 5236 N N . VAL B 1 209 ? -4.434 2.545 23.312 1 97.56 209 VAL B N 1
ATOM 5237 C CA . VAL B 1 209 ? -3.029 2.156 23.25 1 97.56 209 VAL B CA 1
ATOM 5238 C C . VAL B 1 209 ? -2.9 0.778 22.609 1 97.56 209 VAL B C 1
ATOM 5240 O O . VAL B 1 209 ? -1.859 0.45 22.031 1 97.56 209 VAL B O 1
ATOM 5243 N N . THR B 1 210 ? -3.91 -0 22.547 1 97.19 210 THR B N 1
ATOM 5244 C CA . THR B 1 210 ? -3.836 -1.368 22.047 1 97.19 210 THR B CA 1
ATOM 5245 C C . THR B 1 210 ? -4.383 -1.453 20.625 1 97.19 210 THR B C 1
ATOM 5247 O O . THR B 1 210 ? -4.336 -2.514 20 1 97.19 210 THR B O 1
ATOM 5250 N N . THR B 1 211 ? -4.879 -0.325 20.125 1 97.25 211 THR B N 1
ATOM 5251 C CA . THR B 1 211 ? -5.422 -0.324 18.766 1 97.25 211 THR B CA 1
ATOM 5252 C C . THR B 1 211 ? -4.344 -0.702 17.75 1 97.25 211 THR B C 1
ATOM 5254 O O . THR B 1 211 ? -3.221 -0.199 17.828 1 97.25 211 THR B O 1
ATOM 5257 N N . ASP B 1 212 ? -4.688 -1.577 16.844 1 95.75 212 ASP B N 1
ATOM 5258 C CA . ASP B 1 212 ? -3.76 -1.979 15.797 1 95.75 212 ASP B CA 1
ATOM 5259 C C . ASP B 1 212 ? -3.406 -0.796 14.891 1 95.75 212 ASP B C 1
ATOM 5261 O O . ASP B 1 212 ? -4.27 0.016 14.555 1 95.75 212 ASP B O 1
ATOM 5265 N N . GLN B 1 213 ? -2.141 -0.74 14.492 1 96.38 213 GLN B N 1
ATOM 5266 C CA . GLN B 1 213 ? -1.668 0.402 13.719 1 96.38 213 GLN B CA 1
ATOM 5267 C C . GLN B 1 213 ? -2.426 0.524 12.398 1 96.38 213 GLN B C 1
ATOM 5269 O O . GLN B 1 213 ? -2.619 1.629 11.891 1 96.38 213 GLN B O 1
ATOM 5274 N N . GLU B 1 214 ? -2.826 -0.59 11.828 1 93.19 214 GLU B N 1
ATOM 5275 C CA . GLU B 1 214 ? -3.611 -0.546 10.602 1 93.19 214 GLU B CA 1
ATOM 5276 C C . GLU B 1 214 ? -4.941 0.174 10.82 1 93.19 214 GLU B C 1
ATOM 5278 O O . GLU B 1 214 ? -5.395 0.927 9.953 1 93.19 214 GLU B O 1
ATOM 5283 N N . GLU B 1 215 ? -5.578 -0.154 11.914 1 94 215 GLU B N 1
ATOM 5284 C CA . GLU B 1 215 ? -6.824 0.524 12.266 1 94 215 GLU B CA 1
ATOM 5285 C C . GLU B 1 215 ? -6.594 2.012 12.508 1 94 215 GLU B C 1
ATOM 5287 O O . GLU B 1 215 ? -7.418 2.846 12.133 1 94 215 GLU B O 1
ATOM 5292 N N . VAL B 1 216 ? -5.488 2.357 13.156 1 97 216 VAL B N 1
ATOM 5293 C CA . VAL B 1 216 ? -5.125 3.756 13.359 1 97 216 VAL B CA 1
ATOM 5294 C C . VAL B 1 216 ? -5.004 4.461 12.016 1 97 216 VAL B C 1
ATOM 5296 O O . VAL B 1 216 ? -5.547 5.555 11.828 1 97 216 VAL B O 1
ATOM 5299 N N . ALA B 1 217 ? -4.305 3.801 11.102 1 95.5 217 ALA B N 1
ATOM 5300 C CA . ALA B 1 217 ? -4.113 4.363 9.773 1 95.5 217 ALA B CA 1
ATOM 5301 C C . ALA B 1 217 ? -5.453 4.555 9.062 1 95.5 217 ALA B C 1
ATOM 5303 O O . ALA B 1 217 ? -5.668 5.57 8.398 1 95.5 217 ALA B O 1
ATOM 5304 N N . ARG B 1 218 ? -6.355 3.627 9.203 1 93.25 218 ARG B N 1
ATOM 5305 C CA . ARG B 1 218 ? -7.672 3.695 8.578 1 93.25 218 ARG B CA 1
ATOM 5306 C C . ARG B 1 218 ? -8.461 4.891 9.102 1 93.25 218 ARG B C 1
ATOM 5308 O O . ARG B 1 218 ? -9.109 5.602 8.328 1 93.25 218 ARG B O 1
ATOM 5315 N N . LEU B 1 219 ? -8.414 5.078 10.336 1 95 219 LEU B N 1
ATOM 5316 C CA . LEU B 1 219 ? -9.148 6.18 10.945 1 95 219 LEU B CA 1
ATOM 5317 C C . LEU B 1 219 ? -8.586 7.523 10.492 1 95 219 LEU B C 1
ATOM 5319 O O . LEU B 1 219 ? -9.336 8.445 10.18 1 95 219 LEU B O 1
ATOM 5323 N N . VAL B 1 220 ? -7.281 7.586 10.484 1 95.12 220 VAL B N 1
ATOM 5324 C CA . VAL B 1 220 ? -6.645 8.828 10.055 1 95.12 220 VAL B CA 1
ATOM 5325 C C . VAL B 1 220 ? -7.004 9.117 8.602 1 95.12 220 VAL B C 1
ATOM 5327 O O . VAL B 1 220 ? -7.27 10.266 8.234 1 95.12 220 VAL B O 1
ATOM 5330 N N . GLU B 1 221 ? -7.004 8.109 7.812 1 93.31 221 GLU B N 1
ATOM 5331 C CA . GLU B 1 221 ? -7.375 8.242 6.41 1 93.31 221 GLU B CA 1
ATOM 5332 C C . GLU B 1 221 ? -8.836 8.648 6.262 1 93.31 221 GLU B C 1
ATOM 5334 O O . GLU B 1 221 ? -9.164 9.562 5.496 1 93.31 221 GLU B O 1
ATOM 5339 N N . LYS B 1 222 ? -9.703 8.023 7.02 1 91.25 222 LYS B N 1
ATOM 5340 C CA . LYS B 1 222 ? -11.141 8.25 6.914 1 91.25 222 LYS B CA 1
ATOM 5341 C C . LYS B 1 222 ? -11.516 9.664 7.367 1 91.25 222 LYS B C 1
ATOM 5343 O O . LYS B 1 222 ? -12.359 10.312 6.746 1 91.25 222 LYS B O 1
ATOM 5348 N N . TYR B 1 223 ? -10.875 10.109 8.375 1 93.12 223 TYR B N 1
ATOM 5349 C CA . TYR B 1 223 ? -11.273 11.375 8.977 1 93.12 223 TYR B CA 1
ATOM 5350 C C . TYR B 1 223 ? -10.359 12.508 8.523 1 93.12 223 TYR B C 1
ATOM 5352 O O . TYR B 1 223 ? -10.516 13.656 8.953 1 93.12 223 TYR B O 1
ATOM 5360 N N . ASP B 1 224 ? -9.352 12.18 7.719 1 90.94 224 ASP B N 1
ATOM 5361 C CA . ASP B 1 224 ? -8.414 13.172 7.195 1 90.94 224 ASP B CA 1
ATOM 5362 C C . ASP B 1 224 ? -7.699 13.898 8.328 1 90.94 224 ASP B C 1
ATOM 5364 O O . ASP B 1 224 ? -7.617 15.133 8.328 1 90.94 224 ASP B O 1
ATOM 5368 N N . PHE B 1 225 ? -7.258 13.125 9.305 1 92.12 225 PHE B N 1
ATOM 5369 C CA . PHE B 1 225 ? -6.621 13.727 10.477 1 92.12 225 PHE B CA 1
ATOM 5370 C C . PHE B 1 225 ? -5.129 13.922 10.242 1 92.12 225 PHE B C 1
ATOM 5372 O O . PHE B 1 225 ? -4.504 13.148 9.508 1 92.12 225 PHE B O 1
ATOM 5379 N N . LEU B 1 226 ? -4.59 14.922 10.875 1 92.56 226 LEU B N 1
ATOM 5380 C CA . LEU B 1 226 ? -3.148 15.141 10.859 1 92.56 226 LEU B CA 1
ATOM 5381 C C . LEU B 1 226 ? -2.479 14.469 12.055 1 92.56 226 LEU B C 1
ATOM 5383 O O . LEU B 1 226 ? -1.257 14.305 12.07 1 92.56 226 LEU B O 1
ATOM 5387 N N . ALA B 1 227 ? -3.256 14.141 12.961 1 93.44 227 ALA B N 1
ATOM 5388 C CA . ALA B 1 227 ? -2.854 13.375 14.141 1 93.44 227 ALA B CA 1
ATOM 5389 C C . ALA B 1 227 ? -4.07 12.789 14.859 1 93.44 227 ALA B C 1
ATOM 5391 O O . ALA B 1 227 ? -5.184 13.297 14.711 1 93.44 227 ALA B O 1
ATOM 5392 N N . ILE B 1 228 ? -3.889 11.766 15.492 1 96.12 228 ILE B N 1
ATOM 5393 C CA . ILE B 1 228 ? -4.973 11.164 16.266 1 96.12 228 ILE B CA 1
ATOM 5394 C C . ILE B 1 228 ? -4.496 10.875 17.688 1 96.12 228 ILE B C 1
ATOM 5396 O O . ILE B 1 228 ? -3.404 10.336 17.891 1 96.12 228 ILE B O 1
ATOM 5400 N N . PRO B 1 229 ? -5.27 11.336 18.703 1 97.06 229 PRO B N 1
ATOM 5401 C CA . PRO B 1 229 ? -4.863 11.086 20.078 1 97.06 229 PRO B CA 1
ATOM 5402 C C . PRO B 1 229 ? -4.98 9.617 20.484 1 97.06 229 PRO B C 1
ATOM 5404 O O . PRO B 1 229 ? -5.887 8.922 20.016 1 97.06 229 PRO B O 1
ATOM 5407 N N . VAL B 1 230 ? -4.062 9.195 21.219 1 97.69 230 VAL B N 1
ATOM 5408 C CA . VAL B 1 230 ? -4.035 7.863 21.812 1 97.69 230 VAL B CA 1
ATOM 5409 C C . VAL B 1 230 ? -4.371 7.949 23.297 1 97.69 230 VAL B C 1
ATOM 5411 O O . VAL B 1 230 ? -3.74 8.703 24.047 1 97.69 230 VAL B O 1
ATOM 5414 N N . VAL B 1 231 ? -5.375 7.199 23.734 1 98.25 231 VAL B N 1
ATOM 5415 C CA . VAL B 1 231 ? -5.852 7.32 25.109 1 98.25 231 VAL B CA 1
ATOM 5416 C C . VAL B 1 231 ? -5.812 5.957 25.797 1 98.25 231 VAL B C 1
ATOM 5418 O O . VAL B 1 231 ? -5.742 4.922 25.125 1 98.25 231 VAL B O 1
ATOM 5421 N N . SER B 1 232 ? -5.777 5.988 27.094 1 97.19 232 SER B N 1
ATOM 5422 C CA . SER B 1 232 ? -5.93 4.77 27.875 1 97.19 232 SER B CA 1
ATOM 5423 C C . SER B 1 232 ? -7.375 4.289 27.891 1 97.19 232 SER B C 1
ATOM 5425 O O . SER B 1 232 ? -8.25 4.93 27.297 1 97.19 232 SER B O 1
ATOM 5427 N N . ASP B 1 233 ? -7.594 3.152 28.531 1 95.56 233 ASP B N 1
ATOM 5428 C CA . ASP B 1 233 ? -8.953 2.627 28.656 1 95.56 233 ASP B CA 1
ATOM 5429 C C . ASP B 1 233 ? -9.844 3.59 29.438 1 95.56 233 ASP B C 1
ATOM 5431 O O . ASP B 1 233 ? -11.055 3.611 29.234 1 95.56 233 ASP B O 1
ATOM 5435 N N . GLU B 1 234 ? -9.273 4.445 30.281 1 96.06 234 GLU B N 1
ATOM 5436 C CA . GLU B 1 234 ? -10.008 5.418 31.078 1 96.06 234 GLU B CA 1
ATOM 5437 C C . GLU B 1 234 ? -10.078 6.77 30.375 1 96.06 234 GLU B C 1
ATOM 5439 O O . GLU B 1 234 ? -10.422 7.781 31 1 96.06 234 GLU B O 1
ATOM 5444 N N . ASN B 1 235 ? -9.664 6.836 29.141 1 96.69 235 ASN B N 1
ATOM 5445 C CA . ASN B 1 235 ? -9.734 8.016 28.281 1 96.69 235 ASN B CA 1
ATOM 5446 C C . ASN B 1 235 ? -8.711 9.062 28.688 1 96.69 235 ASN B C 1
ATOM 5448 O O . ASN B 1 235 ? -8.891 10.25 28.406 1 96.69 235 ASN B O 1
ATOM 5452 N N . VAL B 1 236 ? -7.684 8.586 29.375 1 97.75 236 VAL B N 1
ATOM 5453 C CA . VAL B 1 236 ? -6.57 9.477 29.703 1 97.75 236 VAL B CA 1
ATOM 5454 C C . VAL B 1 236 ? -5.676 9.641 28.469 1 97.75 236 VAL B C 1
ATOM 5456 O O . VAL B 1 236 ? -5.312 8.664 27.828 1 97.75 236 VAL B O 1
ATOM 5459 N N . LEU B 1 237 ? -5.289 10.883 28.172 1 97.06 237 LEU B N 1
ATOM 5460 C CA . LEU B 1 237 ? -4.441 11.156 27.016 1 97.06 237 LEU B CA 1
ATOM 5461 C C . LEU B 1 237 ? -3.027 10.633 27.25 1 97.06 237 LEU B C 1
ATOM 5463 O O . LEU B 1 237 ? -2.34 11.07 28.172 1 97.06 237 LEU B O 1
ATOM 5467 N N . MET B 1 238 ? -2.631 9.703 26.391 1 95.88 238 MET B N 1
ATOM 5468 C CA . MET B 1 238 ? -1.33 9.055 26.547 1 95.88 238 MET B CA 1
ATOM 5469 C C . MET B 1 238 ? -0.332 9.586 25.516 1 95.88 238 MET B C 1
ATOM 5471 O O . MET B 1 238 ? 0.875 9.602 25.781 1 95.88 238 MET B O 1
ATOM 5475 N N . GLY B 1 239 ? -0.787 9.938 24.422 1 94.44 239 GLY B N 1
ATOM 5476 C CA . GLY B 1 239 ? 0.048 10.414 23.328 1 94.44 239 GLY B CA 1
ATOM 5477 C C . GLY B 1 239 ? -0.736 10.695 22.062 1 94.44 239 GLY B C 1
ATOM 5478 O O . GLY B 1 239 ? -1.953 10.891 22.109 1 94.44 239 GLY B O 1
ATOM 5479 N N . ILE B 1 240 ? -0.001 10.906 20.953 1 95 240 ILE B N 1
ATOM 5480 C CA . ILE B 1 240 ? -0.638 11.117 19.656 1 95 240 ILE B CA 1
ATOM 5481 C C . ILE B 1 240 ? 0.124 10.359 18.578 1 95 240 ILE B C 1
ATOM 5483 O O . ILE B 1 240 ? 1.317 10.086 18.719 1 95 240 ILE B O 1
ATOM 5487 N N . ALA B 1 241 ? -0.573 9.922 17.578 1 94.88 241 ALA B N 1
ATOM 5488 C CA . ALA B 1 241 ? 0.028 9.406 16.359 1 94.88 241 ALA B CA 1
ATOM 5489 C C . ALA B 1 241 ? -0.094 10.406 15.219 1 94.88 241 ALA B C 1
ATOM 5491 O O . ALA B 1 241 ? -1.191 10.883 14.914 1 94.88 241 ALA B O 1
ATOM 5492 N N . THR B 1 242 ? 1.005 10.719 14.594 1 93.19 242 THR B N 1
ATOM 5493 C CA . THR B 1 242 ? 1.026 11.781 13.602 1 93.19 242 THR B CA 1
ATOM 5494 C C . THR B 1 242 ? 0.893 11.219 12.188 1 93.19 242 THR B C 1
ATOM 5496 O O . THR B 1 242 ? 1.221 10.055 11.953 1 93.19 242 THR B O 1
ATOM 5499 N N . VAL B 1 243 ? 0.45 12.039 11.289 1 93.25 243 VAL B N 1
ATOM 5500 C CA . VAL B 1 243 ? 0.116 11.594 9.945 1 93.25 243 VAL B CA 1
ATOM 5501 C C . VAL B 1 243 ? 1.386 11.164 9.211 1 93.25 243 VAL B C 1
ATOM 5503 O O . VAL B 1 243 ? 1.357 10.234 8.406 1 93.25 243 VAL B O 1
ATOM 5506 N N . ASP B 1 244 ? 2.488 11.797 9.5 1 90.69 244 ASP B N 1
ATOM 5507 C CA . ASP B 1 244 ? 3.729 11.422 8.828 1 90.69 244 ASP B CA 1
ATOM 5508 C C . ASP B 1 244 ? 4.121 9.984 9.172 1 90.69 244 ASP B C 1
ATOM 5510 O O . ASP B 1 244 ? 4.641 9.258 8.328 1 90.69 244 ASP B O 1
ATOM 5514 N N . ASP B 1 245 ? 3.854 9.578 10.391 1 92.25 245 ASP B N 1
ATOM 5515 C CA . ASP B 1 245 ? 4.113 8.195 10.789 1 92.25 245 ASP B CA 1
ATOM 5516 C C . ASP B 1 245 ? 3.07 7.25 10.203 1 92.25 245 ASP B C 1
ATOM 5518 O O . ASP B 1 245 ? 3.377 6.098 9.883 1 92.25 245 ASP B O 1
ATOM 5522 N N . ILE B 1 246 ? 1.89 7.773 10.102 1 94.44 246 ILE B N 1
ATOM 5523 C CA . ILE B 1 246 ? 0.798 6.953 9.594 1 94.44 246 ILE B CA 1
ATOM 5524 C C . ILE B 1 246 ? 1.053 6.605 8.125 1 94.44 246 ILE B C 1
ATOM 5526 O O . ILE B 1 246 ? 0.733 5.504 7.676 1 94.44 246 ILE B O 1
ATOM 5530 N N . ILE B 1 247 ? 1.619 7.527 7.359 1 94.31 247 ILE B N 1
ATOM 5531 C CA . ILE B 1 247 ? 1.958 7.25 5.969 1 94.31 247 ILE B CA 1
ATOM 5532 C C . ILE B 1 247 ? 2.939 6.082 5.898 1 94.31 247 ILE B C 1
ATOM 5534 O O . ILE B 1 247 ? 2.803 5.195 5.055 1 94.31 247 ILE B O 1
ATOM 5538 N N . ASP B 1 248 ? 3.854 6.074 6.824 1 92.62 248 ASP B N 1
ATOM 5539 C CA . ASP B 1 248 ? 4.809 4.973 6.879 1 92.62 248 ASP B CA 1
ATOM 5540 C C . ASP B 1 248 ? 4.102 3.652 7.184 1 92.62 248 ASP B C 1
ATOM 5542 O O . ASP B 1 248 ? 4.465 2.609 6.633 1 92.62 248 ASP B O 1
ATOM 5546 N N . VAL B 1 249 ? 3.182 3.773 8.07 1 94.69 249 VAL B N 1
ATOM 5547 C CA . VAL B 1 249 ? 2.42 2.586 8.445 1 94.69 249 VAL B CA 1
ATOM 5548 C C . VAL B 1 249 ? 1.66 2.055 7.23 1 94.69 249 VAL B C 1
ATOM 5550 O O . VAL B 1 249 ? 1.633 0.846 6.988 1 94.69 249 VAL B O 1
ATOM 5553 N N . VAL B 1 250 ? 1.048 2.936 6.449 1 93.81 250 VAL B N 1
ATOM 5554 C CA . VAL B 1 250 ? 0.293 2.533 5.266 1 93.81 250 VAL B CA 1
ATOM 5555 C C . VAL B 1 250 ? 1.215 1.815 4.285 1 93.81 250 VAL B C 1
ATOM 5557 O O . VAL B 1 250 ? 0.859 0.766 3.742 1 93.81 250 VAL B O 1
ATOM 5560 N N . ILE B 1 251 ? 2.359 2.342 4.117 1 92.38 251 ILE B N 1
ATOM 5561 C CA . ILE B 1 251 ? 3.328 1.765 3.193 1 92.38 251 ILE B CA 1
ATOM 5562 C C . ILE B 1 251 ? 3.812 0.418 3.727 1 92.38 251 ILE B C 1
ATOM 5564 O O . ILE B 1 251 ? 3.9 -0.558 2.979 1 92.38 251 ILE B O 1
ATOM 5568 N N . GLN B 1 252 ? 4.102 0.412 4.961 1 91.5 252 GLN B N 1
ATOM 5569 C CA . GLN B 1 252 ? 4.562 -0.82 5.598 1 91.5 252 GLN B CA 1
ATOM 5570 C C . GLN B 1 252 ? 3.521 -1.928 5.461 1 91.5 252 GLN B C 1
ATOM 5572 O O . GLN B 1 252 ? 3.859 -3.072 5.152 1 91.5 252 GLN B O 1
ATOM 5577 N N . GLU B 1 253 ? 2.314 -1.62 5.742 1 91.81 253 GLU B N 1
ATOM 5578 C CA . GLU B 1 253 ? 1.239 -2.605 5.664 1 91.81 253 GLU B CA 1
ATOM 5579 C C . GLU B 1 253 ? 1.035 -3.088 4.23 1 91.81 253 GLU B C 1
ATOM 5581 O O . GLU B 1 253 ? 0.743 -4.262 4.004 1 91.81 253 GLU B O 1
ATOM 5586 N N . ALA B 1 254 ? 1.106 -2.156 3.289 1 90.12 254 ALA B N 1
ATOM 5587 C CA . ALA B 1 254 ? 1.012 -2.537 1.883 1 90.12 254 ALA B CA 1
ATOM 5588 C C . ALA B 1 254 ? 2.127 -3.506 1.501 1 90.12 254 ALA B C 1
ATOM 5590 O O . ALA B 1 254 ? 1.892 -4.48 0.785 1 90.12 254 ALA B O 1
ATOM 5591 N N . ASN B 1 255 ? 3.34 -3.238 1.958 1 91 255 ASN B N 1
ATOM 5592 C CA . ASN B 1 255 ? 4.477 -4.113 1.696 1 91 255 ASN B CA 1
ATOM 5593 C C . ASN B 1 255 ? 4.289 -5.484 2.334 1 91 255 ASN B C 1
ATOM 5595 O O . ASN B 1 255 ? 4.617 -6.508 1.73 1 91 255 ASN B O 1
ATOM 5599 N N . GLU B 1 256 ? 3.822 -5.469 3.492 1 92 256 GLU B N 1
ATOM 5600 C CA . GLU B 1 256 ? 3.578 -6.727 4.195 1 92 256 GLU B CA 1
ATOM 5601 C C . GLU B 1 256 ? 2.537 -7.57 3.465 1 92 256 GLU B C 1
ATOM 5603 O O . GLU B 1 256 ? 2.662 -8.797 3.4 1 92 256 GLU B O 1
ATOM 5608 N N . ASP B 1 257 ? 1.529 -6.988 2.961 1 92.44 257 ASP B N 1
ATOM 5609 C CA . ASP B 1 257 ? 0.507 -7.711 2.213 1 92.44 257 ASP B CA 1
ATOM 5610 C C . ASP B 1 257 ? 1.101 -8.375 0.969 1 92.44 257 ASP B C 1
ATOM 5612 O O . ASP B 1 257 ? 0.767 -9.516 0.646 1 92.44 257 ASP B O 1
ATOM 5616 N N . ILE B 1 258 ? 1.907 -7.652 0.28 1 92.94 258 ILE B N 1
ATOM 5617 C CA . ILE B 1 258 ? 2.535 -8.195 -0.919 1 92.94 258 ILE B CA 1
ATOM 5618 C C . ILE B 1 258 ? 3.424 -9.375 -0.543 1 92.94 258 ILE B C 1
ATOM 5620 O O . ILE B 1 258 ? 3.424 -10.406 -1.225 1 92.94 258 ILE B O 1
ATOM 5624 N N . GLU B 1 259 ? 4.16 -9.219 0.558 1 93.69 259 GLU B N 1
ATOM 5625 C CA . GLU B 1 259 ? 5.016 -10.297 1.046 1 93.69 259 GLU B CA 1
ATOM 5626 C C . GLU B 1 259 ? 4.199 -11.539 1.388 1 93.69 259 GLU B C 1
ATOM 5628 O O . GLU B 1 259 ? 4.562 -12.656 1.001 1 93.69 259 GLU B O 1
ATOM 5633 N N . LYS B 1 260 ? 3.125 -11.344 2.031 1 94.31 260 LYS B N 1
ATOM 5634 C CA . LYS B 1 260 ? 2.271 -12.461 2.428 1 94.31 260 LYS B CA 1
ATOM 5635 C C . LYS B 1 260 ? 1.603 -13.102 1.214 1 94.31 260 LYS B C 1
ATOM 5637 O O . LYS B 1 260 ? 1.581 -14.32 1.082 1 94.31 260 LYS B O 1
ATOM 5642 N N . LEU B 1 261 ? 1.124 -12.234 0.334 1 94.19 261 LEU B N 1
ATOM 5643 C CA . LEU B 1 261 ? 0.438 -12.719 -0.859 1 94.19 261 LEU B CA 1
ATOM 5644 C C . LEU B 1 261 ? 1.389 -13.523 -1.743 1 94.19 261 LEU B C 1
ATOM 5646 O O . LEU B 1 261 ? 0.952 -14.383 -2.512 1 94.19 261 LEU B O 1
ATOM 5650 N N . SER B 1 262 ? 2.688 -13.266 -1.589 1 94.69 262 SER B N 1
ATOM 5651 C CA . SER B 1 262 ? 3.678 -13.953 -2.406 1 94.69 262 SER B CA 1
ATOM 5652 C C . SER B 1 262 ? 4.344 -15.086 -1.629 1 94.69 262 SER B C 1
ATOM 5654 O O . SER B 1 262 ? 5.23 -15.766 -2.15 1 94.69 262 SER B O 1
ATOM 5656 N N . ALA B 1 263 ? 4.039 -15.203 -0.367 1 93.88 263 ALA B N 1
ATOM 5657 C CA . ALA B 1 263 ? 4.625 -16.219 0.499 1 93.88 263 ALA B CA 1
ATOM 5658 C C . ALA B 1 263 ? 6.145 -16.094 0.543 1 93.88 263 ALA B C 1
ATOM 5660 O O . ALA B 1 263 ? 6.863 -17.094 0.482 1 93.88 263 ALA B O 1
ATOM 5661 N N . SER B 1 264 ? 6.719 -14.922 0.508 1 89.81 264 SER B N 1
ATOM 5662 C CA . SER B 1 264 ? 8.156 -14.688 0.4 1 89.81 264 SER B CA 1
ATOM 5663 C C . SER B 1 264 ? 8.812 -14.609 1.776 1 89.81 264 SER B C 1
ATOM 5665 O O . SER B 1 264 ? 10.016 -14.367 1.887 1 89.81 264 SER B O 1
ATOM 5667 N N . GLY B 1 265 ? 8.188 -14.875 2.766 1 82.19 265 GLY B N 1
ATOM 5668 C CA . GLY B 1 265 ? 8.766 -14.703 4.09 1 82.19 265 GLY B CA 1
ATOM 5669 C C . GLY B 1 265 ? 8.672 -13.273 4.598 1 82.19 265 GLY B C 1
ATOM 5670 O O . GLY B 1 265 ? 8.375 -12.359 3.832 1 82.19 265 GLY B O 1
ATOM 5671 N N . LYS B 1 266 ? 9.031 -13.062 5.781 1 82.12 266 LYS B N 1
ATOM 5672 C CA . LYS B 1 266 ? 8.828 -11.75 6.398 1 82.12 266 LYS B CA 1
ATOM 5673 C C . LYS B 1 266 ? 10.062 -10.875 6.238 1 82.12 266 LYS B C 1
ATOM 5675 O O . LYS B 1 266 ? 11.188 -11.344 6.414 1 82.12 266 LYS B O 1
ATOM 5680 N N . SER B 1 267 ? 9.992 -9.703 5.914 1 85.75 267 SER B N 1
ATOM 5681 C CA . SER B 1 267 ? 10.953 -8.609 6.031 1 85.75 267 SER B CA 1
ATOM 5682 C C . SER B 1 267 ? 12.18 -8.867 5.164 1 85.75 267 SER B C 1
ATOM 5684 O O . SER B 1 267 ? 13.312 -8.703 5.621 1 85.75 267 SER B O 1
ATOM 5686 N N . ILE B 1 268 ? 12.008 -9.328 3.939 1 92.31 268 ILE B N 1
ATOM 5687 C CA . ILE B 1 268 ? 13.117 -9.461 2.998 1 92.31 268 ILE B CA 1
ATOM 5688 C C . ILE B 1 268 ? 13.18 -8.234 2.092 1 92.31 268 ILE B C 1
ATOM 5690 O O . ILE B 1 268 ? 12.203 -7.906 1.418 1 92.31 268 ILE B O 1
ATOM 5694 N N . ASP B 1 269 ? 14.312 -7.547 2.152 1 89.75 269 ASP B N 1
ATOM 5695 C CA . ASP B 1 269 ? 14.492 -6.363 1.319 1 89.75 269 ASP B CA 1
ATOM 5696 C C . ASP B 1 269 ? 15.805 -6.43 0.542 1 89.75 269 ASP B C 1
ATOM 5698 O O . ASP B 1 269 ? 16.422 -7.488 0.455 1 89.75 269 ASP B O 1
ATOM 5702 N N . PHE B 1 270 ? 16.172 -5.289 -0.107 1 90.62 270 PHE B N 1
ATOM 5703 C CA . PHE B 1 270 ? 17.328 -5.258 -0.985 1 90.62 270 PHE B CA 1
ATOM 5704 C C . PHE B 1 270 ? 18.625 -5.418 -0.185 1 90.62 270 PHE B C 1
ATOM 5706 O O . PHE B 1 270 ? 19.656 -5.781 -0.737 1 90.62 270 PHE B O 1
ATOM 5713 N N . GLU B 1 271 ? 18.531 -5.211 1.104 1 86.56 271 GLU B N 1
ATOM 5714 C CA . GLU B 1 271 ? 19.734 -5.227 1.933 1 86.56 271 GLU B CA 1
ATOM 5715 C C . GLU B 1 271 ? 19.859 -6.539 2.699 1 86.56 271 GLU B C 1
ATOM 5717 O O . GLU B 1 271 ? 20.906 -6.82 3.293 1 86.56 271 GLU B O 1
ATOM 5722 N N . THR B 1 272 ? 18.891 -7.34 2.641 1 92.31 272 THR B N 1
ATOM 5723 C CA . THR B 1 272 ? 18.906 -8.617 3.35 1 92.31 272 THR B CA 1
ATOM 5724 C C . THR B 1 272 ? 19.969 -9.547 2.756 1 92.31 272 THR B C 1
ATOM 5726 O O . THR B 1 272 ? 20.047 -9.695 1.535 1 92.31 272 THR B O 1
ATOM 5729 N N . LYS B 1 273 ? 20.766 -10.219 3.645 1 93.5 273 LYS B N 1
ATOM 5730 C CA . LYS B 1 273 ? 21.797 -11.148 3.205 1 93.5 273 LYS B CA 1
ATOM 5731 C C . LYS B 1 273 ? 21.188 -12.43 2.637 1 93.5 273 LYS B C 1
ATOM 5733 O O . LYS B 1 273 ? 20.062 -12.797 2.994 1 93.5 273 LYS B O 1
ATOM 5738 N N . ALA B 1 274 ? 21.875 -13.039 1.745 1 97.31 274 ALA B N 1
ATOM 5739 C CA . ALA B 1 274 ? 21.391 -14.195 0.996 1 97.31 274 ALA B CA 1
ATOM 5740 C C . ALA B 1 274 ? 20.969 -15.32 1.937 1 97.31 274 ALA B C 1
ATOM 5742 O O . ALA B 1 274 ? 19.891 -15.906 1.769 1 97.31 274 ALA B O 1
ATOM 5743 N N . PHE B 1 275 ? 21.734 -15.578 2.885 1 97.38 275 PHE B N 1
ATOM 5744 C CA . PHE B 1 275 ? 21.453 -16.688 3.793 1 97.38 275 PHE B CA 1
ATOM 5745 C C . PHE B 1 275 ? 20.188 -16.422 4.59 1 97.38 275 PHE B C 1
ATOM 5747 O O . PHE B 1 275 ? 19.359 -17.328 4.777 1 97.38 275 PHE B O 1
ATOM 5754 N N . VAL B 1 276 ? 20.016 -15.227 5.043 1 96 276 VAL B N 1
ATOM 5755 C CA . VAL B 1 276 ? 18.828 -14.852 5.816 1 96 276 VAL B CA 1
ATOM 5756 C C . VAL B 1 276 ? 17.594 -14.93 4.938 1 96 276 VAL B C 1
ATOM 5758 O O . VAL B 1 276 ? 16.547 -15.445 5.359 1 96 276 VAL B O 1
ATOM 5761 N N . ALA B 1 277 ? 17.734 -14.43 3.768 1 97.06 277 ALA B N 1
ATOM 5762 C CA . ALA B 1 277 ? 16.609 -14.477 2.824 1 97.06 277 ALA B CA 1
ATOM 5763 C C . ALA B 1 277 ? 16.203 -15.914 2.525 1 97.06 277 ALA B C 1
ATOM 5765 O O . ALA B 1 277 ? 15.023 -16.234 2.502 1 97.06 277 ALA B O 1
ATOM 5766 N N . ALA B 1 278 ? 17.203 -16.781 2.291 1 97.81 278 ALA B N 1
ATOM 5767 C CA . ALA B 1 278 ? 16.922 -18.188 2.004 1 97.81 278 ALA B CA 1
ATOM 5768 C C . ALA B 1 278 ? 16.234 -18.859 3.184 1 97.81 278 ALA B C 1
ATOM 5770 O O . ALA B 1 278 ? 15.25 -19.578 3.004 1 97.81 278 ALA B O 1
ATOM 5771 N N . TYR B 1 279 ? 16.688 -18.578 4.309 1 96.88 279 TYR B N 1
ATOM 5772 C CA . TYR B 1 279 ? 16.156 -19.203 5.512 1 96.88 279 TYR B CA 1
ATOM 5773 C C . TYR B 1 279 ? 14.719 -18.766 5.77 1 96.88 279 TYR B C 1
ATOM 5775 O O . TYR B 1 279 ? 13.914 -19.547 6.297 1 96.88 279 TYR B O 1
ATOM 5783 N N . ARG B 1 280 ? 14.406 -17.609 5.406 1 96.06 280 ARG B N 1
ATOM 5784 C CA . ARG B 1 280 ? 13.062 -17.078 5.621 1 96.06 280 ARG B CA 1
ATOM 5785 C C . ARG B 1 280 ? 12.086 -17.625 4.586 1 96.06 280 ARG B C 1
ATOM 5787 O O . ARG B 1 280 ? 10.891 -17.766 4.859 1 96.06 280 ARG B O 1
ATOM 5794 N N . ARG B 1 281 ? 12.562 -18 3.488 1 97.12 281 ARG B N 1
ATOM 5795 C CA . ARG B 1 281 ? 11.719 -18.5 2.412 1 97.12 281 ARG B CA 1
ATOM 5796 C C . ARG B 1 281 ? 11.523 -20.016 2.545 1 97.12 281 ARG B C 1
ATOM 5798 O O . ARG B 1 281 ? 10.469 -20.547 2.172 1 97.12 281 ARG B O 1
ATOM 5805 N N . LEU B 1 282 ? 12.461 -20.703 3.088 1 97.5 282 LEU B N 1
ATOM 5806 C CA . LEU B 1 282 ? 12.547 -22.156 3.057 1 97.5 282 LEU B CA 1
ATOM 5807 C C . LEU B 1 282 ? 11.344 -22.797 3.738 1 97.5 282 LEU B C 1
ATOM 5809 O O . LEU B 1 282 ? 10.789 -23.766 3.236 1 97.5 282 LEU B O 1
ATOM 5813 N N . PRO B 1 283 ? 10.852 -22.281 4.855 1 96.69 283 PRO B N 1
ATOM 5814 C CA . PRO B 1 283 ? 9.695 -22.938 5.477 1 96.69 283 PRO B CA 1
ATOM 5815 C C . PRO B 1 283 ? 8.477 -22.969 4.559 1 96.69 283 PRO B C 1
ATOM 5817 O O . PRO B 1 283 ? 7.801 -24 4.473 1 96.69 283 PRO B O 1
ATOM 5820 N N . TRP B 1 284 ? 8.219 -21.938 3.906 1 96.56 284 TRP B N 1
ATOM 5821 C CA . TRP B 1 284 ? 7.102 -21.875 2.967 1 96.56 284 TRP B CA 1
ATOM 5822 C C . TRP B 1 284 ? 7.348 -22.812 1.78 1 96.56 284 TRP B C 1
ATOM 5824 O O . TRP B 1 284 ? 6.445 -23.531 1.349 1 96.56 284 TRP B O 1
ATOM 5834 N N . LEU B 1 285 ? 8.523 -22.766 1.27 1 97.25 285 LEU B N 1
ATOM 5835 C CA . LEU B 1 285 ? 8.828 -23.547 0.078 1 97.25 285 LEU B CA 1
ATOM 5836 C C . LEU B 1 285 ? 8.797 -25.047 0.387 1 97.25 285 LEU B C 1
ATOM 5838 O O . LEU B 1 285 ? 8.375 -25.844 -0.444 1 97.25 285 LEU B O 1
ATOM 5842 N N . ILE B 1 286 ? 9.289 -25.375 1.567 1 97.62 286 ILE B N 1
ATOM 5843 C CA . ILE B 1 286 ? 9.242 -26.781 1.978 1 97.62 286 ILE B CA 1
ATOM 5844 C C . ILE B 1 286 ? 7.793 -27.219 2.143 1 97.62 286 ILE B C 1
ATOM 5846 O O . ILE B 1 286 ? 7.414 -28.312 1.702 1 97.62 286 ILE B O 1
ATOM 5850 N N . LEU B 1 287 ? 6.996 -26.391 2.752 1 97 287 LEU B N 1
ATOM 5851 C CA . LEU B 1 287 ? 5.574 -26.688 2.883 1 97 287 LEU B CA 1
ATOM 5852 C C . LEU B 1 287 ? 4.93 -26.875 1.513 1 97 287 LEU B C 1
ATOM 5854 O O . LEU B 1 287 ? 4.199 -27.844 1.293 1 97 287 LEU B O 1
ATOM 5858 N N . LEU B 1 288 ? 5.188 -25.969 0.623 1 96.69 288 LEU B N 1
ATOM 5859 C CA . LEU B 1 288 ? 4.609 -26.031 -0.715 1 96.69 288 LEU B CA 1
ATOM 5860 C C . LEU B 1 288 ? 5.109 -27.25 -1.477 1 96.69 288 LEU B C 1
ATOM 5862 O O . LEU B 1 288 ? 4.375 -27.828 -2.277 1 96.69 288 LEU B O 1
ATOM 5866 N N . LEU B 1 289 ? 6.363 -27.594 -1.262 1 97.44 289 LEU B N 1
ATOM 5867 C CA . LEU B 1 289 ? 6.934 -28.797 -1.867 1 97.44 289 LEU B CA 1
ATOM 5868 C C . LEU B 1 289 ? 6.164 -30.047 -1.431 1 97.44 289 LEU B C 1
ATOM 5870 O O . LEU B 1 289 ? 5.82 -30.891 -2.262 1 97.44 289 LEU B O 1
ATOM 5874 N N . PHE B 1 290 ? 5.848 -30.109 -0.205 1 97.12 290 PHE B N 1
ATOM 5875 C CA . PHE B 1 290 ? 5.121 -31.266 0.321 1 97.12 290 PHE B CA 1
ATOM 5876 C C . PHE B 1 290 ? 3.701 -31.297 -0.232 1 97.12 290 PHE B C 1
ATOM 5878 O O . PHE B 1 290 ? 3.189 -32.375 -0.562 1 97.12 290 PHE B O 1
ATOM 5885 N N . ILE B 1 291 ? 3.094 -30.188 -0.332 1 95.75 291 ILE B N 1
ATOM 5886 C CA . ILE B 1 291 ? 1.769 -30.156 -0.938 1 95.75 291 ILE B CA 1
ATOM 5887 C C . ILE B 1 291 ? 1.861 -30.547 -2.41 1 95.75 291 ILE B C 1
ATOM 5889 O O . ILE B 1 291 ? 0.977 -31.219 -2.938 1 95.75 291 ILE B O 1
ATOM 5893 N N . GLY B 1 292 ? 2.908 -30.125 -3.01 1 94.69 292 GLY B N 1
ATOM 5894 C CA . GLY B 1 292 ? 3.146 -30.5 -4.395 1 94.69 292 GLY B CA 1
ATOM 5895 C C . GLY B 1 292 ? 3.295 -31.984 -4.594 1 94.69 292 GLY B C 1
ATOM 5896 O O . GLY B 1 292 ? 2.904 -32.531 -5.637 1 94.69 292 GLY B O 1
ATOM 5897 N N . ILE B 1 293 ? 3.805 -32.594 -3.611 1 95.06 293 ILE B N 1
ATOM 5898 C CA . ILE B 1 293 ? 3.979 -34.062 -3.684 1 95.06 293 ILE B CA 1
ATOM 5899 C C . ILE B 1 293 ? 2.613 -34.719 -3.672 1 95.06 293 ILE B C 1
ATOM 5901 O O . ILE B 1 293 ? 2.424 -35.75 -4.32 1 95.06 293 ILE B O 1
ATOM 5905 N N . VAL B 1 294 ? 1.689 -34.188 -3.025 1 95.94 294 VAL B N 1
ATOM 5906 C CA . VAL B 1 294 ? 0.333 -34.719 -3.027 1 95.94 294 VAL B CA 1
ATOM 5907 C C . VAL B 1 294 ? -0.214 -34.75 -4.453 1 95.94 294 VAL B C 1
ATOM 5909 O O . VAL B 1 294 ? -0.887 -35.688 -4.855 1 95.94 294 VAL B O 1
ATOM 5912 N N . SER B 1 295 ? 0.075 -33.719 -5.238 1 93.69 295 SER B N 1
ATOM 5913 C CA . SER B 1 295 ? -0.317 -33.688 -6.645 1 93.69 295 SER B CA 1
ATOM 5914 C C . SER B 1 295 ? 0.296 -34.844 -7.418 1 93.69 295 SER B C 1
ATOM 5916 O O . SER B 1 295 ? -0.366 -35.469 -8.266 1 93.69 295 SER B O 1
ATOM 5918 N N . GLY B 1 296 ? 1.556 -35.094 -7.086 1 93.44 296 GLY B N 1
ATOM 5919 C CA . GLY B 1 296 ? 2.217 -36.219 -7.711 1 93.44 296 GLY B CA 1
ATOM 5920 C C . GLY B 1 296 ? 1.566 -37.562 -7.375 1 93.44 296 GLY B C 1
ATOM 5921 O O . GLY B 1 296 ? 1.433 -38.438 -8.242 1 93.44 296 GLY B O 1
ATOM 5922 N N . SER B 1 297 ? 1.158 -37.688 -6.172 1 95.12 297 SER B N 1
ATOM 5923 C CA . SER B 1 297 ? 0.504 -38.906 -5.719 1 95.12 297 SER B CA 1
ATOM 5924 C C . SER B 1 297 ? -0.841 -39.094 -6.41 1 95.12 297 SER B C 1
ATOM 5926 O O . SER B 1 297 ? -1.252 -40.219 -6.672 1 95.12 297 SER B O 1
ATOM 5928 N N . ILE B 1 298 ? -1.489 -38.062 -6.676 1 95.5 298 ILE B N 1
ATOM 5929 C CA . ILE B 1 298 ? -2.766 -38.125 -7.379 1 95.5 298 ILE B CA 1
ATOM 5930 C C . ILE B 1 298 ? -2.543 -38.625 -8.805 1 95.5 298 ILE B C 1
ATOM 5932 O O . ILE B 1 298 ? -3.254 -39.531 -9.273 1 95.5 298 ILE B O 1
ATOM 5936 N N . ILE B 1 299 ? -1.593 -38.094 -9.461 1 95.44 299 ILE B N 1
ATOM 5937 C CA . ILE B 1 299 ? -1.282 -38.531 -10.82 1 95.44 299 ILE B CA 1
ATOM 5938 C C . ILE B 1 299 ? -0.919 -40 -10.812 1 95.44 299 ILE B C 1
ATOM 5940 O O . ILE B 1 299 ? -1.328 -40.75 -11.703 1 95.44 299 ILE B O 1
ATOM 5944 N N . SER B 1 300 ? -0.117 -40.375 -9.781 1 94.88 300 SER B N 1
ATOM 5945 C CA . SER B 1 300 ? 0.277 -41.781 -9.664 1 94.88 300 SER B CA 1
ATOM 5946 C C . SER B 1 300 ? -0.941 -42.688 -9.547 1 94.88 300 SER B C 1
ATOM 5948 O O . SER B 1 300 ? -0.934 -43.812 -10.039 1 94.88 300 SER B O 1
ATOM 5950 N N . GLY B 1 301 ? -2.029 -42.281 -8.984 1 95.25 301 GLY B N 1
ATOM 5951 C CA . GLY B 1 301 ? -3.271 -43.031 -8.859 1 95.25 301 GLY B CA 1
ATOM 5952 C C . GLY B 1 301 ? -3.994 -43.219 -10.18 1 95.25 301 GLY B C 1
ATOM 5953 O O . GLY B 1 301 ? -4.801 -44.125 -10.328 1 95.25 301 GLY B O 1
ATOM 5954 N N . TYR B 1 302 ? -3.674 -42.375 -11.125 1 95.19 302 TYR B N 1
ATOM 5955 C CA . TYR B 1 302 ? -4.293 -42.438 -12.445 1 95.19 302 TYR B CA 1
ATOM 5956 C C . TYR B 1 302 ? -3.287 -42.906 -13.492 1 95.19 302 TYR B C 1
ATOM 5958 O O . TYR B 1 302 ? -3.396 -42.531 -14.664 1 95.19 302 TYR B O 1
ATOM 5966 N N . GLU B 1 303 ? -2.279 -43.562 -13.047 1 94.06 303 GLU B N 1
ATOM 5967 C CA . GLU B 1 303 ? -1.199 -44 -13.93 1 94.06 303 GLU B CA 1
ATOM 5968 C C . GLU B 1 303 ? -1.737 -44.844 -15.094 1 94.06 303 GLU B C 1
ATOM 5970 O O . GLU B 1 303 ? -1.256 -44.719 -16.219 1 94.06 303 GLU B O 1
ATOM 5975 N N . ASP B 1 304 ? -2.719 -45.656 -14.891 1 93.88 304 ASP B N 1
ATOM 5976 C CA . ASP B 1 304 ? -3.301 -46.5 -15.93 1 93.88 304 ASP B CA 1
ATOM 5977 C C . ASP B 1 304 ? -3.936 -45.656 -17.031 1 93.88 304 ASP B C 1
ATOM 5979 O O . ASP B 1 304 ? -3.77 -45.938 -18.219 1 93.88 304 ASP B O 1
ATOM 5983 N N . THR B 1 305 ? -4.617 -44.656 -16.609 1 93.75 305 THR B N 1
ATOM 5984 C CA . THR B 1 305 ? -5.246 -43.75 -17.547 1 93.75 305 THR B CA 1
ATOM 5985 C C . THR B 1 305 ? -4.195 -43.031 -18.406 1 93.75 305 THR B C 1
ATOM 5987 O O . THR B 1 305 ? -4.348 -42.906 -19.625 1 93.75 305 THR B O 1
ATOM 5990 N N . LEU B 1 306 ? -3.129 -42.656 -17.812 1 93.38 306 LEU B N 1
ATOM 5991 C CA . LEU B 1 306 ? -2.057 -41.906 -18.484 1 93.38 306 LEU B CA 1
ATOM 5992 C C . LEU B 1 306 ? -1.316 -42.812 -19.453 1 93.38 306 LEU B C 1
ATOM 5994 O O . LEU B 1 306 ? -0.875 -42.375 -20.516 1 93.38 306 LEU B O 1
ATOM 5998 N N . GLN B 1 307 ? -1.159 -44 -19.047 1 92.31 307 GLN B N 1
ATOM 5999 C CA . GLN B 1 307 ? -0.485 -44.969 -19.922 1 92.31 307 GLN B CA 1
ATOM 6000 C C . GLN B 1 307 ? -1.294 -45.219 -21.188 1 92.31 307 GLN B C 1
ATOM 6002 O O . GLN B 1 307 ? -0.725 -45.438 -22.266 1 92.31 307 GLN B O 1
ATOM 6007 N N . LYS B 1 308 ? -2.582 -45.188 -21.062 1 93 308 LYS B N 1
ATOM 6008 C CA . LYS B 1 308 ? -3.463 -45.469 -22.203 1 93 308 LYS B CA 1
ATOM 6009 C C . LYS B 1 308 ? -3.531 -44.25 -23.141 1 93 308 LYS B C 1
ATOM 6011 O O . LYS B 1 308 ? -3.615 -44.406 -24.359 1 93 308 LYS B O 1
ATOM 6016 N N . VAL B 1 309 ? -3.533 -43.031 -22.547 1 93.75 309 VAL B N 1
ATOM 6017 C CA . VAL B 1 309 ? -3.623 -41.812 -23.344 1 93.75 309 VAL B CA 1
ATOM 6018 C C . VAL B 1 309 ? -2.58 -40.812 -22.859 1 93.75 309 VAL B C 1
ATOM 6020 O O . VAL B 1 309 ? -2.896 -39.906 -22.094 1 93.75 309 VAL B O 1
ATOM 6023 N N . VAL B 1 310 ? -1.441 -40.781 -23.406 1 93.12 310 VAL B N 1
ATOM 6024 C CA . VAL B 1 310 ? -0.299 -39.969 -23 1 93.12 310 VAL B CA 1
ATOM 6025 C C . VAL B 1 310 ? -0.582 -38.5 -23.297 1 93.12 310 VAL B C 1
ATOM 6027 O O . VAL B 1 310 ? -0.105 -37.625 -22.578 1 93.12 310 VAL B O 1
ATOM 6030 N N . ALA B 1 311 ? -1.497 -38.25 -24.25 1 93.38 311 ALA B N 1
ATOM 6031 C CA . ALA B 1 311 ? -1.814 -36.906 -24.672 1 93.38 311 ALA B CA 1
ATOM 6032 C C . ALA B 1 311 ? -2.439 -36.094 -23.531 1 93.38 311 ALA B C 1
ATOM 6034 O O . ALA B 1 311 ? -2.393 -34.875 -23.531 1 93.38 311 ALA B O 1
ATOM 6035 N N . LEU B 1 312 ? -3.002 -36.75 -22.547 1 95.25 312 LEU B N 1
ATOM 6036 C CA . LEU B 1 312 ? -3.578 -36.094 -21.391 1 95.25 312 LEU B CA 1
ATOM 6037 C C . LEU B 1 312 ? -2.521 -35.281 -20.656 1 95.25 312 LEU B C 1
ATOM 6039 O O . LEU B 1 312 ? -2.832 -34.219 -20.062 1 95.25 312 LEU B O 1
ATOM 6043 N N . ALA B 1 313 ? -1.281 -35.688 -20.703 1 95.25 313 ALA B N 1
ATOM 6044 C CA . ALA B 1 313 ? -0.199 -35.031 -19.984 1 95.25 313 ALA B CA 1
ATOM 6045 C C . ALA B 1 313 ? 0.1 -33.656 -20.594 1 95.25 313 ALA B C 1
ATOM 6047 O O . ALA B 1 313 ? 0.59 -32.75 -19.906 1 95.25 313 ALA B O 1
ATOM 6048 N N . PHE B 1 314 ? -0.282 -33.5 -21.875 1 95.38 314 PHE B N 1
ATOM 6049 C CA . PHE B 1 314 ? 0.049 -32.25 -22.578 1 95.38 314 PHE B CA 1
ATOM 6050 C C . PHE B 1 314 ? -0.709 -31.078 -22 1 95.38 314 PHE B C 1
ATOM 6052 O O . PHE B 1 314 ? -0.268 -29.938 -22.109 1 95.38 314 PHE B O 1
ATOM 6059 N N . PHE B 1 315 ? -1.812 -31.281 -21.344 1 95.56 315 PHE B N 1
ATOM 6060 C CA . PHE B 1 315 ? -2.699 -30.203 -20.953 1 95.56 315 PHE B CA 1
ATOM 6061 C C . PHE B 1 315 ? -2.662 -29.984 -19.453 1 95.56 315 PHE B C 1
ATOM 6063 O O . PHE B 1 315 ? -3.254 -29.031 -18.938 1 95.56 315 PHE B O 1
ATOM 6070 N N . MET B 1 316 ? -1.913 -30.797 -18.766 1 94.75 316 MET B N 1
ATOM 6071 C CA . MET B 1 316 ? -1.892 -30.75 -17.312 1 94.75 316 MET B CA 1
ATOM 6072 C C . MET B 1 316 ? -1.371 -29.406 -16.828 1 94.75 316 MET B C 1
ATOM 6074 O O . MET B 1 316 ? -2.01 -28.75 -15.992 1 94.75 316 MET B O 1
ATOM 6078 N N . PRO B 1 317 ? -0.27 -28.922 -17.344 1 93.06 317 PRO B N 1
ATOM 6079 C CA . PRO B 1 317 ? 0.257 -27.656 -16.828 1 93.06 317 PRO B CA 1
ATOM 6080 C C . PRO B 1 317 ? -0.664 -26.469 -17.109 1 93.06 317 PRO B C 1
ATOM 6082 O O . PRO B 1 317 ? -0.793 -25.562 -16.281 1 93.06 317 PRO B O 1
ATOM 6085 N N . MET B 1 318 ? -1.219 -26.547 -18.234 1 94.5 318 MET B N 1
ATOM 6086 C CA . MET B 1 318 ? -2.115 -25.453 -18.625 1 94.5 318 MET B CA 1
ATOM 6087 C C . MET B 1 318 ? -3.35 -25.422 -17.734 1 94.5 318 MET B C 1
ATOM 6089 O O . MET B 1 318 ? -3.729 -24.359 -17.219 1 94.5 318 MET B O 1
ATOM 6093 N N . ILE B 1 319 ? -3.947 -26.562 -17.5 1 96.31 319 ILE B N 1
ATOM 6094 C CA . ILE B 1 319 ? -5.156 -26.641 -16.688 1 96.31 319 ILE B CA 1
ATOM 6095 C C . ILE B 1 319 ? -4.836 -26.219 -15.25 1 96.31 319 ILE B C 1
ATOM 6097 O O . ILE B 1 319 ? -5.555 -25.406 -14.656 1 96.31 319 ILE B O 1
ATOM 6101 N N . SER B 1 320 ? -3.807 -26.781 -14.734 1 94.81 320 SER B N 1
ATOM 6102 C CA . SER B 1 320 ? -3.408 -26.438 -13.375 1 94.81 320 SER B CA 1
ATOM 6103 C C . SER B 1 320 ? -3.047 -24.969 -13.25 1 94.81 320 SER B C 1
ATOM 6105 O O . SER B 1 320 ? -3.455 -24.297 -12.297 1 94.81 320 SER B O 1
ATOM 6107 N N . GLY B 1 321 ? -2.24 -24.484 -14.18 1 94.44 321 GLY B N 1
ATOM 6108 C CA . GLY B 1 321 ? -1.84 -23.078 -14.18 1 94.44 321 GLY B CA 1
ATOM 6109 C C . GLY B 1 321 ? -3.016 -22.125 -14.242 1 94.44 321 GLY B C 1
ATOM 6110 O O . GLY B 1 321 ? -3.07 -21.156 -13.492 1 94.44 321 GLY B O 1
ATOM 6111 N N . MET B 1 322 ? -3.922 -22.406 -15.164 1 96.62 322 MET B N 1
ATOM 6112 C CA . MET B 1 322 ? -5.102 -21.562 -15.328 1 96.62 322 MET B CA 1
ATOM 6113 C C . MET B 1 322 ? -5.934 -21.547 -14.055 1 96.62 322 MET B C 1
ATOM 6115 O O . MET B 1 322 ? -6.449 -20.5 -13.656 1 96.62 322 MET B O 1
ATOM 6119 N N . THR B 1 323 ? -6.082 -22.688 -13.5 1 96.94 323 THR B N 1
ATOM 6120 C CA . THR B 1 323 ? -6.844 -22.781 -12.258 1 96.94 323 THR B CA 1
ATOM 6121 C C . THR B 1 323 ? -6.184 -21.969 -11.148 1 96.94 323 THR B C 1
ATOM 6123 O O . THR B 1 323 ? -6.859 -21.234 -10.43 1 96.94 323 THR B O 1
ATOM 6126 N N . GLY B 1 324 ? -4.906 -22.109 -11.023 1 95.69 324 GLY B N 1
ATOM 6127 C CA . GLY B 1 324 ? -4.172 -21.328 -10.031 1 95.69 324 GLY B CA 1
ATOM 6128 C C . GLY B 1 324 ? -4.242 -19.828 -10.273 1 95.69 324 GLY B C 1
ATOM 6129 O O . GLY B 1 324 ? -4.395 -19.062 -9.328 1 95.69 324 GLY B O 1
ATOM 6130 N N . ASN B 1 325 ? -4.094 -19.422 -11.508 1 96.12 325 ASN B N 1
ATOM 6131 C CA . ASN B 1 325 ? -4.109 -18.016 -11.883 1 96.12 325 ASN B CA 1
ATOM 6132 C C . ASN B 1 325 ? -5.445 -17.359 -11.531 1 96.12 325 ASN B C 1
ATOM 6134 O O . ASN B 1 325 ? -5.48 -16.266 -10.961 1 96.12 325 ASN B O 1
ATOM 6138 N N . THR B 1 326 ? -6.535 -18.047 -11.891 1 97 326 THR B N 1
ATOM 6139 C CA . THR B 1 326 ? -7.848 -17.484 -11.578 1 97 326 THR B CA 1
ATOM 6140 C C . THR B 1 326 ? -8.055 -17.406 -10.062 1 97 326 THR B C 1
ATOM 6142 O O . THR B 1 326 ? -8.672 -16.469 -9.562 1 97 326 THR B O 1
ATOM 6145 N N . GLY B 1 327 ? -7.59 -18.406 -9.375 1 96.81 327 GLY B N 1
ATOM 6146 C CA . GLY B 1 327 ? -7.648 -18.375 -7.922 1 96.81 327 GLY B CA 1
ATOM 6147 C C . GLY B 1 327 ? -6.902 -17.203 -7.324 1 96.81 327 GLY B C 1
ATOM 6148 O O . GLY B 1 327 ? -7.402 -16.531 -6.41 1 96.81 327 GLY B O 1
ATOM 6149 N N . THR B 1 328 ? -5.738 -16.984 -7.812 1 96.06 328 THR B N 1
ATOM 6150 C CA . THR B 1 328 ? -4.898 -15.898 -7.316 1 96.06 328 THR B CA 1
ATOM 6151 C C . THR B 1 328 ? -5.535 -14.547 -7.625 1 96.06 328 THR B C 1
ATOM 6153 O O . THR B 1 328 ? -5.457 -13.617 -6.812 1 96.06 328 THR B O 1
ATOM 6156 N N . GLN B 1 329 ? -6.152 -14.43 -8.773 1 96.94 329 GLN B N 1
ATOM 6157 C CA . GLN B 1 329 ? -6.844 -13.195 -9.133 1 96.94 329 GLN B CA 1
ATOM 6158 C C . GLN B 1 329 ? -7.965 -12.883 -8.148 1 96.94 329 GLN B C 1
ATOM 6160 O O . GLN B 1 329 ? -8.109 -11.75 -7.695 1 96.94 329 GLN B O 1
ATOM 6165 N N . SER B 1 330 ? -8.703 -13.898 -7.875 1 97.12 330 SER B N 1
ATOM 6166 C CA . SER B 1 330 ? -9.812 -13.727 -6.945 1 97.12 330 SER B CA 1
ATOM 6167 C C . SER B 1 330 ? -9.312 -13.43 -5.535 1 97.12 330 SER B C 1
ATOM 6169 O O . SER B 1 330 ? -9.898 -12.617 -4.82 1 97.12 330 SER B O 1
ATOM 6171 N N . LEU B 1 331 ? -8.281 -14.164 -5.184 1 96.75 331 LEU B N 1
ATOM 6172 C CA . LEU B 1 331 ? -7.66 -13.938 -3.881 1 96.75 331 LEU B CA 1
ATOM 6173 C C . LEU B 1 331 ? -7.262 -12.477 -3.713 1 96.75 331 LEU B C 1
ATOM 6175 O O . LEU B 1 331 ? -7.508 -11.875 -2.664 1 96.75 331 LEU B O 1
ATOM 6179 N N . ALA B 1 332 ? -6.66 -11.914 -4.723 1 94.94 332 ALA B N 1
ATOM 6180 C CA . ALA B 1 332 ? -6.207 -10.531 -4.691 1 94.94 332 ALA B CA 1
ATOM 6181 C C . ALA B 1 332 ? -7.375 -9.57 -4.465 1 94.94 332 ALA B C 1
ATOM 6183 O O . ALA B 1 332 ? -7.281 -8.648 -3.66 1 94.94 332 ALA B O 1
ATOM 6184 N N . VAL B 1 333 ? -8.484 -9.773 -5.133 1 94.94 333 VAL B N 1
ATOM 6185 C CA . VAL B 1 333 ? -9.672 -8.93 -5.02 1 94.94 333 VAL B CA 1
ATOM 6186 C C . VAL B 1 333 ? -10.227 -9.016 -3.598 1 94.94 333 VAL B C 1
ATOM 6188 O O . VAL B 1 333 ? -10.602 -7.996 -3.012 1 94.94 333 VAL B O 1
ATOM 6191 N N . VAL B 1 334 ? -10.211 -10.164 -3.08 1 95.25 334 VAL B N 1
ATOM 6192 C CA . VAL B 1 334 ? -10.812 -10.383 -1.77 1 95.25 334 VAL B CA 1
ATOM 6193 C C . VAL B 1 334 ? -9.93 -9.773 -0.687 1 95.25 334 VAL B C 1
ATOM 6195 O O . VAL B 1 334 ? -10.422 -9.078 0.208 1 95.25 334 VAL B O 1
ATOM 6198 N N . VAL B 1 335 ? -8.648 -10.023 -0.795 1 92.81 335 VAL B N 1
ATOM 6199 C CA . VAL B 1 335 ? -7.727 -9.539 0.226 1 92.81 335 VAL B CA 1
ATOM 6200 C C . VAL B 1 335 ? -7.758 -8.016 0.271 1 92.81 335 VAL B C 1
ATOM 6202 O O . VAL B 1 335 ? -7.824 -7.422 1.351 1 92.81 335 VAL B O 1
ATOM 6205 N N . ARG B 1 336 ? -7.738 -7.379 -0.816 1 90.12 336 ARG B N 1
ATOM 6206 C CA . ARG B 1 336 ? -7.785 -5.922 -0.852 1 90.12 336 ARG B CA 1
ATOM 6207 C C . ARG B 1 336 ? -9.156 -5.406 -0.424 1 90.12 336 ARG B C 1
ATOM 6209 O O . ARG B 1 336 ? -9.258 -4.379 0.251 1 90.12 336 ARG B O 1
ATOM 6216 N N . GLY B 1 337 ? -10.211 -6.09 -0.839 1 89.12 337 GLY B N 1
ATOM 6217 C CA . GLY B 1 337 ? -11.57 -5.684 -0.518 1 89.12 337 GLY B CA 1
ATOM 6218 C C . GLY B 1 337 ? -11.883 -5.758 0.965 1 89.12 337 GLY B C 1
ATOM 6219 O O . GLY B 1 337 ? -12.641 -4.941 1.487 1 89.12 337 GLY B O 1
ATOM 6220 N N . LEU B 1 338 ? -11.273 -6.707 1.599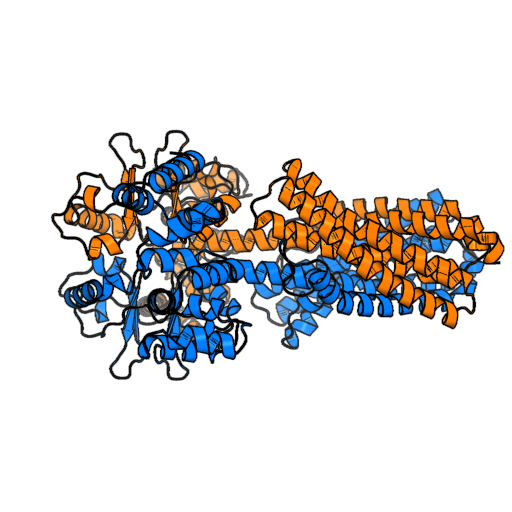 1 87.88 338 LEU B N 1
ATOM 6221 C CA . LEU B 1 338 ? -11.523 -6.914 3.02 1 87.88 338 LEU B CA 1
ATOM 6222 C C . LEU B 1 338 ? -10.898 -5.801 3.852 1 87.88 338 LEU B C 1
ATOM 6224 O O . LEU B 1 338 ? -11.367 -5.504 4.953 1 87.88 338 LEU B O 1
ATOM 6228 N N . VAL B 1 339 ? -9.891 -5.168 3.336 1 77.5 339 VAL B N 1
ATOM 6229 C CA . VAL B 1 339 ? -9.219 -4.086 4.047 1 77.5 339 VAL B CA 1
ATOM 6230 C C . VAL B 1 339 ? -9.969 -2.773 3.82 1 77.5 339 VAL B C 1
ATOM 6232 O O . VAL B 1 339 ? -10.016 -1.921 4.707 1 77.5 339 VAL B O 1
ATOM 6235 N N . SER B 1 340 ? -10.617 -2.678 2.746 1 75 340 SER B N 1
ATOM 6236 C CA . SER B 1 340 ? -11.141 -1.381 2.326 1 75 340 SER B CA 1
ATOM 6237 C C . SER B 1 340 ? -12.633 -1.271 2.598 1 75 340 SER B C 1
ATOM 6239 O O . SER B 1 340 ? -13.211 -0.185 2.506 1 75 340 SER B O 1
ATOM 6241 N N . ASN B 1 341 ? -13.312 -2.398 2.967 1 75.88 341 ASN B N 1
ATOM 6242 C CA . ASN B 1 341 ? -14.766 -2.365 3.068 1 75.88 341 ASN B CA 1
ATOM 6243 C C . ASN B 1 341 ? -15.25 -2.893 4.418 1 75.88 341 ASN B C 1
ATOM 6245 O O . ASN B 1 341 ? -14.555 -3.674 5.066 1 75.88 341 ASN B O 1
ATOM 6249 N N . ASP B 1 342 ? -16.406 -2.293 4.742 1 76.5 342 ASP B N 1
ATOM 6250 C CA . ASP B 1 342 ? -17.109 -2.891 5.875 1 76.5 342 ASP B CA 1
ATOM 6251 C C . ASP B 1 342 ? -17.797 -4.195 5.473 1 76.5 342 ASP B C 1
ATOM 6253 O O . ASP B 1 342 ? -18.516 -4.246 4.477 1 76.5 342 ASP B O 1
ATOM 6257 N N . ILE B 1 343 ? -17.5 -5.242 6.207 1 81.94 343 ILE B N 1
ATOM 6258 C CA . ILE B 1 343 ? -17.938 -6.578 5.797 1 81.94 343 ILE B CA 1
ATOM 6259 C C . ILE B 1 343 ? -19.141 -7.016 6.629 1 81.94 343 ILE B C 1
ATOM 6261 O O . ILE B 1 343 ? -19.141 -6.855 7.852 1 81.94 343 ILE B O 1
ATOM 6265 N N . ASN B 1 344 ? -20.188 -7.328 5.969 1 85.94 344 ASN B N 1
ATOM 6266 C CA . ASN B 1 344 ? -21.312 -8.031 6.559 1 85.94 344 ASN B CA 1
ATOM 6267 C C . ASN B 1 344 ? -21.672 -9.289 5.77 1 85.94 344 ASN B C 1
ATOM 6269 O O . ASN B 1 344 ? -21.031 -9.594 4.758 1 85.94 344 ASN B O 1
ATOM 6273 N N . LYS B 1 345 ? -22.578 -10.133 6.25 1 88.75 345 LYS B N 1
ATOM 6274 C CA . LYS B 1 345 ? -22.922 -11.414 5.648 1 88.75 345 LYS B CA 1
ATOM 6275 C C . LYS B 1 345 ? -23.453 -11.234 4.234 1 88.75 345 LYS B C 1
ATOM 6277 O O . LYS B 1 345 ? -23.156 -12.023 3.342 1 88.75 345 LYS B O 1
ATOM 6282 N N . ASN B 1 346 ? -24.094 -10.172 4.039 1 90.38 346 ASN B N 1
ATOM 6283 C CA . ASN B 1 346 ? -24.688 -9.906 2.734 1 90.38 346 ASN B CA 1
ATOM 6284 C C . ASN B 1 346 ? -23.641 -9.539 1.697 1 90.38 346 ASN B C 1
ATOM 6286 O O . ASN B 1 346 ? -23.719 -9.961 0.542 1 90.38 346 ASN B O 1
ATOM 6290 N N . VAL B 1 347 ? -22.719 -8.805 2.109 1 90.75 347 VAL B N 1
ATOM 6291 C CA . VAL B 1 347 ? -21.641 -8.383 1.216 1 90.75 347 VAL B CA 1
ATOM 6292 C C . VAL B 1 347 ? -20.812 -9.594 0.812 1 90.75 347 VAL B C 1
ATOM 6294 O O . VAL B 1 347 ? -20.422 -9.734 -0.354 1 90.75 347 VAL B O 1
ATOM 6297 N N . ILE B 1 348 ? -20.578 -10.453 1.735 1 94 348 ILE B N 1
ATOM 6298 C CA . ILE B 1 348 ? -19.781 -11.648 1.492 1 94 348 ILE B CA 1
ATOM 6299 C C . ILE B 1 348 ? -20.516 -12.562 0.506 1 94 348 ILE B C 1
ATOM 6301 O O . ILE B 1 348 ? -19.906 -13.062 -0.446 1 94 348 ILE B O 1
ATOM 6305 N N . PHE B 1 349 ? -21.781 -12.75 0.746 1 95.38 349 PHE B N 1
ATOM 6306 C CA . PHE B 1 349 ? -22.578 -13.609 -0.127 1 95.38 349 PHE B CA 1
ATOM 6307 C C . PHE B 1 349 ? -22.641 -13.047 -1.54 1 95.38 349 PHE B C 1
ATOM 6309 O O . PHE B 1 349 ? -22.484 -13.781 -2.518 1 95.38 349 PHE B O 1
ATOM 6316 N N . ARG B 1 350 ? -22.844 -11.797 -1.607 1 94.06 350 ARG B N 1
ATOM 6317 C CA . ARG B 1 350 ? -22.891 -11.141 -2.91 1 94.06 350 ARG B CA 1
ATOM 6318 C C . ARG B 1 350 ? -21.547 -11.281 -3.639 1 94.06 350 ARG B C 1
ATOM 6320 O O . ARG B 1 350 ? -21.516 -11.469 -4.855 1 94.06 350 ARG B O 1
ATOM 6327 N N . LEU B 1 351 ? -20.5 -11.195 -2.879 1 96.56 351 LEU B N 1
ATOM 6328 C CA . LEU B 1 351 ? -19.172 -11.32 -3.465 1 96.56 351 LEU B CA 1
ATOM 6329 C C . LEU B 1 351 ? -18.938 -12.734 -3.986 1 96.56 351 LEU B C 1
ATOM 6331 O O . LEU B 1 351 ? -18.422 -12.914 -5.094 1 96.56 351 LEU B O 1
ATOM 6335 N N . ILE B 1 352 ? -19.297 -13.734 -3.221 1 97.69 352 ILE B N 1
ATOM 6336 C CA . ILE B 1 352 ? -19.109 -15.125 -3.602 1 97.69 352 ILE B CA 1
ATOM 6337 C C . ILE B 1 352 ? -19.938 -15.438 -4.855 1 97.69 352 ILE B C 1
ATOM 6339 O O . ILE B 1 352 ? -19.438 -16.062 -5.793 1 97.69 352 ILE B O 1
ATOM 6343 N N . MET B 1 353 ? -21.156 -14.922 -4.852 1 98 353 MET B N 1
ATOM 6344 C CA . MET B 1 353 ? -22.016 -15.133 -6.008 1 98 353 MET B CA 1
ATOM 6345 C C . MET B 1 353 ? -21.469 -14.422 -7.238 1 98 353 MET B C 1
ATOM 6347 O O . MET B 1 353 ? -21.516 -14.961 -8.344 1 98 353 MET B O 1
ATOM 6351 N N . ARG B 1 354 ? -21.062 -13.281 -7.023 1 97.56 354 ARG B N 1
ATOM 6352 C CA . ARG B 1 354 ? -20.484 -12.516 -8.125 1 97.56 354 ARG B CA 1
ATOM 6353 C C . ARG B 1 354 ? -19.266 -13.234 -8.711 1 97.56 354 ARG B C 1
ATOM 6355 O O . ARG B 1 354 ? -19.125 -13.352 -9.93 1 97.56 354 ARG B O 1
ATOM 6362 N N . GLU B 1 355 ? -18.391 -13.766 -7.883 1 98.19 355 GLU B N 1
ATOM 6363 C CA . GLU B 1 355 ? -17.203 -14.477 -8.352 1 98.19 355 GLU B CA 1
ATOM 6364 C C . GLU B 1 355 ? -17.578 -15.805 -9.008 1 98.19 355 GLU B C 1
ATOM 6366 O O . GLU B 1 355 ? -16.906 -16.25 -9.953 1 98.19 355 GLU B O 1
ATOM 6371 N N . PHE B 1 356 ? -18.609 -16.391 -8.539 1 98.5 356 PHE B N 1
ATOM 6372 C CA . PHE B 1 356 ? -19.125 -17.609 -9.172 1 98.5 356 PHE B CA 1
ATOM 6373 C C . PHE B 1 356 ? -19.578 -17.328 -10.594 1 98.5 356 PHE B C 1
ATOM 6375 O O . PHE B 1 356 ? -19.234 -18.062 -11.523 1 98.5 356 PHE B O 1
ATOM 6382 N N . LEU B 1 357 ? -20.25 -16.25 -10.75 1 98.62 357 LEU B N 1
ATOM 6383 C CA . LEU B 1 357 ? -20.719 -15.859 -12.07 1 98.62 357 LEU B CA 1
ATOM 6384 C C . LEU B 1 357 ? -19.547 -15.484 -12.984 1 98.62 357 LEU B C 1
ATOM 6386 O O . LEU B 1 357 ? -19.562 -15.797 -14.172 1 98.62 357 LEU B O 1
ATOM 6390 N N . VAL B 1 358 ? -18.609 -14.805 -12.414 1 98.38 358 VAL B N 1
ATOM 6391 C CA . VAL B 1 358 ? -17.406 -14.469 -13.156 1 98.38 358 VAL B CA 1
ATOM 6392 C C . VAL B 1 358 ? -16.734 -15.75 -13.672 1 98.38 358 VAL B C 1
ATOM 6394 O O . VAL B 1 358 ? -16.344 -15.828 -14.836 1 98.38 358 VAL B O 1
ATOM 6397 N N . SER B 1 359 ? -16.641 -16.781 -12.812 1 98.31 359 SER B N 1
ATOM 6398 C CA . SER B 1 359 ? -15.961 -18.016 -13.172 1 98.31 359 SER B CA 1
ATOM 6399 C C . SER B 1 359 ? -16.75 -18.797 -14.219 1 98.31 359 SER B C 1
ATOM 6401 O O . SER B 1 359 ? -16.172 -19.516 -15.039 1 98.31 359 SER B O 1
ATOM 6403 N N . LEU B 1 360 ? -18.062 -18.656 -14.195 1 98.69 360 LEU B N 1
ATOM 6404 C CA . LEU B 1 360 ? -18.875 -19.281 -15.227 1 98.69 360 LEU B CA 1
ATOM 6405 C C . LEU B 1 360 ? -18.562 -18.703 -16.594 1 98.69 360 LEU B C 1
ATOM 6407 O O . LEU B 1 360 ? -18.391 -19.438 -17.562 1 98.69 360 LEU B O 1
ATOM 6411 N N . ILE B 1 361 ? -18.5 -17.422 -16.641 1 98.62 361 ILE B N 1
ATOM 6412 C CA . ILE B 1 361 ? -18.234 -16.734 -17.906 1 98.62 361 ILE B CA 1
ATOM 6413 C C . ILE B 1 361 ? -16.828 -17.078 -18.391 1 98.62 361 ILE B C 1
ATOM 6415 O O . ILE B 1 361 ? -16.656 -17.484 -19.547 1 98.62 361 ILE B O 1
ATOM 6419 N N . ILE B 1 362 ? -15.906 -16.953 -17.547 1 98.44 362 ILE B N 1
ATOM 6420 C CA . ILE B 1 362 ? -14.516 -17.219 -17.891 1 98.44 362 ILE B CA 1
ATOM 6421 C C . ILE B 1 362 ? -14.344 -18.688 -18.25 1 98.44 362 ILE B C 1
ATOM 6423 O O . ILE B 1 362 ? -13.625 -19.031 -19.203 1 98.44 362 ILE B O 1
ATOM 6427 N N . GLY B 1 363 ? -15 -19.531 -17.453 1 98.5 363 GLY B N 1
ATOM 6428 C CA . GLY B 1 363 ? -14.93 -20.969 -17.703 1 98.5 363 GLY B CA 1
ATOM 6429 C C . GLY B 1 363 ? -15.484 -21.359 -19.062 1 98.5 363 GLY B C 1
ATOM 6430 O O . GLY B 1 363 ? -14.914 -22.203 -19.75 1 98.5 363 GLY B O 1
ATOM 6431 N N . ILE B 1 364 ? -16.547 -20.766 -19.422 1 98.62 364 ILE B N 1
ATOM 6432 C CA . ILE B 1 364 ? -17.156 -21.078 -20.719 1 98.62 364 ILE B CA 1
ATOM 6433 C C . ILE B 1 364 ? -16.25 -20.594 -21.844 1 98.62 364 ILE B C 1
ATOM 6435 O O . ILE B 1 364 ? -15.969 -21.344 -22.781 1 98.62 364 ILE B O 1
ATOM 6439 N N . VAL B 1 365 ? -15.773 -19.391 -21.766 1 98.62 365 VAL B N 1
ATOM 6440 C CA . VAL B 1 365 ? -14.953 -18.812 -22.828 1 98.62 365 VAL B CA 1
ATOM 6441 C C . VAL B 1 365 ? -13.656 -19.594 -22.969 1 98.62 365 VAL B C 1
ATOM 6443 O O . VAL B 1 365 ? -13.328 -20.062 -24.062 1 98.62 365 VAL B O 1
ATOM 6446 N N . CYS B 1 366 ? -12.961 -19.812 -21.906 1 98.5 366 CYS B N 1
ATOM 6447 C CA . CYS B 1 366 ? -11.672 -20.5 -21.938 1 98.5 366 CYS B CA 1
ATOM 6448 C C . CYS B 1 366 ? -11.867 -22 -22.203 1 98.5 366 CYS B C 1
ATOM 6450 O O . CYS B 1 366 ? -11.047 -22.609 -22.891 1 98.5 366 CYS B O 1
ATOM 6452 N N . GLY B 1 367 ? -12.938 -22.562 -21.594 1 98.44 367 GLY B N 1
ATOM 6453 C CA . GLY B 1 367 ? -13.234 -23.953 -21.828 1 98.44 367 GLY B CA 1
ATOM 6454 C C . GLY B 1 367 ? -13.516 -24.266 -23.297 1 98.44 367 GLY B C 1
ATOM 6455 O O . GLY B 1 367 ? -13.008 -25.25 -23.844 1 98.44 367 GLY B O 1
ATOM 6456 N N . VAL B 1 368 ? -14.297 -23.438 -23.906 1 98.44 368 VAL B N 1
ATOM 6457 C CA . VAL B 1 368 ? -14.617 -23.609 -25.312 1 98.44 368 VAL B CA 1
ATOM 6458 C C . VAL B 1 368 ? -13.359 -23.391 -26.156 1 98.44 368 VAL B C 1
ATOM 6460 O O . VAL B 1 368 ? -13.078 -24.172 -27.078 1 98.44 368 VAL B O 1
ATOM 6463 N N . LEU B 1 369 ? -12.633 -22.391 -25.859 1 98.31 369 LEU B N 1
ATOM 6464 C CA . LEU B 1 369 ? -11.414 -22.078 -26.609 1 98.31 369 LEU B CA 1
ATOM 6465 C C . LEU B 1 369 ? -10.43 -23.234 -26.578 1 98.31 369 LEU B C 1
ATOM 6467 O O . LEU B 1 369 ? -9.906 -23.641 -27.609 1 98.31 369 LEU B O 1
ATOM 6471 N N . ILE B 1 370 ? -10.227 -23.812 -25.406 1 98.12 370 ILE B N 1
ATOM 6472 C CA . ILE B 1 370 ? -9.234 -24.875 -25.281 1 98.12 370 ILE B CA 1
ATOM 6473 C C . ILE B 1 370 ? -9.766 -26.156 -25.906 1 98.12 370 ILE B C 1
ATOM 6475 O O . ILE B 1 370 ? -9 -26.953 -26.453 1 98.12 370 ILE B O 1
ATOM 6479 N N . SER B 1 371 ? -11.109 -26.328 -25.781 1 98.19 371 SER B N 1
ATOM 6480 C CA . SER B 1 371 ? -11.719 -27.484 -26.422 1 98.19 371 SER B CA 1
ATOM 6481 C C . SER B 1 371 ? -11.461 -27.484 -27.938 1 98.19 371 SER B C 1
ATOM 6483 O O . SER B 1 371 ? -11.094 -28.516 -28.516 1 98.19 371 SER B O 1
ATOM 6485 N N . LEU B 1 372 ? -11.602 -26.375 -28.531 1 97.94 372 LEU B N 1
ATOM 6486 C CA . LEU B 1 372 ? -11.367 -26.219 -29.969 1 97.94 372 LEU B CA 1
ATOM 6487 C C . LEU B 1 372 ? -9.898 -26.406 -30.297 1 97.94 372 LEU B C 1
ATOM 6489 O O . LEU B 1 372 ? -9.562 -27.109 -31.266 1 97.94 372 LEU B O 1
ATOM 6493 N N . ILE B 1 373 ? -9.031 -25.891 -29.547 1 96.94 373 ILE B N 1
ATOM 6494 C CA . ILE B 1 373 ? -7.602 -26 -29.781 1 96.94 373 ILE B CA 1
ATOM 6495 C C . ILE B 1 373 ? -7.156 -27.453 -29.656 1 96.94 373 ILE B C 1
ATOM 6497 O O . ILE B 1 373 ? -6.402 -27.953 -30.484 1 96.94 373 ILE B O 1
ATOM 6501 N N . ALA B 1 374 ? -7.637 -28.094 -28.562 1 96.5 374 ALA B N 1
ATOM 6502 C CA . ALA B 1 374 ? -7.289 -29.5 -28.328 1 96.5 374 ALA B CA 1
ATOM 6503 C C . ALA B 1 374 ? -7.809 -30.375 -29.469 1 96.5 374 ALA B C 1
ATOM 6505 O O . ALA B 1 374 ? -7.133 -31.328 -29.891 1 96.5 374 ALA B O 1
ATOM 6506 N N . PHE B 1 375 ? -8.992 -30.094 -29.969 1 95.88 375 PHE B N 1
ATOM 6507 C CA . PHE B 1 375 ? -9.602 -30.844 -31.062 1 95.88 375 PHE B CA 1
ATOM 6508 C C . PHE B 1 375 ? -8.758 -30.734 -32.312 1 95.88 375 PHE B C 1
ATOM 6510 O O . PHE B 1 375 ? -8.453 -31.734 -32.969 1 95.88 375 PHE B O 1
ATOM 6517 N N . PHE B 1 376 ? -8.305 -29.578 -32.625 1 96 376 PHE B N 1
ATOM 6518 C CA . PHE B 1 376 ? -7.566 -29.359 -33.875 1 96 376 PHE B CA 1
ATOM 6519 C C . PHE B 1 376 ? -6.125 -29.812 -33.719 1 96 376 PHE B C 1
ATOM 6521 O O . PHE B 1 376 ? -5.516 -30.281 -34.688 1 96 376 PHE B O 1
ATOM 6528 N N . TRP B 1 377 ? -5.598 -29.719 -32.562 1 94.69 377 TRP B N 1
ATOM 6529 C CA . TRP B 1 377 ? -4.199 -30.078 -32.312 1 94.69 377 TRP B CA 1
ATOM 6530 C C . TRP B 1 377 ? -4.02 -31.578 -32.219 1 94.69 377 TRP B C 1
ATOM 6532 O O . TRP B 1 377 ? -3.025 -32.125 -32.719 1 94.69 377 TRP B O 1
ATOM 6542 N N . GLN B 1 378 ? -4.949 -32.25 -31.609 1 91.94 378 GLN B N 1
ATOM 6543 C CA . GLN B 1 378 ? -4.77 -33.688 -31.359 1 91.94 378 GLN B CA 1
ATOM 6544 C C . GLN B 1 378 ? -5.719 -34.531 -32.219 1 91.94 378 GLN B C 1
ATOM 6546 O O . GLN B 1 378 ? -5.594 -35.75 -32.25 1 91.94 378 GLN B O 1
ATOM 6551 N N . GLY B 1 379 ? -6.75 -33.969 -32.844 1 92.81 379 GLY B N 1
ATOM 6552 C CA . GLY B 1 379 ? -7.637 -34.656 -33.781 1 92.81 379 GLY B CA 1
ATOM 6553 C C . GLY B 1 379 ? -8.695 -35.5 -33.094 1 92.81 379 GLY B C 1
ATOM 6554 O O . GLY B 1 379 ? -9.234 -36.406 -33.688 1 92.81 379 GLY B O 1
ATOM 6555 N N . SER B 1 380 ? -8.922 -35.25 -31.844 1 94.19 380 SER B N 1
ATOM 6556 C CA . SER B 1 380 ? -9.914 -36 -31.094 1 94.19 380 SER B CA 1
ATOM 6557 C C . SER B 1 380 ? -10.938 -35.094 -30.438 1 94.19 380 SER B C 1
ATOM 6559 O O . SER B 1 380 ? -10.594 -34.281 -29.594 1 94.19 380 SER B O 1
ATOM 6561 N N . ALA B 1 381 ? -12.18 -35.219 -30.844 1 95.5 381 ALA B N 1
ATOM 6562 C CA . ALA B 1 381 ? -13.266 -34.406 -30.297 1 95.5 381 ALA B CA 1
ATOM 6563 C C . ALA B 1 381 ? -13.508 -34.75 -28.828 1 95.5 381 ALA B C 1
ATOM 6565 O O . ALA B 1 381 ? -13.859 -33.875 -28.031 1 95.5 381 ALA B O 1
ATOM 6566 N N . ILE B 1 382 ? -13.289 -35.969 -28.531 1 96.81 382 ILE B N 1
ATOM 6567 C CA . ILE B 1 382 ? -13.523 -36.406 -27.156 1 96.81 382 ILE B CA 1
ATOM 6568 C C . ILE B 1 382 ? -12.461 -35.812 -26.234 1 96.81 382 ILE B C 1
ATOM 6570 O O . ILE B 1 382 ? -12.773 -35.344 -25.141 1 96.81 382 ILE B O 1
ATOM 6574 N N . LEU B 1 383 ? -11.203 -35.875 -26.703 1 96.44 383 LEU B N 1
ATOM 6575 C CA . LEU B 1 383 ? -10.141 -35.25 -25.906 1 96.44 383 LEU B CA 1
ATOM 6576 C C . LEU B 1 383 ? -10.406 -33.75 -25.719 1 96.44 383 LEU B C 1
ATOM 6578 O O . LEU B 1 383 ? -10.211 -33.219 -24.625 1 96.44 383 LEU B O 1
ATOM 6582 N N . GLY B 1 384 ? -10.867 -33.125 -26.766 1 97.56 384 GLY B N 1
ATOM 6583 C CA . GLY B 1 384 ? -11.219 -31.703 -26.656 1 97.56 384 GLY B CA 1
ATOM 6584 C C . GLY B 1 384 ? -12.305 -31.438 -25.625 1 97.56 384 GLY B C 1
ATOM 6585 O O . GLY B 1 384 ? -12.227 -30.469 -24.875 1 97.56 384 GLY B O 1
ATOM 6586 N N . ALA B 1 385 ? -13.266 -32.219 -25.594 1 97.56 385 ALA B N 1
ATOM 6587 C CA . ALA B 1 385 ? -14.367 -32.062 -24.656 1 97.56 385 ALA B CA 1
ATOM 6588 C C . ALA B 1 385 ? -13.891 -32.312 -23.219 1 97.56 385 ALA B C 1
ATOM 6590 O O . ALA B 1 385 ? -14.289 -31.578 -22.297 1 97.56 385 ALA B O 1
ATOM 6591 N N . VAL B 1 386 ? -13.039 -33.344 -23.078 1 97.81 386 VAL B N 1
ATOM 6592 C CA . VAL B 1 386 ? -12.523 -33.656 -21.75 1 97.81 386 VAL B CA 1
ATOM 6593 C C . VAL B 1 386 ? -11.703 -32.5 -21.219 1 97.81 386 VAL B C 1
ATOM 6595 O O . VAL B 1 386 ? -11.891 -32.062 -20.078 1 97.81 386 VAL B O 1
ATOM 6598 N N . VAL B 1 387 ? -10.852 -31.969 -22.047 1 97.94 387 VAL B N 1
ATOM 6599 C CA . VAL B 1 387 ? -9.977 -30.859 -21.656 1 97.94 387 VAL B CA 1
ATOM 6600 C C . VAL B 1 387 ? -10.812 -29.609 -21.391 1 97.94 387 VAL B C 1
ATOM 6602 O O . VAL B 1 387 ? -10.625 -28.938 -20.375 1 97.94 387 VAL B O 1
ATOM 6605 N N . GLY B 1 388 ? -11.742 -29.312 -22.188 1 98.38 388 GLY B N 1
ATOM 6606 C CA . GLY B 1 388 ? -12.57 -28.125 -22.062 1 98.38 388 GLY B CA 1
ATOM 6607 C C . GLY B 1 388 ? -13.469 -28.156 -20.844 1 98.38 388 GLY B C 1
ATOM 6608 O O . GLY B 1 388 ? -13.57 -27.172 -20.109 1 98.38 388 GLY B O 1
ATOM 6609 N N . ILE B 1 389 ? -14.148 -29.266 -20.625 1 98.38 389 ILE B N 1
ATOM 6610 C CA . ILE B 1 389 ? -15.039 -29.406 -19.484 1 98.38 389 ILE B CA 1
ATOM 6611 C C . ILE B 1 389 ? -14.234 -29.359 -18.188 1 98.38 389 ILE B C 1
ATOM 6613 O O . ILE B 1 389 ? -14.672 -28.75 -17.203 1 98.38 389 ILE B O 1
ATOM 6617 N N . SER B 1 390 ? -13.086 -30.031 -18.234 1 98.38 390 SER B N 1
ATOM 6618 C CA . SER B 1 390 ? -12.227 -30 -17.047 1 98.38 390 SER B CA 1
ATOM 6619 C C . SER B 1 390 ? -11.805 -28.578 -16.703 1 98.38 390 SER B C 1
ATOM 6621 O O . SER B 1 390 ? -11.852 -28.172 -15.547 1 98.38 390 SER B O 1
ATOM 6623 N N . LEU B 1 391 ? -11.422 -27.859 -17.734 1 98.5 391 LEU B N 1
ATOM 6624 C CA . LEU B 1 391 ? -10.984 -26.484 -17.5 1 98.5 391 LEU B CA 1
ATOM 6625 C C . LEU B 1 391 ? -12.125 -25.641 -16.953 1 98.5 391 LEU B C 1
ATOM 6627 O O . LEU B 1 391 ? -11.93 -24.828 -16.047 1 98.5 391 LEU B O 1
ATOM 6631 N N . PHE B 1 392 ? -13.289 -25.828 -17.531 1 98.56 392 PHE B N 1
ATOM 6632 C CA . PHE B 1 392 ? -14.477 -25.109 -17.078 1 98.56 392 PHE B CA 1
ATOM 6633 C C . PHE B 1 392 ? -14.727 -25.344 -15.602 1 98.56 392 PHE B C 1
ATOM 6635 O O . PHE B 1 392 ? -14.859 -24.375 -14.828 1 98.56 392 PHE B O 1
ATOM 6642 N N . LEU B 1 393 ? -14.68 -26.516 -15.18 1 98.62 393 LEU B N 1
ATOM 6643 C CA . LEU B 1 393 ? -14.977 -26.859 -13.797 1 98.62 393 LEU B CA 1
ATOM 6644 C C . LEU B 1 393 ? -13.852 -26.406 -12.867 1 98.62 393 LEU B C 1
ATOM 6646 O O . LEU B 1 393 ? -14.117 -25.906 -11.773 1 98.62 393 LEU B O 1
ATOM 6650 N N . THR B 1 394 ? -12.672 -26.625 -13.32 1 98.31 394 THR B N 1
ATOM 6651 C CA . THR B 1 394 ? -11.547 -26.281 -12.461 1 98.31 394 THR B CA 1
ATOM 6652 C C . THR B 1 394 ? -11.438 -24.766 -12.289 1 98.31 394 THR B C 1
ATOM 6654 O O . THR B 1 394 ? -11.023 -24.281 -11.234 1 98.31 394 THR B O 1
ATOM 6657 N N . LEU B 1 395 ? -11.797 -23.969 -13.281 1 98.5 395 LEU B N 1
ATOM 6658 C CA . LEU B 1 395 ? -11.797 -22.516 -13.148 1 98.5 395 LEU B CA 1
ATOM 6659 C C . LEU B 1 395 ? -12.812 -22.062 -12.102 1 98.5 395 LEU B C 1
ATOM 6661 O O . LEU B 1 395 ? -12.562 -21.109 -11.359 1 98.5 395 LEU B O 1
ATOM 6665 N N . ILE B 1 396 ? -13.898 -22.75 -12.078 1 98.44 396 ILE B N 1
ATOM 6666 C CA . ILE B 1 396 ? -14.914 -22.453 -11.062 1 98.44 396 ILE B CA 1
ATOM 6667 C C . ILE B 1 396 ? -14.367 -22.781 -9.68 1 98.44 396 ILE B C 1
ATOM 6669 O O . ILE B 1 396 ? -14.438 -21.953 -8.766 1 98.44 396 ILE B O 1
ATOM 6673 N N . ILE B 1 397 ? -13.742 -23.891 -9.547 1 97.88 397 ILE B N 1
ATOM 6674 C CA . ILE B 1 397 ? -13.211 -24.344 -8.266 1 97.88 397 ILE B CA 1
ATOM 6675 C C . ILE B 1 397 ? -12.094 -23.406 -7.816 1 97.88 397 ILE B C 1
ATOM 6677 O O . ILE B 1 397 ? -12.055 -22.984 -6.656 1 97.88 397 ILE B O 1
ATOM 6681 N N . GLY B 1 398 ? -11.195 -23.141 -8.734 1 97.44 398 GLY B N 1
ATOM 6682 C CA . GLY B 1 398 ? -10.086 -22.25 -8.414 1 97.44 398 GLY B CA 1
ATOM 6683 C C . GLY B 1 398 ? -10.523 -20.859 -7.988 1 97.44 398 GLY B C 1
ATOM 6684 O O . GLY B 1 398 ? -10.008 -20.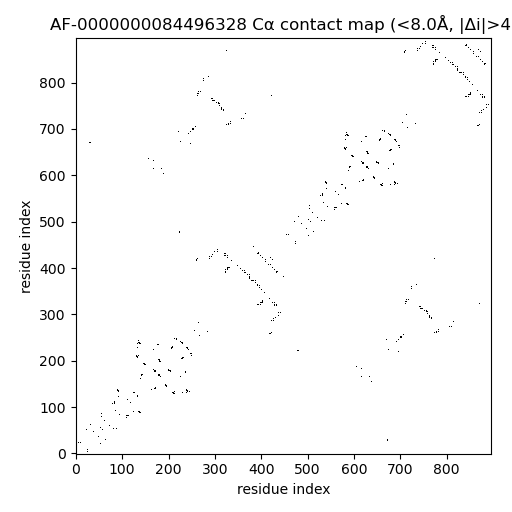312 -7.012 1 97.44 398 GLY B O 1
ATOM 6685 N N . THR B 1 399 ? -11.477 -20.312 -8.688 1 97.94 399 THR B N 1
ATOM 6686 C CA . THR B 1 399 ? -11.992 -18.984 -8.375 1 97.94 399 THR B CA 1
ATOM 6687 C C . THR B 1 399 ? -12.648 -18.969 -6.996 1 97.94 399 THR B C 1
ATOM 6689 O O . THR B 1 399 ? -12.414 -18.047 -6.203 1 97.94 399 THR B O 1
ATOM 6692 N N . LEU B 1 400 ? -13.375 -19.969 -6.758 1 97.94 400 LEU B N 1
ATOM 6693 C CA . LEU B 1 400 ? -14.07 -20.031 -5.484 1 97.94 400 LEU B CA 1
ATOM 6694 C C . LEU B 1 400 ? -13.102 -20.281 -4.336 1 97.94 400 LEU B C 1
ATOM 6696 O O . LEU B 1 400 ? -13.281 -19.75 -3.236 1 97.94 400 LEU B O 1
ATOM 6700 N N . ALA B 1 401 ? -12.109 -21.094 -4.57 1 97.5 401 ALA B N 1
ATOM 6701 C CA . ALA B 1 401 ? -11.078 -21.281 -3.553 1 97.5 401 ALA B CA 1
ATOM 6702 C C . ALA B 1 401 ? -10.391 -19.969 -3.213 1 97.5 401 ALA B C 1
ATOM 6704 O O . ALA B 1 401 ? -10.164 -19.672 -2.041 1 97.5 401 ALA B O 1
ATOM 6705 N N . GLY B 1 402 ? -10.102 -19.203 -4.246 1 97.06 402 GLY B N 1
ATOM 6706 C CA . GLY B 1 402 ? -9.461 -17.906 -4.059 1 97.06 402 GLY B CA 1
ATOM 6707 C C . GLY B 1 402 ? -10.359 -16.891 -3.383 1 97.06 402 GLY B C 1
ATOM 6708 O O . GLY B 1 402 ? -9.875 -15.883 -2.85 1 97.06 402 GLY B O 1
ATOM 6709 N N . THR B 1 403 ? -11.633 -17.125 -3.336 1 97.69 403 THR B N 1
ATOM 6710 C CA . THR B 1 403 ? -12.602 -16.219 -2.746 1 97.69 403 THR B CA 1
ATOM 6711 C C . THR B 1 403 ? -12.969 -16.656 -1.33 1 97.69 403 THR B C 1
ATOM 6713 O O . THR B 1 403 ? -12.898 -15.852 -0.392 1 97.69 403 THR B O 1
ATOM 6716 N N . ILE B 1 404 ? -13.133 -17.922 -1.15 1 97.81 404 ILE B N 1
ATOM 6717 C CA . ILE B 1 404 ? -13.727 -18.422 0.083 1 97.81 404 ILE B CA 1
ATOM 6718 C C . ILE B 1 404 ? -12.641 -18.578 1.146 1 97.81 404 ILE B C 1
ATOM 6720 O O . ILE B 1 404 ? -12.859 -18.266 2.318 1 97.81 404 ILE B O 1
ATOM 6724 N N . ILE B 1 405 ? -11.492 -19.047 0.786 1 97.06 405 ILE B N 1
ATOM 6725 C CA . ILE B 1 405 ? -10.445 -19.359 1.75 1 97.06 405 ILE B CA 1
ATOM 6726 C C . ILE B 1 405 ? -10.039 -18.094 2.508 1 97.06 405 ILE B C 1
ATOM 6728 O O . ILE B 1 405 ? -10.016 -18.078 3.74 1 97.06 405 ILE B O 1
ATOM 6732 N N . PRO B 1 406 ? -9.75 -17.016 1.816 1 96.31 406 PRO B N 1
ATOM 6733 C CA . PRO B 1 406 ? -9.391 -15.812 2.562 1 96.31 406 PRO B CA 1
ATOM 6734 C C . PRO B 1 406 ? -10.539 -15.281 3.418 1 96.31 406 PRO B C 1
ATOM 6736 O O . PRO B 1 406 ? -10.305 -14.695 4.477 1 96.31 406 PRO B O 1
ATOM 6739 N N . ILE B 1 407 ? -11.766 -15.453 3.029 1 96.5 407 ILE B N 1
ATOM 6740 C CA . ILE B 1 407 ? -12.922 -15.023 3.805 1 96.5 407 ILE B CA 1
ATOM 6741 C C . ILE B 1 407 ? -13.008 -15.828 5.098 1 96.5 407 ILE B C 1
ATOM 6743 O O . ILE B 1 407 ? -13.281 -15.273 6.164 1 96.5 407 ILE B O 1
ATOM 6747 N N . ILE B 1 408 ? -12.758 -17.125 4.973 1 96.62 408 ILE B N 1
ATOM 6748 C CA . ILE B 1 408 ? -12.766 -18 6.145 1 96.62 408 ILE B CA 1
ATOM 6749 C C . ILE B 1 408 ? -11.68 -17.547 7.117 1 96.62 408 ILE B C 1
ATOM 6751 O O . ILE B 1 408 ? -11.914 -17.469 8.328 1 96.62 408 ILE B O 1
ATOM 6755 N N . LEU B 1 409 ? -10.539 -17.266 6.594 1 95.62 409 LEU B N 1
ATOM 6756 C CA . LEU B 1 409 ? -9.445 -16.797 7.438 1 95.62 409 LEU B CA 1
ATOM 6757 C C . LEU B 1 409 ? -9.82 -15.492 8.125 1 95.62 409 LEU B C 1
ATOM 6759 O O . LEU B 1 409 ? -9.539 -15.305 9.312 1 95.62 409 LEU B O 1
ATOM 6763 N N . TYR B 1 410 ? -10.383 -14.586 7.387 1 93.62 410 TYR B N 1
ATOM 6764 C CA . TYR B 1 410 ? -10.828 -13.305 7.926 1 93.62 410 TYR B CA 1
ATOM 6765 C C . TYR B 1 410 ? -11.805 -13.508 9.078 1 93.62 410 TYR B C 1
ATOM 6767 O O . TYR B 1 410 ? -11.703 -12.836 10.109 1 93.62 410 TYR B O 1
ATOM 6775 N N . ARG B 1 411 ? -12.727 -14.406 8.938 1 92.25 411 ARG B N 1
ATOM 6776 C CA . ARG B 1 411 ? -13.734 -14.688 9.961 1 92.25 411 ARG B CA 1
ATOM 6777 C C . ARG B 1 411 ? -13.094 -15.297 11.203 1 92.25 411 ARG B C 1
ATOM 6779 O O . ARG B 1 411 ? -13.578 -15.094 12.32 1 92.25 411 ARG B O 1
ATOM 6786 N N . LEU B 1 412 ? -12.023 -15.938 11.016 1 94.56 412 LEU B N 1
ATOM 6787 C CA . LEU B 1 412 ? -11.305 -16.562 12.125 1 94.56 412 LEU B CA 1
ATOM 6788 C C . LEU B 1 412 ? -10.289 -15.586 12.727 1 94.56 412 LEU B C 1
ATOM 6790 O O . LEU B 1 412 ? -9.445 -15.984 13.531 1 94.56 412 LEU B O 1
ATOM 6794 N N . LYS B 1 413 ? -10.242 -14.367 12.242 1 89.75 413 LYS B N 1
ATOM 6795 C CA . LYS B 1 413 ? -9.383 -13.289 12.727 1 89.75 413 LYS B CA 1
ATOM 6796 C C . LYS B 1 413 ? -7.922 -13.555 12.375 1 89.75 413 LYS B C 1
ATOM 6798 O O . LYS B 1 413 ? -7.023 -13.242 13.164 1 89.75 413 LYS B O 1
ATOM 6803 N N . ILE B 1 414 ? -7.801 -14.297 11.367 1 93 414 ILE B N 1
ATOM 6804 C CA . ILE B 1 414 ? -6.48 -14.508 10.781 1 93 414 ILE B CA 1
ATOM 6805 C C . ILE B 1 414 ? -6.312 -13.609 9.562 1 93 414 ILE B C 1
ATOM 6807 O O . ILE B 1 414 ? -7.273 -13.352 8.836 1 93 414 ILE B O 1
ATOM 6811 N N . ASP B 1 415 ? -5.156 -13.133 9.383 1 91.06 415 ASP B N 1
ATOM 6812 C CA . ASP B 1 415 ? -4.883 -12.258 8.25 1 91.06 415 ASP B CA 1
ATOM 6813 C C . ASP B 1 415 ? -5.168 -12.977 6.926 1 91.06 415 ASP B C 1
ATOM 6815 O O . ASP B 1 415 ? -4.523 -13.977 6.605 1 91.06 415 ASP B O 1
ATOM 6819 N N . PRO B 1 416 ? -6.035 -12.477 6.18 1 93.25 416 PRO B N 1
ATOM 6820 C CA . PRO B 1 416 ? -6.406 -13.156 4.934 1 93.25 416 PRO B CA 1
ATOM 6821 C C . PRO B 1 416 ? -5.238 -13.281 3.959 1 93.25 416 PRO B C 1
ATOM 6823 O O . PRO B 1 416 ? -5.211 -14.203 3.141 1 93.25 416 PRO B O 1
ATOM 6826 N N . ALA B 1 417 ? -4.289 -12.445 3.957 1 92.62 417 ALA B N 1
ATOM 6827 C CA . ALA B 1 417 ? -3.16 -12.461 3.031 1 92.62 417 ALA B CA 1
ATOM 6828 C C . ALA B 1 417 ? -2.277 -13.68 3.258 1 92.62 417 ALA B C 1
ATOM 6830 O O . ALA B 1 417 ? -1.458 -14.031 2.404 1 92.62 417 ALA B O 1
ATOM 6831 N N . VAL B 1 418 ? -2.473 -14.406 4.352 1 91.38 418 VAL B N 1
ATOM 6832 C CA . VAL B 1 418 ? -1.72 -15.617 4.688 1 91.38 418 VAL B CA 1
ATOM 6833 C C . VAL B 1 418 ? -2.1 -16.75 3.73 1 91.38 418 VAL B C 1
ATOM 6835 O O . VAL B 1 418 ? -1.315 -17.672 3.508 1 91.38 418 VAL B O 1
ATOM 6838 N N . ALA B 1 419 ? -3.33 -16.719 3.18 1 91.12 419 ALA B N 1
ATOM 6839 C CA . ALA B 1 419 ? -3.719 -17.703 2.18 1 91.12 419 ALA B CA 1
ATOM 6840 C C . ALA B 1 419 ? -2.771 -17.672 0.983 1 91.12 419 ALA B C 1
ATOM 6842 O O . ALA B 1 419 ? -2.578 -18.688 0.313 1 91.12 419 ALA B O 1
ATOM 6843 N N . SER B 1 420 ? -2.102 -16.656 0.675 1 92.31 420 SER B N 1
ATOM 6844 C CA . SER B 1 420 ? -1.069 -16.312 -0.298 1 92.31 420 SER B CA 1
ATOM 6845 C C . SER B 1 420 ? -1.397 -16.891 -1.674 1 92.31 420 SER B C 1
ATOM 6847 O O . SER B 1 420 ? -2.172 -17.844 -1.787 1 92.31 420 SER B O 1
ATOM 6849 N N . GLY B 1 421 ? -0.896 -16.375 -2.686 1 94.75 421 GLY B N 1
ATOM 6850 C CA . GLY B 1 421 ? -1.018 -16.859 -4.051 1 94.75 421 GLY B CA 1
ATOM 6851 C C . GLY B 1 421 ? -0.392 -18.219 -4.258 1 94.75 421 GLY B C 1
ATOM 6852 O O . GLY B 1 421 ? -1.062 -19.156 -4.707 1 94.75 421 GLY B O 1
ATOM 6853 N N . PRO B 1 422 ? 0.805 -18.422 -3.84 1 95.69 422 PRO B N 1
ATOM 6854 C CA . PRO B 1 422 ? 1.489 -19.703 -3.971 1 95.69 422 PRO B CA 1
ATOM 6855 C C . PRO B 1 422 ? 0.743 -20.844 -3.279 1 95.69 422 PRO B C 1
ATOM 6857 O O . PRO B 1 422 ? 0.66 -21.953 -3.816 1 95.69 422 PRO B O 1
ATOM 6860 N N . LEU B 1 423 ? 0.2 -20.594 -2.172 1 95.69 423 LEU B N 1
ATOM 6861 C CA . LEU B 1 423 ? -0.551 -21.641 -1.473 1 95.69 423 LEU B CA 1
ATOM 6862 C C . LEU B 1 423 ? -1.82 -22 -2.236 1 95.69 423 LEU B C 1
ATOM 6864 O O . LEU B 1 423 ? -2.117 -23.172 -2.432 1 95.69 423 LEU B O 1
ATOM 6868 N N . ILE B 1 424 ? -2.533 -21 -2.654 1 95.12 424 ILE B N 1
ATOM 6869 C CA . ILE B 1 424 ? -3.775 -21.219 -3.389 1 95.12 424 ILE B CA 1
ATOM 6870 C C . ILE B 1 424 ? -3.479 -21.953 -4.699 1 95.12 424 ILE B C 1
ATOM 6872 O O . ILE B 1 424 ? -4.207 -22.875 -5.082 1 95.12 424 ILE B O 1
ATOM 6876 N N . THR B 1 425 ? -2.453 -21.531 -5.355 1 94.56 425 THR B N 1
ATOM 6877 C CA . THR B 1 425 ? -2.092 -22.156 -6.625 1 94.56 425 THR B CA 1
ATOM 6878 C C . THR B 1 425 ? -1.705 -23.625 -6.418 1 94.56 425 THR B C 1
ATOM 6880 O O . THR B 1 425 ? -2.096 -24.484 -7.199 1 94.56 425 THR B O 1
ATOM 6883 N N . THR B 1 426 ? -0.949 -23.891 -5.383 1 94.38 426 THR B N 1
ATOM 6884 C CA . THR B 1 426 ? -0.521 -25.266 -5.121 1 94.38 426 THR B CA 1
ATOM 6885 C C . THR B 1 426 ? -1.709 -26.141 -4.723 1 94.38 426 THR B C 1
ATOM 6887 O O . THR B 1 426 ? -1.812 -27.281 -5.156 1 94.38 426 THR B O 1
ATOM 6890 N N . LEU B 1 427 ? -2.604 -25.625 -3.994 1 94.88 427 LEU B N 1
ATOM 6891 C CA . LEU B 1 427 ? -3.807 -26.359 -3.629 1 94.88 427 LEU B CA 1
ATOM 6892 C C . LEU B 1 427 ? -4.684 -26.609 -4.852 1 94.88 427 LEU B C 1
ATOM 6894 O O . LEU B 1 427 ? -5.254 -27.688 -5.004 1 94.88 427 LEU B O 1
ATOM 6898 N N . ASN B 1 428 ? -4.773 -25.641 -5.629 1 93.69 428 ASN B N 1
ATOM 6899 C CA . ASN B 1 428 ? -5.605 -25.734 -6.824 1 93.69 428 ASN B CA 1
ATOM 6900 C C . ASN B 1 428 ? -5.039 -26.75 -7.816 1 93.69 428 ASN B C 1
ATOM 6902 O O . ASN B 1 428 ? -5.777 -27.312 -8.625 1 93.69 428 ASN B O 1
ATOM 6906 N N . ASP B 1 429 ? -3.701 -26.984 -7.785 1 94.75 429 ASP B N 1
ATOM 6907 C CA . ASP B 1 429 ? -3.125 -28.062 -8.57 1 94.75 429 ASP B CA 1
ATOM 6908 C C . ASP B 1 429 ? -3.789 -29.406 -8.234 1 94.75 429 ASP B C 1
ATOM 6910 O O . ASP B 1 429 ? -4.086 -30.188 -9.125 1 94.75 429 ASP B O 1
ATOM 6914 N N . ILE B 1 430 ? -4.031 -29.547 -7 1 95.19 430 ILE B N 1
ATOM 6915 C CA . ILE B 1 430 ? -4.637 -30.781 -6.52 1 95.19 430 ILE B CA 1
ATOM 6916 C C . ILE B 1 430 ? -6.062 -30.906 -7.047 1 95.19 430 ILE B C 1
ATOM 6918 O O . ILE B 1 430 ? -6.426 -31.922 -7.645 1 95.19 430 ILE B O 1
ATOM 6922 N N . PHE B 1 431 ? -6.816 -29.828 -6.961 1 95.06 431 PHE B N 1
ATOM 6923 C CA . PHE B 1 431 ? -8.203 -29.828 -7.406 1 95.06 431 PHE B CA 1
ATOM 6924 C C . PHE B 1 431 ? -8.289 -30.016 -8.914 1 95.06 431 PHE B C 1
ATOM 6926 O O . PHE B 1 431 ? -9.164 -30.75 -9.398 1 95.06 431 PHE B O 1
ATOM 6933 N N . SER B 1 432 ? -7.465 -29.406 -9.547 1 96.19 432 SER B N 1
ATOM 6934 C CA . SER B 1 432 ? -7.5 -29.453 -11.008 1 96.19 432 SER B CA 1
ATOM 6935 C C . SER B 1 432 ? -7.16 -30.859 -11.516 1 96.19 432 SER B C 1
ATOM 6937 O O . SER B 1 432 ? -7.805 -31.359 -12.445 1 96.19 432 SER B O 1
ATOM 6939 N N . LEU B 1 433 ? -6.195 -31.5 -10.875 1 96.19 433 LEU B N 1
ATOM 6940 C CA . LEU B 1 433 ? -5.762 -32.812 -11.336 1 96.19 433 LEU B CA 1
ATOM 6941 C C . LEU B 1 433 ? -6.812 -33.875 -11.016 1 96.19 433 LEU B C 1
ATOM 6943 O O . LEU B 1 433 ? -7.086 -34.75 -11.844 1 96.19 433 LEU B O 1
ATOM 6947 N N . VAL B 1 434 ? -7.383 -33.75 -9.836 1 97.31 434 VAL B N 1
ATOM 6948 C CA . VAL B 1 434 ? -8.438 -34.656 -9.453 1 97.31 434 VAL B CA 1
ATOM 6949 C C . VAL B 1 434 ? -9.609 -34.531 -10.422 1 97.31 434 VAL B C 1
ATOM 6951 O O . VAL B 1 434 ? -10.148 -35.562 -10.898 1 97.31 434 VAL B O 1
ATOM 6954 N N . THR B 1 435 ? -9.969 -33.375 -10.773 1 98 435 THR B N 1
ATOM 6955 C CA . THR B 1 435 ? -11.094 -33.125 -11.672 1 98 435 THR B CA 1
ATOM 6956 C C . THR B 1 435 ? -10.758 -33.562 -13.094 1 98 435 THR B C 1
ATOM 6958 O O . THR B 1 435 ? -11.547 -34.281 -13.742 1 98 435 THR B O 1
ATOM 6961 N N . TYR B 1 436 ? -9.617 -33.25 -13.609 1 97.56 436 TYR B N 1
ATOM 6962 C CA . TYR B 1 436 ? -9.188 -33.531 -14.977 1 97.56 436 TYR B CA 1
ATOM 6963 C C . TYR B 1 436 ? -9.086 -35.031 -15.219 1 97.56 436 TYR B C 1
ATOM 6965 O O . TYR B 1 436 ? -9.695 -35.531 -16.156 1 97.56 436 TYR B O 1
ATOM 6973 N N . PHE B 1 437 ? -8.398 -35.719 -14.312 1 96.94 437 PHE B N 1
ATOM 6974 C CA . PHE B 1 437 ? -8.195 -37.156 -14.5 1 96.94 437 PHE B CA 1
ATOM 6975 C C . PHE B 1 437 ? -9.461 -37.938 -14.148 1 96.94 437 PHE B C 1
ATOM 6977 O O . PHE B 1 437 ? -9.727 -38.969 -14.727 1 96.94 437 PHE B O 1
ATOM 6984 N N . GLY B 1 438 ? -10.211 -37.344 -13.211 1 97.12 438 GLY B N 1
ATOM 6985 C CA . GLY B 1 438 ? -11.516 -37.938 -12.961 1 97.12 438 GLY B CA 1
ATOM 6986 C C . GLY B 1 438 ? -12.406 -37.969 -14.195 1 97.12 438 GLY B C 1
ATOM 6987 O O . GLY B 1 438 ? -12.984 -39 -14.531 1 97.12 438 GLY B O 1
ATOM 6988 N N . ILE B 1 439 ? -12.445 -36.906 -14.891 1 97.5 439 ILE B N 1
ATOM 6989 C CA . ILE B 1 439 ? -13.25 -36.781 -16.109 1 97.5 439 ILE B CA 1
ATOM 6990 C C . ILE B 1 439 ? -12.633 -37.625 -17.219 1 97.5 439 ILE B C 1
ATOM 6992 O O . ILE B 1 439 ? -13.344 -38.344 -17.938 1 97.5 439 ILE B O 1
ATOM 6996 N N . ALA B 1 440 ? -11.328 -37.594 -17.375 1 96.94 440 ALA B N 1
ATOM 6997 C CA . ALA B 1 440 ? -10.641 -38.375 -18.406 1 96.94 440 ALA B CA 1
ATOM 6998 C C . ALA B 1 440 ? -10.906 -39.875 -18.219 1 96.94 440 ALA B C 1
ATOM 7000 O O . ALA B 1 440 ? -11.125 -40.594 -19.203 1 96.94 440 ALA B O 1
ATOM 7001 N N . THR B 1 441 ? -10.898 -40.25 -16.984 1 95.94 441 THR B N 1
ATOM 7002 C CA . THR B 1 441 ? -11.125 -41.656 -16.688 1 95.94 441 THR B CA 1
ATOM 7003 C C . THR B 1 441 ? -12.562 -42.062 -17.016 1 95.94 441 THR B C 1
ATOM 7005 O O . THR B 1 441 ? -12.805 -43.188 -17.5 1 95.94 441 THR B O 1
ATOM 7008 N N . MET B 1 442 ? -13.484 -41.219 -16.859 1 95.31 442 MET B N 1
ATOM 7009 C CA . MET B 1 442 ? -14.883 -41.469 -17.188 1 95.31 442 MET B CA 1
ATOM 7010 C C . MET B 1 442 ? -15.062 -41.656 -18.688 1 95.31 442 MET B C 1
ATOM 7012 O O . MET B 1 442 ? -15.938 -42.438 -19.109 1 95.31 442 MET B O 1
ATOM 7016 N N . PHE B 1 443 ? -14.211 -41.094 -19.469 1 95.06 443 PHE B N 1
ATOM 7017 C CA . PHE B 1 443 ? -14.359 -41.156 -20.906 1 95.06 443 PHE B CA 1
ATOM 7018 C C . PHE B 1 443 ? -13.242 -42 -21.531 1 95.06 443 PHE B C 1
ATOM 7020 O O . PHE B 1 443 ? -12.953 -41.875 -22.734 1 95.06 443 PHE B O 1
ATOM 7027 N N . ILE B 1 444 ? -12.586 -42.812 -20.766 1 93.69 444 ILE B N 1
ATOM 7028 C CA . ILE B 1 444 ? -11.352 -43.469 -21.172 1 93.69 444 ILE B CA 1
ATOM 7029 C C . ILE B 1 444 ? -11.609 -44.375 -22.391 1 93.69 444 ILE B C 1
ATOM 7031 O O . ILE B 1 444 ? -10.781 -44.438 -23.297 1 93.69 444 ILE B O 1
ATOM 7035 N N . ASN B 1 445 ? -12.773 -45 -22.531 1 93.06 445 ASN B N 1
ATOM 7036 C CA . ASN B 1 445 ? -13.109 -45.938 -23.609 1 93.06 445 ASN B CA 1
ATOM 7037 C C . ASN B 1 445 ? -13.281 -45.188 -24.938 1 93.06 445 ASN B C 1
ATOM 7039 O O . ASN B 1 445 ? -13.125 -45.812 -26.016 1 93.06 445 ASN B O 1
ATOM 7043 N N . HIS B 1 446 ? -13.523 -43.969 -24.844 1 92 446 HIS B N 1
ATOM 7044 C CA . HIS B 1 446 ? -13.734 -43.156 -26.062 1 92 446 HIS B CA 1
ATOM 7045 C C . HIS B 1 446 ? -12.477 -42.406 -26.438 1 92 446 HIS B C 1
ATOM 7047 O O . HIS B 1 446 ? -12.414 -41.781 -27.5 1 92 446 HIS B O 1
ATOM 7053 N N . LEU B 1 447 ? -11.516 -42.375 -25.547 1 88.94 447 LEU B N 1
ATOM 7054 C CA . LEU B 1 447 ? -10.266 -41.656 -25.781 1 88.94 447 LEU B CA 1
ATOM 7055 C C . LEU B 1 447 ? -9.25 -42.562 -26.484 1 88.94 447 LEU B C 1
ATOM 7057 O O . LEU B 1 447 ? -8.328 -42.062 -27.141 1 88.94 447 LEU B O 1
ATOM 7061 N N . MET B 1 448 ? -9.406 -43.812 -26.312 1 82.38 448 MET B N 1
ATOM 7062 C CA . MET B 1 448 ? -8.492 -44.781 -26.922 1 82.38 448 MET B CA 1
ATOM 7063 C C . MET B 1 448 ? -8.781 -44.938 -28.406 1 82.38 448 MET B C 1
ATOM 7065 O O . MET B 1 448 ? -9.93 -44.812 -28.844 1 82.38 448 MET B O 1
#

InterPro domains:
  IPR000644 CBS domain [PF00571] (133-190)
  IPR000644 CBS domain [PF00571] (196-250)
  IPR000644 CBS domain [PS51371] (136-199)
  IPR000644 CBS domain [PS51371] (200-258)
  IPR000644 CBS domain [SM00116] (139-192)
  IPR000644 CBS domain [SM00116] (203-251)
  IPR006667 SLC41A/MgtE, integral membrane domain [PF01769] (316-439)
  IPR006668 Magnesium transporter, MgtE intracellular domain [PF03448] (29-130)
  IPR006668 Magnesium transporter, MgtE intracellular domain [SM00924] (29-132)
  IPR006669 Magnesium transporter MgtE [PTHR43773] (15-445)
  IPR006669 Magnesium transporter MgtE [TIGR00400] (3-445)
  IPR036739 SLC41A/MgtE divalent cation transporters, integral membrane domain superfamily [G3DSA:1.10.357.20] (269-444)
  IPR036739 SLC41A/MgtE divalent cation transporters, integral membrane domain superfamily [SSF161093] (275-444)
  IPR038076 MgtE, N-terminal domain superfamily [G3DSA:1.25.60.10] (1-127)
  IPR046342 CBS domain superfamily [G3DSA:3.10.580.10] (129-255)
  IPR046342 CBS domain superfamily [SSF54631] (131-261)